Protein 2O8R (pdb70)

Organism: Porphyromonas gingivalis (strain ATCC BAA-308 / W83) (NCBI:txid242619)

Secondary structure (DSSP, 8-state):
----------HHHHHHHH--TT-TTS-HHHHHHHHHHHHHHHHHHIIIIIHHHHHHTT--HHHHHHHHHHHHHHHHHHHIIIIIHHHHHHTTEEEESS----HHHHHHHHHHIIIIIGGG------TTTS-----TT--EEEEEEB-SS--SPPEEEEEE--TTTS-SEEEE---TT-S-EEEEEHHHHHHTTHHHH-TTSB--EEEE--B-SSS-------B--B---HHHHHHHTTTT---TTT---B-SS--GGGG----SSTTTTSPPPPPPB--HHHHTSS---HHHH----EEETTB-SHHHHHH--GGG-TTEEEEEEEES---S--HHHHHHHHHHHTT-EEEEEE---S---HHHHH--TTS-EEEE-----B---EEEEEE---SSSPP-EEEEEBSS-SS---SSPEEEEE----HHHHHHHHHHHHHHTT----S--SS-EETTT--HHHHHHHHHHHHHHHTT-----B---B--HHHHHHHHHHHHTT--EEEE-SS-B-SPP--TTTTEEEEE----EE---EEEE-GGGS-EEEEES----HHHHTSB-EEEE--SHHHHHHHHHHHHHHHH--SS-EEE-TT--EEE---TTSPP--HHHHHHHHHHHHHHT-/----HHHHHHH---S-TTS-HHHHHHHHHHHHHHHHHHHHHTS---HHHHHHHHHHHHHHHHIIIIIIHHHHHHTTEEE-SS----HHHHHHHHHHIIIIIGGG------TTTS-----TT-EEEEEEEBSSTT--S-EEEEEE--TTTS-SEEEEP--TTSS-EEEEEHHHHHHHHHHHH-TTSB--EEEEE-B---B--B---HHHHTT----B-S---GGGG----SSTTTT-SS-PPPBP-HHHHTSS---HHHHS---EETTTB-SHHHHHH--TTT-SSEEEEEEEES-S----HHHHHHHHHHHTT-EEEEEES---SS--HHHHHHHH--TTS-EEEE-----B---EEEEEE---SS----EEEEEBSS-SS---SSPEE-EE----HHHHHHHHHHHHHHTT-------SS-EETT---HHHHHHHHHHHHHHHTTS-B--B------HHHHHHHHHHHHTTB-EEEE--S----------SSEEEE-----EE---EEEE-GGGS-EEEEESS----SSB-EEEE--SHHHHHHHHHHHHHTTSTTBS-------S-S--B-HHHHHHHHHHHHHT-

Structure (mmCIF, N/CA/C/O backbone):
data_2O8R
#
_entry.id   2O8R
#
_cell.length_a   99.330
_cell.length_b   99.330
_cell.length_c   335.061
_cell.angle_alpha   90.00
_cell.angle_beta   90.00
_cell.angle_gamma   120.00
#
_symmetry.space_group_name_H-M   'P 65'
#
loop_
_entity.id
_entity.type
_entity.pdbx_description
1 polymer 'Polyphosphate kinase'
2 non-polymer 'SULFATE ION'
3 water water
#
loop_
_atom_site.group_PDB
_atom_site.id
_atom_site.type_symbol
_atom_site.label_atom_id
_atom_site.label_alt_id
_atom_site.label_comp_id
_atom_site.label_asym_id
_atom_site.label_entity_id
_atom_site.label_seq_id
_atom_site.pdbx_PDB_ins_code
_atom_site.Cartn_x
_atom_site.Cartn_y
_atom_site.Cartn_z
_atom_site.occupancy
_atom_site.B_iso_or_equiv
_atom_site.auth_seq_id
_atom_site.auth_comp_id
_atom_site.auth_asym_id
_atom_site.auth_atom_id
_atom_site.pdbx_PDB_model_num
ATOM 1 N N . SER A 1 6 ? -7.997 45.296 215.226 1.00 94.93 4 SER A N 1
ATOM 2 C CA . SER A 1 6 ? -9.091 46.261 214.891 1.00 104.89 4 SER A CA 1
ATOM 3 C C . SER A 1 6 ? -9.909 45.848 213.659 1.00 105.33 4 SER A C 1
ATOM 4 O O . SER A 1 6 ? -10.111 44.651 213.402 1.00 105.98 4 SER A O 1
ATOM 7 N N . ALA A 1 7 ? -10.360 46.849 212.900 1.00 91.22 5 ALA A N 1
ATOM 8 C CA . ALA A 1 7 ? -11.302 46.661 211.790 1.00 92.66 5 ALA A CA 1
ATOM 9 C C . ALA A 1 7 ? -10.638 46.147 210.514 1.00 85.61 5 ALA A C 1
ATOM 10 O O . ALA A 1 7 ? -11.021 46.544 209.403 1.00 87.12 5 ALA A O 1
ATOM 12 N N . TYR A 1 8 ? -9.665 45.251 210.674 1.00 71.84 6 TYR A N 1
ATOM 13 C CA . TYR A 1 8 ? -8.811 44.821 209.561 1.00 66.90 6 TYR A CA 1
ATOM 14 C C . TYR A 1 8 ? -9.335 43.645 208.744 1.00 57.01 6 TYR A C 1
ATOM 15 O O . TYR A 1 8 ? -9.805 42.651 209.295 1.00 60.30 6 TYR A O 1
ATOM 24 N N . PRO A 1 9 ? -9.208 43.738 207.417 1.00 42.28 7 PRO A N 1
ATOM 25 C CA . PRO A 1 9 ? -9.609 42.665 206.511 1.00 51.99 7 PRO A CA 1
ATOM 26 C C . PRO A 1 9 ? -8.589 41.516 206.471 1.00 52.56 7 PRO A C 1
ATOM 27 O O . PRO A 1 9 ? -7.382 41.749 206.628 1.00 53.25 7 PRO A O 1
ATOM 31 N N . PHE A 1 10 ? -9.085 40.291 206.285 1.00 60.97 8 PHE A N 1
ATOM 32 C CA . PHE A 1 10 ? -8.244 39.094 206.130 1.00 59.74 8 PHE A CA 1
ATOM 33 C C . PHE A 1 10 ? -8.890 38.093 205.185 1.00 55.87 8 PHE A C 1
ATOM 34 O O . PHE A 1 10 ? -10.069 37.771 205.342 1.00 64.90 8 PHE A O 1
ATOM 42 N N . PHE A 1 11 ? -8.127 37.579 204.225 1.00 60.61 9 PHE A N 1
ATOM 43 C CA . PHE A 1 11 ? -8.606 36.470 203.405 1.00 48.05 9 PHE A CA 1
ATOM 44 C C . PHE A 1 11 ? -8.732 35.264 204.294 1.00 45.43 9 PHE A C 1
ATOM 45 O O . PHE A 1 11 ? -7.962 35.127 205.244 1.00 53.67 9 PHE A O 1
ATOM 53 N N . ARG A 1 12 ? -9.697 34.397 204.001 1.00 46.48 10 ARG A N 1
ATOM 54 C CA . ARG A 1 12 ? -9.733 33.072 204.613 1.00 47.33 10 ARG A CA 1
ATOM 55 C C . ARG A 1 12 ? -8.550 32.269 204.062 1.00 60.01 10 ARG A C 1
ATOM 56 O O . ARG A 1 12 ? -8.187 32.412 202.894 1.00 54.79 10 ARG A O 1
ATOM 64 N N . ARG A 1 13 ? -7.930 31.445 204.895 1.00 60.24 11 ARG A N 1
ATOM 65 C CA . ARG A 1 13 ? -6.692 30.790 204.482 1.00 67.02 11 ARG A CA 1
ATOM 66 C C . ARG A 1 13 ? -6.883 29.789 203.331 1.00 68.96 11 ARG A C 1
ATOM 67 O O . ARG A 1 13 ? -6.087 29.764 202.395 1.00 60.22 11 ARG A O 1
ATOM 75 N N . ASP A 1 14 ? -7.962 29.012 203.388 1.00 68.43 12 ASP A N 1
ATOM 76 C CA . ASP A 1 14 ? -8.283 28.013 202.366 1.00 53.85 12 ASP A CA 1
ATOM 77 C C . ASP A 1 14 ? -8.629 28.615 201.011 1.00 61.73 12 ASP A C 1
ATOM 78 O O . ASP A 1 14 ? -8.231 28.087 199.979 1.00 78.33 12 ASP A O 1
ATOM 91 N N . SER A 1 16 ? -7.474 31.486 200.083 1.00 63.30 14 SER A N 1
ATOM 92 C CA . SER A 1 16 ? -6.127 31.862 199.734 1.00 54.67 14 SER A CA 1
ATOM 93 C C . SER A 1 16 ? -5.357 30.656 199.218 1.00 45.02 14 SER A C 1
ATOM 94 O O . SER A 1 16 ? -4.622 30.765 198.244 1.00 47.18 14 SER A O 1
ATOM 97 N N . TRP A 1 17 ? -5.533 29.497 199.839 1.00 52.40 15 TRP A N 1
ATOM 98 C CA . TRP A 1 17 ? -4.834 28.315 199.340 1.00 65.14 15 TRP A CA 1
ATOM 99 C C . TRP A 1 17 ? -5.296 27.963 197.945 1.00 61.91 15 TRP A C 1
ATOM 100 O O . TRP A 1 17 ? -4.479 27.737 197.064 1.00 70.56 15 TRP A O 1
ATOM 111 N N . LEU A 1 18 ? -6.610 27.917 197.754 1.00 60.19 16 LEU A N 1
ATOM 112 C CA . LEU A 1 18 ? -7.192 27.566 196.464 1.00 54.43 16 LEU A CA 1
ATOM 113 C C . LEU A 1 18 ? -6.722 28.500 195.361 1.00 49.75 16 LEU A C 1
ATOM 114 O O . LEU A 1 18 ? -6.568 28.099 194.211 1.00 64.39 16 LEU A O 1
ATOM 119 N N . SER A 1 19 ? -6.450 29.741 195.739 1.00 59.78 17 SER A N 1
ATOM 120 C CA . SER A 1 19 ? -5.883 30.729 194.835 1.00 68.18 17 SER A CA 1
ATOM 121 C C . SER A 1 19 ? -4.506 30.293 194.343 1.00 68.21 17 SER A C 1
ATOM 122 O O . SER A 1 19 ? -4.162 30.467 193.171 1.00 60.38 17 SER A O 1
ATOM 125 N N . PHE A 1 20 ? -3.726 29.726 195.260 1.00 66.11 18 PHE A N 1
ATOM 126 C CA . PHE A 1 20 ? -2.398 29.214 194.956 1.00 51.58 18 PHE A CA 1
ATOM 127 C C . PHE A 1 20 ? -2.496 28.057 193.969 1.00 47.74 18 PHE A C 1
ATOM 128 O O . PHE A 1 20 ? -1.756 28.008 192.986 1.00 44.55 18 PHE A O 1
ATOM 136 N N . ASN A 1 21 ? -3.430 27.145 194.198 1.00 46.88 19 ASN A N 1
ATOM 137 C CA . ASN A 1 21 ? -3.547 26.017 193.294 1.00 54.07 19 ASN A CA 1
ATOM 138 C C . ASN A 1 21 ? -4.104 26.427 191.937 1.00 56.10 19 ASN A C 1
ATOM 139 O O . ASN A 1 21 ? -3.783 25.802 190.928 1.00 69.22 19 ASN A O 1
ATOM 144 N N . GLU A 1 22 ? -4.895 27.499 191.908 1.00 56.35 20 GLU A N 1
ATOM 145 C CA . GLU A 1 22 ? -5.286 28.132 190.643 1.00 53.79 20 GLU A CA 1
ATOM 146 C C . GLU A 1 22 ? -4.050 28.568 189.834 1.00 59.91 20 GLU A C 1
ATOM 147 O O . GLU A 1 22 ? -3.975 28.335 188.628 1.00 66.36 20 GLU A O 1
ATOM 153 N N . ARG A 1 23 ? -3.075 29.181 190.501 1.00 58.74 21 ARG A N 1
ATOM 154 C CA . ARG A 1 23 ? -1.849 29.606 189.836 1.00 50.72 21 ARG A CA 1
ATOM 155 C C . ARG A 1 23 ? -1.007 28.419 189.326 1.00 61.23 21 ARG A C 1
ATOM 156 O O . ARG A 1 23 ? -0.293 28.536 188.321 1.00 49.70 21 ARG A O 1
ATOM 164 N N . VAL A 1 24 ? -1.094 27.284 190.020 1.00 58.48 22 VAL A N 1
ATOM 165 C CA . VAL A 1 24 ? -0.437 26.054 189.568 1.00 50.80 22 VAL A CA 1
ATOM 166 C C . VAL A 1 24 ? -1.124 25.556 188.291 1.00 48.90 22 VAL A C 1
ATOM 167 O O . VAL A 1 24 ? -0.467 25.238 187.297 1.00 47.78 22 VAL A O 1
ATOM 171 N N . LEU A 1 25 ? -2.453 25.528 188.320 1.00 58.83 23 LEU A N 1
ATOM 172 C CA . LEU A 1 25 ? -3.254 25.215 187.140 1.00 56.40 23 LEU A CA 1
ATOM 173 C C . LEU A 1 25 ? -2.930 26.140 185.966 1.00 54.45 23 LEU A C 1
ATOM 174 O O . LEU A 1 25 ? -2.968 25.721 184.816 1.00 57.33 23 LEU A O 1
ATOM 187 N N . GLU A 1 27 ? 0.067 27.511 185.238 1.00 44.19 25 GLU A N 1
ATOM 188 C CA . GLU A 1 27 ? 1.314 27.092 184.605 1.00 52.80 25 GLU A CA 1
ATOM 189 C C . GLU A 1 27 ? 1.000 26.091 183.525 1.00 53.71 25 GLU A C 1
ATOM 190 O O . GLU A 1 27 ? 1.588 26.139 182.446 1.00 55.75 25 GLU A O 1
ATOM 196 N N . ALA A 1 28 ? 0.044 25.210 183.811 1.00 45.00 26 ALA A N 1
ATOM 197 C CA . ALA A 1 28 ? -0.394 24.226 182.836 1.00 49.04 26 ALA A CA 1
ATOM 198 C C . ALA A 1 28 ? -0.998 24.867 181.582 1.00 47.64 26 ALA A C 1
ATOM 199 O O . ALA A 1 28 ? -0.818 24.353 180.482 1.00 63.25 26 ALA A O 1
ATOM 201 N N . ALA A 1 29 ? -1.672 26.006 181.753 1.00 53.91 27 ALA A N 1
ATOM 202 C CA . ALA A 1 29 ? -2.319 26.741 180.654 1.00 45.68 27 ALA A CA 1
ATOM 203 C C . ALA A 1 29 ? -1.360 27.605 179.853 1.00 43.15 27 ALA A C 1
ATOM 204 O O . ALA A 1 29 ? -1.749 28.165 178.822 1.00 54.37 27 ALA A O 1
ATOM 206 N N . ASP A 1 30 ? -0.120 27.732 180.331 1.00 52.06 28 ASP A N 1
ATOM 207 C CA . ASP A 1 30 ? 0.866 28.610 179.702 1.00 41.20 28 ASP A CA 1
ATOM 208 C C . ASP A 1 30 ? 1.423 27.977 178.442 1.00 57.68 28 ASP A C 1
ATOM 209 O O . ASP A 1 30 ? 2.378 27.189 178.490 1.00 64.86 28 ASP A O 1
ATOM 214 N N . ARG A 1 31 ? 0.850 28.369 177.309 1.00 48.07 29 ARG A N 1
ATOM 215 C CA . ARG A 1 31 ? 1.227 27.780 176.032 1.00 45.99 29 ARG A CA 1
ATOM 216 C C . ARG A 1 31 ? 2.631 28.099 175.578 1.00 46.68 29 ARG A C 1
ATOM 217 O O . ARG A 1 31 ? 3.081 27.535 174.592 1.00 54.93 29 ARG A O 1
ATOM 225 N N . THR A 1 32 ? 3.339 28.967 176.303 1.00 40.88 30 THR A N 1
ATOM 226 C CA . THR A 1 32 ? 4.711 29.303 175.927 1.00 38.96 30 THR A CA 1
ATOM 227 C C . THR A 1 32 ? 5.697 28.304 176.493 1.00 48.09 30 THR A C 1
ATOM 228 O O . THR A 1 32 ? 6.890 28.393 176.220 1.00 59.52 30 THR A O 1
ATOM 232 N N . LEU A 1 33 ? 5.193 27.365 177.286 1.00 58.28 31 LEU A N 1
ATOM 233 C CA . LEU A 1 33 ? 6.026 26.386 177.972 1.00 49.47 31 LEU A CA 1
ATOM 234 C C . LEU A 1 33 ? 6.020 25.056 177.241 1.00 57.58 31 LEU A C 1
ATOM 235 O O . LEU A 1 33 ? 4.986 24.649 176.705 1.00 52.72 31 LEU A O 1
ATOM 240 N N . PRO A 1 34 ? 7.184 24.380 177.201 1.00 55.50 32 PRO A N 1
ATOM 241 C CA . PRO A 1 34 ? 7.332 23.035 176.652 1.00 52.32 32 PRO A CA 1
ATOM 242 C C . PRO A 1 34 ? 6.319 22.115 177.284 1.00 47.10 32 PRO A C 1
ATOM 243 O O . PRO A 1 34 ? 6.171 22.162 178.506 1.00 55.57 32 PRO A O 1
ATOM 247 N N . VAL A 1 35 ? 5.626 21.300 176.475 1.00 44.88 33 VAL A N 1
ATOM 248 C CA . VAL A 1 35 ? 4.445 20.544 176.971 1.00 51.53 33 VAL A CA 1
ATOM 249 C C . VAL A 1 35 ? 4.654 19.824 178.279 1.00 59.53 33 VAL A C 1
ATOM 250 O O . VAL A 1 35 ? 3.802 19.904 179.162 1.00 57.22 33 VAL A O 1
ATOM 254 N N . TYR A 1 36 ? 5.773 19.107 178.398 1.00 44.86 34 TYR A N 1
ATOM 255 C CA . TYR A 1 36 ? 5.968 18.292 179.574 1.00 44.79 34 TYR A CA 1
ATOM 256 C C . TYR A 1 36 ? 6.079 19.122 180.845 1.00 49.32 34 TYR A C 1
ATOM 257 O O . TYR A 1 36 ? 5.700 18.663 181.918 1.00 54.85 34 TYR A O 1
ATOM 266 N N . ASP A 1 37 ? 6.520 20.373 180.704 1.00 47.28 35 ASP A N 1
ATOM 267 C CA . ASP A 1 37 ? 6.491 21.319 181.820 1.00 54.66 35 ASP A CA 1
ATOM 268 C C . ASP A 1 37 ? 5.073 21.527 182.305 1.00 45.95 35 ASP A C 1
ATOM 269 O O . ASP A 1 37 ? 4.823 21.518 183.506 1.00 49.37 35 ASP A O 1
ATOM 274 N N . ARG A 1 38 ? 4.154 21.705 181.361 1.00 30.26 36 ARG A N 1
ATOM 275 C CA . ARG A 1 38 ? 2.759 21.935 181.683 1.00 45.52 36 ARG A CA 1
ATOM 276 C C . ARG A 1 38 ? 2.111 20.688 182.271 1.00 51.17 36 ARG A C 1
ATOM 277 O O . ARG A 1 38 ? 1.404 20.766 183.280 1.00 66.40 36 ARG A O 1
ATOM 285 N N . ILE A 1 39 ? 2.371 19.543 181.649 1.00 39.43 37 ILE A N 1
ATOM 286 C CA . ILE A 1 39 ? 1.876 18.252 182.130 1.00 42.37 37 ILE A CA 1
ATOM 287 C C . ILE A 1 39 ? 2.261 17.979 183.593 1.00 47.64 37 ILE A C 1
ATOM 288 O O . ILE A 1 39 ? 1.414 17.536 184.396 1.00 31.65 37 ILE A O 1
ATOM 293 N N . LYS A 1 40 ? 3.529 18.255 183.924 1.00 40.99 38 LYS A N 1
ATOM 294 C CA . LYS A 1 40 ? 4.022 18.217 185.306 1.00 42.51 38 LYS A CA 1
ATOM 295 C C . LYS A 1 40 ? 3.161 19.056 186.237 1.00 51.97 38 LYS A C 1
ATOM 296 O O . LYS A 1 40 ? 2.814 18.605 187.324 1.00 57.07 38 LYS A O 1
ATOM 302 N N . PHE A 1 41 ? 2.801 20.262 185.806 1.00 38.50 39 PHE A N 1
ATOM 303 C CA . PHE A 1 41 ? 2.013 21.144 186.655 1.00 53.09 39 PHE A CA 1
ATOM 304 C C . PHE A 1 41 ? 0.555 20.710 186.835 1.00 52.55 39 PHE A C 1
ATOM 305 O O . PHE A 1 41 ? -0.048 20.954 187.880 1.00 64.58 39 PHE A O 1
ATOM 313 N N . LEU A 1 42 ? 0.010 20.047 185.826 1.00 50.83 40 LEU A N 1
ATOM 314 C CA . LEU A 1 42 ? -1.303 19.441 185.933 1.00 54.30 40 LEU A CA 1
ATOM 315 C C . LEU A 1 42 ? -1.235 18.407 187.060 1.00 49.84 40 LEU A C 1
ATOM 316 O O . LEU A 1 42 ? -2.034 18.432 187.992 1.00 45.95 40 LEU A O 1
ATOM 321 N N . SER A 1 43 ? -0.247 17.523 186.981 1.00 51.25 41 SER A N 1
ATOM 322 C CA . SER A 1 43 ? -0.040 16.495 187.997 1.00 52.77 41 SER A CA 1
ATOM 323 C C . SER A 1 43 ? 0.099 17.089 189.410 1.00 50.36 41 SER A C 1
ATOM 324 O O . SER A 1 43 ? -0.566 16.642 190.349 1.00 51.69 41 SER A O 1
ATOM 327 N N . ILE A 1 44 ? 0.948 18.110 189.534 1.00 39.67 42 ILE A N 1
ATOM 328 C CA . ILE A 1 44 ? 1.172 18.819 190.793 1.00 44.22 42 ILE A CA 1
ATOM 329 C C . ILE A 1 44 ? -0.136 19.354 191.355 1.00 55.78 42 ILE A C 1
ATOM 330 O O . ILE A 1 44 ? -0.444 19.124 192.528 1.00 51.80 42 ILE A O 1
ATOM 335 N N . PHE A 1 45 ? -0.906 20.035 190.504 1.00 48.69 43 PHE A N 1
ATOM 336 C CA . PHE A 1 45 ? -2.211 20.573 190.890 1.00 52.84 43 PHE A CA 1
ATOM 337 C C . PHE A 1 45 ? -3.098 19.491 191.491 1.00 57.61 43 PHE A C 1
ATOM 338 O O . PHE A 1 45 ? -3.771 19.713 192.503 1.00 54.19 43 PHE A O 1
ATOM 346 N N . SER A 1 46 ? -3.090 18.326 190.852 1.00 49.49 44 SER A N 1
ATOM 347 C CA . SER A 1 46 ? -3.891 17.207 191.291 1.00 41.99 44 SER A CA 1
ATOM 348 C C . SER A 1 46 ? -3.414 16.698 192.643 1.00 49.14 44 SER A C 1
ATOM 349 O O . SER A 1 46 ? -4.241 16.462 193.530 1.00 45.49 44 SER A O 1
ATOM 352 N N . SER A 1 47 ? -2.095 16.535 192.802 1.00 27.37 45 SER A N 1
ATOM 353 C CA . SER A 1 47 ? -1.539 16.040 194.081 1.00 47.12 45 SER A CA 1
ATOM 354 C C . SER A 1 47 ? -1.729 17.009 195.247 1.00 62.76 45 SER A C 1
ATOM 355 O O . SER A 1 47 ? -1.948 16.577 196.380 1.00 66.66 45 SER A O 1
ATOM 358 N N . ASN A 1 48 ? -1.643 18.311 194.963 1.00 60.37 46 ASN A N 1
ATOM 359 C CA . ASN A 1 48 ? -1.925 19.345 195.960 1.00 56.62 46 ASN A CA 1
ATOM 360 C C . ASN A 1 48 ? -3.358 19.310 196.439 1.00 52.62 46 ASN A C 1
ATOM 361 O O . ASN A 1 48 ? -3.607 19.452 197.621 1.00 61.41 46 ASN A O 1
ATOM 366 N N . LEU A 1 49 ? -4.294 19.138 195.509 1.00 54.11 47 LEU A N 1
ATOM 367 C CA . LEU A 1 49 ? -5.709 19.108 195.840 1.00 46.57 47 LEU A CA 1
ATOM 368 C C . LEU A 1 49 ? -6.056 17.812 196.571 1.00 53.99 47 LEU A C 1
ATOM 369 O O . LEU A 1 49 ? -7.043 17.731 197.299 1.00 60.99 47 LEU A O 1
ATOM 374 N N . GLU A 1 50 ? -5.222 16.799 196.395 1.00 60.41 48 GLU A N 1
ATOM 375 C CA . GLU A 1 50 ? -5.415 15.556 197.115 1.00 61.13 48 GLU A CA 1
ATOM 376 C C . GLU A 1 50 ? -5.049 15.769 198.577 1.00 63.90 48 GLU A C 1
ATOM 377 O O . GLU A 1 50 ? -5.773 15.342 199.471 1.00 76.76 48 GLU A O 1
ATOM 383 N N . GLU A 1 51 ? -3.933 16.458 198.799 1.00 58.32 49 GLU A N 1
ATOM 384 C CA . GLU A 1 51 ? -3.430 16.772 200.134 1.00 54.20 49 GLU A CA 1
ATOM 385 C C . GLU A 1 51 ? -4.390 17.697 200.885 1.00 55.30 49 GLU A C 1
ATOM 386 O O . GLU A 1 51 ? -4.734 17.442 202.036 1.00 62.40 49 GLU A O 1
ATOM 392 N N . PHE A 1 52 ? -4.825 18.754 200.208 1.00 52.72 50 PHE A N 1
ATOM 393 C CA . PHE A 1 52 ? -5.836 19.673 200.701 1.00 52.85 50 PHE A CA 1
ATOM 394 C C . PHE A 1 52 ? -7.077 18.928 201.148 1.00 60.27 50 PHE A C 1
ATOM 395 O O . PHE A 1 52 ? -7.587 19.170 202.235 1.00 49.24 50 PHE A O 1
ATOM 403 N N . TYR A 1 53 ? -7.570 18.021 200.316 1.00 68.59 51 TYR A N 1
ATOM 404 C CA . TYR A 1 53 ? -8.742 17.254 200.706 1.00 62.67 51 TYR A CA 1
ATOM 405 C C . TYR A 1 53 ? -8.502 16.408 201.964 1.00 65.49 51 TYR A C 1
ATOM 406 O O . TYR A 1 53 ? -9.292 16.481 202.904 1.00 63.37 51 TYR A O 1
ATOM 415 N N . THR A 1 54 ? -7.400 15.658 202.020 1.00 73.12 52 THR A N 1
ATOM 416 C CA . THR A 1 54 ? -7.228 14.706 203.132 1.00 82.37 52 THR A CA 1
ATOM 417 C C . THR A 1 54 ? -6.907 15.316 204.494 1.00 80.42 52 THR A C 1
ATOM 418 O O . THR A 1 54 ? -7.113 14.664 205.515 1.00 91.12 52 THR A O 1
ATOM 422 N N . VAL A 1 55 ? -6.414 16.554 204.520 1.00 73.75 53 VAL A N 1
ATOM 423 C CA . VAL A 1 55 ? -6.124 17.210 205.804 1.00 81.50 53 VAL A CA 1
ATOM 424 C C . VAL A 1 55 ? -7.025 18.419 206.109 1.00 80.99 53 VAL A C 1
ATOM 425 O O . VAL A 1 55 ? -7.400 18.667 207.260 1.00 83.49 53 VAL A O 1
ATOM 429 N N . ARG A 1 56 ? -7.390 19.154 205.072 1.00 76.19 54 ARG A N 1
ATOM 430 C CA . ARG A 1 56 ? -8.030 20.434 205.263 1.00 68.57 54 ARG A CA 1
ATOM 431 C C . ARG A 1 56 ? -9.549 20.321 205.135 1.00 70.60 54 ARG A C 1
ATOM 432 O O . ARG A 1 56 ? -10.277 20.808 206.002 1.00 76.27 54 ARG A O 1
ATOM 440 N N . VAL A 1 57 ? -10.024 19.662 204.078 1.00 57.57 55 VAL A N 1
ATOM 441 C CA . VAL A 1 57 ? -11.458 19.441 203.893 1.00 65.15 55 VAL A CA 1
ATOM 442 C C . VAL A 1 57 ? -11.967 18.496 204.978 1.00 73.09 55 VAL A C 1
ATOM 443 O O . VAL A 1 57 ? -13.051 18.701 205.541 1.00 80.47 55 VAL A O 1
ATOM 447 N N . ALA A 1 58 ? -11.152 17.491 205.292 1.00 67.74 56 ALA A N 1
ATOM 448 C CA . ALA A 1 58 ? -11.435 16.556 206.376 1.00 67.95 56 ALA A CA 1
ATOM 449 C C . ALA A 1 58 ? -11.624 17.277 207.709 1.00 76.62 56 ALA A C 1
ATOM 450 O O . ALA A 1 58 ? -12.592 17.006 208.430 1.00 77.07 56 ALA A O 1
ATOM 452 N N . TYR A 1 59 ? -10.704 18.192 208.019 1.00 71.70 57 TYR A N 1
ATOM 453 C CA . TYR A 1 59 ? -10.806 19.023 209.214 1.00 74.42 57 TYR A CA 1
ATOM 454 C C . TYR A 1 59 ? -12.142 19.749 209.294 1.00 74.53 57 TYR A C 1
ATOM 455 O O . TYR A 1 59 ? -12.823 19.693 210.318 1.00 71.80 57 TYR A O 1
ATOM 464 N N . HIS A 1 60 ? -12.517 20.420 208.209 1.00 73.93 58 HIS A N 1
ATOM 465 C CA . HIS A 1 60 ? -13.783 21.143 208.160 1.00 69.76 58 HIS A CA 1
ATOM 466 C C . HIS A 1 60 ? -14.995 20.223 208.225 1.00 76.42 58 HIS A C 1
ATOM 467 O O . HIS A 1 60 ? -16.074 20.641 208.637 1.00 87.67 58 HIS A O 1
ATOM 474 N N . GLN A 1 61 ? -14.816 18.974 207.811 1.00 81.24 59 GLN A N 1
ATOM 475 C CA . GLN A 1 61 ? -15.883 17.987 207.909 1.00 82.99 59 GLN A CA 1
ATOM 476 C C . GLN A 1 61 ? -16.036 17.480 209.338 1.00 87.18 59 GLN A C 1
ATOM 477 O O . GLN A 1 61 ? -17.147 17.178 209.781 1.00 90.83 59 GLN A O 1
ATOM 483 N N . ALA A 1 62 ? -14.913 17.395 210.051 1.00 82.06 60 ALA A N 1
ATOM 484 C CA . ALA A 1 62 ? -14.908 16.977 211.451 1.00 75.46 60 ALA A CA 1
ATOM 485 C C . ALA A 1 62 ? -15.479 18.074 212.354 1.00 77.54 60 ALA A C 1
ATOM 486 O O . ALA A 1 62 ? -16.053 17.793 213.404 1.00 87.66 60 ALA A O 1
ATOM 488 N N . VAL A 1 63 ? -15.318 19.322 211.936 1.00 78.54 61 VAL A N 1
ATOM 489 C CA . VAL A 1 63 ? -15.912 20.446 212.649 1.00 83.24 61 VAL A CA 1
ATOM 490 C C . VAL A 1 63 ? -17.441 20.470 212.493 1.00 84.55 61 VAL A C 1
ATOM 491 O O . VAL A 1 63 ? -18.163 20.561 213.490 1.00 87.61 61 VAL A O 1
ATOM 495 N N . LEU A 1 64 ? -17.923 20.347 211.256 1.00 74.13 62 LEU A N 1
ATOM 496 C CA . LEU A 1 64 ? -19.359 20.409 210.966 1.00 88.37 62 LEU A CA 1
ATOM 497 C C . LEU A 1 64 ? -20.196 19.251 211.532 1.00 96.12 62 LEU A C 1
ATOM 498 O O . LEU A 1 64 ? -21.424 19.235 211.382 1.00 95.59 62 LEU A O 1
ATOM 503 N N . GLN A 1 65 ? -19.530 18.295 212.178 1.00 97.22 63 GLN A N 1
ATOM 504 C CA . GLN A 1 65 ? -20.207 17.273 212.970 1.00 95.66 63 GLN A CA 1
ATOM 505 C C . GLN A 1 65 ? -20.498 17.798 214.376 1.00 98.58 63 GLN A C 1
ATOM 506 O O . GLN A 1 65 ? -21.625 17.682 214.876 1.00 110.83 63 GLN A O 1
ATOM 512 N N . LYS A 1 66 ? -19.472 18.380 214.996 1.00 95.08 64 LYS A N 1
ATOM 513 C CA . LYS A 1 66 ? -19.580 19.036 216.300 1.00 89.47 64 LYS A CA 1
ATOM 514 C C . LYS A 1 66 ? -20.369 20.352 216.270 1.00 78.96 64 LYS A C 1
ATOM 515 O O . LYS A 1 66 ? -21.297 20.538 215.475 1.00 74.32 64 LYS A O 1
ATOM 521 N N . HIS A 1 82 ? -20.435 26.881 205.340 1.00 68.08 80 HIS A N 1
ATOM 522 C CA . HIS A 1 82 ? -20.173 27.749 204.188 1.00 87.00 80 HIS A CA 1
ATOM 523 C C . HIS A 1 82 ? -18.779 27.576 203.588 1.00 79.32 80 HIS A C 1
ATOM 524 O O . HIS A 1 82 ? -18.641 27.425 202.370 1.00 72.85 80 HIS A O 1
ATOM 531 N N . ILE A 1 83 ? -17.758 27.619 204.443 1.00 56.82 81 ILE A N 1
ATOM 532 C CA . ILE A 1 83 ? -16.396 27.270 204.053 1.00 65.50 81 ILE A CA 1
ATOM 533 C C . ILE A 1 83 ? -16.373 26.044 203.119 1.00 72.38 81 ILE A C 1
ATOM 534 O O . ILE A 1 83 ? -15.864 26.150 201.996 1.00 76.72 81 ILE A O 1
ATOM 539 N N . LEU A 1 84 ? -16.981 24.928 203.543 1.00 67.78 82 LEU A N 1
ATOM 540 C CA . LEU A 1 84 ? -17.047 23.699 202.716 1.00 61.76 82 LEU A CA 1
ATOM 541 C C . LEU A 1 84 ? -17.766 23.872 201.381 1.00 67.25 82 LEU A C 1
ATOM 542 O O . LEU A 1 84 ? -17.362 23.286 200.376 1.00 77.81 82 LEU A O 1
ATOM 547 N N . GLN A 1 85 ? -18.829 24.669 201.378 1.00 76.76 83 GLN A N 1
ATOM 548 C CA . GLN A 1 85 ? -19.586 24.940 200.166 1.00 71.27 83 GLN A CA 1
ATOM 549 C C . GLN A 1 85 ? -18.766 25.809 199.220 1.00 79.16 83 GLN A C 1
ATOM 550 O O . GLN A 1 85 ? -18.830 25.638 198.004 1.00 82.55 83 GLN A O 1
ATOM 556 N N . ALA A 1 86 ? -17.984 26.726 199.786 1.00 74.88 84 ALA A N 1
ATOM 557 C CA . ALA A 1 86 ? -17.132 27.609 198.999 1.00 64.16 84 ALA A CA 1
ATOM 558 C C . ALA A 1 86 ? -16.003 26.840 198.330 1.00 62.97 84 ALA A C 1
ATOM 559 O O . ALA A 1 86 ? -15.724 27.049 197.145 1.00 59.01 84 ALA A O 1
ATOM 561 N N . ILE A 1 87 ? -15.361 25.956 199.090 1.00 59.23 85 ILE A N 1
ATOM 562 C CA . ILE A 1 87 ? -14.322 25.084 198.547 1.00 74.49 85 ILE A CA 1
ATOM 563 C C . ILE A 1 87 ? -14.861 24.308 197.350 1.00 67.17 85 ILE A C 1
ATOM 564 O O . ILE A 1 87 ? -14.314 24.380 196.251 1.00 80.47 85 ILE A O 1
ATOM 569 N N . ARG A 1 88 ? -15.956 23.596 197.575 1.00 65.61 86 ARG A N 1
ATOM 570 C CA . ARG A 1 88 ? -16.563 22.744 196.568 1.00 69.27 86 ARG A CA 1
ATOM 571 C C . ARG A 1 88 ? -16.891 23.516 195.295 1.00 70.51 86 ARG A C 1
ATOM 572 O O . ARG A 1 88 ? -16.625 23.049 194.185 1.00 71.63 86 ARG A O 1
ATOM 580 N N . GLU A 1 89 ? -17.449 24.709 195.467 1.00 68.90 87 GLU A N 1
ATOM 581 C CA . GLU A 1 89 ? -17.820 25.538 194.337 1.00 69.17 87 GLU A CA 1
ATOM 582 C C . GLU A 1 89 ? -16.592 25.889 193.538 1.00 62.04 87 GLU A C 1
ATOM 583 O O . GLU A 1 89 ? -16.594 25.788 192.316 1.00 62.00 87 GLU A O 1
ATOM 589 N N . THR A 1 90 ? -15.532 26.266 194.246 1.00 72.06 88 THR A N 1
ATOM 590 C CA . THR A 1 90 ? -14.280 26.647 193.611 1.00 66.54 88 THR A CA 1
ATOM 591 C C . THR A 1 90 ? -13.643 25.463 192.911 1.00 66.01 88 THR A C 1
ATOM 592 O O . THR A 1 90 ? -13.214 25.590 191.762 1.00 69.68 88 THR A O 1
ATOM 596 N N . VAL A 1 91 ? -13.616 24.312 193.586 1.00 58.41 89 VAL A N 1
ATOM 597 C CA . VAL A 1 91 ? -12.979 23.121 193.023 1.00 61.59 89 VAL A CA 1
ATOM 598 C C . VAL A 1 91 ? -13.682 22.684 191.747 1.00 57.27 89 VAL A C 1
ATOM 599 O O . VAL A 1 91 ? -13.031 22.402 190.751 1.00 67.13 89 VAL A O 1
ATOM 603 N N . ILE A 1 92 ? -15.010 22.686 191.763 1.00 67.83 90 ILE A N 1
ATOM 604 C CA . ILE A 1 92 ? -15.790 22.312 190.582 1.00 61.43 90 ILE A CA 1
ATOM 605 C C . ILE A 1 92 ? -15.439 23.190 189.388 1.00 58.43 90 ILE A C 1
ATOM 606 O O . ILE A 1 92 ? -15.342 22.710 188.255 1.00 63.80 90 ILE A O 1
ATOM 611 N N . ARG A 1 93 ? -15.204 24.469 189.663 1.00 54.01 91 ARG A N 1
ATOM 612 C CA . ARG A 1 93 ? -14.816 25.422 188.635 1.00 62.19 91 ARG A CA 1
ATOM 613 C C . ARG A 1 93 ? -13.406 25.126 188.101 1.00 55.07 91 ARG A C 1
ATOM 614 O O . ARG A 1 93 ? -13.181 25.107 186.889 1.00 49.90 91 ARG A O 1
ATOM 622 N N . GLN A 1 94 ? -12.473 24.867 189.012 1.00 57.54 92 GLN A N 1
ATOM 623 C CA . GLN A 1 94 ? -11.081 24.604 188.646 1.00 59.87 92 GLN A CA 1
ATOM 624 C C . GLN A 1 94 ? -10.970 23.312 187.858 1.00 61.83 92 GLN A C 1
ATOM 625 O O . GLN A 1 94 ? -10.184 23.200 186.911 1.00 58.96 92 GLN A O 1
ATOM 631 N N . ASP A 1 95 ? -11.789 22.347 188.252 1.00 61.21 93 ASP A N 1
ATOM 632 C CA . ASP A 1 95 ? -11.888 21.084 187.559 1.00 59.08 93 ASP A CA 1
ATOM 633 C C . ASP A 1 95 ? -12.237 21.282 186.092 1.00 62.21 93 ASP A C 1
ATOM 634 O O . ASP A 1 95 ? -11.625 20.667 185.227 1.00 65.10 93 ASP A O 1
ATOM 639 N N . GLU A 1 96 ? -13.205 22.156 185.822 1.00 59.53 94 GLU A N 1
ATOM 640 C CA . GLU A 1 96 ? -13.639 22.427 184.460 1.00 45.21 94 GLU A CA 1
ATOM 641 C C . GLU A 1 96 ? -12.527 23.053 183.636 1.00 53.78 94 GLU A C 1
ATOM 642 O O . GLU A 1 96 ? -12.321 22.700 182.464 1.00 52.90 94 GLU A O 1
ATOM 648 N N . LEU A 1 97 ? -11.819 23.991 184.253 1.00 38.40 95 LEU A N 1
ATOM 649 C CA . LEU A 1 97 ? -10.620 24.550 183.653 1.00 52.16 95 LEU A CA 1
ATOM 650 C C . LEU A 1 97 ? -9.583 23.464 183.325 1.00 60.45 95 LEU A C 1
ATOM 651 O O . LEU A 1 97 ? -9.077 23.414 182.198 1.00 58.26 95 LEU A O 1
ATOM 656 N N . TYR A 1 98 ? -9.287 22.606 184.307 1.00 45.68 96 TYR A N 1
ATOM 657 C CA . TYR A 1 98 ? -8.334 21.505 184.157 1.00 55.95 96 TYR A CA 1
ATOM 658 C C . TYR A 1 98 ? -8.601 20.670 182.902 1.00 62.25 96 TYR A C 1
ATOM 659 O O . TYR A 1 98 ? -7.697 20.430 182.096 1.00 72.30 96 TYR A O 1
ATOM 668 N N . TYR A 1 99 ? -9.845 20.243 182.727 1.00 60.20 97 TYR A N 1
ATOM 669 C CA . TYR A 1 99 ? -10.185 19.409 181.584 1.00 58.74 97 TYR A CA 1
ATOM 670 C C . TYR A 1 99 ? -10.136 20.143 180.243 1.00 53.56 97 TYR A C 1
ATOM 671 O O . TYR A 1 99 ? -9.762 19.557 179.224 1.00 46.52 97 TYR A O 1
ATOM 680 N N . ARG A 1 100 ? -10.485 21.427 180.258 1.00 41.52 98 ARG A N 1
ATOM 681 C CA . ARG A 1 100 ? -10.291 22.283 179.099 1.00 52.16 98 ARG A CA 1
ATOM 682 C C . ARG A 1 100 ? -8.819 22.312 178.695 1.00 57.01 98 ARG A C 1
ATOM 683 O O . ARG A 1 100 ? -8.493 22.091 177.538 1.00 48.43 98 ARG A O 1
ATOM 691 N N . ILE A 1 101 ? -7.929 22.546 179.653 1.00 58.31 99 ILE A N 1
ATOM 692 C CA . ILE A 1 101 ? -6.496 22.527 179.368 1.00 51.86 99 ILE A CA 1
ATOM 693 C C . ILE A 1 101 ? -6.077 21.165 178.831 1.00 56.11 99 ILE A C 1
ATOM 694 O O . ILE A 1 101 ? -5.368 21.080 177.833 1.00 53.66 99 ILE A O 1
ATOM 699 N N . PHE A 1 102 ? -6.562 20.104 179.468 1.00 64.59 100 PHE A N 1
ATOM 700 C CA . PHE A 1 102 ? -6.151 18.747 179.117 1.00 65.63 100 PHE A CA 1
ATOM 701 C C . PHE A 1 102 ? -6.597 18.323 177.721 1.00 56.79 100 PHE A C 1
ATOM 702 O O . PHE A 1 102 ? -5.791 17.856 176.913 1.00 53.20 100 PHE A O 1
ATOM 710 N N . TYR A 1 103 ? -7.879 18.504 177.442 1.00 53.75 101 TYR A N 1
ATOM 711 C CA . TYR A 1 103 ? -8.449 18.061 176.180 1.00 59.44 101 TYR A CA 1
ATOM 712 C C . TYR A 1 103 ? -8.247 19.042 175.036 1.00 62.06 101 TYR A C 1
ATOM 713 O O . TYR A 1 103 ? -8.115 18.632 173.886 1.00 57.31 101 TYR A O 1
ATOM 722 N N . ASP A 1 104 ? -8.253 20.336 175.345 1.00 60.68 102 ASP A N 1
ATOM 723 C CA . ASP A 1 104 ? -8.191 21.355 174.303 1.00 62.03 102 ASP A CA 1
ATOM 724 C C . ASP A 1 104 ? -6.782 21.796 173.982 1.00 57.45 102 ASP A C 1
ATOM 725 O O . ASP A 1 104 ? -6.540 22.375 172.927 1.00 67.44 102 ASP A O 1
ATOM 730 N N . GLN A 1 105 ? -5.848 21.536 174.882 1.00 59.96 103 GLN A N 1
ATOM 731 C CA . GLN A 1 105 ? -4.504 22.039 174.672 1.00 61.34 103 GLN A CA 1
ATOM 732 C C . GLN A 1 105 ? -3.440 20.960 174.796 1.00 48.75 103 GLN A C 1
ATOM 733 O O . GLN A 1 105 ? -2.711 20.697 173.838 1.00 50.56 103 GLN A O 1
ATOM 739 N N . ILE A 1 106 ? -3.371 20.311 175.952 1.00 46.32 104 ILE A N 1
ATOM 740 C CA . ILE A 1 106 ? -2.348 19.292 176.178 1.00 46.77 104 ILE A CA 1
ATOM 741 C C . ILE A 1 106 ? -2.375 18.163 175.138 1.00 53.32 104 ILE A C 1
ATOM 742 O O . ILE A 1 106 ? -1.413 18.018 174.372 1.00 52.59 104 ILE A O 1
ATOM 747 N N . LEU A 1 107 ? -3.468 17.399 175.090 1.00 40.97 105 LEU A N 1
ATOM 748 C CA . LEU A 1 107 ? -3.591 16.295 174.113 1.00 51.77 105 LEU A CA 1
ATOM 749 C C . LEU A 1 107 ? -3.324 16.720 172.666 1.00 52.49 105 LEU A C 1
ATOM 750 O O . LEU A 1 107 ? -2.555 16.051 171.963 1.00 75.77 105 LEU A O 1
ATOM 755 N N . PRO A 1 108 ? -3.940 17.830 172.220 1.00 48.07 106 PRO A N 1
ATOM 756 C CA . PRO A 1 108 ? -3.599 18.411 170.918 1.00 50.17 106 PRO A CA 1
ATOM 757 C C . PRO A 1 108 ? -2.127 18.786 170.745 1.00 40.69 106 PRO A C 1
ATOM 758 O O . PRO A 1 108 ? -1.572 18.558 169.676 1.00 54.37 106 PRO A O 1
ATOM 762 N N . THR A 1 109 ? -1.503 19.370 171.768 1.00 50.78 107 THR A N 1
ATOM 763 C CA . THR A 1 109 ? -0.091 19.761 171.656 1.00 53.46 107 THR A CA 1
ATOM 764 C C . THR A 1 109 ? 0.821 18.536 171.593 1.00 56.85 107 THR A C 1
ATOM 765 O O . THR A 1 109 ? 1.785 18.512 170.837 1.00 54.29 107 THR A O 1
ATOM 769 N N . LEU A 1 110 ? 0.502 17.513 172.385 1.00 68.96 108 LEU A N 1
ATOM 770 C CA . LEU A 1 110 ? 1.219 16.237 172.321 1.00 60.00 108 LEU A CA 1
ATOM 771 C C . LEU A 1 110 ? 1.224 15.673 170.901 1.00 55.19 108 LEU A C 1
ATOM 772 O O . LEU A 1 110 ? 2.243 15.195 170.420 1.00 42.57 108 LEU A O 1
ATOM 777 N N . GLU A 1 111 ? 0.083 15.761 170.227 1.00 57.31 109 GLU A N 1
ATOM 778 C CA . GLU A 1 111 ? -0.023 15.304 168.848 1.00 52.98 109 GLU A CA 1
ATOM 779 C C . GLU A 1 111 ? 0.794 16.124 167.865 1.00 51.00 109 GLU A C 1
ATOM 780 O O . GLU A 1 111 ? 1.369 15.580 166.927 1.00 55.68 109 GLU A O 1
ATOM 786 N N . GLU A 1 112 ? 0.851 17.431 168.088 1.00 50.30 110 GLU A N 1
ATOM 787 C CA . GLU A 1 112 ? 1.679 18.311 167.274 1.00 53.98 110 GLU A CA 1
ATOM 788 C C . GLU A 1 112 ? 3.145 17.893 167.337 1.00 47.24 110 GLU A C 1
ATOM 789 O O . GLU A 1 112 ? 3.911 18.164 166.415 1.00 58.18 110 GLU A O 1
ATOM 795 N N . HIS A 1 113 ? 3.522 17.207 168.412 1.00 48.72 111 HIS A N 1
ATOM 796 C CA . HIS A 1 113 ? 4.892 16.736 168.583 1.00 41.28 111 HIS A CA 1
ATOM 797 C C . HIS A 1 113 ? 5.074 15.216 168.526 1.00 46.46 111 HIS A C 1
ATOM 798 O O . HIS A 1 113 ? 6.085 14.694 168.991 1.00 58.74 111 HIS A O 1
ATOM 805 N N . GLY A 1 114 ? 4.105 14.510 167.954 1.00 51.02 112 GLY A N 1
ATOM 806 C CA . GLY A 1 114 ? 4.240 13.064 167.732 1.00 55.65 112 GLY A CA 1
ATOM 807 C C . GLY A 1 114 ? 3.894 12.152 168.901 1.00 62.94 112 GLY A C 1
ATOM 808 O O . GLY A 1 114 ? 4.340 11.010 168.939 1.00 53.37 112 GLY A O 1
ATOM 809 N N . ILE A 1 115 ? 3.109 12.654 169.856 1.00 58.19 113 ILE A N 1
ATOM 810 C CA . ILE A 1 115 ? 2.630 11.846 170.980 1.00 47.80 113 ILE A CA 1
ATOM 811 C C . ILE A 1 115 ? 1.118 11.705 170.884 1.00 47.28 113 ILE A C 1
ATOM 812 O O . ILE A 1 115 ? 0.398 12.700 170.846 1.00 44.71 113 ILE A O 1
ATOM 817 N N . ARG A 1 116 ? 0.630 10.469 170.830 1.00 54.88 114 ARG A N 1
ATOM 818 C CA . ARG A 1 116 ? -0.807 10.253 170.843 1.00 32.52 114 ARG A CA 1
ATOM 819 C C . ARG A 1 116 ? -1.197 9.533 172.114 1.00 46.87 114 ARG A C 1
ATOM 820 O O . ARG A 1 116 ? -0.919 8.343 172.300 1.00 50.85 114 ARG A O 1
ATOM 828 N N . LEU A 1 117 ? -1.789 10.294 173.024 1.00 44.37 115 LEU A N 1
ATOM 829 C CA . LEU A 1 117 ? -2.320 9.722 174.231 1.00 42.41 115 LEU A CA 1
ATOM 830 C C . LEU A 1 117 ? -3.748 9.441 173.880 1.00 39.93 115 LEU A C 1
ATOM 831 O O . LEU A 1 117 ? -4.549 10.360 173.729 1.00 48.87 115 LEU A O 1
ATOM 836 N N . ARG A 1 118 ? -4.065 8.170 173.714 1.00 45.87 116 ARG A N 1
ATOM 837 C CA . ARG A 1 118 ? -5.374 7.818 173.211 1.00 40.33 116 ARG A CA 1
ATOM 838 C C . ARG A 1 118 ? -6.430 7.969 174.271 1.00 46.02 116 ARG A C 1
ATOM 839 O O . ARG A 1 118 ? -6.252 7.589 175.433 1.00 48.79 116 ARG A O 1
ATOM 847 N N . THR A 1 119 ? -7.539 8.549 173.855 1.00 57.84 117 THR A N 1
ATOM 848 C CA . THR A 1 119 ? -8.618 8.846 174.759 1.00 53.75 117 THR A CA 1
ATOM 849 C C . THR A 1 119 ? -9.821 7.960 174.403 1.00 66.28 117 THR A C 1
ATOM 850 O O . THR A 1 119 ? -10.768 7.832 175.182 1.00 70.35 117 THR A O 1
ATOM 854 N N . HIS A 1 120 ? -9.743 7.331 173.226 1.00 73.38 118 HIS A N 1
ATOM 855 C CA . HIS A 1 120 ? -10.685 6.296 172.786 1.00 73.72 118 HIS A CA 1
ATOM 856 C C . HIS A 1 120 ? -9.931 5.013 172.430 1.00 68.37 118 HIS A C 1
ATOM 857 O O . HIS A 1 120 ? -8.690 4.985 172.481 1.00 72.67 118 HIS A O 1
ATOM 864 N N . ALA A 1 121 ? -10.668 3.957 172.070 1.00 55.80 119 ALA A N 1
ATOM 865 C CA . ALA A 1 121 ? -10.055 2.630 171.808 1.00 54.55 119 ALA A CA 1
ATOM 866 C C . ALA A 1 121 ? -9.492 2.559 170.403 1.00 44.99 119 ALA A C 1
ATOM 867 O O . ALA A 1 121 ? -10.103 3.091 169.482 1.00 70.35 119 ALA A O 1
ATOM 869 N N . PRO A 1 122 ? -8.329 1.908 170.225 1.00 47.04 120 PRO A N 1
ATOM 870 C CA . PRO A 1 122 ? -7.680 1.968 168.912 1.00 56.31 120 PRO A CA 1
ATOM 871 C C . PRO A 1 122 ? -8.493 1.222 167.878 1.00 53.82 120 PRO A C 1
ATOM 872 O O . PRO A 1 122 ? -9.166 0.257 168.220 1.00 53.85 120 PRO A O 1
ATOM 876 N N . THR A 1 123 ? -8.456 1.697 166.637 1.00 64.45 121 THR A N 1
ATOM 877 C CA . THR A 1 123 ? -9.093 1.016 165.514 1.00 61.74 121 THR A CA 1
ATOM 878 C C . THR A 1 123 ? -8.045 0.181 164.807 1.00 65.59 121 THR A C 1
ATOM 879 O O . THR A 1 123 ? -8.368 -0.808 164.140 1.00 71.81 121 THR A O 1
ATOM 883 N N . HIS A 1 124 ? -6.786 0.587 164.959 1.00 55.26 122 HIS A N 1
ATOM 884 C CA . HIS A 1 124 ? -5.691 -0.057 164.262 1.00 64.25 122 HIS A CA 1
ATOM 885 C C . HIS A 1 124 ? -5.456 -1.497 164.720 1.00 67.17 122 HIS A C 1
ATOM 886 O O . HIS A 1 124 ? -5.169 -1.734 165.896 1.00 78.62 122 HIS A O 1
ATOM 893 N N . PRO A 1 125 ? -5.566 -2.452 163.776 1.00 64.38 123 PRO A N 1
ATOM 894 C CA . PRO A 1 125 ? -5.509 -3.905 163.966 1.00 55.91 123 PRO A CA 1
ATOM 895 C C . PRO A 1 125 ? -4.362 -4.361 164.828 1.00 53.52 123 PRO A C 1
ATOM 896 O O . PRO A 1 125 ? -4.555 -5.191 165.713 1.00 69.70 123 PRO A O 1
ATOM 900 N N . ASP A 1 126 ? -3.177 -3.824 164.569 1.00 48.68 124 ASP A N 1
ATOM 901 C CA . ASP A 1 126 ? -1.986 -4.270 165.265 1.00 39.22 124 ASP A CA 1
ATOM 902 C C . ASP A 1 126 ? -2.034 -3.860 166.724 1.00 57.80 124 ASP A C 1
ATOM 903 O O . ASP A 1 126 ? -1.758 -4.675 167.611 1.00 54.87 124 ASP A O 1
ATOM 908 N N . HIS A 1 127 ? -2.403 -2.600 166.961 1.00 53.68 125 HIS A N 1
ATOM 909 C CA . HIS A 1 127 ? -2.619 -2.101 168.308 1.00 42.02 125 HIS A CA 1
ATOM 910 C C . HIS A 1 127 ? -3.709 -2.885 169.039 1.00 53.52 125 HIS A C 1
ATOM 911 O O . HIS A 1 127 ? -3.514 -3.286 170.185 1.00 53.23 125 HIS A O 1
ATOM 918 N N . LYS A 1 128 ? -4.834 -3.127 168.367 1.00 42.72 126 LYS A N 1
ATOM 919 C CA . LYS A 1 128 ? -5.884 -4.001 168.906 1.00 47.89 126 LYS A CA 1
ATOM 920 C C . LYS A 1 128 ? -5.358 -5.387 169.298 1.00 48.39 126 LYS A C 1
ATOM 921 O O . LYS A 1 128 ? -5.572 -5.837 170.420 1.00 58.84 126 LYS A O 1
ATOM 927 N N . ALA A 1 129 ? -4.661 -6.045 168.376 1.00 49.98 127 ALA A N 1
ATOM 928 C CA . ALA A 1 129 ? -4.081 -7.360 168.631 1.00 47.29 127 ALA A CA 1
ATOM 929 C C . ALA A 1 129 ? -3.177 -7.323 169.851 1.00 50.88 127 ALA A C 1
ATOM 930 O O . ALA A 1 129 ? -3.274 -8.175 170.733 1.00 60.83 127 ALA A O 1
ATOM 932 N N . TYR A 1 130 ? -2.321 -6.310 169.909 1.00 48.44 128 TYR A N 1
ATOM 933 C CA . TYR A 1 130 ? -1.417 -6.147 171.031 1.00 51.24 128 TYR A CA 1
ATOM 934 C C . TYR A 1 130 ? -2.155 -6.065 172.367 1.00 53.69 128 TYR A C 1
ATOM 935 O O . TYR A 1 130 ? -1.887 -6.847 173.273 1.00 58.52 128 TYR A O 1
ATOM 944 N N . LEU A 1 131 ? -3.088 -5.120 172.470 1.00 60.34 129 LEU A N 1
ATOM 945 C CA . LEU A 1 131 ? -3.813 -4.856 173.716 1.00 49.65 129 LEU A CA 1
ATOM 946 C C . LEU A 1 131 ? -4.647 -6.027 174.182 1.00 51.15 129 LEU A C 1
ATOM 947 O O . LEU A 1 131 ? -4.718 -6.298 175.373 1.00 72.23 129 LEU A O 1
ATOM 952 N N . ARG A 1 132 ? -5.255 -6.734 173.238 1.00 59.30 130 ARG A N 1
ATOM 953 C CA . ARG A 1 132 ? -6.002 -7.945 173.551 1.00 48.91 130 ARG A CA 1
ATOM 954 C C . ARG A 1 132 ? -5.073 -8.973 174.169 1.00 46.48 130 ARG A C 1
ATOM 955 O O . ARG A 1 132 ? -5.449 -9.658 175.120 1.00 50.23 130 ARG A O 1
ATOM 963 N N . ARG A 1 133 ? -3.847 -9.061 173.660 1.00 50.63 131 ARG A N 1
ATOM 964 C CA . ARG A 1 133 ? -2.884 -10.003 174.242 1.00 59.63 131 ARG A CA 1
ATOM 965 C C . ARG A 1 133 ? -2.525 -9.509 175.629 1.00 59.36 131 ARG A C 1
ATOM 966 O O . ARG A 1 133 ? -2.616 -10.266 176.604 1.00 57.52 131 ARG A O 1
ATOM 974 N N . PHE A 1 134 ? -2.182 -8.217 175.694 1.00 56.27 132 PHE A N 1
ATOM 975 C CA . PHE A 1 134 ? -1.743 -7.538 176.917 1.00 52.24 132 PHE A CA 1
ATOM 976 C C . PHE A 1 134 ? -2.773 -7.683 178.008 1.00 52.89 132 PHE A C 1
ATOM 977 O O . PHE A 1 134 ? -2.444 -8.063 179.134 1.00 53.54 132 PHE A O 1
ATOM 985 N N . PHE A 1 135 ? -4.024 -7.386 177.671 1.00 44.82 133 PHE A N 1
ATOM 986 C CA . PHE A 1 135 ? -5.080 -7.552 178.634 1.00 50.44 133 PHE A CA 1
ATOM 987 C C . PHE A 1 135 ? -5.085 -8.986 179.129 1.00 53.93 133 PHE A C 1
ATOM 988 O O . PHE A 1 135 ? -5.068 -9.215 180.339 1.00 53.91 133 PHE A O 1
ATOM 996 N N . HIS A 1 136 ? -5.069 -9.946 178.206 1.00 46.70 134 HIS A N 1
ATOM 997 C CA . HIS A 1 136 ? -5.127 -11.355 178.610 1.00 51.79 134 HIS A CA 1
ATOM 998 C C . HIS A 1 136 ? -3.928 -11.799 179.434 1.00 51.92 134 HIS A C 1
ATOM 999 O O . HIS A 1 136 ? -4.102 -12.335 180.521 1.00 68.37 134 HIS A O 1
ATOM 1006 N N . GLU A 1 137 ? -2.717 -11.546 178.958 1.00 54.56 135 GLU A N 1
ATOM 1007 C CA . GLU A 1 137 ? -1.546 -12.079 179.648 1.00 59.84 135 GLU A CA 1
ATOM 1008 C C . GLU A 1 137 ? -1.084 -11.232 180.829 1.00 61.79 135 GLU A C 1
ATOM 1009 O O . GLU A 1 137 ? -0.517 -11.763 181.778 1.00 71.40 135 GLU A O 1
ATOM 1015 N N . GLU A 1 138 ? -1.311 -9.922 180.773 1.00 57.37 136 GLU A N 1
ATOM 1016 C CA . GLU A 1 138 ? -0.714 -9.012 181.759 1.00 56.69 136 GLU A CA 1
ATOM 1017 C C . GLU A 1 138 ? -1.690 -8.318 182.722 1.00 54.71 136 GLU A C 1
ATOM 1018 O O . GLU A 1 138 ? -1.406 -8.209 183.911 1.00 54.18 136 GLU A O 1
ATOM 1024 N N . ILE A 1 139 ? -2.816 -7.826 182.214 1.00 51.57 137 ILE A N 1
ATOM 1025 C CA . ILE A 1 139 ? -3.792 -7.151 183.075 1.00 54.18 137 ILE A CA 1
ATOM 1026 C C . ILE A 1 139 ? -4.687 -8.132 183.822 1.00 56.97 137 ILE A C 1
ATOM 1027 O O . ILE A 1 139 ? -4.759 -8.111 185.050 1.00 64.76 137 ILE A O 1
ATOM 1032 N N . PHE A 1 140 ? -5.368 -8.986 183.067 1.00 56.47 138 PHE A N 1
ATOM 1033 C CA . PHE A 1 140 ? -6.368 -9.892 183.626 1.00 56.46 138 PHE A CA 1
ATOM 1034 C C . PHE A 1 140 ? -5.910 -10.625 184.889 1.00 42.02 138 PHE A C 1
ATOM 1035 O O . PHE A 1 140 ? -6.635 -10.629 185.875 1.00 52.44 138 PHE A O 1
ATOM 1043 N N . PRO A 1 141 ? -4.712 -11.236 184.874 1.00 51.45 139 PRO A N 1
ATOM 1044 C CA . PRO A 1 141 ? -4.260 -11.914 186.109 1.00 49.64 139 PRO A CA 1
ATOM 1045 C C . PRO A 1 141 ? -4.178 -11.016 187.349 1.00 54.68 139 PRO A C 1
ATOM 1046 O O . PRO A 1 141 ? -4.061 -11.524 188.457 1.00 60.89 139 PRO A O 1
ATOM 1050 N N . LEU A 1 142 ? -4.244 -9.700 187.162 1.00 54.52 140 LEU A N 1
ATOM 1051 C CA . LEU A 1 142 ? -4.135 -8.761 188.273 1.00 44.44 140 LEU A CA 1
ATOM 1052 C C . LEU A 1 142 ? -5.498 -8.156 188.652 1.00 50.42 140 LEU A C 1
ATOM 1053 O O . LEU A 1 142 ? -5.595 -7.241 189.466 1.00 45.95 140 LEU A O 1
ATOM 1058 N N . LEU A 1 143 ? -6.558 -8.690 188.069 1.00 52.04 141 LEU A N 1
ATOM 1059 C CA . LEU A 1 143 ? -7.902 -8.218 188.349 1.00 42.72 141 LEU A CA 1
ATOM 1060 C C . LEU A 1 143 ? -8.563 -8.978 189.497 1.00 58.49 141 LEU A C 1
ATOM 1061 O O . LEU A 1 143 ? -8.191 -10.099 189.824 1.00 61.81 141 LEU A O 1
ATOM 1066 N N . TYR A 1 144 ? -9.546 -8.344 190.118 1.00 64.16 142 TYR A N 1
ATOM 1067 C CA . TYR A 1 144 ? -10.409 -9.014 191.070 1.00 51.44 142 TYR A CA 1
ATOM 1068 C C . TYR A 1 144 ? -11.837 -8.577 190.786 1.00 45.68 142 TYR A C 1
ATOM 1069 O O . TYR A 1 144 ? -12.291 -7.582 191.338 1.00 55.36 142 TYR A O 1
ATOM 1078 N N . PRO A 1 145 ? -12.542 -9.304 189.900 1.00 54.82 143 PRO A N 1
ATOM 1079 C CA . PRO A 1 145 ? -13.899 -8.900 189.525 1.00 47.89 143 PRO A CA 1
ATOM 1080 C C . PRO A 1 145 ? -14.825 -9.071 190.699 1.00 44.95 143 PRO A C 1
ATOM 1081 O O . PRO A 1 145 ? -14.983 -10.177 191.214 1.00 51.74 143 PRO A O 1
ATOM 1093 N N . LEU A 1 147 ? -18.571 -8.498 191.967 1.00 60.49 145 LEU A N 1
ATOM 1094 C CA . LEU A 1 147 ? -19.996 -8.198 191.949 1.00 64.26 145 LEU A CA 1
ATOM 1095 C C . LEU A 1 147 ? -20.356 -7.521 193.254 1.00 56.75 145 LEU A C 1
ATOM 1096 O O . LEU A 1 147 ? -19.893 -7.921 194.321 1.00 59.88 145 LEU A O 1
ATOM 1101 N N . LEU A 1 148 ? -21.162 -6.477 193.149 1.00 58.67 146 LEU A N 1
ATOM 1102 C CA . LEU A 1 148 ? -21.601 -5.716 194.291 1.00 64.95 146 LEU A CA 1
ATOM 1103 C C . LEU A 1 148 ? -23.009 -6.140 194.682 1.00 75.06 146 LEU A C 1
ATOM 1104 O O . LEU A 1 148 ? -23.973 -5.799 194.000 1.00 96.29 146 LEU A O 1
ATOM 1109 N N . LEU A 1 149 ? -23.124 -6.904 195.762 1.00 67.55 147 LEU A N 1
ATOM 1110 C CA . LEU A 1 149 ? -24.423 -7.204 196.351 1.00 62.60 147 LEU A CA 1
ATOM 1111 C C . LEU A 1 149 ? -24.433 -6.585 197.744 1.00 67.57 147 LEU A C 1
ATOM 1112 O O . LEU A 1 149 ? -24.104 -7.248 198.727 1.00 68.97 147 LEU A O 1
ATOM 1117 N N . PRO A 1 150 ? -24.834 -5.304 197.820 1.00 79.63 148 PRO A N 1
ATOM 1118 C CA . PRO A 1 150 ? -24.587 -4.326 198.887 1.00 89.02 148 PRO A CA 1
ATOM 1119 C C . PRO A 1 150 ? -24.830 -4.809 200.313 1.00 95.09 148 PRO A C 1
ATOM 1120 O O . PRO A 1 150 ? -23.934 -4.730 201.158 1.00 102.66 148 PRO A O 1
ATOM 1124 N N . SER A 1 151 ? -26.028 -5.307 200.577 1.00 92.78 149 SER A N 1
ATOM 1125 C CA . SER A 1 151 ? -26.372 -5.739 201.917 1.00 97.29 149 SER A CA 1
ATOM 1126 C C . SER A 1 151 ? -25.753 -7.095 202.221 1.00 97.45 149 SER A C 1
ATOM 1127 O O . SER A 1 151 ? -25.534 -7.441 203.382 1.00 102.20 149 SER A O 1
ATOM 1130 N N . LYS A 1 152 ? -25.458 -7.852 201.169 1.00 95.25 150 LYS A N 1
ATOM 1131 C CA . LYS A 1 152 ? -25.038 -9.240 201.316 1.00 94.22 150 LYS A CA 1
ATOM 1132 C C . LYS A 1 152 ? -23.531 -9.395 201.544 1.00 91.88 150 LYS A C 1
ATOM 1133 O O . LYS A 1 152 ? -23.111 -10.077 202.482 1.00 96.87 150 LYS A O 1
ATOM 1139 N N . VAL A 1 153 ? -22.727 -8.768 200.689 1.00 78.23 151 VAL A N 1
ATOM 1140 C CA . VAL A 1 153 ? -21.266 -8.808 200.822 1.00 68.40 151 VAL A CA 1
ATOM 1141 C C . VAL A 1 153 ? -20.729 -7.386 200.911 1.00 62.18 151 VAL A C 1
ATOM 1142 O O . VAL A 1 153 ? -21.112 -6.529 200.122 1.00 70.92 151 VAL A O 1
ATOM 1146 N N . ARG A 1 154 ? -19.873 -7.142 201.903 1.00 60.01 152 ARG A N 1
ATOM 1147 C CA . ARG A 1 154 ? -19.231 -5.845 202.117 1.00 62.85 152 ARG A CA 1
ATOM 1148 C C . ARG A 1 154 ? -17.935 -5.761 201.310 1.00 78.70 152 ARG A C 1
ATOM 1149 O O . ARG A 1 154 ? -17.180 -6.736 201.236 1.00 83.65 152 ARG A O 1
ATOM 1157 N N . THR A 1 155 ? -17.681 -4.608 200.696 1.00 77.71 153 THR A N 1
ATOM 1158 C CA . THR A 1 155 ? -16.420 -4.376 199.982 1.00 82.50 153 THR A CA 1
ATOM 1159 C C . THR A 1 155 ? -15.849 -3.013 200.322 1.00 79.85 153 THR A C 1
ATOM 1160 O O . THR A 1 155 ? -16.584 -2.098 200.677 1.00 90.20 153 THR A O 1
ATOM 1164 N N . PHE A 1 156 ? -14.532 -2.893 200.207 1.00 81.01 154 PHE A N 1
ATOM 1165 C CA . PHE A 1 156 ? -13.822 -1.650 200.473 1.00 67.80 154 PHE A CA 1
ATOM 1166 C C . PHE A 1 156 ? -13.358 -1.045 199.154 1.00 69.08 154 PHE A C 1
ATOM 1167 O O . PHE A 1 156 ? -13.085 -1.764 198.196 1.00 75.49 154 PHE A O 1
ATOM 1175 N N . ILE A 1 157 ? -13.279 0.277 199.103 1.00 66.14 155 ILE A N 1
ATOM 1176 C CA . ILE A 1 157 ? -12.690 0.977 197.966 1.00 64.95 155 ILE A CA 1
ATOM 1177 C C . ILE A 1 157 ? -11.563 1.860 198.498 1.00 57.72 155 ILE A C 1
ATOM 1178 O O . ILE A 1 157 ? -11.822 2.865 199.156 1.00 61.87 155 ILE A O 1
ATOM 1183 N N . ARG A 1 158 ? -10.320 1.466 198.227 1.00 54.29 156 ARG A N 1
ATOM 1184 C CA . ARG A 1 158 ? -9.139 2.175 198.740 1.00 49.79 156 ARG A CA 1
ATOM 1185 C C . ARG A 1 158 ? -8.950 3.554 198.125 1.00 60.58 156 ARG A C 1
ATOM 1186 O O . ARG A 1 158 ? -9.355 3.820 196.984 1.00 64.49 156 ARG A O 1
ATOM 1194 N N . SER A 1 159 ? -8.322 4.429 198.898 1.00 60.61 157 SER A N 1
ATOM 1195 C CA . SER A 1 159 ? -8.110 5.788 198.460 1.00 71.58 157 SER A CA 1
ATOM 1196 C C . SER A 1 159 ? -6.879 5.857 197.571 1.00 68.95 157 SER A C 1
ATOM 1197 O O . SER A 1 159 ? -6.010 4.973 197.615 1.00 67.53 157 SER A O 1
ATOM 1200 N N . GLY A 1 160 ? -6.838 6.892 196.735 1.00 71.48 158 GLY A N 1
ATOM 1201 C CA . GLY A 1 160 ? -5.704 7.144 195.849 1.00 70.08 158 GLY A CA 1
ATOM 1202 C C . GLY A 1 160 ? -5.624 6.202 194.670 1.00 69.12 158 GLY A C 1
ATOM 1203 O O . GLY A 1 160 ? -4.747 6.338 193.825 1.00 74.91 158 GLY A O 1
ATOM 1204 N N . ARG A 1 161 ? -6.537 5.236 194.623 1.00 74.89 159 ARG A N 1
ATOM 1205 C CA A ARG A 1 161 ? -6.602 4.286 193.521 0.50 64.98 159 ARG A CA 1
ATOM 1206 C CA B ARG A 1 161 ? -6.606 4.289 193.520 0.50 63.69 159 ARG A CA 1
ATOM 1207 C C . ARG A 1 161 ? -7.747 4.637 192.565 1.00 66.64 159 ARG A C 1
ATOM 1208 O O . ARG A 1 161 ? -8.599 5.478 192.870 1.00 73.90 159 ARG A O 1
ATOM 1223 N N . VAL A 1 162 ? -7.752 3.997 191.404 1.00 58.73 160 VAL A N 1
ATOM 1224 C CA . VAL A 1 162 ? -8.820 4.162 190.452 1.00 51.46 160 VAL A CA 1
ATOM 1225 C C . VAL A 1 162 ? -9.548 2.844 190.395 1.00 51.05 160 VAL A C 1
ATOM 1226 O O . VAL A 1 162 ? -8.920 1.793 190.312 1.00 57.30 160 VAL A O 1
ATOM 1230 N N . TYR A 1 163 ? -10.871 2.898 190.478 1.00 54.96 161 TYR A N 1
ATOM 1231 C CA . TYR A 1 163 ? -11.697 1.709 190.281 1.00 46.74 161 TYR A CA 1
ATOM 1232 C C . TYR A 1 163 ? -12.690 1.963 189.165 1.00 52.24 161 TYR A C 1
ATOM 1233 O O . TYR A 1 163 ? -13.023 3.117 188.838 1.00 48.68 161 TYR A O 1
ATOM 1242 N N . LEU A 1 164 ? -13.159 0.866 188.588 1.00 54.00 162 LEU A N 1
ATOM 1243 C CA . LEU A 1 164 ? -14.177 0.895 187.566 1.00 46.14 162 LEU A CA 1
ATOM 1244 C C . LEU A 1 164 ? -15.425 0.295 188.162 1.00 52.28 162 LEU A C 1
ATOM 1245 O O . LEU A 1 164 ? -15.419 -0.849 188.635 1.00 63.21 162 LEU A O 1
ATOM 1250 N N . ALA A 1 165 ? -16.493 1.080 188.176 1.00 63.56 163 ALA A N 1
ATOM 1251 C CA . ALA A 1 165 ? -17.804 0.533 188.483 1.00 67.24 163 ALA A CA 1
ATOM 1252 C C . ALA A 1 165 ? -18.480 0.193 187.164 1.00 59.63 163 ALA A C 1
ATOM 1253 O O . ALA A 1 165 ? -18.624 1.055 186.297 1.00 66.64 163 ALA A O 1
ATOM 1255 N N . VAL A 1 166 ? -18.862 -1.072 187.020 1.00 58.73 164 VAL A N 1
ATOM 1256 C CA . VAL A 1 166 ? -19.475 -1.606 185.799 1.00 59.11 164 VAL A CA 1
ATOM 1257 C C . VAL A 1 166 ? -20.949 -1.924 186.030 1.00 60.73 164 VAL A C 1
ATOM 1258 O O . VAL A 1 166 ? -21.300 -2.537 187.035 1.00 74.30 164 VAL A O 1
ATOM 1262 N N . ARG A 1 167 ? -21.804 -1.508 185.100 1.00 63.47 165 ARG A N 1
ATOM 1263 C CA . ARG A 1 167 ? -23.222 -1.872 185.112 1.00 63.85 165 ARG A CA 1
ATOM 1264 C C . ARG A 1 167 ? -23.465 -3.063 184.192 1.00 72.90 165 ARG A C 1
ATOM 1265 O O . ARG A 1 167 ? -23.049 -3.053 183.034 1.00 68.75 165 ARG A O 1
ATOM 1273 N N . LEU A 1 168 ? -24.154 -4.079 184.701 1.00 73.20 166 LEU A N 1
ATOM 1274 C CA . LEU A 1 168 ? -24.390 -5.302 183.937 1.00 75.67 166 LEU A CA 1
ATOM 1275 C C . LEU A 1 168 ? -25.869 -5.687 183.777 1.00 79.07 166 LEU A C 1
ATOM 1276 O O . LEU A 1 168 ? -26.649 -5.596 184.730 1.00 85.13 166 LEU A O 1
ATOM 1281 N N . LYS A 1 169 ? -26.238 -6.126 182.571 1.00 68.37 167 LYS A N 1
ATOM 1282 C CA . LYS A 1 169 ? -27.541 -6.744 182.323 1.00 60.08 167 LYS A CA 1
ATOM 1283 C C . LYS A 1 169 ? -27.314 -8.159 181.816 1.00 71.64 167 LYS A C 1
ATOM 1284 O O . LYS A 1 169 ? -26.493 -8.375 180.929 1.00 79.16 167 LYS A O 1
ATOM 1290 N N . GLU A 1 170 ? -28.054 -9.115 182.373 1.00 76.83 168 GLU A N 1
ATOM 1291 C CA . GLU A 1 170 ? -27.716 -10.537 182.273 1.00 83.78 168 GLU A CA 1
ATOM 1292 C C . GLU A 1 170 ? -28.239 -11.243 181.015 1.00 87.04 168 GLU A C 1
ATOM 1293 O O . GLU A 1 170 ? -28.001 -10.789 179.900 1.00 95.58 168 GLU A O 1
ATOM 1299 N N . LYS A 1 171 ? -28.926 -12.368 181.202 1.00 99.40 169 LYS A N 1
ATOM 1300 C CA . LYS A 1 171 ? -29.564 -13.096 180.104 1.00 115.63 169 LYS A CA 1
ATOM 1301 C C . LYS A 1 171 ? -30.992 -12.602 179.900 1.00 124.50 169 LYS A C 1
ATOM 1302 O O . LYS A 1 171 ? -31.418 -12.355 178.769 1.00 122.62 169 LYS A O 1
ATOM 1308 N N . GLU A 1 172 ? -31.717 -12.471 181.008 1.00 136.17 170 GLU A N 1
ATOM 1309 C CA . GLU A 1 172 ? -33.099 -11.998 181.011 1.00 145.80 170 GLU A CA 1
ATOM 1310 C C . GLU A 1 172 ? -33.203 -10.516 180.655 1.00 153.65 170 GLU A C 1
ATOM 1311 O O . GLU A 1 172 ? -32.445 -9.684 181.167 1.00 153.82 170 GLU A O 1
ATOM 1317 N N . THR A 1 173 ? -34.160 -10.202 179.779 1.00 157.42 171 THR A N 1
ATOM 1318 C CA . THR A 1 173 ? -34.366 -8.840 179.280 1.00 150.56 171 THR A CA 1
ATOM 1319 C C . THR A 1 173 ? -34.946 -7.906 180.339 1.00 147.67 171 THR A C 1
ATOM 1320 O O . THR A 1 173 ? -35.235 -6.738 180.057 1.00 145.94 171 THR A O 1
ATOM 1324 N N . ASP A 1 174 ? -35.100 -8.441 181.549 1.00 143.15 172 ASP A N 1
ATOM 1325 C CA . ASP A 1 174 ? -35.503 -7.686 182.726 1.00 138.32 172 ASP A CA 1
ATOM 1326 C C . ASP A 1 174 ? -34.597 -6.470 182.942 1.00 140.17 172 ASP A C 1
ATOM 1327 O O . ASP A 1 174 ? -33.379 -6.545 182.742 1.00 139.04 172 ASP A O 1
ATOM 1332 N N . GLU A 1 175 ? -35.209 -5.356 183.343 1.00 139.66 173 GLU A N 1
ATOM 1333 C CA . GLU A 1 175 ? -34.517 -4.070 183.481 1.00 137.20 173 GLU A CA 1
ATOM 1334 C C . GLU A 1 175 ? -33.506 -4.048 184.619 1.00 134.34 173 GLU A C 1
ATOM 1335 O O . GLU A 1 175 ? -32.535 -3.287 184.569 1.00 137.28 173 GLU A O 1
ATOM 1341 N N . ALA A 1 176 ? -33.750 -4.880 185.634 1.00 125.28 174 ALA A N 1
ATOM 1342 C CA . ALA A 1 176 ? -32.907 -4.969 186.823 1.00 110.27 174 ALA A CA 1
ATOM 1343 C C . ALA A 1 176 ? -31.432 -5.051 186.449 1.00 99.34 174 ALA A C 1
ATOM 1344 O O . ALA A 1 176 ? -30.999 -5.977 185.760 1.00 101.77 174 ALA A O 1
ATOM 1346 N N . TYR A 1 177 ? -30.674 -4.050 186.880 1.00 83.60 175 TYR A N 1
ATOM 1347 C CA . TYR A 1 177 ? -29.262 -3.977 186.561 1.00 69.22 175 TYR A CA 1
ATOM 1348 C C . TYR A 1 177 ? -28.412 -4.547 187.682 1.00 71.71 175 TYR A C 1
ATOM 1349 O O . TYR A 1 177 ? -28.657 -4.276 188.858 1.00 71.28 175 TYR A O 1
ATOM 1358 N N . SER A 1 178 ? -27.413 -5.338 187.305 1.00 66.13 176 SER A N 1
ATOM 1359 C CA . SER A 1 178 ? -26.365 -5.759 188.217 1.00 60.18 176 SER A CA 1
ATOM 1360 C C . SER A 1 178 ? -25.246 -4.715 188.231 1.00 70.90 176 SER A C 1
ATOM 1361 O O . SER A 1 178 ? -25.126 -3.900 187.313 1.00 83.11 176 SER A O 1
ATOM 1364 N N . TYR A 1 179 ? -24.426 -4.731 189.274 1.00 67.25 177 TYR A N 1
ATOM 1365 C CA . TYR A 1 179 ? -23.305 -3.807 189.346 1.00 59.07 177 TYR A CA 1
ATOM 1366 C C . TYR A 1 179 ? -22.055 -4.487 189.842 1.00 58.80 177 TYR A C 1
ATOM 1367 O O . TYR A 1 179 ? -22.117 -5.362 190.697 1.00 71.12 177 TYR A O 1
ATOM 1376 N N . ALA A 1 180 ? -20.916 -4.093 189.282 1.00 63.71 178 ALA A N 1
ATOM 1377 C CA . ALA A 1 180 ? -19.650 -4.694 189.665 1.00 57.52 178 ALA A CA 1
ATOM 1378 C C . ALA A 1 180 ? -18.543 -3.666 189.845 1.00 66.66 178 ALA A C 1
ATOM 1379 O O . ALA A 1 180 ? -18.568 -2.562 189.276 1.00 56.66 178 ALA A O 1
ATOM 1381 N N . LEU A 1 181 ? -17.572 -4.042 190.659 1.00 55.85 179 LEU A N 1
ATOM 1382 C CA . LEU A 1 181 ? -16.457 -3.180 190.940 1.00 61.07 179 LEU A CA 1
ATOM 1383 C C . LEU A 1 181 ? -15.232 -3.915 190.498 1.00 56.35 179 LEU A C 1
ATOM 1384 O O . LEU A 1 181 ? -15.047 -5.071 190.885 1.00 61.19 179 LEU A O 1
ATOM 1389 N N . LEU A 1 182 ? -14.393 -3.278 189.685 1.00 49.82 180 LEU A N 1
ATOM 1390 C CA . LEU A 1 182 ? -13.038 -3.819 189.537 1.00 63.54 180 LEU A CA 1
ATOM 1391 C C . LEU A 1 182 ? -11.859 -2.844 189.669 1.00 62.50 180 LEU A C 1
ATOM 1392 O O . LEU A 1 182 ? -12.011 -1.613 189.606 1.00 56.31 180 LEU A O 1
ATOM 1397 N N . ASN A 1 183 ? -10.690 -3.440 189.891 1.00 32.59 181 ASN A N 1
ATOM 1398 C CA . ASN A 1 183 ? -9.482 -2.713 190.218 1.00 39.19 181 ASN A CA 1
ATOM 1399 C C . ASN A 1 183 ? -8.714 -2.365 188.973 1.00 38.01 181 ASN A C 1
ATOM 1400 O O . ASN A 1 183 ? -8.719 -3.118 188.004 1.00 56.46 181 ASN A O 1
ATOM 1405 N N . VAL A 1 184 ? -8.054 -1.216 188.981 1.00 35.36 182 VAL A N 1
ATOM 1406 C CA . VAL A 1 184 ? -7.099 -0.939 187.929 1.00 39.48 182 VAL A CA 1
ATOM 1407 C C . VAL A 1 184 ? -5.711 -1.097 188.539 1.00 35.88 182 VAL A C 1
ATOM 1408 O O . VAL A 1 184 ? -5.251 -0.252 189.303 1.00 59.97 182 VAL A O 1
ATOM 1412 N N . PRO A 1 185 ? -5.056 -2.221 188.235 1.00 51.65 183 PRO A N 1
ATOM 1413 C CA . PRO A 1 185 ? -3.873 -2.673 188.973 1.00 50.71 183 PRO A CA 1
ATOM 1414 C C . PRO A 1 185 ? -2.632 -1.833 188.715 1.00 50.57 183 PRO A C 1
ATOM 1415 O O . PRO A 1 185 ? -1.635 -2.339 188.199 1.00 57.60 183 PRO A O 1
ATOM 1419 N N . THR A 1 186 ? -2.683 -0.557 189.078 1.00 57.10 184 THR A N 1
ATOM 1420 C CA . THR A 1 186 ? -1.538 0.320 188.855 1.00 58.75 184 THR A CA 1
ATOM 1421 C C . THR A 1 186 ? -0.461 0.084 189.898 1.00 47.67 184 THR A C 1
ATOM 1422 O O . THR A 1 186 ? 0.618 0.651 189.822 1.00 67.91 184 THR A O 1
ATOM 1426 N N . ASP A 1 187 ? -0.760 -0.785 190.851 1.00 47.89 185 ASP A N 1
ATOM 1427 C CA . ASP A 1 187 ? 0.232 -1.264 191.793 1.00 45.63 185 ASP A CA 1
ATOM 1428 C C . ASP A 1 187 ? 1.157 -2.292 191.145 1.00 38.56 185 ASP A C 1
ATOM 1429 O O . ASP A 1 187 ? 2.144 -2.710 191.741 1.00 57.86 185 ASP A O 1
ATOM 1434 N N . GLY A 1 188 ? 0.805 -2.733 189.942 1.00 46.82 186 GLY A N 1
ATOM 1435 C CA . GLY A 1 188 ? 1.574 -3.751 189.233 1.00 35.48 186 GLY A CA 1
ATOM 1436 C C . GLY A 1 188 ? 1.833 -3.423 187.769 1.00 45.69 186 GLY A C 1
ATOM 1437 O O . GLY A 1 188 ? 2.656 -4.063 187.124 1.00 53.42 186 GLY A O 1
ATOM 1438 N N . LEU A 1 189 ? 1.123 -2.429 187.243 1.00 45.54 187 LEU A N 1
ATOM 1439 C CA . LEU A 1 189 ? 1.277 -2.017 185.852 1.00 44.71 187 LEU A CA 1
ATOM 1440 C C . LEU A 1 189 ? 1.358 -0.493 185.766 1.00 49.72 187 LEU A C 1
ATOM 1441 O O . LEU A 1 189 ? 0.973 0.202 186.703 1.00 55.99 187 LEU A O 1
ATOM 1446 N N . PRO A 1 190 ? 1.870 0.041 184.652 1.00 43.27 188 PRO A N 1
ATOM 1447 C CA . PRO A 1 190 ? 1.874 1.487 184.553 1.00 47.32 188 PRO A CA 1
ATOM 1448 C C . PRO A 1 190 ? 0.489 2.036 184.205 1.00 54.10 188 PRO A C 1
ATOM 1449 O O . PRO A 1 190 ? -0.330 1.333 183.594 1.00 46.24 188 PRO A O 1
ATOM 1453 N N . ARG A 1 191 ? 0.240 3.285 184.598 1.00 56.71 189 ARG A N 1
ATOM 1454 C CA . ARG A 1 191 ? -1.012 3.966 184.284 1.00 49.29 189 ARG A CA 1
ATOM 1455 C C . ARG A 1 191 ? -1.109 4.116 182.781 1.00 61.23 189 ARG A C 1
ATOM 1456 O O . ARG A 1 191 ? -2.186 3.949 182.200 1.00 60.77 189 ARG A O 1
ATOM 1464 N N . PHE A 1 192 ? 0.036 4.415 182.163 1.00 62.03 190 PHE A N 1
ATOM 1465 C CA . PHE A 1 192 ? 0.123 4.603 180.721 1.00 49.54 190 PHE A CA 1
ATOM 1466 C C . PHE A 1 192 ? 0.878 3.464 180.058 1.00 53.71 190 PHE A C 1
ATOM 1467 O O . PHE A 1 192 ? 1.987 3.128 180.465 1.00 65.34 190 PHE A O 1
ATOM 1475 N N . VAL A 1 193 ? 0.238 2.861 179.057 1.00 50.08 191 VAL A N 1
ATOM 1476 C CA . VAL A 1 193 ? 0.749 1.674 178.387 1.00 46.79 191 VAL A CA 1
ATOM 1477 C C . VAL A 1 193 ? 1.113 2.069 176.960 1.00 59.47 191 VAL A C 1
ATOM 1478 O O . VAL A 1 193 ? 0.248 2.528 176.203 1.00 55.76 191 VAL A O 1
ATOM 1482 N N . GLU A 1 194 ? 2.398 1.934 176.617 1.00 57.34 192 GLU A N 1
ATOM 1483 C CA . GLU A 1 194 ? 2.891 2.232 175.272 1.00 48.80 192 GLU A CA 1
ATOM 1484 C C . GLU A 1 194 ? 2.495 1.115 174.314 1.00 50.63 192 GLU A C 1
ATOM 1485 O O . GLU A 1 194 ? 2.518 -0.059 174.683 1.00 51.22 192 GLU A O 1
ATOM 1491 N N . LEU A 1 195 ? 2.109 1.489 173.097 1.00 51.29 193 LEU A N 1
ATOM 1492 C CA . LEU A 1 195 ? 1.736 0.528 172.064 1.00 47.61 193 LEU A CA 1
ATOM 1493 C C . LEU A 1 195 ? 2.862 0.447 171.051 1.00 56.28 193 LEU A C 1
ATOM 1494 O O . LEU A 1 195 ? 3.471 1.468 170.735 1.00 60.55 193 LEU A O 1
ATOM 1499 N N . PRO A 1 196 ? 3.160 -0.765 170.543 1.00 61.53 194 PRO A N 1
ATOM 1500 C CA . PRO A 1 196 ? 4.318 -0.940 169.648 1.00 52.13 194 PRO A CA 1
ATOM 1501 C C . PRO A 1 196 ? 4.297 -0.066 168.386 1.00 54.39 194 PRO A C 1
ATOM 1502 O O . PRO A 1 196 ? 3.235 0.321 167.882 1.00 47.17 194 PRO A O 1
ATOM 1506 N N . ARG A 1 197 ? 5.484 0.234 167.881 1.00 61.55 195 ARG A N 1
ATOM 1507 C CA . ARG A 1 197 ? 5.652 1.344 166.966 1.00 50.25 195 ARG A CA 1
ATOM 1508 C C . ARG A 1 197 ? 6.705 1.007 165.928 1.00 56.92 195 ARG A C 1
ATOM 1509 O O . ARG A 1 197 ? 7.597 0.209 166.183 1.00 61.97 195 ARG A O 1
ATOM 1517 N N . LEU A 1 198 ? 6.605 1.639 164.767 1.00 63.07 196 LEU A N 1
ATOM 1518 C CA . LEU A 1 198 ? 7.579 1.494 163.697 1.00 48.59 196 LEU A CA 1
ATOM 1519 C C . LEU A 1 198 ? 8.147 2.863 163.445 1.00 57.44 196 LEU A C 1
ATOM 1520 O O . LEU A 1 198 ? 7.400 3.839 163.537 1.00 50.09 196 LEU A O 1
ATOM 1525 N N . GLN A 1 199 ? 9.431 2.954 163.078 1.00 51.84 197 GLN A N 1
ATOM 1526 C CA . GLN A 1 199 ? 10.044 4.273 162.833 1.00 47.38 197 GLN A CA 1
ATOM 1527 C C . GLN A 1 199 ? 9.278 5.059 161.781 1.00 49.10 197 GLN A C 1
ATOM 1528 O O . GLN A 1 199 ? 9.297 6.285 161.772 1.00 65.93 197 GLN A O 1
ATOM 1534 N N . THR A 1 200 ? 8.558 4.338 160.929 1.00 66.64 198 THR A N 1
ATOM 1535 C CA . THR A 1 200 ? 7.781 4.958 159.867 1.00 67.54 198 THR A CA 1
ATOM 1536 C C . THR A 1 200 ? 6.496 5.604 160.394 1.00 62.85 198 THR A C 1
ATOM 1537 O O . THR A 1 200 ? 5.806 6.299 159.656 1.00 57.77 198 THR A O 1
ATOM 1541 N N . ASP A 1 201 ? 6.184 5.363 161.669 1.00 65.07 199 ASP A N 1
ATOM 1542 C CA . ASP A 1 201 ? 4.934 5.820 162.279 1.00 56.04 199 ASP A CA 1
ATOM 1543 C C . ASP A 1 201 ? 4.948 7.312 162.566 1.00 57.81 199 ASP A C 1
ATOM 1544 O O . ASP A 1 201 ? 6.007 7.913 162.762 1.00 61.41 199 ASP A O 1
ATOM 1549 N N . THR A 1 202 ? 3.762 7.905 162.594 1.00 49.56 200 THR A N 1
ATOM 1550 C CA . THR A 1 202 ? 3.648 9.336 162.843 1.00 68.15 200 THR A CA 1
ATOM 1551 C C . THR A 1 202 ? 3.745 9.664 164.335 1.00 61.83 200 THR A C 1
ATOM 1552 O O . THR A 1 202 ? 4.225 10.721 164.708 1.00 69.00 200 THR A O 1
ATOM 1556 N N . PHE A 1 203 ? 3.308 8.739 165.182 1.00 67.46 201 PHE A N 1
ATOM 1557 C CA . PHE A 1 203 ? 3.256 8.974 166.618 1.00 52.49 201 PHE A CA 1
ATOM 1558 C C . PHE A 1 203 ? 3.866 7.857 167.448 1.00 55.08 201 PHE A C 1
ATOM 1559 O O . PHE A 1 203 ? 4.057 6.716 166.987 1.00 54.13 201 PHE A O 1
ATOM 1567 N N . TYR A 1 204 ? 4.161 8.220 168.690 1.00 44.23 202 TYR A N 1
ATOM 1568 C CA . TYR A 1 204 ? 4.245 7.286 169.793 1.00 48.27 202 TYR A CA 1
ATOM 1569 C C . TYR A 1 204 ? 2.834 7.174 170.371 1.00 53.08 202 TYR A C 1
ATOM 1570 O O . TYR A 1 204 ? 2.093 8.164 170.419 1.00 50.44 202 TYR A O 1
ATOM 1579 N N . TYR A 1 205 ? 2.456 5.971 170.794 1.00 37.53 203 TYR A N 1
ATOM 1580 C CA . TYR A 1 205 ? 1.098 5.734 171.239 1.00 37.21 203 TYR A CA 1
ATOM 1581 C C . TYR A 1 205 ? 1.055 5.396 172.709 1.00 52.24 203 TYR A C 1
ATOM 1582 O O . TYR A 1 205 ? 1.908 4.652 173.203 1.00 48.19 203 TYR A O 1
ATOM 1591 N N . TYR A 1 206 ? 0.073 5.959 173.414 1.00 39.64 204 TYR A N 1
ATOM 1592 C CA . TYR A 1 206 ? -0.145 5.589 174.801 1.00 40.69 204 TYR A CA 1
ATOM 1593 C C . TYR A 1 206 ? -1.612 5.386 175.108 1.00 48.80 204 TYR A C 1
ATOM 1594 O O . TYR A 1 206 ? -2.486 6.009 174.505 1.00 51.30 204 TYR A O 1
ATOM 1603 N N . SER A 1 207 ? -1.872 4.509 176.063 1.00 55.48 205 SER A N 1
ATOM 1604 C CA . SER A 1 207 ? -3.228 4.235 176.492 1.00 50.70 205 SER A CA 1
ATOM 1605 C C . SER A 1 207 ? -3.270 4.247 177.992 1.00 50.02 205 SER A C 1
ATOM 1606 O O . SER A 1 207 ? -2.311 3.809 178.634 1.00 52.48 205 SER A O 1
ATOM 1609 N N . PHE A 1 208 ? -4.375 4.749 178.541 1.00 44.43 206 PHE A N 1
ATOM 1610 C CA . PHE A 1 208 ? -4.688 4.578 179.966 1.00 46.65 206 PHE A CA 1
ATOM 1611 C C . PHE A 1 208 ? -4.938 3.100 180.223 1.00 44.02 206 PHE A C 1
ATOM 1612 O O . PHE A 1 208 ? -5.594 2.415 179.428 1.00 46.91 206 PHE A O 1
ATOM 1620 N N . LEU A 1 209 ? -4.420 2.610 181.334 1.00 40.94 207 LEU A N 1
ATOM 1621 C CA . LEU A 1 209 ? -4.687 1.247 181.746 1.00 40.39 207 LEU A CA 1
ATOM 1622 C C . LEU A 1 209 ? -6.190 0.978 181.819 1.00 48.16 207 LEU A C 1
ATOM 1623 O O . LEU A 1 209 ? -6.660 -0.039 181.298 1.00 57.12 207 LEU A O 1
ATOM 1628 N N . GLU A 1 210 ? -6.944 1.898 182.429 1.00 41.59 208 GLU A N 1
ATOM 1629 C CA . GLU A 1 210 ? -8.384 1.675 182.648 1.00 47.38 208 GLU A CA 1
ATOM 1630 C C . GLU A 1 210 ? -9.173 1.632 181.350 1.00 49.10 208 GLU A C 1
ATOM 1631 O O . GLU A 1 210 ? -10.221 0.997 181.287 1.00 64.44 208 GLU A O 1
ATOM 1637 N N . ASP A 1 211 ? -8.661 2.299 180.318 1.00 57.93 209 ASP A N 1
ATOM 1638 C CA . ASP A 1 211 ? -9.268 2.228 178.998 1.00 51.37 209 ASP A CA 1
ATOM 1639 C C . ASP A 1 211 ? -9.165 0.804 178.431 1.00 45.51 209 ASP A C 1
ATOM 1640 O O . ASP A 1 211 ? -10.151 0.239 177.969 1.00 46.15 209 ASP A O 1
ATOM 1645 N N . ILE A 1 212 ? -7.979 0.215 178.510 1.00 50.81 210 ILE A N 1
ATOM 1646 C CA . ILE A 1 212 ? -7.787 -1.155 178.072 1.00 46.28 210 ILE A CA 1
ATOM 1647 C C . ILE A 1 212 ? -8.756 -2.090 178.768 1.00 50.78 210 ILE A C 1
ATOM 1648 O O . ILE A 1 212 ? -9.411 -2.900 178.111 1.00 51.23 210 ILE A O 1
ATOM 1653 N N . ILE A 1 213 ? -8.856 -1.967 180.087 1.00 46.50 211 ILE A N 1
ATOM 1654 C CA . ILE A 1 213 ? -9.792 -2.787 180.850 1.00 48.98 211 ILE A CA 1
ATOM 1655 C C . ILE A 1 213 ? -11.232 -2.627 180.324 1.00 53.03 211 ILE A C 1
ATOM 1656 O O . ILE A 1 213 ? -11.906 -3.612 180.032 1.00 54.04 211 ILE A O 1
ATOM 1661 N N . LYS A 1 214 ? -11.668 -1.385 180.154 1.00 45.15 212 LYS A N 1
ATOM 1662 C CA . LYS A 1 214 ? -12.983 -1.083 179.597 1.00 43.57 212 LYS A CA 1
ATOM 1663 C C . LYS A 1 214 ? -13.268 -1.819 178.279 1.00 53.44 212 LYS A C 1
ATOM 1664 O O . LYS A 1 214 ? -14.377 -2.286 178.046 1.00 64.59 212 LYS A O 1
ATOM 1670 N N . GLU A 1 215 ? -12.249 -1.937 177.440 1.00 45.19 213 GLU A N 1
ATOM 1671 C CA . GLU A 1 215 ? -12.385 -2.514 176.117 1.00 42.58 213 GLU A CA 1
ATOM 1672 C C . GLU A 1 215 ? -12.461 -4.055 176.152 1.00 53.19 213 GLU A C 1
ATOM 1673 O O . GLU A 1 215 ? -12.707 -4.705 175.137 1.00 61.06 213 GLU A O 1
ATOM 1679 N N . HIS A 1 216 ? -12.261 -4.648 177.320 1.00 51.39 214 HIS A N 1
ATOM 1680 C CA . HIS A 1 216 ? -12.244 -6.104 177.409 1.00 55.05 214 HIS A CA 1
ATOM 1681 C C . HIS A 1 216 ? -13.138 -6.640 178.522 1.00 50.30 214 HIS A C 1
ATOM 1682 O O . HIS A 1 216 ? -13.000 -7.790 178.937 1.00 54.61 214 HIS A O 1
ATOM 1689 N N . LEU A 1 217 ? -14.060 -5.806 178.990 1.00 48.09 215 LEU A N 1
ATOM 1690 C CA . LEU A 1 217 ? -14.925 -6.160 180.102 1.00 53.10 215 LEU A CA 1
ATOM 1691 C C . LEU A 1 217 ? -15.769 -7.386 179.776 1.00 60.58 215 LEU A C 1
ATOM 1692 O O . LEU A 1 217 ? -16.112 -8.166 180.669 1.00 68.98 215 LEU A O 1
ATOM 1697 N N . ASP A 1 218 ? -16.066 -7.564 178.489 1.00 55.28 216 ASP A N 1
ATOM 1698 C CA . ASP A 1 218 ? -16.829 -8.716 178.004 1.00 62.85 216 ASP A CA 1
ATOM 1699 C C . ASP A 1 218 ? -16.182 -10.071 178.295 1.00 61.72 216 ASP A C 1
ATOM 1700 O O . ASP A 1 218 ? -16.892 -11.061 178.435 1.00 81.18 216 ASP A O 1
ATOM 1705 N N . VAL A 1 219 ? -14.855 -10.125 178.407 1.00 66.73 217 VAL A N 1
ATOM 1706 C CA . VAL A 1 219 ? -14.191 -11.384 178.766 1.00 60.93 217 VAL A CA 1
ATOM 1707 C C . VAL A 1 219 ? -14.253 -11.638 180.276 1.00 70.36 217 VAL A C 1
ATOM 1708 O O . VAL A 1 219 ? -14.204 -12.789 180.737 1.00 73.54 217 VAL A O 1
ATOM 1712 N N . VAL A 1 220 ? -14.388 -10.555 181.034 1.00 65.81 218 VAL A N 1
ATOM 1713 C CA . VAL A 1 220 ? -14.434 -10.620 182.491 1.00 64.17 218 VAL A CA 1
ATOM 1714 C C . VAL A 1 220 ? -15.841 -11.021 182.931 1.00 68.15 218 VAL A C 1
ATOM 1715 O O . VAL A 1 220 ? -16.028 -11.762 183.905 1.00 67.05 218 VAL A O 1
ATOM 1719 N N . PHE A 1 221 ? -16.830 -10.563 182.178 1.00 56.97 219 PHE A N 1
ATOM 1720 C CA . PHE A 1 221 ? -18.211 -10.898 182.476 1.00 62.03 219 PHE A CA 1
ATOM 1721 C C . PHE A 1 221 ? -18.884 -11.593 181.289 1.00 68.29 219 PHE A C 1
ATOM 1722 O O . PHE A 1 221 ? -19.748 -11.004 180.634 1.00 76.99 219 PHE A O 1
ATOM 1730 N N . PRO A 1 222 ? -18.495 -12.850 181.005 1.00 67.92 220 PRO A N 1
ATOM 1731 C CA . PRO A 1 222 ? -19.021 -13.529 179.822 1.00 71.63 220 PRO A CA 1
ATOM 1732 C C . PRO A 1 222 ? -20.546 -13.697 179.828 1.00 75.56 220 PRO A C 1
ATOM 1733 O O . PRO A 1 222 ? -21.183 -13.569 178.785 1.00 86.09 220 PRO A O 1
ATOM 1737 N N . GLY A 1 223 ? -21.125 -13.958 180.993 1.00 64.23 221 GLY A N 1
ATOM 1738 C CA . GLY A 1 223 ? -22.560 -14.151 181.091 1.00 58.61 221 GLY A CA 1
ATOM 1739 C C . GLY A 1 223 ? -23.381 -12.888 181.267 1.00 72.69 221 GLY A C 1
ATOM 1740 O O . GLY A 1 223 ? -24.484 -12.939 181.818 1.00 87.73 221 GLY A O 1
ATOM 1741 N N . TYR A 1 224 ? -22.857 -11.756 180.804 1.00 74.11 222 TYR A N 1
ATOM 1742 C CA . TYR A 1 224 ? -23.579 -10.485 180.886 1.00 70.15 222 TYR A CA 1
ATOM 1743 C C . TYR A 1 224 ? -23.362 -9.654 179.648 1.00 71.55 222 TYR A C 1
ATOM 1744 O O . TYR A 1 224 ? -22.386 -9.843 178.924 1.00 75.32 222 TYR A O 1
ATOM 1753 N N . GLU A 1 225 ? -24.272 -8.711 179.437 1.00 80.28 223 GLU A N 1
ATOM 1754 C CA . GLU A 1 225 ? -24.105 -7.657 178.455 1.00 83.37 223 GLU A CA 1
ATOM 1755 C C . GLU A 1 225 ? -23.579 -6.437 179.217 1.00 90.34 223 GLU A C 1
ATOM 1756 O O . GLU A 1 225 ? -24.300 -5.846 180.022 1.00 92.17 223 GLU A O 1
ATOM 1762 N N . VAL A 1 226 ? -22.314 -6.091 178.987 1.00 89.21 224 VAL A N 1
ATOM 1763 C CA . VAL A 1 226 ? -21.660 -5.004 179.712 1.00 77.68 224 VAL A CA 1
ATOM 1764 C C . VAL A 1 226 ? -22.223 -3.663 179.254 1.00 84.29 224 VAL A C 1
ATOM 1765 O O . VAL A 1 226 ? -21.978 -3.233 178.131 1.00 99.96 224 VAL A O 1
ATOM 1777 N N . ASP A 1 228 ? -22.111 -0.333 180.735 1.00 82.50 226 ASP A N 1
ATOM 1778 C CA . ASP A 1 228 ? -21.280 0.837 180.840 1.00 82.53 226 ASP A CA 1
ATOM 1779 C C . ASP A 1 228 ? -20.325 0.592 181.992 1.00 77.61 226 ASP A C 1
ATOM 1780 O O . ASP A 1 228 ? -20.567 -0.270 182.841 1.00 74.89 226 ASP A O 1
ATOM 1785 N N . SER A 1 229 ? -19.220 1.325 181.993 1.00 64.01 227 SER A N 1
ATOM 1786 C CA . SER A 1 229 ? -18.375 1.408 183.163 1.00 64.23 227 SER A CA 1
ATOM 1787 C C . SER A 1 229 ? -18.012 2.865 183.385 1.00 60.88 227 SER A C 1
ATOM 1788 O O . SER A 1 229 ? -18.072 3.678 182.456 1.00 56.80 227 SER A O 1
ATOM 1791 N N . TYR A 1 230 ? -17.677 3.191 184.631 1.00 53.82 228 TYR A N 1
ATOM 1792 C CA . TYR A 1 230 ? -17.352 4.556 185.025 1.00 48.54 228 TYR A CA 1
ATOM 1793 C C . TYR A 1 230 ? -16.214 4.528 186.034 1.00 54.46 228 TYR A C 1
ATOM 1794 O O . TYR A 1 230 ? -16.202 3.691 186.947 1.00 50.38 228 TYR A O 1
ATOM 1803 N N . SER A 1 231 ? -15.253 5.431 185.855 1.00 58.81 229 SER A N 1
ATOM 1804 C CA . SER A 1 231 ? -14.101 5.513 186.741 1.00 56.80 229 SER A CA 1
ATOM 1805 C C . SER A 1 231 ? -14.536 6.223 187.996 1.00 62.64 229 SER A C 1
ATOM 1806 O O . SER A 1 231 ? -15.235 7.238 187.937 1.00 54.31 229 SER A O 1
ATOM 1809 N N . ILE A 1 232 ? -14.132 5.673 189.132 1.00 55.18 230 ILE A N 1
ATOM 1810 C CA . ILE A 1 232 ? -14.369 6.309 190.410 1.00 57.42 230 ILE A CA 1
ATOM 1811 C C . ILE A 1 232 ? -13.077 6.415 191.208 1.00 56.98 230 ILE A C 1
ATOM 1812 O O . ILE A 1 232 ? -12.101 5.721 190.926 1.00 67.86 230 ILE A O 1
ATOM 1817 N N . LYS A 1 233 ? -13.097 7.293 192.205 1.00 61.93 231 LYS A N 1
ATOM 1818 C CA . LYS A 1 233 ? -11.970 7.552 193.088 1.00 62.38 231 LYS A CA 1
ATOM 1819 C C . LYS A 1 233 ? -12.532 8.085 194.401 1.00 64.96 231 LYS A C 1
ATOM 1820 O O . LYS A 1 233 ? -13.446 8.913 194.403 1.00 63.12 231 LYS A O 1
ATOM 1826 N N . VAL A 1 234 ? -12.004 7.607 195.517 1.00 61.29 232 VAL A N 1
ATOM 1827 C CA . VAL A 1 234 ? -12.383 8.155 196.809 1.00 63.03 232 VAL A CA 1
ATOM 1828 C C . VAL A 1 234 ? -11.134 8.647 197.514 1.00 67.18 232 VAL A C 1
ATOM 1829 O O . VAL A 1 234 ? -10.118 7.970 197.496 1.00 86.72 232 VAL A O 1
ATOM 1833 N N . SER A 1 235 ? -11.185 9.851 198.079 1.00 75.06 233 SER A N 1
ATOM 1834 C CA . SER A 1 235 ? -10.159 10.278 199.033 1.00 65.79 233 SER A CA 1
ATOM 1835 C C . SER A 1 235 ? -10.754 10.095 200.411 1.00 67.43 233 SER A C 1
ATOM 1836 O O . SER A 1 235 ? -11.924 10.421 200.620 1.00 82.99 233 SER A O 1
ATOM 1839 N N . ARG A 1 236 ? -9.972 9.570 201.348 1.00 71.26 234 ARG A N 1
ATOM 1840 C CA . ARG A 1 236 ? -10.419 9.517 202.746 1.00 77.89 234 ARG A CA 1
ATOM 1841 C C . ARG A 1 236 ? -9.328 9.921 203.738 1.00 85.46 234 ARG A C 1
ATOM 1842 O O . ARG A 1 236 ? -8.152 9.996 203.367 1.00 74.92 234 ARG A O 1
ATOM 1850 N N . ASP A 1 237 ? -9.736 10.200 204.983 1.00 97.77 235 ASP A N 1
ATOM 1851 C CA . ASP A 1 237 ? -8.826 10.633 206.065 1.00 104.62 235 ASP A CA 1
ATOM 1852 C C . ASP A 1 237 ? -7.741 9.597 206.400 1.00 101.49 235 ASP A C 1
ATOM 1853 O O . ASP A 1 237 ? -6.608 9.965 206.722 1.00 100.09 235 ASP A O 1
ATOM 1858 N N . ALA A 1 238 ? -8.112 8.315 206.324 1.00 97.02 236 ALA A N 1
ATOM 1859 C CA . ALA A 1 238 ? -7.187 7.173 206.363 1.00 89.53 236 ALA A CA 1
ATOM 1860 C C . ALA A 1 238 ? -7.897 5.925 205.818 1.00 82.78 236 ALA A C 1
ATOM 1861 O O . ALA A 1 238 ? -9.119 5.857 205.829 1.00 96.30 236 ALA A O 1
ATOM 1863 N N . ASP A 1 239 ? -7.138 4.943 205.340 1.00 79.51 237 ASP A N 1
ATOM 1864 C CA . ASP A 1 239 ? -7.721 3.701 204.820 1.00 88.60 237 ASP A CA 1
ATOM 1865 C C . ASP A 1 239 ? -8.018 2.700 205.926 1.00 94.13 237 ASP A C 1
ATOM 1866 O O . ASP A 1 239 ? -7.144 1.915 206.308 1.00 97.78 237 ASP A O 1
ATOM 1871 N N . LEU A 1 240 ? -9.256 2.717 206.418 1.00 95.36 238 LEU A N 1
ATOM 1872 C CA . LEU A 1 240 ? -9.682 1.831 207.504 1.00 91.64 238 LEU A CA 1
ATOM 1873 C C . LEU A 1 240 ? -11.180 1.537 207.411 1.00 82.30 238 LEU A C 1
ATOM 1874 O O . LEU A 1 240 ? -11.915 2.280 206.765 1.00 70.73 238 LEU A O 1
ATOM 1879 N N . LEU A 1 241 ? -11.627 0.459 208.050 1.00 80.44 239 LEU A N 1
ATOM 1880 C CA . LEU A 1 241 ? -13.066 0.204 208.220 1.00 90.60 239 LEU A CA 1
ATOM 1881 C C . LEU A 1 241 ? -13.480 0.470 209.668 1.00 99.16 239 LEU A C 1
ATOM 1882 O O . LEU A 1 241 ? -12.727 0.173 210.599 1.00 110.49 239 LEU A O 1
ATOM 1887 N N . LEU A 1 242 ? -14.672 1.033 209.855 1.00 101.96 240 LEU A N 1
ATOM 1888 C CA . LEU A 1 242 ? -15.221 1.238 211.198 1.00 104.75 240 LEU A CA 1
ATOM 1889 C C . LEU A 1 242 ? -15.747 -0.054 211.843 1.00 105.01 240 LEU A C 1
ATOM 1890 O O . LEU A 1 242 ? -16.204 -0.974 211.154 1.00 100.09 240 LEU A O 1
ATOM 1895 N N . ASP A 1 243 ? -15.662 -0.108 213.170 1.00 100.61 241 ASP A N 1
ATOM 1896 C CA . ASP A 1 243 ? -16.066 -1.274 213.948 1.00 96.06 241 ASP A CA 1
ATOM 1897 C C . ASP A 1 243 ? -17.449 -1.042 214.552 1.00 101.76 241 ASP A C 1
ATOM 1898 O O . ASP A 1 243 ? -17.680 -0.035 215.228 1.00 110.59 241 ASP A O 1
ATOM 1903 N N . ALA A 1 244 ? -18.366 -1.973 214.304 1.00 102.74 242 ALA A N 1
ATOM 1904 C CA . ALA A 1 244 ? -19.724 -1.884 214.842 1.00 101.06 242 ALA A CA 1
ATOM 1905 C C . ALA A 1 244 ? -20.009 -3.017 215.831 1.00 93.99 242 ALA A C 1
ATOM 1906 O O . ALA A 1 244 ? -19.541 -2.994 216.973 1.00 88.99 242 ALA A O 1
ATOM 1908 N N . PRO A 1 266 ? -14.508 9.380 204.271 1.00 84.94 264 PRO A N 1
ATOM 1909 C CA . PRO A 1 266 ? -14.461 9.737 202.852 1.00 90.85 264 PRO A CA 1
ATOM 1910 C C . PRO A 1 266 ? -14.638 11.236 202.651 1.00 92.41 264 PRO A C 1
ATOM 1911 O O . PRO A 1 266 ? -15.773 11.707 202.613 1.00 106.54 264 PRO A O 1
ATOM 1915 N N . THR A 1 267 ? -13.534 11.975 202.521 1.00 86.91 265 THR A N 1
ATOM 1916 C CA . THR A 1 267 ? -13.588 13.434 202.300 1.00 87.76 265 THR A CA 1
ATOM 1917 C C . THR A 1 267 ? -14.093 13.773 200.901 1.00 87.25 265 THR A C 1
ATOM 1918 O O . THR A 1 267 ? -14.711 14.820 200.675 1.00 68.02 265 THR A O 1
ATOM 1922 N N . ARG A 1 268 ? -13.803 12.880 199.965 1.00 86.81 266 ARG A N 1
ATOM 1923 C CA . ARG A 1 268 ? -14.153 13.073 198.574 1.00 84.04 266 ARG A CA 1
ATOM 1924 C C . ARG A 1 268 ? -14.609 11.740 197.988 1.00 79.35 266 ARG A C 1
ATOM 1925 O O . ARG A 1 268 ? -14.076 10.685 198.345 1.00 85.37 266 ARG A O 1
ATOM 1933 N N . PHE A 1 269 ? -15.620 11.789 197.126 1.00 65.02 267 PHE A N 1
ATOM 1934 C CA . PHE A 1 269 ? -15.922 10.671 196.237 1.00 71.53 267 PHE A CA 1
ATOM 1935 C C . PHE A 1 269 ? -16.159 11.210 194.835 1.00 70.67 267 PHE A C 1
ATOM 1936 O O . PHE A 1 269 ? -17.180 11.823 194.554 1.00 86.17 267 PHE A O 1
ATOM 1952 N N . TYR A 1 271 ? -16.241 10.945 190.578 1.00 63.37 269 TYR A N 1
ATOM 1953 C CA . TYR A 1 271 ? -16.643 9.990 189.549 1.00 73.17 269 TYR A CA 1
ATOM 1954 C C . TYR A 1 271 ? -16.904 10.664 188.219 1.00 79.17 269 TYR A C 1
ATOM 1955 O O . TYR A 1 271 ? -17.230 11.850 188.168 1.00 77.89 269 TYR A O 1
ATOM 1964 N N . ASP A 1 272 ? -16.764 9.882 187.153 1.00 75.77 270 ASP A N 1
ATOM 1965 C CA . ASP A 1 272 ? -17.019 10.320 185.792 1.00 81.15 270 ASP A CA 1
ATOM 1966 C C . ASP A 1 272 ? -18.483 10.727 185.642 1.00 85.85 270 ASP A C 1
ATOM 1967 O O . ASP A 1 272 ? -19.386 9.913 185.808 1.00 91.02 270 ASP A O 1
ATOM 1972 N N . GLY A 1 273 ? -18.691 12.002 185.323 1.00 85.68 271 GLY A N 1
ATOM 1973 C CA . GLY A 1 273 ? -20.011 12.639 185.323 1.00 88.44 271 GLY A CA 1
ATOM 1974 C C . GLY A 1 273 ? -21.126 12.020 184.495 1.00 86.05 271 GLY A C 1
ATOM 1975 O O . GLY A 1 273 ? -22.300 12.313 184.723 1.00 80.77 271 GLY A O 1
ATOM 1976 N N . ARG A 1 274 ? -20.767 11.161 183.542 1.00 83.08 272 ARG A N 1
ATOM 1977 C CA . ARG A 1 274 ? -21.751 10.417 182.759 1.00 79.23 272 ARG A CA 1
ATOM 1978 C C . ARG A 1 274 ? -22.498 9.400 183.624 1.00 82.71 272 ARG A C 1
ATOM 1979 O O . ARG A 1 274 ? -23.455 8.787 183.160 1.00 92.94 272 ARG A O 1
ATOM 1995 N N . PRO A 1 276 ? -24.980 7.735 186.050 1.00 102.24 274 PRO A N 1
ATOM 1996 C CA . PRO A 1 276 ? -26.313 7.905 186.637 1.00 104.23 274 PRO A CA 1
ATOM 1997 C C . PRO A 1 276 ? -26.275 7.780 188.159 1.00 106.23 274 PRO A C 1
ATOM 1998 O O . PRO A 1 276 ? -25.405 7.098 188.700 1.00 102.74 274 PRO A O 1
ATOM 2002 N N . ASP A 1 277 ? -27.209 8.436 188.843 1.00 111.07 275 ASP A N 1
ATOM 2003 C CA . ASP A 1 277 ? -27.201 8.454 190.312 1.00 112.38 275 ASP A CA 1
ATOM 2004 C C . ASP A 1 277 ? -27.624 7.125 190.926 1.00 106.65 275 ASP A C 1
ATOM 2005 O O . ASP A 1 277 ? -27.258 6.828 192.066 1.00 100.85 275 ASP A O 1
ATOM 2010 N N . GLU A 1 278 ? -28.382 6.328 190.171 1.00 94.46 276 GLU A N 1
ATOM 2011 C CA . GLU A 1 278 ? -28.792 5.003 190.633 1.00 107.68 276 GLU A CA 1
ATOM 2012 C C . GLU A 1 278 ? -27.574 4.158 190.987 1.00 112.75 276 GLU A C 1
ATOM 2013 O O . GLU A 1 278 ? -27.557 3.478 192.016 1.00 110.42 276 GLU A O 1
ATOM 2019 N N . VAL A 1 279 ? -26.552 4.224 190.136 1.00 112.66 277 VAL A N 1
ATOM 2020 C CA . VAL A 1 279 ? -25.317 3.483 190.368 1.00 105.96 277 VAL A CA 1
ATOM 2021 C C . VAL A 1 279 ? -24.455 4.151 191.450 1.00 106.21 277 VAL A C 1
ATOM 2022 O O . VAL A 1 279 ? -23.720 3.470 192.178 1.00 93.98 277 VAL A O 1
ATOM 2026 N N . LEU A 1 280 ? -24.578 5.472 191.578 1.00 103.69 278 LEU A N 1
ATOM 2027 C CA . LEU A 1 280 ? -23.939 6.183 192.682 1.00 102.00 278 LEU A CA 1
ATOM 2028 C C . LEU A 1 280 ? -24.498 5.651 193.988 1.00 109.76 278 LEU A C 1
ATOM 2029 O O . LEU A 1 280 ? -23.754 5.135 194.830 1.00 103.52 278 LEU A O 1
ATOM 2034 N N . ARG A 1 281 ? -25.817 5.757 194.139 1.00 118.45 279 ARG A N 1
ATOM 2035 C CA . ARG A 1 281 ? -26.484 5.275 195.343 1.00 118.50 279 ARG A CA 1
ATOM 2036 C C . ARG A 1 281 ? -26.411 3.760 195.458 1.00 114.86 279 ARG A C 1
ATOM 2037 O O . ARG A 1 281 ? -26.843 3.190 196.458 1.00 115.17 279 ARG A O 1
ATOM 2045 N N . TYR A 1 282 ? -25.850 3.112 194.441 1.00 111.00 280 TYR A N 1
ATOM 2046 C CA . TYR A 1 282 ? -25.582 1.687 194.530 1.00 108.29 280 TYR A CA 1
ATOM 2047 C C . TYR A 1 282 ? -24.243 1.398 195.204 1.00 108.81 280 TYR A C 1
ATOM 2048 O O . TYR A 1 282 ? -24.095 0.370 195.868 1.00 111.72 280 TYR A O 1
ATOM 2057 N N . ILE A 1 283 ? -23.270 2.292 195.044 1.00 107.27 281 ILE A N 1
ATOM 2058 C CA . ILE A 1 283 ? -22.050 2.176 195.840 1.00 111.25 281 ILE A CA 1
ATOM 2059 C C . ILE A 1 283 ? -22.222 2.944 197.151 1.00 117.78 281 ILE A C 1
ATOM 2060 O O . ILE A 1 283 ? -21.510 2.699 198.125 1.00 116.10 281 ILE A O 1
ATOM 2065 N N . CYS A 1 284 ? -23.183 3.863 197.172 1.00 130.89 282 CYS A N 1
ATOM 2066 C CA . CYS A 1 284 ? -23.579 4.527 198.409 1.00 142.95 282 CYS A CA 1
ATOM 2067 C C . CYS A 1 284 ? -24.447 3.593 199.261 1.00 146.12 282 CYS A C 1
ATOM 2068 O O . CYS A 1 284 ? -24.592 3.794 200.471 1.00 148.12 282 CYS A O 1
ATOM 2071 N N . SER A 1 285 ? -25.004 2.564 198.620 1.00 144.66 283 SER A N 1
ATOM 2072 C CA . SER A 1 285 ? -25.777 1.523 199.301 1.00 145.05 283 SER A CA 1
ATOM 2073 C C . SER A 1 285 ? -24.933 0.765 200.337 1.00 152.78 283 SER A C 1
ATOM 2074 O O . SER A 1 285 ? -25.476 0.112 201.233 1.00 156.36 283 SER A O 1
ATOM 2077 N N . SER A 1 286 ? -23.610 0.870 200.209 1.00 157.60 284 SER A N 1
ATOM 2078 C CA . SER A 1 286 ? -22.670 0.235 201.132 1.00 159.79 284 SER A CA 1
ATOM 2079 C C . SER A 1 286 ? -21.786 1.244 201.882 1.00 162.40 284 SER A C 1
ATOM 2080 O O . SER A 1 286 ? -21.039 0.859 202.787 1.00 161.29 284 SER A O 1
ATOM 2083 N N . CYS A 1 287 ? -21.881 2.524 201.516 1.00 163.40 285 CYS A N 1
ATOM 2084 C CA . CYS A 1 287 ? -20.964 3.554 202.032 1.00 165.36 285 CYS A CA 1
ATOM 2085 C C . CYS A 1 287 ? -21.583 4.684 202.866 1.00 162.16 285 CYS A C 1
ATOM 2086 O O . CYS A 1 287 ? -20.849 5.439 203.511 1.00 155.36 285 CYS A O 1
ATOM 2089 N N . ASP A 1 288 ? -22.913 4.796 202.841 1.00 161.99 286 ASP A N 1
ATOM 2090 C CA . ASP A 1 288 ? -23.663 5.838 203.573 1.00 160.97 286 ASP A CA 1
ATOM 2091 C C . ASP A 1 288 ? -23.222 7.262 203.207 1.00 154.01 286 ASP A C 1
ATOM 2092 O O . ASP A 1 288 ? -23.117 8.132 204.076 1.00 155.89 286 ASP A O 1
ATOM 2097 N N . ILE A 1 289 ? -22.978 7.498 201.921 1.00 138.73 287 ILE A N 1
ATOM 2098 C CA . ILE A 1 289 ? -22.356 8.747 201.484 1.00 126.84 287 ILE A CA 1
ATOM 2099 C C . ILE A 1 289 ? -23.316 9.732 200.793 1.00 128.78 287 ILE A C 1
ATOM 2100 O O . ILE A 1 289 ? -23.769 9.496 199.674 1.00 128.21 287 ILE A O 1
ATOM 2105 N N . ASP A 1 290 ? -23.616 10.837 201.476 1.00 132.86 288 ASP A N 1
ATOM 2106 C CA . ASP A 1 290 ? -24.509 11.888 200.960 1.00 135.88 288 ASP A CA 1
ATOM 2107 C C . ASP A 1 290 ? -23.942 12.556 199.703 1.00 140.80 288 ASP A C 1
ATOM 2108 O O . ASP A 1 290 ? -22.721 12.607 199.545 1.00 150.60 288 ASP A O 1
ATOM 2113 N N . PRO A 1 291 ? -24.817 13.073 198.805 1.00 140.75 289 PRO A N 1
ATOM 2114 C CA . PRO A 1 291 ? -24.364 13.749 197.570 1.00 136.61 289 PRO A CA 1
ATOM 2115 C C . PRO A 1 291 ? -23.511 15.010 197.789 1.00 133.23 289 PRO A C 1
ATOM 2116 O O . PRO A 1 291 ? -23.259 15.754 196.839 1.00 133.07 289 PRO A O 1
ATOM 2120 N N . GLU A 1 292 ? -23.073 15.232 199.027 1.00 133.06 290 GLU A N 1
ATOM 2121 C CA . GLU A 1 292 ? -22.219 16.362 199.393 1.00 127.11 290 GLU A CA 1
ATOM 2122 C C . GLU A 1 292 ? -20.751 16.090 199.070 1.00 123.98 290 GLU A C 1
ATOM 2123 O O . GLU A 1 292 ? -20.054 16.961 198.549 1.00 126.45 290 GLU A O 1
ATOM 2129 N N . GLU A 1 293 ? -20.287 14.883 199.398 1.00 117.93 291 GLU A N 1
ATOM 2130 C CA . GLU A 1 293 ? -18.905 14.465 199.130 1.00 109.58 291 GLU A CA 1
ATOM 2131 C C . GLU A 1 293 ? -18.722 13.970 197.690 1.00 110.34 291 GLU A C 1
ATOM 2132 O O . GLU A 1 293 ? -17.592 13.868 197.201 1.00 99.47 291 GLU A O 1
ATOM 2138 N N . ALA A 1 294 ? -19.837 13.659 197.026 1.00 105.70 292 ALA A N 1
ATOM 2139 C CA . ALA A 1 294 ? -19.816 13.190 195.643 1.00 103.89 292 ALA A CA 1
ATOM 2140 C C . ALA A 1 294 ? -19.648 14.344 194.661 1.00 98.20 292 ALA A C 1
ATOM 2141 O O . ALA A 1 294 ? -20.496 15.230 194.583 1.00 104.27 292 ALA A O 1
ATOM 2143 N N . ILE A 1 295 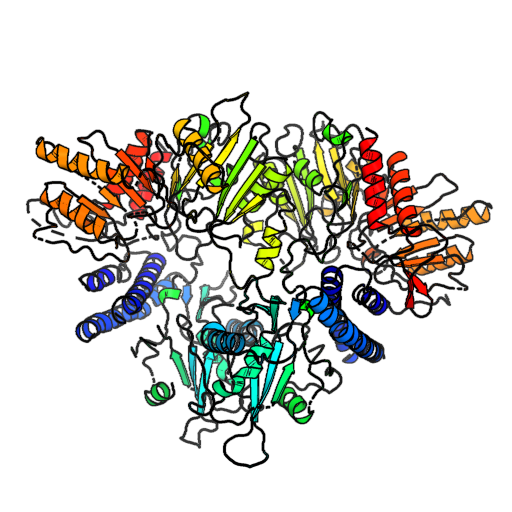? -18.539 14.332 193.928 1.00 87.62 293 ILE A N 1
ATOM 2144 C CA . ILE A 1 295 ? -18.263 15.347 192.921 1.00 81.53 293 ILE A CA 1
ATOM 2145 C C . ILE A 1 295 ? -18.153 14.690 191.559 1.00 80.60 293 ILE A C 1
ATOM 2146 O O . ILE A 1 295 ? -17.221 13.930 191.303 1.00 73.51 293 ILE A O 1
ATOM 2151 N N . ARG A 1 296 ? -19.108 14.973 190.682 1.00 85.08 294 ARG A N 1
ATOM 2152 C CA . ARG A 1 296 ? -19.011 14.484 189.318 1.00 94.89 294 ARG A CA 1
ATOM 2153 C C . ARG A 1 296 ? -17.967 15.273 188.541 1.00 91.26 294 ARG A C 1
ATOM 2154 O O . ARG A 1 296 ? -17.974 16.502 188.540 1.00 100.20 294 ARG A O 1
ATOM 2162 N N . SER A 1 297 ? -17.050 14.553 187.909 1.00 82.03 295 SER A N 1
ATOM 2163 C CA . SER A 1 297 ? -15.985 15.186 187.158 1.00 89.36 295 SER A CA 1
ATOM 2164 C C . SER A 1 297 ? -15.814 14.539 185.791 1.00 86.89 295 SER A C 1
ATOM 2165 O O . SER A 1 297 ? -16.714 13.859 185.294 1.00 89.57 295 SER A O 1
ATOM 2168 N N . GLY A 1 298 ? -14.644 14.755 185.198 1.00 87.52 296 GLY A N 1
ATOM 2169 C CA . GLY A 1 298 ? -14.360 14.315 183.843 1.00 83.61 296 GLY A CA 1
ATOM 2170 C C . GLY A 1 298 ? -14.153 12.826 183.704 1.00 81.92 296 GLY A C 1
ATOM 2171 O O . GLY A 1 298 ? -14.384 12.052 184.636 1.00 82.83 296 GLY A O 1
ATOM 2172 N N . ASN A 1 299 ? -13.700 12.429 182.526 1.00 84.27 297 ASN A N 1
ATOM 2173 C CA . ASN A 1 299 ? -13.695 11.025 182.142 1.00 78.92 297 ASN A CA 1
ATOM 2174 C C . ASN A 1 299 ? -12.499 10.207 182.641 1.00 80.78 297 ASN A C 1
ATOM 2175 O O . ASN A 1 299 ? -12.555 8.973 182.656 1.00 77.41 297 ASN A O 1
ATOM 2180 N N . TYR A 1 300 ? -11.422 10.897 183.029 1.00 78.65 298 TYR A N 1
ATOM 2181 C CA . TYR A 1 300 ? -10.251 10.260 183.648 1.00 74.53 298 TYR A CA 1
ATOM 2182 C C . TYR A 1 300 ? -9.957 10.884 185.004 1.00 72.45 298 TYR A C 1
ATOM 2183 O O . TYR A 1 300 ? -9.911 12.107 185.123 1.00 63.62 298 TYR A O 1
ATOM 2192 N N . VAL A 1 301 ? -9.771 10.040 186.019 1.00 52.11 299 VAL A N 1
ATOM 2193 C CA . VAL A 1 301 ? -9.500 10.515 187.372 1.00 50.39 299 VAL A CA 1
ATOM 2194 C C . VAL A 1 301 ? -8.099 10.140 187.861 1.00 54.71 299 VAL A C 1
ATOM 2195 O O . VAL A 1 301 ? -7.383 9.361 187.224 1.00 58.90 299 VAL A O 1
ATOM 2199 N N . ASN A 1 302 ? -7.725 10.701 189.003 1.00 52.51 300 ASN A N 1
ATOM 2200 C CA . ASN A 1 302 ? -6.409 10.486 189.594 1.00 54.88 300 ASN A CA 1
ATOM 2201 C C . ASN A 1 302 ? -5.296 10.927 188.660 1.00 51.72 300 ASN A C 1
ATOM 2202 O O . ASN A 1 302 ? -4.297 10.231 188.485 1.00 54.56 300 ASN A O 1
ATOM 2207 N N . LEU A 1 303 ? -5.474 12.104 188.073 1.00 48.99 301 LEU A N 1
ATOM 2208 C CA . LEU A 1 303 ? -4.589 12.551 187.020 1.00 40.34 301 LEU A CA 1
ATOM 2209 C C . LEU A 1 303 ? -3.234 13.061 187.500 1.00 50.25 301 LEU A C 1
ATOM 2210 O O . LEU A 1 303 ? -2.480 13.623 186.716 1.00 62.82 301 LEU A O 1
ATOM 2215 N N . GLN A 1 304 ? -2.914 12.853 188.774 1.00 41.91 302 GLN A N 1
ATOM 2216 C CA . GLN A 1 304 ? -1.586 13.178 189.265 1.00 44.75 302 GLN A CA 1
ATOM 2217 C C . GLN A 1 304 ? -0.605 12.186 188.674 1.00 56.41 302 GLN A C 1
ATOM 2218 O O . GLN A 1 304 ? 0.607 12.422 188.685 1.00 51.75 302 GLN A O 1
ATOM 2224 N N . ASP A 1 305 ? -1.150 11.085 188.146 1.00 54.72 303 ASP A N 1
ATOM 2225 C CA . ASP A 1 305 ? -0.379 10.083 187.408 1.00 55.41 303 ASP A CA 1
ATOM 2226 C C . ASP A 1 305 ? 0.145 10.618 186.087 1.00 56.02 303 ASP A C 1
ATOM 2227 O O . ASP A 1 305 ? 0.913 9.929 185.420 1.00 51.67 303 ASP A O 1
ATOM 2232 N N . LEU A 1 306 ? -0.270 11.826 185.696 1.00 44.34 304 LEU A N 1
ATOM 2233 C CA . LEU A 1 306 ? 0.283 12.447 184.489 1.00 47.81 304 LEU A CA 1
ATOM 2234 C C . LEU A 1 306 ? 1.795 12.622 184.603 1.00 38.98 304 LEU A C 1
ATOM 2235 O O . LEU A 1 306 ? 2.503 12.633 183.602 1.00 62.83 304 LEU A O 1
ATOM 2240 N N . ALA A 1 307 ? 2.285 12.716 185.835 1.00 43.70 305 ALA A N 1
ATOM 2241 C CA . ALA A 1 307 ? 3.715 12.792 186.109 1.00 43.98 305 ALA A CA 1
ATOM 2242 C C . ALA A 1 307 ? 4.447 11.553 185.606 1.00 41.57 305 ALA A C 1
ATOM 2243 O O . ALA A 1 307 ? 5.668 11.569 185.467 1.00 47.04 305 ALA A O 1
ATOM 2253 N N . LEU A 1 309 ? 3.539 10.045 182.670 1.00 51.56 307 LEU A N 1
ATOM 2254 C CA . LEU A 1 309 ? 3.420 9.955 181.225 1.00 45.56 307 LEU A CA 1
ATOM 2255 C C . LEU A 1 309 ? 4.806 10.102 180.651 1.00 43.88 307 LEU A C 1
ATOM 2256 O O . LEU A 1 309 ? 5.476 11.092 180.905 1.00 54.14 307 LEU A O 1
ATOM 2261 N N . PRO A 1 310 ? 5.258 9.091 179.912 1.00 46.82 308 PRO A N 1
ATOM 2262 C CA . PRO A 1 310 ? 6.598 9.133 179.354 1.00 46.50 308 PRO A CA 1
ATOM 2263 C C . PRO A 1 310 ? 6.732 10.196 178.282 1.00 49.46 308 PRO A C 1
ATOM 2264 O O . PRO A 1 310 ? 5.785 10.419 177.534 1.00 53.54 308 PRO A O 1
ATOM 2268 N N . ASN A 1 311 ? 7.888 10.858 178.241 1.00 45.47 309 ASN A N 1
ATOM 2269 C CA . ASN A 1 311 ? 8.283 11.682 177.108 1.00 39.17 309 ASN A CA 1
ATOM 2270 C C . ASN A 1 311 ? 9.301 10.917 176.277 1.00 49.78 309 ASN A C 1
ATOM 2271 O O . ASN A 1 311 ? 10.493 10.946 176.591 1.00 50.07 309 ASN A O 1
ATOM 2276 N N . PRO A 1 312 ? 8.844 10.257 175.194 1.00 49.71 310 PRO A N 1
ATOM 2277 C CA . PRO A 1 312 ? 9.717 9.501 174.311 1.00 43.10 310 PRO A CA 1
ATOM 2278 C C . PRO A 1 312 ? 10.659 10.367 173.475 1.00 55.56 310 PRO A C 1
ATOM 2279 O O . PRO A 1 312 ? 11.396 9.831 172.656 1.00 59.36 310 PRO A O 1
ATOM 2283 N N . PHE A 1 313 ? 10.644 11.682 173.663 1.00 50.70 311 PHE A N 1
ATOM 2284 C CA . PHE A 1 313 ? 11.626 12.523 172.993 1.00 53.23 311 PHE A CA 1
ATOM 2285 C C . PHE A 1 313 ? 12.672 13.054 173.948 1.00 64.16 311 PHE A C 1
ATOM 2286 O O . PHE A 1 313 ? 12.987 14.234 173.952 1.00 55.59 311 PHE A O 1
ATOM 2294 N N . ALA A 1 314 ? 13.218 12.128 174.729 1.00 81.02 312 ALA A N 1
ATOM 2295 C CA . ALA A 1 314 ? 14.277 12.374 175.700 1.00 77.17 312 ALA A CA 1
ATOM 2296 C C . ALA A 1 314 ? 14.296 13.811 176.196 1.00 79.80 312 ALA A C 1
ATOM 2297 O O . ALA A 1 314 ? 13.317 14.202 176.835 1.00 77.19 312 ALA A O 1
ATOM 2299 N N . PRO A 1 315 ? 15.347 14.618 175.872 1.00 77.36 313 PRO A N 1
ATOM 2300 C CA . PRO A 1 315 ? 15.459 15.916 176.556 1.00 73.14 313 PRO A CA 1
ATOM 2301 C C . PRO A 1 315 ? 14.651 17.034 175.898 1.00 54.65 313 PRO A C 1
ATOM 2302 O O . PRO A 1 315 ? 14.586 18.141 176.417 1.00 75.70 313 PRO A O 1
ATOM 2306 N N . ARG A 1 316 ? 14.034 16.728 174.770 1.00 45.46 314 ARG A N 1
ATOM 2307 C CA . ARG A 1 316 ? 13.216 17.673 174.036 1.00 57.33 314 ARG A CA 1
ATOM 2308 C C . ARG A 1 316 ? 11.841 17.701 174.690 1.00 49.19 314 ARG A C 1
ATOM 2309 O O . ARG A 1 316 ? 11.556 16.881 175.561 1.00 48.31 314 ARG A O 1
ATOM 2317 N N . LEU A 1 317 ? 11.004 18.653 174.286 1.00 47.95 315 LEU A N 1
ATOM 2318 C CA . LEU A 1 317 ? 9.667 18.878 174.895 1.00 36.17 315 LEU A CA 1
ATOM 2319 C C . LEU A 1 317 ? 9.641 19.234 176.413 1.00 35.79 315 LEU A C 1
ATOM 2320 O O . LEU A 1 317 ? 8.595 19.126 177.060 1.00 51.41 315 LEU A O 1
ATOM 2325 N N . GLU A 1 318 ? 10.774 19.683 176.961 1.00 45.69 316 GLU A N 1
ATOM 2326 C CA . GLU A 1 318 ? 10.916 19.978 178.401 1.00 50.06 316 GLU A CA 1
ATOM 2327 C C . GLU A 1 318 ? 12.101 20.914 178.683 1.00 50.04 316 GLU A C 1
ATOM 2328 O O . GLU A 1 318 ? 13.191 20.698 178.166 1.00 61.88 316 GLU A O 1
ATOM 2334 N N . THR A 1 319 ? 11.900 21.943 179.502 1.00 47.11 317 THR A N 1
ATOM 2335 C CA . THR A 1 319 ? 12.975 22.907 179.756 1.00 54.81 317 THR A CA 1
ATOM 2336 C C . THR A 1 319 ? 14.157 22.215 180.378 1.00 44.34 317 THR A C 1
ATOM 2337 O O . THR A 1 319 ? 14.022 21.513 181.376 1.00 43.34 317 THR A O 1
ATOM 2341 N N . LEU A 1 320 ? 15.316 22.401 179.759 1.00 50.46 318 LEU A N 1
ATOM 2342 C CA . LEU A 1 320 ? 16.551 21.847 180.280 1.00 45.88 318 LEU A CA 1
ATOM 2343 C C . LEU A 1 320 ? 17.070 22.728 181.401 1.00 47.35 318 LEU A C 1
ATOM 2344 O O . LEU A 1 320 ? 17.374 23.901 181.186 1.00 68.14 318 LEU A O 1
ATOM 2349 N N . THR A 1 321 ? 17.167 22.167 182.601 1.00 48.02 319 THR A N 1
ATOM 2350 C CA . THR A 1 321 ? 17.720 22.912 183.720 1.00 46.25 319 THR A CA 1
ATOM 2351 C C . THR A 1 321 ? 19.251 22.958 183.630 1.00 49.74 319 THR A C 1
ATOM 2352 O O . THR A 1 321 ? 19.890 21.942 183.377 1.00 55.99 319 THR A O 1
ATOM 2356 N N . PRO A 1 322 ? 19.842 24.147 183.833 1.00 51.93 320 PRO A N 1
ATOM 2357 C CA . PRO A 1 322 ? 21.269 24.339 183.615 1.00 54.48 320 PRO A CA 1
ATOM 2358 C C . PRO A 1 322 ? 22.153 23.634 184.634 1.00 59.29 320 PRO A C 1
ATOM 2359 O O . PRO A 1 322 ? 21.681 23.168 185.673 1.00 64.07 320 PRO A O 1
ATOM 2363 N N . GLU A 1 323 ? 23.438 23.570 184.313 1.00 63.80 321 GLU A N 1
ATOM 2364 C CA . GLU A 1 323 ? 24.407 22.885 185.125 1.00 44.13 321 GLU A CA 1
ATOM 2365 C C . GLU A 1 323 ? 24.671 23.713 186.352 1.00 45.99 321 GLU A C 1
ATOM 2366 O O . GLU A 1 323 ? 24.976 24.898 186.244 1.00 57.26 321 GLU A O 1
ATOM 2372 N N . PRO A 1 324 ? 24.529 23.098 187.530 1.00 47.21 322 PRO A N 1
ATOM 2373 C CA . PRO A 1 324 ? 24.715 23.804 188.792 1.00 48.55 322 PRO A CA 1
ATOM 2374 C C . PRO A 1 324 ? 26.127 24.328 188.993 1.00 54.03 322 PRO A C 1
ATOM 2375 O O . PRO A 1 324 ? 27.096 23.581 188.881 1.00 67.36 322 PRO A O 1
ATOM 2379 N N . LEU A 1 325 ? 26.195 25.621 189.288 1.00 42.28 323 LEU A N 1
ATOM 2380 C CA . LEU A 1 325 ? 27.415 26.360 189.539 1.00 38.69 323 LEU A CA 1
ATOM 2381 C C . LEU A 1 325 ? 28.178 25.921 190.770 1.00 45.77 323 LEU A C 1
ATOM 2382 O O . LEU A 1 325 ? 27.614 25.358 191.699 1.00 49.38 323 LEU A O 1
ATOM 2387 N N . LEU A 1 326 ? 29.473 26.220 190.774 1.00 47.89 324 LEU A N 1
ATOM 2388 C CA . LEU A 1 326 ? 30.272 26.084 191.975 1.00 49.93 324 LEU A CA 1
ATOM 2389 C C . LEU A 1 326 ? 30.713 27.467 192.402 1.00 58.92 324 LEU A C 1
ATOM 2390 O O . LEU A 1 326 ? 30.580 28.434 191.649 1.00 56.50 324 LEU A O 1
ATOM 2395 N N . SER A 1 327 ? 31.224 27.554 193.621 1.00 60.82 325 SER A N 1
ATOM 2396 C CA . SER A 1 327 ? 31.927 28.737 194.069 1.00 57.63 325 SER A CA 1
ATOM 2397 C C . SER A 1 327 ? 33.415 28.513 193.781 1.00 66.44 325 SER A C 1
ATOM 2398 O O . SER A 1 327 ? 34.029 27.621 194.378 1.00 72.01 325 SER A O 1
ATOM 2401 N N . LYS A 1 328 ? 33.977 29.305 192.860 1.00 59.56 326 LYS A N 1
ATOM 2402 C CA . LYS A 1 328 ? 35.408 29.233 192.512 1.00 59.05 326 LYS A CA 1
ATOM 2403 C C . LYS A 1 328 ? 36.267 29.487 193.744 1.00 56.56 326 LYS A C 1
ATOM 2404 O O . LYS A 1 328 ? 37.226 28.760 194.001 1.00 61.28 326 LYS A O 1
ATOM 2410 N N . HIS A 1 329 ? 35.887 30.512 194.503 1.00 58.48 327 HIS A N 1
ATOM 2411 C CA . HIS A 1 329 ? 36.575 30.918 195.719 1.00 54.05 327 HIS A CA 1
ATOM 2412 C C . HIS A 1 329 ? 36.717 29.762 196.692 1.00 64.49 327 HIS A C 1
ATOM 2413 O O . HIS A 1 329 ? 37.835 29.392 197.072 1.00 69.49 327 HIS A O 1
ATOM 2420 N N . LEU A 1 330 ? 35.581 29.186 197.080 1.00 67.94 328 LEU A N 1
ATOM 2421 C CA . LEU A 1 330 ? 35.570 27.969 197.893 1.00 62.22 328 LEU A CA 1
ATOM 2422 C C . LEU A 1 330 ? 36.441 26.870 197.302 1.00 66.75 328 LEU A C 1
ATOM 2423 O O . LEU A 1 330 ? 37.227 26.247 198.018 1.00 64.73 328 LEU A O 1
ATOM 2428 N N . GLU A 1 331 ? 36.301 26.645 195.996 1.00 62.74 329 GLU A N 1
ATOM 2429 C CA . GLU A 1 331 ? 37.014 25.567 195.319 1.00 59.55 329 GLU A CA 1
ATOM 2430 C C . GLU A 1 331 ? 38.524 25.756 195.342 1.00 64.37 329 GLU A C 1
ATOM 2431 O O . GLU A 1 331 ? 39.271 24.787 195.280 1.00 60.58 329 GLU A O 1
ATOM 2437 N N . GLN A 1 332 ? 38.978 27.000 195.442 1.00 66.73 330 GLN A N 1
ATOM 2438 C CA . GLN A 1 332 ? 40.409 27.248 195.367 1.00 69.30 330 GLN A CA 1
ATOM 2439 C C . GLN A 1 332 ? 41.070 27.453 196.730 1.00 66.93 330 GLN A C 1
ATOM 2440 O O . GLN A 1 332 ? 42.262 27.752 196.805 1.00 86.75 330 GLN A O 1
ATOM 2446 N N . ALA A 1 333 ? 40.295 27.285 197.799 1.00 59.97 331 ALA A N 1
ATOM 2447 C CA . ALA A 1 333 ? 40.843 27.230 199.160 1.00 54.27 331 ALA A CA 1
ATOM 2448 C C . ALA A 1 333 ? 41.529 25.866 199.408 1.00 59.64 331 ALA A C 1
ATOM 2449 O O . ALA A 1 333 ? 41.256 24.897 198.701 1.00 67.73 331 ALA A O 1
ATOM 2451 N N . PRO A 1 334 ? 42.447 25.790 200.394 1.00 67.47 332 PRO A N 1
ATOM 2452 C CA . PRO A 1 334 ? 43.163 24.530 200.642 1.00 55.91 332 PRO A CA 1
ATOM 2453 C C . PRO A 1 334 ? 42.257 23.389 201.083 1.00 60.73 332 PRO A C 1
ATOM 2454 O O . PRO A 1 334 ? 42.548 22.227 200.806 1.00 65.82 332 PRO A O 1
ATOM 2458 N N . SER A 1 335 ? 41.176 23.728 201.776 1.00 64.45 333 SER A N 1
ATOM 2459 C CA . SER A 1 335 ? 40.119 22.783 202.102 1.00 55.77 333 SER A CA 1
ATOM 2460 C C . SER A 1 335 ? 38.872 23.600 202.352 1.00 65.83 333 SER A C 1
ATOM 2461 O O . SER A 1 335 ? 38.964 24.793 202.665 1.00 66.50 333 SER A O 1
ATOM 2464 N N . LEU A 1 336 ? 37.715 22.954 202.223 1.00 61.07 334 LEU A N 1
ATOM 2465 C CA . LEU A 1 336 ? 36.431 23.626 202.363 1.00 44.25 334 LEU A CA 1
ATOM 2466 C C . LEU A 1 336 ? 36.275 24.286 203.719 1.00 52.02 334 LEU A C 1
ATOM 2467 O O . LEU A 1 336 ? 35.843 25.437 203.797 1.00 62.17 334 LEU A O 1
ATOM 2480 N N . GLU A 1 338 ? 38.611 25.359 205.589 1.00 70.72 336 GLU A N 1
ATOM 2481 C CA . GLU A 1 338 ? 39.494 26.502 205.590 1.00 71.86 336 GLU A CA 1
ATOM 2482 C C . GLU A 1 338 ? 38.786 27.678 204.951 1.00 63.77 336 GLU A C 1
ATOM 2483 O O . GLU A 1 338 ? 38.804 28.771 205.497 1.00 86.45 336 GLU A O 1
ATOM 2489 N N . GLY A 1 339 ? 38.130 27.437 203.818 1.00 70.87 337 GLY A N 1
ATOM 2490 C CA . GLY A 1 339 ? 37.356 28.468 203.122 1.00 55.69 337 GLY A CA 1
ATOM 2491 C C . GLY A 1 339 ? 36.337 29.176 203.997 1.00 66.95 337 GLY A C 1
ATOM 2492 O O . GLY A 1 339 ? 36.294 30.407 204.014 1.00 68.25 337 GLY A O 1
ATOM 2493 N N . ILE A 1 340 ? 35.528 28.406 204.735 1.00 62.92 338 ILE A N 1
ATOM 2494 C CA . ILE A 1 340 ? 34.484 28.988 205.590 1.00 55.47 338 ILE A CA 1
ATOM 2495 C C . ILE A 1 340 ? 35.076 29.697 206.808 1.00 56.63 338 ILE A C 1
ATOM 2496 O O . ILE A 1 340 ? 34.478 30.638 207.338 1.00 61.13 338 ILE A O 1
ATOM 2501 N N . ARG A 1 341 ? 36.238 29.219 207.260 1.00 59.73 339 ARG A N 1
ATOM 2502 C CA . ARG A 1 341 ? 36.965 29.827 208.375 1.00 60.65 339 ARG A CA 1
ATOM 2503 C C . ARG A 1 341 ? 37.387 31.240 208.005 1.00 63.91 339 ARG A C 1
ATOM 2504 O O . ARG A 1 341 ? 37.362 32.134 208.847 1.00 61.31 339 ARG A O 1
ATOM 2512 N N . ARG A 1 342 ? 37.741 31.412 206.730 1.00 60.64 340 ARG A N 1
ATOM 2513 C CA A ARG A 1 342 ? 38.202 32.689 206.213 0.50 69.92 340 ARG A CA 1
ATOM 2514 C CA B ARG A 1 342 ? 38.197 32.684 206.165 0.50 70.57 340 ARG A CA 1
ATOM 2515 C C . ARG A 1 342 ? 37.058 33.635 205.831 1.00 67.99 340 ARG A C 1
ATOM 2516 O O . ARG A 1 342 ? 37.178 34.842 205.995 1.00 76.25 340 ARG A O 1
ATOM 2531 N N . LYS A 1 343 ? 35.955 33.082 205.338 1.00 70.83 341 LYS A N 1
ATOM 2532 C CA . LYS A 1 343 ? 34.858 33.898 204.824 1.00 65.31 341 LYS A CA 1
ATOM 2533 C C . LYS A 1 343 ? 33.496 33.197 204.901 1.00 66.17 341 LYS A C 1
ATOM 2534 O O . LYS A 1 343 ? 33.417 31.975 204.933 1.00 79.48 341 LYS A O 1
ATOM 2540 N N . ASP A 1 344 ? 32.430 33.987 204.932 1.00 59.53 342 ASP A N 1
ATOM 2541 C CA . ASP A 1 344 ? 31.075 33.479 204.836 1.00 50.19 342 ASP A CA 1
ATOM 2542 C C . ASP A 1 344 ? 30.730 33.159 203.407 1.00 53.29 342 ASP A C 1
ATOM 2543 O O . ASP A 1 344 ? 31.203 33.809 202.482 1.00 64.05 342 ASP A O 1
ATOM 2548 N N . TYR A 1 345 ? 29.880 32.158 203.234 1.00 51.31 343 TYR A N 1
ATOM 2549 C CA . TYR A 1 345 ? 29.392 31.804 201.920 1.00 47.07 343 TYR A CA 1
ATOM 2550 C C . TYR A 1 345 ? 27.850 31.703 201.898 1.00 47.43 343 TYR A C 1
ATOM 2551 O O . TYR A 1 345 ? 27.204 31.358 202.889 1.00 50.52 343 TYR A O 1
ATOM 2560 N N . LEU A 1 346 ? 27.275 32.039 200.759 1.00 51.18 344 LEU A N 1
ATOM 2561 C CA . LEU A 1 346 ? 25.852 31.924 200.548 1.00 46.67 344 LEU A CA 1
ATOM 2562 C C . LEU A 1 346 ? 25.681 30.967 199.391 1.00 47.26 344 LEU A C 1
ATOM 2563 O O . LEU A 1 346 ? 26.243 31.176 198.320 1.00 56.58 344 LEU A O 1
ATOM 2568 N N . ILE A 1 347 ? 24.925 29.903 199.597 1.00 49.58 345 ILE A N 1
ATOM 2569 C CA . ILE A 1 347 ? 24.675 28.967 198.512 1.00 41.94 345 ILE A CA 1
ATOM 2570 C C . ILE A 1 347 ? 23.199 28.957 198.170 1.00 39.35 345 ILE A C 1
ATOM 2571 O O . ILE A 1 347 ? 22.347 28.704 199.022 1.00 53.66 345 ILE A O 1
ATOM 2576 N N . HIS A 1 348 ? 22.911 29.251 196.915 1.00 39.12 346 HIS A N 1
ATOM 2577 C CA . HIS A 1 348 ? 21.552 29.323 196.430 1.00 48.82 346 HIS A CA 1
ATOM 2578 C C . HIS A 1 348 ? 21.289 28.122 195.555 1.00 42.97 346 HIS A C 1
ATOM 2579 O O . HIS A 1 348 ? 21.772 28.036 194.421 1.00 51.85 346 HIS A O 1
ATOM 2586 N N . VAL A 1 349 ? 20.511 27.188 196.068 1.00 39.07 347 VAL A N 1
ATOM 2587 C CA . VAL A 1 349 ? 20.313 25.975 195.310 1.00 47.48 347 VAL A CA 1
ATOM 2588 C C . VAL A 1 349 ? 19.024 25.910 194.574 1.00 52.61 347 VAL A C 1
ATOM 2589 O O . VAL A 1 349 ? 17.999 26.376 195.075 1.00 50.10 347 VAL A O 1
ATOM 2593 N N . PRO A 1 350 ? 19.173 25.635 193.293 1.00 55.91 348 PRO A N 1
ATOM 2594 C CA . PRO A 1 350 ? 19.347 24.622 192.289 1.00 38.51 348 PRO A CA 1
ATOM 2595 C C . PRO A 1 350 ? 20.573 25.187 191.554 1.00 48.81 348 PRO A C 1
ATOM 2596 O O . PRO A 1 350 ? 21.418 24.429 191.093 1.00 73.15 348 PRO A O 1
ATOM 2600 N N . TYR A 1 351 ? 20.667 26.527 191.528 1.00 51.30 349 TYR A N 1
ATOM 2601 C CA . TYR A 1 351 ? 21.714 27.321 190.866 1.00 52.93 349 TYR A CA 1
ATOM 2602 C C . TYR A 1 351 ? 23.138 26.882 191.221 1.00 54.76 349 TYR A C 1
ATOM 2603 O O . TYR A 1 351 ? 23.985 26.762 190.345 1.00 56.78 349 TYR A O 1
ATOM 2612 N N . TYR A 1 352 ? 23.388 26.645 192.504 1.00 42.38 350 TYR A N 1
ATOM 2613 C CA . TYR A 1 352 ? 24.620 26.019 192.955 1.00 45.02 350 TYR A CA 1
ATOM 2614 C C . TYR A 1 352 ? 24.314 24.568 193.282 1.00 63.84 350 TYR A C 1
ATOM 2615 O O . TYR A 1 352 ? 23.137 24.216 193.419 1.00 70.15 350 TYR A O 1
ATOM 2624 N N . THR A 1 353 ? 25.356 23.734 193.407 1.00 53.29 351 THR A N 1
ATOM 2625 C CA . THR A 1 353 ? 25.184 22.334 193.813 1.00 53.42 351 THR A CA 1
ATOM 2626 C C . THR A 1 353 ? 24.673 22.215 195.221 1.00 47.71 351 THR A C 1
ATOM 2627 O O . THR A 1 353 ? 24.720 23.160 196.003 1.00 53.85 351 THR A O 1
ATOM 2631 N N . TYR A 1 354 ? 24.207 21.016 195.534 1.00 56.60 352 TYR A N 1
ATOM 2632 C CA . TYR A 1 354 ? 23.859 20.641 196.881 1.00 50.69 352 TYR A CA 1
ATOM 2633 C C . TYR A 1 354 ? 25.086 20.083 197.601 1.00 52.08 352 TYR A C 1
ATOM 2634 O O . TYR A 1 354 ? 25.078 19.901 198.822 1.00 60.91 352 TYR A O 1
ATOM 2643 N N . ASP A 1 355 ? 26.152 19.852 196.839 1.00 49.94 353 ASP A N 1
ATOM 2644 C CA . ASP A 1 355 ? 27.289 19.052 197.291 1.00 55.75 353 ASP A CA 1
ATOM 2645 C C . ASP A 1 355 ? 28.118 19.601 198.449 1.00 54.94 353 ASP A C 1
ATOM 2646 O O . ASP A 1 355 ? 28.832 18.854 199.108 1.00 70.74 353 ASP A O 1
ATOM 2651 N N . TYR A 1 356 ? 28.017 20.891 198.716 1.00 45.14 354 TYR A N 1
ATOM 2652 C CA . TYR A 1 356 ? 28.878 21.482 199.719 1.00 50.48 354 TYR A CA 1
ATOM 2653 C C . TYR A 1 356 ? 28.599 21.010 201.132 1.00 51.12 354 TYR A C 1
ATOM 2654 O O . TYR A 1 356 ? 29.522 20.860 201.917 1.00 73.16 354 TYR A O 1
ATOM 2663 N N . VAL A 1 357 ? 27.339 20.757 201.452 1.00 62.63 355 VAL A N 1
ATOM 2664 C CA . VAL A 1 357 ? 26.987 20.285 202.788 1.00 58.97 355 VAL A CA 1
ATOM 2665 C C . VAL A 1 357 ? 27.663 18.941 203.099 1.00 61.32 355 VAL A C 1
ATOM 2666 O O . VAL A 1 357 ? 28.349 18.805 204.123 1.00 54.20 355 VAL A O 1
ATOM 2670 N N . VAL A 1 358 ? 27.502 17.969 202.204 1.00 49.93 356 VAL A N 1
ATOM 2671 C CA . VAL A 1 358 ? 28.047 16.628 202.438 1.00 53.21 356 VAL A CA 1
ATOM 2672 C C . VAL A 1 358 ? 29.586 16.563 202.309 1.00 57.08 356 VAL A C 1
ATOM 2673 O O . VAL A 1 358 ? 30.246 15.920 203.117 1.00 66.65 356 VAL A O 1
ATOM 2677 N N . ARG A 1 359 ? 30.138 17.244 201.305 1.00 64.32 357 ARG A N 1
ATOM 2678 C CA . ARG A 1 359 ? 31.580 17.467 201.162 1.00 58.39 357 ARG A CA 1
ATOM 2679 C C . ARG A 1 359 ? 32.213 18.004 202.452 1.00 69.26 357 ARG A C 1
ATOM 2680 O O . ARG A 1 359 ? 33.248 17.507 202.916 1.00 69.84 357 ARG A O 1
ATOM 2688 N N . LEU A 1 360 ? 31.580 19.035 203.011 1.00 62.11 358 LEU A N 1
ATOM 2689 C CA . LEU A 1 360 ? 32.007 19.624 204.260 1.00 55.56 358 LEU A CA 1
ATOM 2690 C C . LEU A 1 360 ? 31.929 18.588 205.364 1.00 46.80 358 LEU A C 1
ATOM 2691 O O . LEU A 1 360 ? 32.891 18.375 206.100 1.00 47.05 358 LEU A O 1
ATOM 2696 N N . LEU A 1 361 ? 30.783 17.929 205.457 1.00 61.52 359 LEU A N 1
ATOM 2697 C CA . LEU A 1 361 ? 30.614 16.851 206.421 1.00 61.76 359 LEU A CA 1
ATOM 2698 C C . LEU A 1 361 ? 31.702 15.796 206.286 1.00 57.15 359 LEU A C 1
ATOM 2699 O O . LEU A 1 361 ? 32.215 15.310 207.290 1.00 65.03 359 LEU A O 1
ATOM 2712 N N . GLU A 1 363 ? 34.790 16.243 204.949 1.00 60.24 361 GLU A N 1
ATOM 2713 C CA . GLU A 1 363 ? 36.036 16.837 205.433 1.00 52.97 361 GLU A CA 1
ATOM 2714 C C . GLU A 1 363 ? 36.092 16.662 206.927 1.00 53.97 361 GLU A C 1
ATOM 2715 O O . GLU A 1 363 ? 37.033 16.061 207.441 1.00 74.33 361 GLU A O 1
ATOM 2721 N N . ALA A 1 364 ? 35.049 17.148 207.602 1.00 57.53 362 ALA A N 1
ATOM 2722 C CA . ALA A 1 364 ? 34.926 17.080 209.060 1.00 63.67 362 ALA A CA 1
ATOM 2723 C C . ALA A 1 364 ? 35.062 15.667 209.609 1.00 65.61 362 ALA A C 1
ATOM 2724 O O . ALA A 1 364 ? 35.530 15.481 210.733 1.00 77.55 362 ALA A O 1
ATOM 2726 N N . ALA A 1 365 ? 34.655 14.681 208.815 1.00 62.23 363 ALA A N 1
ATOM 2727 C CA . ALA A 1 365 ? 34.670 13.294 209.256 1.00 70.95 363 ALA A CA 1
ATOM 2728 C C . ALA A 1 365 ? 36.089 12.842 209.579 1.00 68.65 363 ALA A C 1
ATOM 2729 O O . ALA A 1 365 ? 36.345 12.313 210.658 1.00 66.92 363 ALA A O 1
ATOM 2731 N N . ILE A 1 366 ? 37.012 13.092 208.658 1.00 72.99 364 ILE A N 1
ATOM 2732 C CA . ILE A 1 366 ? 38.387 12.625 208.818 1.00 68.48 364 ILE A CA 1
ATOM 2733 C C . ILE A 1 366 ? 39.356 13.684 209.365 1.00 72.52 364 ILE A C 1
ATOM 2734 O O . ILE A 1 366 ? 40.571 13.477 209.353 1.00 86.84 364 ILE A O 1
ATOM 2739 N N . SER A 1 367 ? 38.826 14.804 209.853 1.00 66.98 365 SER A N 1
ATOM 2740 C CA . SER A 1 367 ? 39.674 15.829 210.452 1.00 73.23 365 SER A CA 1
ATOM 2741 C C . SER A 1 367 ? 39.886 15.635 211.948 1.00 82.53 365 SER A C 1
ATOM 2742 O O . SER A 1 367 ? 38.924 15.592 212.710 1.00 88.91 365 SER A O 1
ATOM 2745 N N . PRO A 1 368 ? 41.159 15.549 212.371 1.00 86.06 366 PRO A N 1
ATOM 2746 C CA . PRO A 1 368 ? 41.585 15.531 213.774 1.00 82.69 366 PRO A CA 1
ATOM 2747 C C . PRO A 1 368 ? 41.045 16.686 214.626 1.00 82.95 366 PRO A C 1
ATOM 2748 O O . PRO A 1 368 ? 40.860 16.518 215.834 1.00 81.45 366 PRO A O 1
ATOM 2752 N N . ASP A 1 369 ? 40.791 17.839 214.007 1.00 75.81 367 ASP A N 1
ATOM 2753 C CA . ASP A 1 369 ? 40.388 19.036 214.754 1.00 68.35 367 ASP A CA 1
ATOM 2754 C C . ASP A 1 369 ? 38.939 19.034 215.242 1.00 72.02 367 ASP A C 1
ATOM 2755 O O . ASP A 1 369 ? 38.594 19.789 216.146 1.00 70.66 367 ASP A O 1
ATOM 2760 N N . VAL A 1 370 ? 38.097 18.191 214.648 1.00 70.00 368 VAL A N 1
ATOM 2761 C CA . VAL A 1 370 ? 36.662 18.217 214.928 1.00 62.89 368 VAL A CA 1
ATOM 2762 C C . VAL A 1 370 ? 36.311 17.353 216.137 1.00 60.42 368 VAL A C 1
ATOM 2763 O O . VAL A 1 370 ? 36.643 16.169 216.186 1.00 55.96 368 VAL A O 1
ATOM 2767 N N . SER A 1 371 ? 35.622 17.953 217.100 1.00 57.44 369 SER A N 1
ATOM 2768 C CA . SER A 1 371 ? 35.134 17.225 218.255 1.00 57.97 369 SER A CA 1
ATOM 2769 C C . SER A 1 371 ? 33.737 16.693 217.973 1.00 69.29 369 SER A C 1
ATOM 2770 O O . SER A 1 371 ? 33.470 15.505 218.175 1.00 75.73 369 SER A O 1
ATOM 2773 N N . GLU A 1 372 ? 32.842 17.561 217.505 1.00 64.52 370 GLU A N 1
ATOM 2774 C CA . GLU A 1 372 ? 31.485 17.110 217.239 1.00 67.17 370 GLU A CA 1
ATOM 2775 C C . GLU A 1 372 ? 30.737 17.720 216.057 1.00 61.03 370 GLU A C 1
ATOM 2776 O O . GLU A 1 372 ? 31.050 18.810 215.595 1.00 69.69 370 GLU A O 1
ATOM 2782 N N . ILE A 1 373 ? 29.764 16.959 215.560 1.00 58.79 371 ILE A N 1
ATOM 2783 C CA . ILE A 1 373 ? 28.868 17.379 214.493 1.00 51.58 371 ILE A CA 1
ATOM 2784 C C . ILE A 1 373 ? 27.437 17.208 214.976 1.00 53.56 371 ILE A C 1
ATOM 2785 O O . ILE A 1 373 ? 27.080 16.180 215.553 1.00 54.21 371 ILE A O 1
ATOM 2790 N N . ARG A 1 374 ? 26.624 18.235 214.770 1.00 54.80 372 ARG A N 1
ATOM 2791 C CA . ARG A 1 374 ? 25.238 18.227 215.223 1.00 51.22 372 ARG A CA 1
ATOM 2792 C C . ARG A 1 374 ? 24.376 18.823 214.134 1.00 54.49 372 ARG A C 1
ATOM 2793 O O . ARG A 1 374 ? 24.701 19.888 213.599 1.00 50.61 372 ARG A O 1
ATOM 2801 N N . LEU A 1 375 ? 23.296 18.133 213.781 1.00 48.56 373 LEU A N 1
ATOM 2802 C CA . LEU A 1 375 ? 22.370 18.672 212.782 1.00 52.14 373 LEU A CA 1
ATOM 2803 C C . LEU A 1 375 ? 20.885 18.310 212.969 1.00 54.49 373 LEU A C 1
ATOM 2804 O O . LEU A 1 375 ? 20.508 17.376 213.698 1.00 43.56 373 LEU A O 1
ATOM 2809 N N . THR A 1 376 ? 20.040 19.074 212.298 1.00 34.93 374 THR A N 1
ATOM 2810 C CA . THR A 1 376 ? 18.631 18.786 212.311 1.00 51.20 374 THR A CA 1
ATOM 2811 C C . THR A 1 376 ? 18.290 18.020 211.033 1.00 50.15 374 THR A C 1
ATOM 2812 O O . THR A 1 376 ? 19.015 18.115 210.053 1.00 56.55 374 THR A O 1
ATOM 2816 N N . GLN A 1 377 ? 17.209 17.242 211.067 1.00 65.04 375 GLN A N 1
ATOM 2817 C CA . GLN A 1 377 ? 16.735 16.445 209.928 1.00 58.72 375 GLN A CA 1
ATOM 2818 C C . GLN A 1 377 ? 15.218 16.273 210.040 1.00 65.66 375 GLN A C 1
ATOM 2819 O O . GLN A 1 377 ? 14.716 15.977 211.131 1.00 62.63 375 GLN A O 1
ATOM 2825 N N . TYR A 1 378 ? 14.487 16.466 208.937 1.00 73.66 376 TYR A N 1
ATOM 2826 C CA . TYR A 1 378 ? 13.026 16.284 208.960 1.00 69.79 376 TYR A CA 1
ATOM 2827 C C . TYR A 1 378 ? 12.640 14.884 209.437 1.00 66.66 376 TYR A C 1
ATOM 2828 O O . TYR A 1 378 ? 11.943 14.740 210.439 1.00 60.52 376 TYR A O 1
ATOM 2837 N N . ARG A 1 379 ? 13.114 13.871 208.712 1.00 72.56 377 ARG A N 1
ATOM 2838 C CA . ARG A 1 379 ? 12.978 12.470 209.096 1.00 62.95 377 ARG A CA 1
ATOM 2839 C C . ARG A 1 379 ? 14.320 11.769 209.000 1.00 65.53 377 ARG A C 1
ATOM 2840 O O . ARG A 1 379 ? 15.224 12.237 208.311 1.00 70.01 377 ARG A O 1
ATOM 2848 N N . VAL A 1 380 ? 14.441 10.643 209.699 1.00 71.24 378 VAL A N 1
ATOM 2849 C CA . VAL A 1 380 ? 15.420 9.616 209.338 1.00 70.34 378 VAL A CA 1
ATOM 2850 C C . VAL A 1 380 ? 14.659 8.372 208.871 1.00 64.69 378 VAL A C 1
ATOM 2851 O O . VAL A 1 380 ? 14.071 7.647 209.669 1.00 69.42 378 VAL A O 1
ATOM 2855 N N . ALA A 1 381 ? 14.630 8.172 207.558 1.00 68.79 379 ALA A N 1
ATOM 2856 C CA . ALA A 1 381 ? 13.915 7.046 206.966 1.00 65.05 379 ALA A CA 1
ATOM 2857 C C . ALA A 1 381 ? 14.663 6.471 205.766 1.00 61.72 379 ALA A C 1
ATOM 2858 O O . ALA A 1 381 ? 14.720 5.260 205.585 1.00 66.56 379 ALA A O 1
ATOM 2860 N N . GLU A 1 382 ? 15.228 7.352 204.950 1.00 66.26 380 GLU A N 1
ATOM 2861 C CA . GLU A 1 382 ? 15.978 6.961 203.771 1.00 51.54 380 GLU A CA 1
ATOM 2862 C C . GLU A 1 382 ? 17.449 7.054 204.084 1.00 54.21 380 GLU A C 1
ATOM 2863 O O . GLU A 1 382 ? 17.871 7.845 204.924 1.00 62.92 380 GLU A O 1
ATOM 2869 N N . ASN A 1 383 ? 18.219 6.224 203.400 1.00 53.73 381 ASN A N 1
ATOM 2870 C CA . ASN A 1 383 ? 19.656 6.340 203.344 1.00 52.64 381 ASN A CA 1
ATOM 2871 C C . ASN A 1 383 ? 20.036 7.593 202.587 1.00 46.37 381 ASN A C 1
ATOM 2872 O O . ASN A 1 383 ? 19.354 7.951 201.644 1.00 45.25 381 ASN A O 1
ATOM 2877 N N . SER A 1 384 ? 21.127 8.245 202.992 1.00 63.31 382 SER A N 1
ATOM 2878 C CA . SER A 1 384 ? 21.676 9.385 202.244 1.00 48.31 382 SER A CA 1
ATOM 2879 C C . SER A 1 384 ? 23.175 9.593 202.483 1.00 55.17 382 SER A C 1
ATOM 2880 O O . SER A 1 384 ? 23.711 9.204 203.520 1.00 63.34 382 SER A O 1
ATOM 2883 N N . SER A 1 385 ? 23.825 10.217 201.503 1.00 55.38 383 SER A N 1
ATOM 2884 C CA . SER A 1 385 ? 25.191 10.741 201.592 1.00 46.92 383 SER A CA 1
ATOM 2885 C C . SER A 1 385 ? 25.506 11.400 202.918 1.00 53.96 383 SER A C 1
ATOM 2886 O O . SER A 1 385 ? 26.531 11.129 203.545 1.00 67.97 383 SER A O 1
ATOM 2889 N N . ILE A 1 386 ? 24.609 12.279 203.335 1.00 57.82 384 ILE A N 1
ATOM 2890 C CA . ILE A 1 386 ? 24.717 12.918 204.620 1.00 47.86 384 ILE A CA 1
ATOM 2891 C C . ILE A 1 386 ? 24.774 11.900 205.759 1.00 56.89 384 ILE A C 1
ATOM 2892 O O . ILE A 1 386 ? 25.734 11.933 206.549 1.00 45.82 384 ILE A O 1
ATOM 2897 N N . ILE A 1 387 ? 23.810 10.967 205.807 1.00 46.34 385 ILE A N 1
ATOM 2898 C CA . ILE A 1 387 ? 23.854 9.884 206.807 1.00 48.49 385 ILE A CA 1
ATOM 2899 C C . ILE A 1 387 ? 25.207 9.155 206.745 1.00 53.56 385 ILE A C 1
ATOM 2900 O O . ILE A 1 387 ? 25.844 8.894 207.768 1.00 42.60 385 ILE A O 1
ATOM 2905 N N . SER A 1 388 ? 25.659 8.870 205.532 1.00 41.80 386 SER A N 1
ATOM 2906 C CA . SER A 1 388 ? 26.907 8.167 205.340 1.00 47.84 386 SER A CA 1
ATOM 2907 C C . SER A 1 388 ? 28.097 8.950 205.874 1.00 59.29 386 SER A C 1
ATOM 2908 O O . SER A 1 388 ? 28.927 8.398 206.607 1.00 58.79 386 SER A O 1
ATOM 2911 N N . ALA A 1 389 ? 28.169 10.233 205.528 1.00 56.53 387 ALA A N 1
ATOM 2912 C CA . ALA A 1 389 ? 29.242 11.085 206.034 1.00 54.19 387 ALA A CA 1
ATOM 2913 C C . ALA A 1 389 ? 29.192 11.126 207.554 1.00 44.52 387 ALA A C 1
ATOM 2914 O O . ALA A 1 389 ? 30.224 11.066 208.208 1.00 47.75 387 ALA A O 1
ATOM 2916 N N . LEU A 1 390 ? 27.984 11.203 208.106 1.00 48.02 388 LEU A N 1
ATOM 2917 C CA . LEU A 1 390 ? 27.805 11.237 209.554 1.00 50.17 388 LEU A CA 1
ATOM 2918 C C . LEU A 1 390 ? 28.217 9.924 210.211 1.00 54.13 388 LEU A C 1
ATOM 2919 O O . LEU A 1 390 ? 28.845 9.932 211.261 1.00 72.56 388 LEU A O 1
ATOM 2924 N N . GLU A 1 391 ? 27.857 8.801 209.594 1.00 65.35 389 GLU A N 1
ATOM 2925 C CA . GLU A 1 391 ? 28.253 7.488 210.097 1.00 67.02 389 GLU A CA 1
ATOM 2926 C C . GLU A 1 391 ? 29.776 7.369 210.180 1.00 73.78 389 GLU A C 1
ATOM 2927 O O . GLU A 1 391 ? 30.313 6.983 211.221 1.00 79.74 389 GLU A O 1
ATOM 2933 N N . ALA A 1 392 ? 30.458 7.731 209.093 1.00 62.85 390 ALA A N 1
ATOM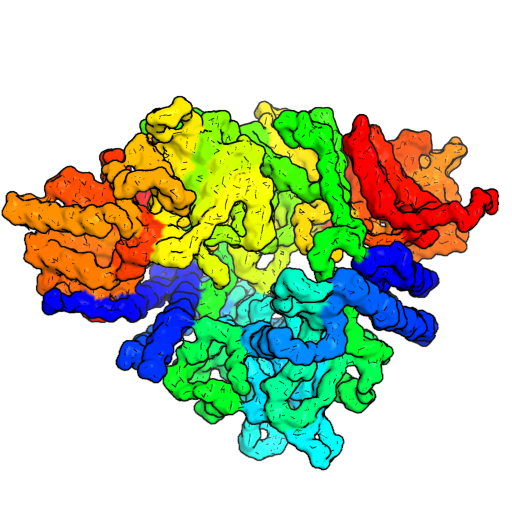 2934 C CA . ALA A 1 392 ? 31.919 7.805 209.067 1.00 60.62 390 ALA A CA 1
ATOM 2935 C C . ALA A 1 392 ? 32.480 8.589 210.256 1.00 67.42 390 ALA A C 1
ATOM 2936 O O . ALA A 1 392 ? 33.442 8.160 210.900 1.00 71.45 390 ALA A O 1
ATOM 2938 N N . ALA A 1 393 ? 31.866 9.734 210.543 1.00 65.76 391 ALA A N 1
ATOM 2939 C CA . ALA A 1 393 ? 32.337 10.613 211.596 1.00 61.29 391 ALA A CA 1
ATOM 2940 C C . ALA A 1 393 ? 32.165 9.969 212.959 1.00 64.99 391 ALA A C 1
ATOM 2941 O O . ALA A 1 393 ? 33.066 10.034 213.795 1.00 72.91 391 ALA A O 1
ATOM 2943 N N . ALA A 1 394 ? 31.013 9.337 213.172 1.00 68.89 392 ALA A N 1
ATOM 2944 C CA . ALA A 1 394 ? 30.711 8.689 214.450 1.00 73.44 392 ALA A CA 1
ATOM 2945 C C . ALA A 1 394 ? 31.612 7.482 214.675 1.00 74.73 392 ALA A C 1
ATOM 2946 O O . ALA A 1 394 ? 31.987 7.177 215.808 1.00 78.59 392 ALA A O 1
ATOM 2948 N N . GLN A 1 395 ? 31.973 6.819 213.580 1.00 69.45 393 GLN A N 1
ATOM 2949 C CA . GLN A 1 395 ? 32.908 5.708 213.620 1.00 63.10 393 GLN A CA 1
ATOM 2950 C C . GLN A 1 395 ? 34.332 6.201 213.818 1.00 68.09 393 GLN A C 1
ATOM 2951 O O . GLN A 1 395 ? 35.177 5.470 214.328 1.00 73.07 393 GLN A O 1
ATOM 2957 N N . SER A 1 396 ? 34.588 7.450 213.433 1.00 72.10 394 SER A N 1
ATOM 2958 C CA . SER A 1 396 ? 35.868 8.100 213.700 1.00 58.86 394 SER A CA 1
ATOM 2959 C C . SER A 1 396 ? 35.915 8.703 215.088 1.00 65.17 394 SER A C 1
ATOM 2960 O O . SER A 1 396 ? 36.782 9.532 215.368 1.00 78.40 394 SER A O 1
ATOM 2963 N N . GLY A 1 397 ? 34.969 8.317 215.943 1.00 56.42 395 GLY A N 1
ATOM 2964 C CA . GLY A 1 397 ? 35.002 8.691 217.358 1.00 56.69 395 GLY A CA 1
ATOM 2965 C C . GLY A 1 397 ? 34.363 10.018 217.726 1.00 61.89 395 GLY A C 1
ATOM 2966 O O . GLY A 1 397 ? 34.200 10.318 218.905 1.00 76.57 395 GLY A O 1
ATOM 2967 N N . LYS A 1 398 ? 33.995 10.811 216.725 1.00 58.12 396 LYS A N 1
ATOM 2968 C CA . LYS A 1 398 ? 33.486 12.162 216.954 1.00 55.13 396 LYS A CA 1
ATOM 2969 C C . LYS A 1 398 ? 32.042 12.114 217.419 1.00 61.38 396 LYS A C 1
ATOM 2970 O O . LYS A 1 398 ? 31.264 11.288 216.942 1.00 74.13 396 LYS A O 1
ATOM 2976 N N . LYS A 1 399 ? 31.692 13.006 218.343 1.00 55.89 397 LYS A N 1
ATOM 2977 C CA . LYS A 1 399 ? 30.324 13.114 218.843 1.00 57.32 397 LYS A CA 1
ATOM 2978 C C . LYS A 1 399 ? 29.324 13.521 217.753 1.00 58.36 397 LYS A C 1
ATOM 2979 O O . LYS A 1 399 ? 29.426 14.605 217.196 1.00 62.01 397 LYS A O 1
ATOM 2985 N N . VAL A 1 400 ? 28.362 12.651 217.443 1.00 60.35 398 VAL A N 1
ATOM 2986 C CA . VAL A 1 400 ? 27.396 12.939 216.370 1.00 50.05 398 VAL A CA 1
ATOM 2987 C C . VAL A 1 400 ? 25.939 12.895 216.848 1.00 52.52 398 VAL A C 1
ATOM 2988 O O . VAL A 1 400 ? 25.436 11.837 217.228 1.00 67.98 398 VAL A O 1
ATOM 2992 N N . SER A 1 401 ? 25.262 14.042 216.826 1.00 43.53 399 SER A N 1
ATOM 2993 C CA . SER A 1 401 ? 23.849 14.100 217.223 1.00 54.62 399 SER A CA 1
ATOM 2994 C C . SER A 1 401 ? 22.949 14.504 216.063 1.00 49.92 399 SER A C 1
ATOM 2995 O O . SER A 1 401 ? 23.293 15.403 215.297 1.00 54.80 399 SER A O 1
ATOM 2998 N N . VAL A 1 402 ? 21.800 13.841 215.934 1.00 53.19 400 VAL A N 1
ATOM 2999 C CA . VAL A 1 402 ? 20.796 14.227 214.934 1.00 47.26 400 VAL A CA 1
ATOM 3000 C C . VAL A 1 402 ? 19.447 14.487 215.598 1.00 47.51 400 VAL A C 1
ATOM 3001 O O . VAL A 1 402 ? 18.855 13.579 216.189 1.00 61.34 400 VAL A O 1
ATOM 3005 N N . PHE A 1 403 ? 18.973 15.730 215.495 1.00 58.87 401 PHE A N 1
ATOM 3006 C CA . PHE A 1 403 ? 17.695 16.141 216.074 1.00 44.80 401 PHE A CA 1
ATOM 3007 C C . PHE A 1 403 ? 16.645 16.092 215.020 1.00 54.91 401 PHE A C 1
ATOM 3008 O O . PHE A 1 403 ? 16.714 16.844 214.048 1.00 64.32 401 PHE A O 1
ATOM 3016 N N . VAL A 1 404 ? 15.674 15.204 215.221 1.00 63.99 402 VAL A N 1
ATOM 3017 C CA . VAL A 1 404 ? 14.665 14.892 214.209 1.00 84.21 402 VAL A CA 1
ATOM 3018 C C . VAL A 1 404 ? 13.282 15.361 214.648 1.00 91.65 402 VAL A C 1
ATOM 3019 O O . VAL A 1 404 ? 12.776 14.941 215.704 1.00 92.79 402 VAL A O 1
ATOM 3023 N N . GLU A 1 405 ? 12.661 16.200 213.820 1.00 91.76 403 GLU A N 1
ATOM 3024 C CA . GLU A 1 405 ? 11.378 16.824 214.164 1.00 100.83 403 GLU A CA 1
ATOM 3025 C C . GLU A 1 405 ? 10.135 15.930 214.094 1.00 106.59 403 GLU A C 1
ATOM 3026 O O . GLU A 1 405 ? 9.027 16.404 214.352 1.00 102.36 403 GLU A O 1
ATOM 3032 N N . LEU A 1 406 ? 10.305 14.652 213.761 1.00 111.78 404 LEU A N 1
ATOM 3033 C CA . LEU A 1 406 ? 9.145 13.795 213.547 1.00 110.91 404 LEU A CA 1
ATOM 3034 C C . LEU A 1 406 ? 8.512 13.231 214.829 1.00 124.57 404 LEU A C 1
ATOM 3035 O O . LEU A 1 406 ? 8.915 13.584 215.944 1.00 124.20 404 LEU A O 1
ATOM 3040 N N . LYS A 1 407 ? 7.543 12.332 214.645 1.00 133.46 405 LYS A N 1
ATOM 3041 C CA . LYS A 1 407 ? 6.442 12.147 215.595 1.00 139.61 405 LYS A CA 1
ATOM 3042 C C . LYS A 1 407 ? 6.471 10.891 216.473 1.00 140.15 405 LYS A C 1
ATOM 3043 O O . LYS A 1 407 ? 7.450 10.135 216.493 1.00 142.43 405 LYS A O 1
ATOM 3049 N N . ALA A 1 408 ? 5.366 10.711 217.204 1.00 131.56 406 ALA A N 1
ATOM 3050 C CA . ALA A 1 408 ? 5.077 9.525 217.995 1.00 116.02 406 ALA A CA 1
ATOM 3051 C C . ALA A 1 408 ? 5.009 8.314 217.076 1.00 122.96 406 ALA A C 1
ATOM 3052 O O . ALA A 1 408 ? 5.952 7.522 217.020 1.00 131.37 406 ALA A O 1
ATOM 3054 N N . ARG A 1 409 ? 3.905 8.189 216.340 1.00 127.73 407 ARG A N 1
ATOM 3055 C CA . ARG A 1 409 ? 3.761 7.134 215.332 1.00 123.84 407 ARG A CA 1
ATOM 3056 C C . ARG A 1 409 ? 3.877 7.668 213.896 1.00 125.89 407 ARG A C 1
ATOM 3057 O O . ARG A 1 409 ? 2.887 8.013 213.237 1.00 107.58 407 ARG A O 1
ATOM 3065 N N . PHE A 1 410 ? 5.136 7.715 213.463 1.00 133.69 408 PHE A N 1
ATOM 3066 C CA . PHE A 1 410 ? 5.630 8.255 212.191 1.00 135.95 408 PHE A CA 1
ATOM 3067 C C . PHE A 1 410 ? 4.778 7.919 210.972 1.00 134.14 408 PHE A C 1
ATOM 3068 O O . PHE A 1 410 ? 5.173 8.191 209.837 1.00 131.93 408 PHE A O 1
ATOM 3076 N N . ASN A 1 415 ? 13.854 2.448 208.326 1.00 63.16 413 ASN A N 1
ATOM 3077 C CA . ASN A 1 415 ? 13.666 3.340 209.475 1.00 90.79 413 ASN A CA 1
ATOM 3078 C C . ASN A 1 415 ? 14.271 2.744 210.746 1.00 90.36 413 ASN A C 1
ATOM 3079 O O . ASN A 1 415 ? 15.331 3.177 211.203 1.00 91.04 413 ASN A O 1
ATOM 3084 N N . LEU A 1 416 ? 13.587 1.750 211.301 1.00 83.54 414 LEU A N 1
ATOM 3085 C CA . LEU A 1 416 ? 14.015 1.086 212.515 1.00 78.34 414 LEU A CA 1
ATOM 3086 C C . LEU A 1 416 ? 15.416 0.489 212.345 1.00 85.31 414 LEU A C 1
ATOM 3087 O O . LEU A 1 416 ? 16.301 0.693 213.192 1.00 78.42 414 LEU A O 1
ATOM 3092 N N . ARG A 1 417 ? 15.618 -0.218 211.235 1.00 74.95 415 ARG A N 1
ATOM 3093 C CA . ARG A 1 417 ? 16.915 -0.808 210.926 1.00 79.18 415 ARG A CA 1
ATOM 3094 C C . ARG A 1 417 ? 17.972 0.272 210.662 1.00 79.65 415 ARG A C 1
ATOM 3095 O O . ARG A 1 417 ? 19.127 0.140 211.088 1.00 73.15 415 ARG A O 1
ATOM 3103 N N . LEU A 1 418 ? 17.566 1.341 209.975 1.00 73.49 416 LEU A N 1
ATOM 3104 C CA . LEU A 1 418 ? 18.480 2.430 209.627 1.00 69.46 416 LEU A CA 1
ATOM 3105 C C . LEU A 1 418 ? 18.936 3.221 210.863 1.00 69.64 416 LEU A C 1
ATOM 3106 O O . LEU A 1 418 ? 20.109 3.589 210.972 1.00 55.78 416 LEU A O 1
ATOM 3111 N N . SER A 1 419 ? 18.013 3.463 211.791 1.00 63.50 417 SER A N 1
ATOM 3112 C CA . SER A 1 419 ? 18.336 4.167 213.030 1.00 64.34 417 SER A CA 1
ATOM 3113 C C . SER A 1 419 ? 19.256 3.338 213.918 1.00 66.44 417 SER A C 1
ATOM 3114 O O . SER A 1 419 ? 20.150 3.877 214.577 1.00 62.77 417 SER A O 1
ATOM 3117 N N . GLU A 1 420 ? 19.032 2.028 213.932 1.00 50.79 418 GLU A N 1
ATOM 3118 C CA . GLU A 1 420 ? 19.835 1.158 214.751 1.00 74.38 418 GLU A CA 1
ATOM 3119 C C . GLU A 1 420 ? 21.231 1.069 214.139 1.00 72.92 418 GLU A C 1
ATOM 3120 O O . GLU A 1 420 ? 22.225 1.018 214.864 1.00 76.17 418 GLU A O 1
ATOM 3126 N N . ARG A 1 421 ? 21.307 1.110 212.811 1.00 49.90 419 ARG A N 1
ATOM 3127 C CA . ARG A 1 421 ? 22.591 1.071 212.150 1.00 52.36 419 ARG A CA 1
ATOM 3128 C C . ARG A 1 421 ? 23.382 2.316 212.507 1.00 67.23 419 ARG A C 1
ATOM 3129 O O . ARG A 1 421 ? 24.596 2.245 212.743 1.00 73.22 419 ARG A O 1
ATOM 3145 N N . ARG A 1 423 ? 22.920 4.338 215.245 1.00 67.15 421 ARG A N 1
ATOM 3146 C CA . ARG A 1 423 ? 23.255 4.288 216.673 1.00 67.62 421 ARG A CA 1
ATOM 3147 C C . ARG A 1 423 ? 24.466 3.389 216.904 1.00 66.22 421 ARG A C 1
ATOM 3148 O O . ARG A 1 423 ? 25.369 3.727 217.670 1.00 70.45 421 ARG A O 1
ATOM 3156 N N . ARG A 1 424 ? 24.474 2.261 216.202 1.00 56.69 422 ARG A N 1
ATOM 3157 C CA . ARG A 1 424 ? 25.574 1.312 216.211 1.00 60.57 422 ARG A CA 1
ATOM 3158 C C . ARG A 1 424 ? 26.826 1.985 215.700 1.00 49.69 422 ARG A C 1
ATOM 3159 O O . ARG A 1 424 ? 27.906 1.760 216.221 1.00 54.53 422 ARG A O 1
ATOM 3167 N N . SER A 1 425 ? 26.680 2.840 214.696 1.00 66.11 423 SER A N 1
ATOM 3168 C CA . SER A 1 425 ? 27.829 3.568 214.171 1.00 63.58 423 SER A CA 1
ATOM 3169 C C . SER A 1 425 ? 28.334 4.570 215.193 1.00 55.82 423 SER A C 1
ATOM 3170 O O . SER A 1 425 ? 29.455 5.067 215.071 1.00 77.35 423 SER A O 1
ATOM 3173 N N . GLY A 1 426 ? 27.503 4.864 216.195 1.00 53.19 424 GLY A N 1
ATOM 3174 C CA . GLY A 1 426 ? 27.879 5.778 217.266 1.00 41.62 424 GLY A CA 1
ATOM 3175 C C . GLY A 1 426 ? 27.099 7.071 217.269 1.00 59.03 424 GLY A C 1
ATOM 3176 O O . GLY A 1 426 ? 27.213 7.857 218.216 1.00 62.65 424 GLY A O 1
ATOM 3177 N N . ILE A 1 427 ? 26.318 7.296 216.208 1.00 58.21 425 ILE A N 1
ATOM 3178 C CA . ILE A 1 427 ? 25.429 8.465 216.107 1.00 58.33 425 ILE A CA 1
ATOM 3179 C C . ILE A 1 427 ? 24.340 8.445 217.190 1.00 54.27 425 ILE A C 1
ATOM 3180 O O . ILE A 1 427 ? 23.887 7.374 217.598 1.00 59.65 425 ILE A O 1
ATOM 3185 N N . ARG A 1 428 ? 23.945 9.623 217.664 1.00 36.99 426 ARG A N 1
ATOM 3186 C CA . ARG A 1 428 ? 22.822 9.745 218.589 1.00 46.39 426 ARG A CA 1
ATOM 3187 C C . ARG A 1 428 ? 21.647 10.420 217.889 1.00 61.51 426 ARG A C 1
ATOM 3188 O O . ARG A 1 428 ? 21.820 11.411 217.159 1.00 61.19 426 ARG A O 1
ATOM 3196 N N . ILE A 1 429 ? 20.449 9.890 218.113 1.00 47.33 427 ILE A N 1
ATOM 3197 C CA . ILE A 1 429 ? 19.256 10.432 217.471 1.00 57.28 427 ILE A CA 1
ATOM 3198 C C . ILE A 1 429 ? 18.274 10.850 218.544 1.00 61.95 427 ILE A C 1
ATOM 3199 O O . ILE A 1 429 ? 17.782 10.006 219.294 1.00 74.09 427 ILE A O 1
ATOM 3204 N N . VAL A 1 430 ? 18.003 12.150 218.639 1.00 50.91 428 VAL A N 1
ATOM 3205 C CA . VAL A 1 430 ? 17.003 12.611 219.587 1.00 50.74 428 VAL A CA 1
ATOM 3206 C C . VAL A 1 430 ? 15.788 13.242 218.909 1.00 67.68 428 VAL A C 1
ATOM 3207 O O . VAL A 1 430 ? 15.913 14.040 217.971 1.00 66.73 428 VAL A O 1
ATOM 3211 N N . TYR A 1 431 ? 14.612 12.828 219.377 1.00 73.36 429 TYR A N 1
ATOM 3212 C CA A TYR A 1 431 ? 13.322 13.239 218.819 0.50 73.68 429 TYR A CA 1
ATOM 3213 C CA B TYR A 1 431 ? 13.368 13.282 218.774 0.50 70.51 429 TYR A CA 1
ATOM 3214 C C . TYR A 1 431 ? 12.758 14.427 219.581 1.00 75.84 429 TYR A C 1
ATOM 3215 O O . TYR A 1 431 ? 13.111 14.648 220.749 1.00 65.54 429 TYR A O 1
ATOM 3232 N N . SER A 1 432 ? 11.862 15.167 218.930 1.00 76.84 430 SER A N 1
ATOM 3233 C CA . SER A 1 432 ? 11.098 16.204 219.592 1.00 82.32 430 SER A CA 1
ATOM 3234 C C . SER A 1 432 ? 9.908 15.498 220.230 1.00 108.76 430 SER A C 1
ATOM 3235 O O . SER A 1 432 ? 8.965 15.106 219.536 1.00 118.71 430 SER A O 1
ATOM 3246 N N . PRO A 1 434 ? 6.505 15.692 222.060 1.00 124.75 432 PRO A N 1
ATOM 3247 C CA . PRO A 1 434 ? 5.351 16.588 221.863 1.00 118.39 432 PRO A CA 1
ATOM 3248 C C . PRO A 1 434 ? 5.397 17.994 222.481 1.00 112.54 432 PRO A C 1
ATOM 3249 O O . PRO A 1 434 ? 5.739 18.153 223.657 1.00 111.63 432 PRO A O 1
ATOM 3253 N N . GLY A 1 435 ? 5.038 18.997 221.681 1.00 100.47 433 GLY A N 1
ATOM 3254 C CA . GLY A 1 435 ? 4.997 20.386 222.141 1.00 98.68 433 GLY A CA 1
ATOM 3255 C C . GLY A 1 435 ? 5.721 21.340 221.210 1.00 98.39 433 GLY A C 1
ATOM 3256 O O . GLY A 1 435 ? 5.109 22.210 220.586 1.00 89.04 433 GLY A O 1
ATOM 3257 N N . LEU A 1 436 ? 7.039 21.188 221.142 1.00 99.86 434 LEU A N 1
ATOM 3258 C CA . LEU A 1 436 ? 7.837 21.881 220.146 1.00 96.73 434 LEU A CA 1
ATOM 3259 C C . LEU A 1 436 ? 8.449 20.855 219.194 1.00 97.62 434 LEU A C 1
ATOM 3260 O O . LEU A 1 436 ? 9.210 19.985 219.616 1.00 100.30 434 LEU A O 1
ATOM 3265 N N . LYS A 1 437 ? 8.072 20.922 217.921 1.00 78.83 435 LYS A N 1
ATOM 3266 C CA . LYS A 1 437 ? 8.759 20.133 216.917 1.00 70.51 435 LYS A CA 1
ATOM 3267 C C . LYS A 1 437 ? 9.787 21.040 216.254 1.00 72.26 435 LYS A C 1
ATOM 3268 O O . LYS A 1 437 ? 9.496 22.197 215.953 1.00 85.25 435 LYS A O 1
ATOM 3274 N N . VAL A 1 438 ? 11.007 20.537 216.083 1.00 76.26 436 VAL A N 1
ATOM 3275 C CA . VAL A 1 438 ? 12.112 21.376 215.617 1.00 71.46 436 VAL A CA 1
ATOM 3276 C C . VAL A 1 438 ? 12.103 21.495 214.098 1.00 72.42 436 VAL A C 1
ATOM 3277 O O . VAL A 1 438 ? 12.490 20.575 213.372 1.00 66.97 436 VAL A O 1
ATOM 3281 N N . HIS A 1 439 ? 11.657 22.645 213.622 1.00 70.93 437 HIS A N 1
ATOM 3282 C CA . HIS A 1 439 ? 11.589 22.880 212.196 1.00 70.60 437 HIS A CA 1
ATOM 3283 C C . HIS A 1 439 ? 12.886 23.516 211.697 1.00 68.03 437 HIS A C 1
ATOM 3284 O O . HIS A 1 439 ? 13.140 23.542 210.499 1.00 76.76 437 HIS A O 1
ATOM 3291 N N . ALA A 1 440 ? 13.701 24.010 212.629 1.00 64.12 438 ALA A N 1
ATOM 3292 C CA . ALA A 1 440 ? 15.000 24.628 212.328 1.00 67.03 438 ALA A CA 1
ATOM 3293 C C . ALA A 1 440 ? 15.867 23.797 211.377 1.00 66.35 438 ALA A C 1
ATOM 3294 O O . ALA A 1 440 ? 15.903 22.573 211.460 1.00 72.70 438 ALA A O 1
ATOM 3296 N N . LYS A 1 441 ? 16.561 24.470 210.469 1.00 72.24 439 LYS A N 1
ATOM 3297 C CA . LYS A 1 441 ? 17.369 23.785 209.461 1.00 61.19 439 LYS A CA 1
ATOM 3298 C C . LYS A 1 441 ? 18.848 24.165 209.625 1.00 61.94 439 LYS A C 1
ATOM 3299 O O . LYS A 1 441 ? 19.388 24.943 208.837 1.00 65.72 439 LYS A O 1
ATOM 3305 N N . THR A 1 442 ? 19.494 23.615 210.651 1.00 48.45 440 THR A N 1
ATOM 3306 C CA . THR A 1 442 ? 20.868 23.967 210.980 1.00 62.19 440 THR A CA 1
ATOM 3307 C C . THR A 1 442 ? 21.783 22.752 211.116 1.00 62.37 440 THR A C 1
ATOM 3308 O O . THR A 1 442 ? 21.350 21.685 211.543 1.00 70.27 440 THR A O 1
ATOM 3312 N N . ALA A 1 443 ? 23.050 22.930 210.751 1.00 61.46 441 ALA A N 1
ATOM 3313 C CA . ALA A 1 443 ? 24.100 21.958 211.058 1.00 48.02 441 ALA A CA 1
ATOM 3314 C C . ALA A 1 443 ? 25.220 22.668 211.817 1.00 58.65 441 ALA A C 1
ATOM 3315 O O . ALA A 1 443 ? 25.336 23.897 211.771 1.00 54.61 441 ALA A O 1
ATOM 3317 N N . LEU A 1 444 ? 26.045 21.901 212.520 1.00 55.25 442 LEU A N 1
ATOM 3318 C CA . LEU A 1 444 ? 27.067 22.494 213.371 1.00 57.83 442 LEU A CA 1
ATOM 3319 C C . LEU A 1 444 ? 28.282 21.620 213.460 1.00 50.82 442 LEU A C 1
ATOM 3320 O O . LEU A 1 444 ? 28.184 20.474 213.878 1.00 57.42 442 LEU A O 1
ATOM 3325 N N . ILE A 1 445 ? 29.429 22.169 213.077 1.00 59.70 443 ILE A N 1
ATOM 3326 C CA . ILE A 1 445 ? 30.697 21.465 213.226 1.00 64.08 443 ILE A CA 1
ATOM 3327 C C . ILE A 1 445 ? 31.527 22.184 214.280 1.00 64.83 443 ILE A C 1
ATOM 3328 O O . ILE A 1 445 ? 31.805 23.371 214.134 1.00 73.97 443 ILE A O 1
ATOM 3333 N N . LEU A 1 446 ? 31.909 21.470 215.342 1.00 50.88 444 LEU A N 1
ATOM 3334 C CA . LEU A 1 446 ? 32.672 22.080 216.438 1.00 61.48 444 LEU A CA 1
ATOM 3335 C C . LEU A 1 446 ? 34.126 21.592 216.497 1.00 69.61 444 LEU A C 1
ATOM 3336 O O . LEU A 1 446 ? 34.416 20.392 216.386 1.00 67.21 444 LEU A O 1
ATOM 3341 N N . TYR A 1 447 ? 35.035 22.544 216.666 1.00 59.16 445 TYR A N 1
ATOM 3342 C CA . TYR A 1 447 ? 36.442 22.239 216.798 1.00 62.08 445 TYR A CA 1
ATOM 3343 C C . TYR A 1 447 ? 36.792 21.954 218.246 1.00 68.06 445 TYR A C 1
ATOM 3344 O O . TYR A 1 447 ? 36.095 22.419 219.152 1.00 73.50 445 TYR A O 1
ATOM 3353 N N . HIS A 1 448 ? 37.858 21.181 218.459 1.00 66.55 446 HIS A N 1
ATOM 3354 C CA . HIS A 1 448 ? 38.445 21.035 219.788 1.00 74.06 446 HIS A CA 1
ATOM 3355 C C . HIS A 1 448 ? 38.973 22.400 220.222 1.00 82.91 446 HIS A C 1
ATOM 3356 O O . HIS A 1 448 ? 39.688 23.068 219.470 1.00 89.63 446 HIS A O 1
ATOM 3363 N N . THR A 1 449 ? 38.584 22.819 221.421 1.00 86.94 447 THR A N 1
ATOM 3364 C CA . THR A 1 449 ? 39.001 24.095 221.995 1.00 86.11 447 THR A CA 1
ATOM 3365 C C . THR A 1 449 ? 39.303 23.856 223.470 1.00 95.38 447 THR A C 1
ATOM 3366 O O . THR A 1 449 ? 38.691 22.979 224.074 1.00 88.67 447 THR A O 1
ATOM 3370 N N . PRO A 1 450 ? 40.254 24.621 224.047 1.00 104.45 448 PRO A N 1
ATOM 3371 C CA . PRO A 1 450 ? 40.686 24.593 225.452 1.00 107.46 448 PRO A CA 1
ATOM 3372 C C . PRO A 1 450 ? 39.731 24.008 226.521 1.00 113.20 448 PRO A C 1
ATOM 3373 O O . PRO A 1 450 ? 39.779 22.798 226.774 1.00 117.11 448 PRO A O 1
ATOM 3377 N N . ALA A 1 451 ? 38.900 24.838 227.152 1.00 115.53 449 ALA A N 1
ATOM 3378 C CA . ALA A 1 451 ? 38.068 24.381 228.276 1.00 114.47 449 ALA A CA 1
ATOM 3379 C C . ALA A 1 451 ? 36.863 25.281 228.502 1.00 112.61 449 ALA A C 1
ATOM 3380 O O . ALA A 1 451 ? 35.731 24.899 228.211 1.00 117.77 449 ALA A O 1
ATOM 3382 N N . GLY A 1 452 ? 37.114 26.470 229.040 1.00 103.95 450 GLY A N 1
ATOM 3383 C CA . GLY A 1 452 ? 36.075 27.475 229.200 1.00 103.46 450 GLY A CA 1
ATOM 3384 C C . GLY A 1 452 ? 36.075 28.427 228.019 1.00 110.38 450 GLY A C 1
ATOM 3385 O O . GLY A 1 452 ? 35.461 29.496 228.071 1.00 108.48 450 GLY A O 1
ATOM 3386 N N . GLU A 1 453 ? 36.766 28.026 226.952 1.00 111.67 451 GLU A N 1
ATOM 3387 C CA . GLU A 1 453 ? 36.920 28.828 225.740 1.00 114.01 451 GLU A CA 1
ATOM 3388 C C . GLU A 1 453 ? 35.620 28.908 224.939 1.00 115.27 451 GLU A C 1
ATOM 3389 O O . GLU A 1 453 ? 34.713 28.083 225.115 1.00 112.09 451 GLU A O 1
ATOM 3395 N N . ARG A 1 454 ? 35.532 29.911 224.066 1.00 110.25 452 ARG A N 1
ATOM 3396 C CA . ARG A 1 454 ? 34.452 29.977 223.092 1.00 99.18 452 ARG A CA 1
ATOM 3397 C C . ARG A 1 454 ? 34.545 28.767 222.179 1.00 95.48 452 ARG A C 1
ATOM 3398 O O . ARG A 1 454 ? 35.644 28.396 221.748 1.00 95.19 452 ARG A O 1
ATOM 3406 N N . PRO A 1 455 ? 33.396 28.127 221.904 1.00 94.79 453 PRO A N 1
ATOM 3407 C CA . PRO A 1 455 ? 33.355 27.081 220.892 1.00 86.77 453 PRO A CA 1
ATOM 3408 C C . PRO A 1 455 ? 33.755 27.672 219.554 1.00 79.77 453 PRO A C 1
ATOM 3409 O O . PRO A 1 455 ? 33.386 28.801 219.241 1.00 88.60 453 PRO A O 1
ATOM 3413 N N . GLN A 1 456 ? 34.537 26.927 218.790 1.00 74.13 454 GLN A N 1
ATOM 3414 C CA . GLN A 1 456 ? 34.979 27.395 217.490 1.00 72.80 454 GLN A CA 1
ATOM 3415 C C . GLN A 1 456 ? 34.480 26.389 216.467 1.00 62.11 454 GLN A C 1
ATOM 3416 O O . GLN A 1 456 ? 34.361 25.197 216.763 1.00 66.26 454 GLN A O 1
ATOM 3422 N N . GLY A 1 457 ? 34.161 26.863 215.272 1.00 67.96 455 GLY A N 1
ATOM 3423 C CA . GLY A 1 457 ? 33.666 25.958 214.244 1.00 66.98 455 GLY A CA 1
ATOM 3424 C C . GLY A 1 457 ? 32.869 26.574 213.121 1.00 68.46 455 GLY A C 1
ATOM 3425 O O . GLY A 1 457 ? 33.087 27.722 212.739 1.00 84.07 455 GLY A O 1
ATOM 3426 N N . ILE A 1 458 ? 31.952 25.782 212.580 1.00 74.84 456 ILE A N 1
ATOM 3427 C CA . ILE A 1 458 ? 31.175 26.160 211.405 1.00 67.31 456 ILE A CA 1
ATOM 3428 C C . ILE A 1 458 ? 29.690 25.925 211.656 1.00 58.10 456 ILE A C 1
ATOM 3429 O O . ILE A 1 458 ? 29.279 24.847 212.084 1.00 61.45 456 ILE A O 1
ATOM 3434 N N . ALA A 1 459 ? 28.890 26.944 211.393 1.00 48.96 457 ALA A N 1
ATOM 3435 C CA . ALA A 1 459 ? 27.453 26.793 211.437 1.00 54.31 457 ALA A CA 1
ATOM 3436 C C . ALA A 1 459 ? 26.915 26.843 210.022 1.00 58.30 457 ALA A C 1
ATOM 3437 O O . ALA A 1 459 ? 27.309 27.704 209.233 1.00 71.51 457 ALA A O 1
ATOM 3439 N N . LEU A 1 460 ? 26.030 25.903 209.703 1.00 53.94 458 LEU A N 1
ATOM 3440 C CA . LEU A 1 460 ? 25.294 25.909 208.444 1.00 51.87 458 LEU A CA 1
ATOM 3441 C C . LEU A 1 460 ? 23.834 26.164 208.763 1.00 49.43 458 LEU A C 1
ATOM 3442 O O . LEU A 1 460 ? 23.261 25.440 209.573 1.00 61.46 458 LEU A O 1
ATOM 3447 N N . LEU A 1 461 ? 23.251 27.204 208.161 1.00 53.64 459 LEU A N 1
ATOM 3448 C CA . LEU A 1 461 ? 21.831 27.581 208.367 1.00 45.35 459 LEU A CA 1
ATOM 3449 C C . LEU A 1 461 ? 21.113 27.760 207.056 1.00 43.15 459 LEU A C 1
ATOM 3450 O O . LEU A 1 461 ? 21.691 28.258 206.095 1.00 57.73 459 LEU A O 1
ATOM 3455 N N . SER A 1 462 ? 19.839 27.388 207.022 1.00 40.61 460 SER A N 1
ATOM 3456 C CA . SER A 1 462 ? 19.179 27.178 205.742 1.00 45.35 460 SER A CA 1
ATOM 3457 C C . SER A 1 462 ? 17.680 27.396 205.741 1.00 50.05 460 SER A C 1
ATOM 3458 O O . SER A 1 462 ? 17.013 27.210 206.761 1.00 59.59 460 SER A O 1
ATOM 3461 N N . THR A 1 463 ? 17.156 27.750 204.573 1.00 48.13 461 THR A N 1
ATOM 3462 C CA . THR A 1 463 ? 15.719 27.948 204.390 1.00 52.18 461 THR A CA 1
ATOM 3463 C C . THR A 1 463 ? 14.977 26.645 204.122 1.00 52.01 461 THR A C 1
ATOM 3464 O O . THR A 1 463 ? 13.758 26.594 204.250 1.00 57.15 461 THR A O 1
ATOM 3468 N N . GLY A 1 464 ? 15.710 25.601 203.739 1.00 46.96 462 GLY A N 1
ATOM 3469 C CA . GLY A 1 464 ? 15.142 24.263 203.630 1.00 55.98 462 GLY A CA 1
ATOM 3470 C C . GLY A 1 464 ? 16.105 23.163 204.038 1.00 67.61 462 GLY A C 1
ATOM 3471 O O . GLY A 1 464 ? 17.161 23.432 204.598 1.00 66.25 462 GLY A O 1
ATOM 3472 N N . ASN A 1 465 ? 15.739 21.919 203.735 1.00 79.93 463 ASN A N 1
ATOM 3473 C CA . ASN A 1 465 ? 16.527 20.743 204.107 1.00 69.49 463 ASN A CA 1
ATOM 3474 C C . ASN A 1 465 ? 17.781 20.579 203.250 1.00 76.46 463 ASN A C 1
ATOM 3475 O O . ASN A 1 465 ? 17.812 21.029 202.105 1.00 85.26 463 ASN A O 1
ATOM 3480 N N . PHE A 1 466 ? 18.819 19.953 203.812 1.00 82.72 464 PHE A N 1
ATOM 3481 C CA . PHE A 1 466 ? 20.103 19.787 203.110 1.00 81.69 464 PHE A CA 1
ATOM 3482 C C . PHE A 1 466 ? 20.009 18.625 202.130 1.00 93.01 464 PHE A C 1
ATOM 3483 O O . PHE A 1 466 ? 20.648 18.616 201.068 1.00 89.80 464 PHE A O 1
ATOM 3491 N N . ASN A 1 467 ? 19.213 17.639 202.523 1.00 99.34 465 ASN A N 1
ATOM 3492 C CA . ASN A 1 467 ? 19.005 16.435 201.752 1.00 103.24 465 ASN A CA 1
ATOM 3493 C C . ASN A 1 467 ? 17.997 16.662 200.624 1.00 115.02 465 ASN A C 1
ATOM 3494 O O . ASN A 1 467 ? 16.798 16.800 200.883 1.00 122.80 465 ASN A O 1
ATOM 3499 N N . GLU A 1 468 ? 18.480 16.712 199.382 1.00 114.52 466 GLU A N 1
ATOM 3500 C CA . GLU A 1 468 ? 17.600 16.797 198.206 1.00 107.48 466 GLU A CA 1
ATOM 3501 C C . GLU A 1 468 ? 16.953 15.439 197.894 1.00 120.27 466 GLU A C 1
ATOM 3502 O O . GLU A 1 468 ? 17.634 14.515 197.432 1.00 131.42 466 GLU A O 1
ATOM 3508 N N . THR A 1 469 ? 15.647 15.318 198.146 1.00 116.72 467 THR A N 1
ATOM 3509 C CA . THR A 1 469 ? 14.945 14.030 198.012 1.00 107.84 467 THR A CA 1
ATOM 3510 C C . THR A 1 469 ? 13.550 14.151 197.432 1.00 101.35 467 THR A C 1
ATOM 3511 O O . THR A 1 469 ? 12.630 13.451 197.855 1.00 96.74 467 THR A O 1
ATOM 3515 N N . THR A 1 470 ? 13.403 15.028 196.450 1.00 94.06 468 THR A N 1
ATOM 3516 C CA . THR A 1 470 ? 12.111 15.302 195.855 1.00 77.57 468 THR A CA 1
ATOM 3517 C C . THR A 1 470 ? 12.253 15.422 194.330 1.00 75.39 468 THR A C 1
ATOM 3518 O O . THR A 1 470 ? 13.328 15.743 193.829 1.00 73.62 468 THR A O 1
ATOM 3522 N N . ALA A 1 471 ? 11.187 15.135 193.588 1.00 74.95 469 ALA A N 1
ATOM 3523 C CA . ALA A 1 471 ? 11.245 15.207 192.126 1.00 75.06 469 ALA A CA 1
ATOM 3524 C C . ALA A 1 471 ? 11.135 16.647 191.647 1.00 75.24 469 ALA A C 1
ATOM 3525 O O . ALA A 1 471 ? 11.775 17.038 190.668 1.00 71.56 469 ALA A O 1
ATOM 3527 N N . ARG A 1 472 ? 10.311 17.424 192.345 1.00 68.38 470 ARG A N 1
ATOM 3528 C CA . ARG A 1 472 ? 10.274 18.871 192.184 1.00 58.32 470 ARG A CA 1
ATOM 3529 C C . ARG A 1 472 ? 11.561 19.459 192.740 1.00 59.81 470 ARG A C 1
ATOM 3530 O O . ARG A 1 472 ? 12.034 19.065 193.814 1.00 56.38 470 ARG A O 1
ATOM 3538 N N . ILE A 1 473 ? 12.125 20.406 192.005 1.00 49.71 471 ILE A N 1
ATOM 3539 C CA . ILE A 1 473 ? 13.322 21.070 192.443 1.00 46.96 471 ILE A CA 1
ATOM 3540 C C . ILE A 1 473 ? 12.965 22.255 193.334 1.00 51.20 471 ILE A C 1
ATOM 3541 O O . ILE A 1 473 ? 12.108 23.063 192.987 1.00 67.01 471 ILE A O 1
ATOM 3546 N N . TYR A 1 474 ? 13.615 22.326 194.496 1.00 52.51 472 TYR A N 1
ATOM 3547 C CA . TYR A 1 474 ? 13.404 23.407 195.468 1.00 46.37 472 TYR A CA 1
ATOM 3548 C C . TYR A 1 474 ? 14.455 24.492 195.341 1.00 39.31 472 TYR A C 1
ATOM 3549 O O . TYR A 1 474 ? 15.639 24.207 195.327 1.00 51.65 472 TYR A O 1
ATOM 3558 N N . SER A 1 475 ? 14.019 25.738 195.248 1.00 54.20 473 SER A N 1
ATOM 3559 C CA . SER A 1 475 ? 14.924 26.856 195.422 1.00 43.12 473 SER A CA 1
ATOM 3560 C C . SER A 1 475 ? 15.037 27.125 196.931 1.00 39.04 473 SER A C 1
ATOM 3561 O O . SER A 1 475 ? 14.023 27.260 197.626 1.00 43.17 473 SER A O 1
ATOM 3564 N N . ASP A 1 476 ? 16.267 27.171 197.437 1.00 43.25 474 ASP A N 1
ATOM 3565 C CA . ASP A 1 476 ? 16.515 27.427 198.859 1.00 40.38 474 ASP A CA 1
ATOM 3566 C C . ASP A 1 476 ? 17.825 28.182 199.058 1.00 53.67 474 ASP A C 1
ATOM 3567 O O . ASP A 1 476 ? 18.666 28.251 198.147 1.00 54.50 474 ASP A O 1
ATOM 3572 N N . THR A 1 477 ? 18.019 28.710 200.264 1.00 44.63 475 THR A N 1
ATOM 3573 C CA . THR A 1 477 ? 19.215 29.489 200.562 1.00 42.67 475 THR A CA 1
ATOM 3574 C C . THR A 1 477 ? 19.943 29.020 201.834 1.00 51.92 475 THR A C 1
ATOM 3575 O O . THR A 1 477 ? 19.332 28.804 202.890 1.00 53.39 475 THR A O 1
ATOM 3579 N N . THR A 1 478 ? 21.254 28.844 201.712 1.00 51.21 476 THR A N 1
ATOM 3580 C CA . THR A 1 478 ? 22.068 28.321 202.796 1.00 48.92 476 THR A CA 1
ATOM 3581 C C . THR A 1 478 ? 23.235 29.259 203.102 1.00 59.67 476 THR A C 1
ATOM 3582 O O . THR A 1 478 ? 23.987 29.648 202.197 1.00 51.59 476 THR A O 1
ATOM 3586 N N . LEU A 1 479 ? 23.361 29.618 204.380 1.00 38.11 477 LEU A N 1
ATOM 3587 C CA . LEU A 1 479 ? 24.479 30.390 204.882 1.00 43.25 477 LEU A CA 1
ATOM 3588 C C . LEU A 1 479 ? 25.495 29.476 205.533 1.00 50.56 477 LEU A C 1
ATOM 3589 O O . LEU A 1 479 ? 25.140 28.622 206.332 1.00 60.88 477 LEU A O 1
ATOM 3602 N N . THR A 1 481 ? 28.893 29.847 207.828 1.00 48.57 479 THR A N 1
ATOM 3603 C CA . THR A 1 481 ? 29.608 30.877 208.587 1.00 46.82 479 THR A CA 1
ATOM 3604 C C . THR A 1 481 ? 30.472 30.277 209.675 1.00 58.46 479 THR A C 1
ATOM 3605 O O . THR A 1 481 ? 30.158 29.208 210.224 1.00 58.44 479 THR A O 1
ATOM 3609 N N . ALA A 1 482 ? 31.571 30.966 209.975 1.00 63.34 480 ALA A N 1
ATOM 3610 C CA . ALA A 1 482 ? 32.461 30.552 211.051 1.00 54.40 480 ALA A CA 1
ATOM 3611 C C . ALA A 1 482 ? 32.380 31.583 212.153 1.00 51.24 480 ALA A C 1
ATOM 3612 O O . ALA A 1 482 ? 33.066 31.482 213.166 1.00 64.55 480 ALA A O 1
ATOM 3614 N N . ASN A 1 483 ? 31.518 32.572 211.931 1.00 50.09 481 ASN A N 1
ATOM 3615 C CA . ASN A 1 483 ? 31.293 33.662 212.862 1.00 38.84 481 ASN A CA 1
ATOM 3616 C C . ASN A 1 483 ? 31.108 33.169 214.281 1.00 50.25 481 ASN A C 1
ATOM 3617 O O . ASN A 1 483 ? 30.277 32.306 214.532 1.00 65.02 481 ASN A O 1
ATOM 3622 N N . THR A 1 484 ? 31.874 33.733 215.211 1.00 59.50 482 THR A N 1
ATOM 3623 C CA . THR A 1 484 ? 31.920 33.194 216.567 1.00 50.71 482 THR A CA 1
ATOM 3624 C C . THR A 1 484 ? 30.616 33.431 217.355 1.00 53.85 482 THR A C 1
ATOM 3625 O O . THR A 1 484 ? 30.280 32.652 218.233 1.00 59.95 482 THR A O 1
ATOM 3629 N N . ASP A 1 485 ? 29.868 34.480 217.024 1.00 55.04 483 ASP A N 1
ATOM 3630 C CA . ASP A 1 485 ? 28.579 34.716 217.672 1.00 54.27 483 ASP A CA 1
ATOM 3631 C C . ASP A 1 485 ? 27.495 33.751 217.206 1.00 72.70 483 ASP A C 1
ATOM 3632 O O . ASP A 1 485 ? 26.726 33.231 218.024 1.00 63.80 483 ASP A O 1
ATOM 3637 N N . ILE A 1 486 ? 27.438 33.523 215.894 1.00 73.65 484 ILE A N 1
ATOM 3638 C CA . ILE A 1 486 ? 26.502 32.566 215.325 1.00 57.67 484 ILE A CA 1
ATOM 3639 C C . ILE A 1 486 ? 26.870 31.169 215.787 1.00 57.12 484 ILE A C 1
ATOM 3640 O O . ILE A 1 486 ? 26.005 30.409 216.231 1.00 59.98 484 ILE A O 1
ATOM 3645 N N . VAL A 1 487 ? 28.154 30.831 215.692 1.00 51.21 485 VAL A N 1
ATOM 3646 C CA . VAL A 1 487 ? 28.582 29.454 215.950 1.00 53.68 485 VAL A CA 1
ATOM 3647 C C . VAL A 1 487 ? 28.280 29.116 217.397 1.00 59.42 485 VAL A C 1
ATOM 3648 O O . VAL A 1 487 ? 28.000 27.961 217.731 1.00 53.28 485 VAL A O 1
ATOM 3652 N N . HIS A 1 488 ? 28.277 30.148 218.234 1.00 46.55 486 HIS A N 1
ATOM 3653 C CA . HIS A 1 488 ? 28.030 29.965 219.647 1.00 54.74 486 HIS A CA 1
ATOM 3654 C C . HIS A 1 488 ? 26.534 29.817 219.885 1.00 58.13 486 HIS A C 1
ATOM 3655 O O . HIS A 1 488 ? 26.091 29.045 220.742 1.00 53.47 486 HIS A O 1
ATOM 3662 N N . ASP A 1 489 ? 25.763 30.577 219.119 1.00 71.53 487 ASP A N 1
ATOM 3663 C CA . ASP A 1 489 ? 24.315 30.589 219.244 1.00 60.32 487 ASP A CA 1
ATOM 3664 C C . ASP A 1 489 ? 23.738 29.251 218.836 1.00 61.71 487 ASP A C 1
ATOM 3665 O O . ASP A 1 489 ? 22.867 28.711 219.525 1.00 59.12 487 ASP A O 1
ATOM 3670 N N . VAL A 1 490 ? 24.247 28.725 217.722 1.00 53.83 488 VAL A N 1
ATOM 3671 C CA . VAL A 1 490 ? 23.872 27.410 217.235 1.00 54.42 488 VAL A CA 1
ATOM 3672 C C . VAL A 1 490 ? 24.324 26.358 218.252 1.00 74.17 488 VAL A C 1
ATOM 3673 O O . VAL A 1 490 ? 23.560 25.438 218.597 1.00 75.80 488 VAL A O 1
ATOM 3677 N N . TYR A 1 491 ? 25.554 26.520 218.743 1.00 59.36 489 TYR A N 1
ATOM 3678 C CA . TYR A 1 491 ? 26.079 25.683 219.811 1.00 54.31 489 TYR A CA 1
ATOM 3679 C C . TYR A 1 491 ? 25.098 25.597 220.974 1.00 61.79 489 TYR A C 1
ATOM 3680 O O . TYR A 1 491 ? 24.719 24.508 221.418 1.00 68.08 489 TYR A O 1
ATOM 3689 N N . ARG A 1 492 ? 24.700 26.768 221.452 1.00 57.50 490 ARG A N 1
ATOM 3690 C CA . ARG A 1 492 ? 23.783 26.897 222.564 1.00 59.64 490 ARG A CA 1
ATOM 3691 C C . ARG A 1 492 ? 22.418 26.327 222.233 1.00 47.02 490 ARG A C 1
ATOM 3692 O O . ARG A 1 492 ? 21.803 25.674 223.077 1.00 61.18 490 ARG A O 1
ATOM 3700 N N . LEU A 1 493 ? 21.950 26.567 221.008 1.00 58.18 491 LEU A N 1
ATOM 3701 C CA . LEU A 1 493 ? 20.661 26.029 220.562 1.00 50.11 491 LEU A CA 1
ATOM 3702 C C . LEU A 1 493 ? 20.612 24.508 220.706 1.00 60.09 491 LEU A C 1
ATOM 3703 O O . LEU A 1 493 ? 19.653 23.965 221.265 1.00 63.92 491 LEU A O 1
ATOM 3708 N N . PHE A 1 494 ? 21.649 23.822 220.229 1.00 40.00 492 PHE A N 1
ATOM 3709 C CA . PHE A 1 494 ? 21.619 22.371 220.259 1.00 51.50 492 PHE A CA 1
ATOM 3710 C C . PHE A 1 494 ? 21.684 21.812 221.672 1.00 57.83 492 PHE A C 1
ATOM 3711 O O . PHE A 1 494 ? 21.128 20.754 221.948 1.00 66.85 492 PHE A O 1
ATOM 3719 N N . ARG A 1 495 ? 22.352 22.521 222.568 1.00 59.58 493 ARG A N 1
ATOM 3720 C CA . ARG A 1 495 ? 22.409 22.083 223.952 1.00 58.19 493 ARG A CA 1
ATOM 3721 C C . ARG A 1 495 ? 21.040 22.203 224.582 1.00 57.96 493 ARG A C 1
ATOM 3722 O O . ARG A 1 495 ? 20.604 21.306 225.303 1.00 60.28 493 ARG A O 1
ATOM 3730 N N . ILE A 1 496 ? 20.370 23.316 224.301 1.00 55.18 494 ILE A N 1
ATOM 3731 C CA . ILE A 1 496 ? 18.991 23.498 224.722 1.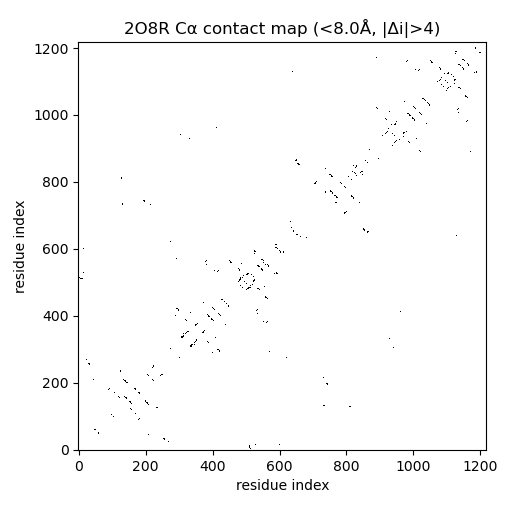00 56.16 494 ILE A CA 1
ATOM 3732 C C . ILE A 1 496 ? 18.086 22.384 224.161 1.00 53.73 494 ILE A C 1
ATOM 3733 O O . ILE A 1 496 ? 17.318 21.785 224.902 1.00 55.86 494 ILE A O 1
ATOM 3738 N N . LEU A 1 497 ? 18.200 22.081 222.871 1.00 57.83 495 LEU A N 1
ATOM 3739 C CA . LEU A 1 497 ? 17.432 20.969 222.290 1.00 65.63 495 LEU A CA 1
ATOM 3740 C C . LEU A 1 497 ? 17.820 19.604 222.894 1.00 63.17 495 LEU A C 1
ATOM 3741 O O . LEU A 1 497 ? 16.991 18.689 222.969 1.00 64.09 495 LEU A O 1
ATOM 3746 N N . ASP A 1 498 ? 19.069 19.482 223.340 1.00 49.18 496 ASP A N 1
ATOM 3747 C CA . ASP A 1 498 ? 19.544 18.264 223.985 1.00 49.55 496 ASP A CA 1
ATOM 3748 C C . ASP A 1 498 ? 19.333 18.296 225.499 1.00 57.08 496 ASP A C 1
ATOM 3749 O O . ASP A 1 498 ? 19.934 17.508 226.224 1.00 76.63 496 ASP A O 1
ATOM 3754 N N . GLY A 1 499 ? 18.503 19.220 225.981 1.00 55.87 497 GLY A N 1
ATOM 3755 C CA . GLY A 1 499 ? 18.118 19.270 227.400 1.00 54.36 497 GLY A CA 1
ATOM 3756 C C . GLY A 1 499 ? 19.145 19.714 228.440 1.00 53.93 497 GLY A C 1
ATOM 3757 O O . GLY A 1 499 ? 18.898 19.610 229.641 1.00 63.20 497 GLY A O 1
ATOM 3758 N N . ASP A 1 500 ? 20.286 20.224 227.991 1.00 55.43 498 ASP A N 1
ATOM 3759 C CA . ASP A 1 500 ? 21.331 20.700 228.896 1.00 57.06 498 ASP A CA 1
ATOM 3760 C C . ASP A 1 500 ? 21.055 22.108 229.400 1.00 65.61 498 ASP A C 1
ATOM 3761 O O . ASP A 1 500 ? 20.393 22.886 228.719 1.00 55.88 498 ASP A O 1
ATOM 3766 N N . PRO A 1 501 ? 21.536 22.435 230.612 1.00 78.46 499 PRO A N 1
ATOM 3767 C CA . PRO A 1 501 ? 21.366 23.806 231.105 1.00 76.81 499 PRO A CA 1
ATOM 3768 C C . PRO A 1 501 ? 22.172 24.801 230.272 1.00 75.49 499 PRO A C 1
ATOM 3769 O O . PRO A 1 501 ? 23.348 24.568 230.004 1.00 69.27 499 PRO A O 1
ATOM 3773 N N . GLU A 1 502 ? 21.509 25.874 229.839 1.00 81.23 500 GLU A N 1
ATOM 3774 C CA . GLU A 1 502 ? 22.100 26.961 229.050 1.00 64.16 500 GLU A CA 1
ATOM 3775 C C . GLU A 1 502 ? 21.185 28.148 229.198 1.00 77.33 500 GLU A C 1
ATOM 3776 O O . GLU A 1 502 ? 19.965 27.980 229.180 1.00 95.22 500 GLU A O 1
ATOM 3782 N N . PRO A 1 503 ? 21.756 29.352 229.340 1.00 75.65 501 PRO A N 1
ATOM 3783 C CA . PRO A 1 503 ? 20.949 30.575 229.397 1.00 70.56 501 PRO A CA 1
ATOM 3784 C C . PRO A 1 503 ? 20.188 30.762 228.094 1.00 76.89 501 PRO A C 1
ATOM 3785 O O . PRO A 1 503 ? 20.749 30.523 227.027 1.00 83.16 501 PRO A O 1
ATOM 3789 N N . ALA A 1 504 ? 18.924 31.168 228.170 1.00 73.30 502 ALA A N 1
ATOM 3790 C CA . ALA A 1 504 ? 18.104 31.323 226.961 1.00 72.59 502 ALA A CA 1
ATOM 3791 C C . ALA A 1 504 ? 18.378 32.645 226.223 1.00 66.56 502 ALA A C 1
ATOM 3792 O O . ALA A 1 504 ? 17.499 33.501 226.116 1.00 68.58 502 ALA A O 1
ATOM 3794 N N . ARG A 1 505 ? 19.598 32.793 225.708 1.00 61.15 503 ARG A N 1
ATOM 3795 C CA . ARG A 1 505 ? 20.102 34.075 225.223 1.00 75.93 503 ARG A CA 1
ATOM 3796 C C . ARG A 1 505 ? 20.989 33.888 224.006 1.00 71.03 503 ARG A C 1
ATOM 3797 O O . ARG A 1 505 ? 21.974 33.151 224.063 1.00 68.40 503 ARG A O 1
ATOM 3805 N N . PHE A 1 506 ? 20.670 34.585 222.921 1.00 59.18 504 PHE A N 1
ATOM 3806 C CA . PHE A 1 506 ? 21.458 34.468 221.698 1.00 63.76 504 PHE A CA 1
ATOM 3807 C C . PHE A 1 506 ? 22.001 35.827 221.236 1.00 63.33 504 PHE A C 1
ATOM 3808 O O . PHE A 1 506 ? 21.343 36.850 221.415 1.00 75.98 504 PHE A O 1
ATOM 3816 N N . SER A 1 507 ? 23.203 35.831 220.656 1.00 68.04 505 SER A N 1
ATOM 3817 C CA . SER A 1 507 ? 23.869 37.071 220.217 1.00 69.09 505 SER A CA 1
ATOM 3818 C C . SER A 1 507 ? 23.281 37.662 218.945 1.00 66.12 505 SER A C 1
ATOM 3819 O O . SER A 1 507 ? 23.049 38.864 218.862 1.00 77.72 505 SER A O 1
ATOM 3822 N N . ARG A 1 508 ? 23.087 36.821 217.938 1.00 66.65 506 ARG A N 1
ATOM 3823 C CA . ARG A 1 508 ? 22.653 37.296 216.630 1.00 63.79 506 ARG A CA 1
ATOM 3824 C C . ARG A 1 508 ? 21.508 36.450 216.118 1.00 66.16 506 ARG A C 1
ATOM 3825 O O . ARG A 1 508 ? 20.685 36.922 215.342 1.00 71.27 506 ARG A O 1
ATOM 3833 N N . LEU A 1 509 ? 21.465 35.200 216.567 1.00 59.99 507 LEU A N 1
ATOM 3834 C CA . LEU A 1 509 ? 20.479 34.233 216.098 1.00 62.11 507 LEU A CA 1
ATOM 3835 C C . LEU A 1 509 ? 19.075 34.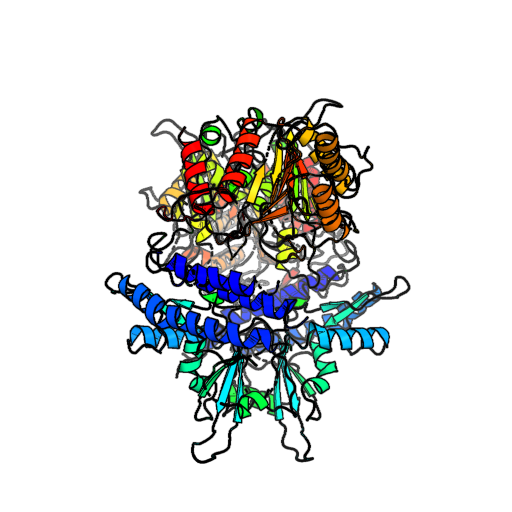539 216.607 1.00 57.71 507 LEU A C 1
ATOM 3836 O O . LEU A 1 509 ? 18.909 35.060 217.702 1.00 76.45 507 LEU A O 1
ATOM 3841 N N . LEU A 1 510 ? 18.068 34.212 215.811 1.00 51.80 508 LEU A N 1
ATOM 3842 C CA . LEU A 1 510 ? 16.686 34.334 216.259 1.00 61.57 508 LEU A CA 1
ATOM 3843 C C . LEU A 1 510 ? 16.016 32.982 216.345 1.00 61.97 508 LEU A C 1
ATOM 3844 O O . LEU A 1 510 ? 15.854 32.310 215.328 1.00 68.57 508 LEU A O 1
ATOM 3849 N N . VAL A 1 511 ? 15.617 32.594 217.551 1.00 53.02 509 VAL A N 1
ATOM 3850 C CA . VAL A 1 511 ? 14.917 31.327 217.767 1.00 56.22 509 VAL A CA 1
ATOM 3851 C C . VAL A 1 511 ? 13.470 31.540 218.224 1.00 49.62 509 VAL A C 1
ATOM 3852 O O . VAL A 1 511 ? 13.183 32.409 219.040 1.00 58.98 509 VAL A O 1
ATOM 3856 N N . ALA A 1 512 ? 12.561 30.753 217.668 1.00 57.55 510 ALA A N 1
ATOM 3857 C CA . ALA A 1 512 ? 11.146 30.869 217.976 1.00 60.57 510 ALA A CA 1
ATOM 3858 C C . ALA A 1 512 ? 10.888 30.412 219.405 1.00 62.84 510 ALA A C 1
ATOM 3859 O O . ALA A 1 512 ? 11.559 29.509 219.901 1.00 48.35 510 ALA A O 1
ATOM 3861 N N . ARG A 1 513 ? 9.917 31.043 220.063 1.00 70.10 511 ARG A N 1
ATOM 3862 C CA . ARG A 1 513 ? 9.610 30.778 221.476 1.00 77.15 511 ARG A CA 1
ATOM 3863 C C . ARG A 1 513 ? 10.738 31.283 222.383 1.00 69.17 511 ARG A C 1
ATOM 3864 O O . ARG A 1 513 ? 10.809 30.943 223.560 1.00 71.61 511 ARG A O 1
ATOM 3872 N N . TYR A 1 514 ? 11.618 32.099 221.815 1.00 65.90 512 TYR A N 1
ATOM 3873 C CA . TYR A 1 514 ? 12.671 32.754 222.570 1.00 60.41 512 TYR A CA 1
ATOM 3874 C C . TYR A 1 514 ? 12.730 34.237 222.223 1.00 63.68 512 TYR A C 1
ATOM 3875 O O . TYR A 1 514 ? 11.985 35.027 222.792 1.00 81.86 512 TYR A O 1
ATOM 3884 N N . ASN A 1 515 ? 13.584 34.618 221.280 1.00 51.44 513 ASN A N 1
ATOM 3885 C CA . ASN A 1 515 ? 13.735 36.032 220.942 1.00 56.56 513 ASN A CA 1
ATOM 3886 C C . ASN A 1 515 ? 13.083 36.470 219.638 1.00 56.11 513 ASN A C 1
ATOM 3887 O O . ASN A 1 515 ? 13.079 37.659 219.325 1.00 69.16 513 ASN A O 1
ATOM 3900 N N . GLY A 1 517 ? 9.880 36.537 218.208 1.00 59.57 515 GLY A N 1
ATOM 3901 C CA . GLY A 1 517 ? 8.678 37.363 218.162 1.00 54.24 515 GLY A CA 1
ATOM 3902 C C . GLY A 1 517 ? 9.030 38.821 218.382 1.00 63.17 515 GLY A C 1
ATOM 3903 O O . GLY A 1 517 ? 8.666 39.675 217.582 1.00 64.26 515 GLY A O 1
ATOM 3904 N N . GLU A 1 518 ? 9.763 39.090 219.460 1.00 66.83 516 GLU A N 1
ATOM 3905 C CA . GLU A 1 518 ? 10.191 40.437 219.800 1.00 65.60 516 GLU A CA 1
ATOM 3906 C C . GLU A 1 518 ? 10.962 41.039 218.654 1.00 77.98 516 GLU A C 1
ATOM 3907 O O . GLU A 1 518 ? 10.673 42.163 218.236 1.00 86.24 516 GLU A O 1
ATOM 3913 N N . ALA A 1 519 ? 11.921 40.272 218.136 1.00 61.14 517 ALA A N 1
ATOM 3914 C CA . ALA A 1 519 ? 12.816 40.760 217.095 1.00 48.41 517 ALA A CA 1
ATOM 3915 C C . ALA A 1 519 ? 12.054 41.199 215.858 1.00 48.81 517 ALA A C 1
ATOM 3916 O O . ALA A 1 519 ? 12.296 42.293 215.349 1.00 57.54 517 ALA A O 1
ATOM 3918 N N . ILE A 1 520 ? 11.125 40.357 215.395 1.00 47.08 518 ILE A N 1
ATOM 3919 C CA . ILE A 1 520 ? 10.258 40.699 214.260 1.00 51.87 518 ILE A CA 1
ATOM 3920 C C . ILE A 1 520 ? 9.457 41.990 214.514 1.00 65.24 518 ILE A C 1
ATOM 3921 O O . ILE A 1 520 ? 9.430 42.882 213.653 1.00 59.30 518 ILE A O 1
ATOM 3926 N N . THR A 1 521 ? 8.847 42.097 215.700 1.00 60.93 519 THR A N 1
ATOM 3927 C CA . THR A 1 521 ? 8.145 43.318 216.124 1.00 65.05 519 THR A CA 1
ATOM 3928 C C . THR A 1 521 ? 9.064 44.558 216.168 1.00 75.22 519 THR A C 1
ATOM 3929 O O . THR A 1 521 ? 8.734 45.612 215.622 1.00 60.83 519 THR A O 1
ATOM 3933 N N . ASN A 1 522 ? 10.220 44.423 216.806 1.00 69.68 520 ASN A N 1
ATOM 3934 C CA . ASN A 1 522 ? 11.177 45.518 216.872 1.00 68.25 520 ASN A CA 1
ATOM 3935 C C . ASN A 1 522 ? 11.604 46.015 215.500 1.00 64.63 520 ASN A C 1
ATOM 3936 O O . ASN A 1 522 ? 11.547 47.215 215.234 1.00 75.14 520 ASN A O 1
ATOM 3941 N N . LEU A 1 523 ? 12.023 45.082 214.645 1.00 64.68 521 LEU A N 1
ATOM 3942 C CA . LEU A 1 523 ? 12.424 45.375 213.268 1.00 61.16 521 LEU A CA 1
ATOM 3943 C C . LEU A 1 523 ? 11.346 46.127 212.464 1.00 69.77 521 LEU A C 1
ATOM 3944 O O . LEU A 1 523 ? 11.658 47.105 211.776 1.00 73.59 521 LEU A O 1
ATOM 3949 N N . ILE A 1 524 ? 10.091 45.676 212.549 1.00 53.61 522 ILE A N 1
ATOM 3950 C CA . ILE A 1 524 ? 9.000 46.340 211.837 1.00 62.34 522 ILE A CA 1
ATOM 3951 C C . ILE A 1 524 ? 8.737 47.719 212.419 1.00 64.84 522 ILE A C 1
ATOM 3952 O O . ILE A 1 524 ? 8.557 48.693 211.679 1.00 64.87 522 ILE A O 1
ATOM 3957 N N . GLU A 1 525 ? 8.718 47.784 213.750 1.00 59.01 523 GLU A N 1
ATOM 3958 C CA . GLU A 1 525 ? 8.505 49.027 214.464 1.00 49.86 523 GLU A CA 1
ATOM 3959 C C . GLU A 1 525 ? 9.548 50.073 214.087 1.00 67.18 523 GLU A C 1
ATOM 3960 O O . GLU A 1 525 ? 9.212 51.234 213.847 1.00 68.92 523 GLU A O 1
ATOM 3966 N N . ARG A 1 526 ? 10.809 49.653 214.021 1.00 62.12 524 ARG A N 1
ATOM 3967 C CA . ARG A 1 526 ? 11.899 50.555 213.673 1.00 56.32 524 ARG A CA 1
ATOM 3968 C C . ARG A 1 526 ? 11.673 51.264 212.342 1.00 61.64 524 ARG A C 1
ATOM 3969 O O . ARG A 1 526 ? 12.041 52.435 212.191 1.00 62.58 524 ARG A O 1
ATOM 3977 N N . GLU A 1 527 ? 11.055 50.561 211.393 1.00 71.67 525 GLU A N 1
ATOM 3978 C CA . GLU A 1 527 ? 10.718 51.152 210.097 1.00 66.14 525 GLU A CA 1
ATOM 3979 C C . GLU A 1 527 ? 9.610 52.167 210.270 1.00 70.54 525 GLU A C 1
ATOM 3980 O O . GLU A 1 527 ? 9.633 53.211 209.619 1.00 75.48 525 GLU A O 1
ATOM 3986 N N . ILE A 1 528 ? 8.646 51.866 211.145 1.00 60.60 526 ILE A N 1
ATOM 3987 C CA . ILE A 1 528 ? 7.554 52.813 211.403 1.00 74.30 526 ILE A CA 1
ATOM 3988 C C . ILE A 1 528 ? 8.103 54.125 211.950 1.00 67.53 526 ILE A C 1
ATOM 3989 O O . ILE A 1 528 ? 7.771 55.196 211.443 1.00 70.69 526 ILE A O 1
ATOM 3994 N N . GLU A 1 529 ? 8.961 54.016 212.963 1.00 68.34 527 GLU A N 1
ATOM 3995 C CA . GLU A 1 529 ? 9.625 55.162 213.582 1.00 76.59 527 GLU A CA 1
ATOM 3996 C C . GLU A 1 529 ? 10.343 56.012 212.554 1.00 75.84 527 GLU A C 1
ATOM 3997 O O . GLU A 1 529 ? 10.126 57.217 212.476 1.00 89.64 527 GLU A O 1
ATOM 4003 N N . ASN A 1 530 ? 11.182 55.366 211.756 1.00 63.22 528 ASN A N 1
ATOM 4004 C CA . ASN A 1 530 ? 11.994 56.047 210.763 1.00 57.56 528 ASN A CA 1
ATOM 4005 C C . ASN A 1 530 ? 11.181 56.929 209.827 1.00 63.64 528 ASN A C 1
ATOM 4006 O O . ASN A 1 530 ? 11.644 57.992 209.412 1.00 63.44 528 ASN A O 1
ATOM 4011 N N . VAL A 1 531 ? 9.970 56.483 209.496 1.00 62.67 529 VAL A N 1
ATOM 4012 C CA . VAL A 1 531 ? 9.062 57.259 208.651 1.00 71.33 529 VAL A CA 1
ATOM 4013 C C . VAL A 1 531 ? 8.559 58.504 209.393 1.00 75.01 529 VAL A C 1
ATOM 4014 O O . VAL A 1 531 ? 8.369 59.569 208.799 1.00 70.15 529 VAL A O 1
ATOM 4018 N N . LYS A 1 532 ? 8.363 58.363 210.697 1.00 68.95 530 LYS A N 1
ATOM 4019 C CA . LYS A 1 532 ? 7.981 59.489 211.528 1.00 81.60 530 LYS A CA 1
ATOM 4020 C C . LYS A 1 532 ? 9.145 60.480 211.705 1.00 79.33 530 LYS A C 1
ATOM 4021 O O . LYS A 1 532 ? 8.923 61.669 211.936 1.00 95.04 530 LYS A O 1
ATOM 4027 N N . ARG A 1 533 ? 10.377 59.998 211.572 1.00 69.72 531 ARG A N 1
ATOM 4028 C CA . ARG A 1 533 ? 11.537 60.888 211.560 1.00 69.64 531 ARG A CA 1
ATOM 4029 C C . ARG A 1 533 ? 11.787 61.396 210.148 1.00 67.86 531 ARG A C 1
ATOM 4030 O O . ARG A 1 533 ? 12.784 62.071 209.894 1.00 78.82 531 ARG A O 1
ATOM 4038 N N . GLY A 1 534 ? 10.901 61.048 209.223 1.00 61.61 532 GLY A N 1
ATOM 4039 C CA . GLY A 1 534 ? 11.009 61.529 207.850 1.00 61.89 532 GLY A CA 1
ATOM 4040 C C . GLY A 1 534 ? 12.020 60.805 206.982 1.00 64.31 532 GLY A C 1
ATOM 4041 O O . GLY A 1 534 ? 12.443 61.338 205.948 1.00 61.67 532 GLY A O 1
ATOM 4042 N N . LYS A 1 535 ? 12.407 59.597 207.398 1.00 66.23 533 LYS A N 1
ATOM 4043 C CA . LYS A 1 535 ? 13.280 58.727 206.598 1.00 64.90 533 LYS A CA 1
ATOM 4044 C C . LYS A 1 535 ? 12.430 57.731 205.810 1.00 69.66 533 LYS A C 1
ATOM 4045 O O . LYS A 1 535 ? 11.253 57.528 206.122 1.00 73.51 533 LYS A O 1
ATOM 4051 N N . ARG A 1 536 ? 13.032 57.111 204.797 1.00 65.96 534 ARG A N 1
ATOM 4052 C CA . ARG A 1 536 ? 12.369 56.075 204.005 1.00 67.47 534 ARG A CA 1
ATOM 4053 C C . ARG A 1 536 ? 12.082 54.840 204.861 1.00 70.85 534 ARG A C 1
ATOM 4054 O O . ARG A 1 536 ? 12.908 54.457 205.699 1.00 74.19 534 ARG A O 1
ATOM 4062 N N . GLY A 1 537 ? 10.904 54.245 204.668 1.00 66.26 535 GLY A N 1
ATOM 4063 C CA . GLY A 1 537 ? 10.510 53.026 205.378 1.00 62.86 535 GLY A CA 1
ATOM 4064 C C . GLY A 1 537 ? 10.192 51.903 204.412 1.00 63.80 535 GLY A C 1
ATOM 4065 O O . GLY A 1 537 ? 9.153 51.915 203.744 1.00 72.88 535 GLY A O 1
ATOM 4066 N N . TYR A 1 538 ? 11.083 50.923 204.332 1.00 53.29 536 TYR A N 1
ATOM 4067 C CA . TYR A 1 538 ? 10.920 49.847 203.354 1.00 53.76 536 TYR A CA 1
ATOM 4068 C C . TYR A 1 538 ? 11.156 48.451 203.931 1.00 52.67 536 TYR A C 1
ATOM 4069 O O . TYR A 1 538 ? 11.996 48.264 204.827 1.00 58.47 536 TYR A O 1
ATOM 4086 N N . LEU A 1 540 ? 11.313 44.205 202.479 1.00 59.40 538 LEU A N 1
ATOM 4087 C CA . LEU A 1 540 ? 11.234 43.221 201.414 1.00 52.73 538 LEU A CA 1
ATOM 4088 C C . LEU A 1 540 ? 11.178 41.862 202.071 1.00 56.38 538 LEU A C 1
ATOM 4089 O O . LEU A 1 540 ? 12.136 41.439 202.711 1.00 60.27 538 LEU A O 1
ATOM 4094 N N . LEU A 1 541 ? 10.037 41.194 201.925 1.00 55.00 539 LEU A N 1
ATOM 4095 C CA . LEU A 1 541 ? 9.753 39.975 202.674 1.00 38.62 539 LEU A CA 1
ATOM 4096 C C . LEU A 1 541 ? 9.319 38.824 201.757 1.00 41.13 539 LEU A C 1
ATOM 4097 O O . LEU A 1 541 ? 8.334 38.941 201.029 1.00 46.84 539 LEU A O 1
ATOM 4102 N N . LYS A 1 542 ? 10.053 37.712 201.793 1.00 47.78 540 LYS A N 1
ATOM 4103 C CA . LYS A 1 542 ? 9.726 36.555 200.961 1.00 43.25 540 LYS A CA 1
ATOM 4104 C C . LYS A 1 542 ? 9.513 35.310 201.798 1.00 48.37 540 LYS A C 1
ATOM 4105 O O . LYS A 1 542 ? 10.377 34.939 202.583 1.00 41.54 540 LYS A O 1
ATOM 4119 N N . ASN A 1 544 ? 6.901 31.319 202.074 1.00 36.08 542 ASN A N 1
ATOM 4120 C CA . ASN A 1 544 ? 5.981 30.379 201.476 1.00 52.64 542 ASN A CA 1
ATOM 4121 C C . ASN A 1 544 ? 4.577 30.729 201.914 1.00 48.43 542 ASN A C 1
ATOM 4122 O O . ASN A 1 544 ? 3.629 30.586 201.148 1.00 53.67 542 ASN A O 1
ATOM 4127 N N . GLY A 1 545 ? 4.449 31.221 203.141 1.00 48.27 543 GLY A N 1
ATOM 4128 C CA . GLY A 1 545 ? 3.135 31.530 203.686 1.00 47.57 543 GLY A CA 1
ATOM 4129 C C . GLY A 1 545 ? 3.089 32.675 204.670 1.00 46.46 543 GLY A C 1
ATOM 4130 O O . GLY A 1 545 ? 3.986 32.832 205.496 1.00 31.18 543 GLY A O 1
ATOM 4131 N N . LEU A 1 546 ? 2.025 33.472 204.563 1.00 51.11 544 LEU A N 1
ATOM 4132 C CA . LEU A 1 546 ? 1.696 34.521 205.517 1.00 40.09 544 LEU A CA 1
ATOM 4133 C C . LEU A 1 546 ? 0.230 34.395 205.945 1.00 62.25 544 LEU A C 1
ATOM 4134 O O . LEU A 1 546 ? -0.697 34.528 205.139 1.00 65.31 544 LEU A O 1
ATOM 4139 N N . GLN A 1 547 ? 0.024 34.143 207.227 1.00 54.54 545 GLN A N 1
ATOM 4140 C CA . GLN A 1 547 ? -1.295 33.795 207.701 1.00 58.19 545 GLN A CA 1
ATOM 4141 C C . GLN A 1 547 ? -1.524 34.302 209.129 1.00 65.32 545 GLN A C 1
ATOM 4142 O O . GLN A 1 547 ? -2.669 34.452 209.557 1.00 73.35 545 GLN A O 1
ATOM 4148 N N . ASP A 1 548 ? -0.445 34.574 209.863 1.00 59.39 546 ASP A N 1
ATOM 4149 C CA . ASP A 1 548 ? -0.576 34.988 211.256 1.00 67.57 546 ASP A CA 1
ATOM 4150 C C . ASP A 1 548 ? -1.233 36.346 211.428 1.00 72.07 546 ASP A C 1
ATOM 4151 O O . ASP A 1 548 ? -0.651 37.365 211.062 1.00 74.01 546 ASP A O 1
ATOM 4156 N N . LYS A 1 549 ? -2.425 36.350 212.029 1.00 81.02 547 LYS A N 1
ATOM 4157 C CA . LYS A 1 549 ? -3.211 37.577 212.235 1.00 79.30 547 LYS A CA 1
ATOM 4158 C C . LYS A 1 549 ? -2.431 38.715 212.878 1.00 69.26 547 LYS A C 1
ATOM 4159 O O . LYS A 1 549 ? -2.607 39.871 212.500 1.00 73.16 547 LYS A O 1
ATOM 4165 N N . ASN A 1 550 ? -1.572 38.398 213.841 1.00 55.50 548 ASN A N 1
ATOM 4166 C CA . ASN A 1 550 ? -0.851 39.448 214.542 1.00 69.19 548 ASN A CA 1
ATOM 4167 C C . ASN A 1 550 ? 0.168 40.149 213.679 1.00 72.09 548 ASN A C 1
ATOM 4168 O O . ASN A 1 550 ? 0.128 41.369 213.550 1.00 75.31 548 ASN A O 1
ATOM 4173 N N . VAL A 1 551 ? 1.053 39.381 213.057 1.00 72.47 549 VAL A N 1
ATOM 4174 C CA . VAL A 1 551 ? 2.079 39.975 212.210 1.00 64.74 549 VAL A CA 1
ATOM 4175 C C . VAL A 1 551 ? 1.434 40.693 211.028 1.00 59.99 549 VAL A C 1
ATOM 4176 O O . VAL A 1 551 ? 1.907 41.745 210.610 1.00 59.51 549 VAL A O 1
ATOM 4180 N N . ILE A 1 552 ? 0.349 40.134 210.504 1.00 45.40 550 ILE A N 1
ATOM 4181 C CA . ILE A 1 552 ? -0.346 40.770 209.403 1.00 53.20 550 ILE A CA 1
ATOM 4182 C C . ILE A 1 552 ? -0.864 42.137 209.853 1.00 65.38 550 ILE A C 1
ATOM 4183 O O . ILE A 1 552 ? -0.728 43.131 209.134 1.00 63.71 550 ILE A O 1
ATOM 4188 N N . THR A 1 553 ? -1.388 42.200 211.072 1.00 63.11 551 THR A N 1
ATOM 4189 C CA . THR A 1 553 ? -1.915 43.456 211.603 1.00 63.65 551 THR A CA 1
ATOM 4190 C C . THR A 1 553 ? -0.813 44.511 211.745 1.00 55.53 551 THR A C 1
ATOM 4191 O O . THR A 1 553 ? -1.015 45.679 211.418 1.00 67.71 551 THR A O 1
ATOM 4195 N N . GLN A 1 554 ? 0.356 44.084 212.208 1.00 60.18 552 GLN A N 1
ATOM 4196 C CA . GLN A 1 554 ? 1.530 44.952 212.270 1.00 67.83 552 GLN A CA 1
ATOM 4197 C C . GLN A 1 554 ? 1.900 45.484 210.882 1.00 72.59 552 GLN A C 1
ATOM 4198 O O . GLN A 1 554 ? 2.260 46.653 210.727 1.00 72.57 552 GLN A O 1
ATOM 4204 N N . LEU A 1 555 ? 1.791 44.622 209.875 1.00 72.21 553 LEU A N 1
ATOM 4205 C CA . LEU A 1 555 ? 2.129 45.003 208.518 1.00 74.18 553 LEU A CA 1
ATOM 4206 C C . LEU A 1 555 ? 1.167 46.065 208.024 1.00 73.34 553 LEU A C 1
ATOM 4207 O O . LEU A 1 555 ? 1.593 47.068 207.445 1.00 72.23 553 LEU A O 1
ATOM 4212 N N . TYR A 1 556 ? -0.122 45.839 208.275 1.00 63.99 554 TYR A N 1
ATOM 4213 C CA . TYR A 1 556 ? -1.172 46.804 207.960 1.00 62.55 554 TYR A CA 1
ATOM 4214 C C . TYR A 1 556 ? -0.904 48.150 208.631 1.00 74.60 554 TYR A C 1
ATOM 4215 O O . TYR A 1 556 ? -1.047 49.209 208.004 1.00 67.35 554 TYR A O 1
ATOM 4224 N N . ARG A 1 557 ? -0.517 48.104 209.905 1.00 54.47 555 ARG A N 1
ATOM 4225 C CA . ARG A 1 557 ? -0.155 49.318 210.619 1.00 61.88 555 ARG A CA 1
ATOM 4226 C C . ARG A 1 557 ? 1.094 49.981 210.040 1.00 70.67 555 ARG A C 1
ATOM 4227 O O . ARG A 1 557 ? 1.182 51.209 210.012 1.00 91.38 555 ARG A O 1
ATOM 4235 N N . ALA A 1 558 ? 2.049 49.181 209.575 1.00 71.32 556 ALA A N 1
ATOM 4236 C CA . ALA A 1 558 ? 3.244 49.733 208.943 1.00 62.72 556 ALA A CA 1
ATOM 4237 C C . ALA A 1 558 ? 2.856 50.437 207.653 1.00 62.75 556 ALA A C 1
ATOM 4238 O O . ALA A 1 558 ? 3.311 51.543 207.388 1.00 73.06 556 ALA A O 1
ATOM 4240 N N . SER A 1 559 ? 1.983 49.808 206.873 1.00 60.33 557 SER A N 1
ATOM 4241 C CA . SER A 1 559 ? 1.473 50.408 205.641 1.00 67.91 557 SER A CA 1
ATOM 4242 C C . SER A 1 559 ? 0.793 51.744 205.933 1.00 72.59 557 SER A C 1
ATOM 4243 O O . SER A 1 559 ? 1.184 52.784 205.384 1.00 60.17 557 SER A O 1
ATOM 4246 N N . GLU A 1 560 ? -0.208 51.698 206.815 1.00 65.91 558 GLU A N 1
ATOM 4247 C CA . GLU A 1 560 ? -0.905 52.884 207.317 1.00 53.41 558 GLU A CA 1
ATOM 4248 C C . GLU A 1 560 ? 0.061 53.989 207.730 1.00 60.69 558 GLU A C 1
ATOM 4249 O O . GLU A 1 560 ? -0.182 55.160 207.450 1.00 69.25 558 GLU A O 1
ATOM 4255 N N . ALA A 1 561 ? 1.165 53.603 208.374 1.00 55.88 559 ALA A N 1
ATOM 4256 C CA . ALA A 1 561 ? 2.184 54.539 208.850 1.00 50.89 559 ALA A CA 1
ATOM 4257 C C . ALA A 1 561 ? 3.096 55.080 207.755 1.00 59.93 559 ALA A C 1
ATOM 4258 O O . ALA A 1 561 ? 4.055 55.776 208.056 1.00 51.06 559 ALA A O 1
ATOM 4260 N N . GLY A 1 562 ? 2.829 54.738 206.498 1.00 54.51 560 GLY A N 1
ATOM 4261 C CA . GLY A 1 562 ? 3.703 55.151 205.413 1.00 47.44 560 GLY A CA 1
ATOM 4262 C C . GLY A 1 562 ? 4.887 54.239 205.107 1.00 67.44 560 GLY A C 1
ATOM 4263 O O . GLY A 1 562 ? 5.707 54.571 204.242 1.00 73.03 560 GLY A O 1
ATOM 4264 N N . VAL A 1 563 ? 4.996 53.097 205.793 1.00 56.29 561 VAL A N 1
ATOM 4265 C CA . VAL A 1 563 ? 6.021 52.097 205.438 1.00 57.86 561 VAL A CA 1
ATOM 4266 C C . VAL A 1 563 ? 5.602 51.312 204.181 1.00 61.51 561 VAL A C 1
ATOM 4267 O O . VAL A 1 563 ? 4.502 50.759 204.123 1.00 62.39 561 VAL A O 1
ATOM 4271 N N . GLU A 1 564 ? 6.480 51.287 203.178 1.00 73.71 562 GLU A N 1
ATOM 4272 C CA . GLU A 1 564 ? 6.262 50.532 201.936 1.00 61.94 562 GLU A CA 1
ATOM 4273 C C . GLU A 1 564 ? 6.705 49.071 202.060 1.00 68.61 562 GLU A C 1
ATOM 4274 O O . GLU A 1 564 ? 7.796 48.774 202.570 1.00 52.98 562 GLU A O 1
ATOM 4280 N N . ILE A 1 565 ? 5.864 48.161 201.575 1.00 63.86 563 ILE A N 1
ATOM 4281 C CA . ILE A 1 565 ? 6.121 46.731 201.728 1.00 61.48 563 ILE A CA 1
ATOM 4282 C C . ILE A 1 565 ? 5.989 45.912 200.426 1.00 65.75 563 ILE A C 1
ATOM 4283 O O . ILE A 1 565 ? 4.940 45.925 199.766 1.00 54.58 563 ILE A O 1
ATOM 4288 N N . ASP A 1 566 ? 7.061 45.201 200.073 1.00 56.75 564 ASP A N 1
ATOM 4289 C CA . ASP A 1 566 ? 6.999 44.166 199.046 1.00 52.86 564 ASP A CA 1
ATOM 4290 C C . ASP A 1 566 ? 6.978 42.768 199.663 1.00 52.24 564 ASP A C 1
ATOM 4291 O O . ASP A 1 566 ? 7.935 42.353 200.322 1.00 55.52 564 ASP A O 1
ATOM 4296 N N . LEU A 1 567 ? 5.879 42.056 199.443 1.00 51.93 565 LEU A N 1
ATOM 4297 C CA . LEU A 1 567 ? 5.733 40.675 199.866 1.00 47.47 565 LEU A CA 1
ATOM 4298 C C . LEU A 1 567 ? 5.866 39.774 198.665 1.00 46.22 565 LEU A C 1
ATOM 4299 O O . LEU A 1 567 ? 5.187 39.975 197.664 1.00 48.62 565 LEU A O 1
ATOM 4304 N N . ILE A 1 568 ? 6.743 38.781 198.763 1.00 52.88 566 ILE A N 1
ATOM 4305 C CA . ILE A 1 568 ? 6.825 37.717 197.768 1.00 43.54 566 ILE A CA 1
ATOM 4306 C C . ILE A 1 568 ? 6.412 36.406 198.456 1.00 48.28 566 ILE A C 1
ATOM 4307 O O . ILE A 1 568 ? 7.209 35.758 199.149 1.00 51.91 566 ILE A O 1
ATOM 4312 N N . VAL A 1 569 ? 5.138 36.055 198.299 1.00 48.94 567 VAL A N 1
ATOM 4313 C CA . VAL A 1 569 ? 4.541 34.884 198.957 1.00 48.39 567 VAL A CA 1
ATOM 4314 C C . VAL A 1 569 ? 3.898 33.938 197.954 1.00 53.61 567 VAL A C 1
ATOM 4315 O O . VAL A 1 569 ? 2.948 34.323 197.278 1.00 58.33 567 VAL A O 1
ATOM 4319 N N . ARG A 1 570 ? 4.396 32.706 197.850 1.00 57.54 568 ARG A N 1
ATOM 4320 C CA . ARG A 1 570 ? 3.870 31.817 196.814 1.00 68.46 568 ARG A CA 1
ATOM 4321 C C . ARG A 1 570 ? 2.599 31.094 197.226 1.00 61.32 568 ARG A C 1
ATOM 4322 O O . ARG A 1 570 ? 1.696 30.910 196.412 1.00 66.00 568 ARG A O 1
ATOM 4330 N N . GLY A 1 571 ? 2.512 30.707 198.490 1.00 52.31 569 GLY A N 1
ATOM 4331 C CA . GLY A 1 571 ? 1.362 29.927 198.949 1.00 50.38 569 GLY A CA 1
ATOM 4332 C C . GLY A 1 571 ? 0.268 30.764 199.568 1.00 43.96 569 GLY A C 1
ATOM 4333 O O . GLY A 1 571 ? -0.247 31.701 198.956 1.00 39.55 569 GLY A O 1
ATOM 4334 N N . ILE A 1 572 ? -0.077 30.419 200.799 1.00 48.03 570 ILE A N 1
ATOM 4335 C CA . ILE A 1 572 ? -1.152 31.080 201.502 1.00 49.81 570 ILE A CA 1
ATOM 4336 C C . ILE A 1 572 ? -0.767 32.494 201.893 1.00 51.96 570 ILE A C 1
ATOM 4337 O O . ILE A 1 572 ? 0.259 32.709 202.515 1.00 57.09 570 ILE A O 1
ATOM 4342 N N . CYS A 1 573 ? -1.597 33.453 201.499 1.00 55.13 571 CYS A N 1
ATOM 4343 C CA . CYS A 1 573 ? -1.489 34.807 201.988 1.00 58.57 571 CYS A CA 1
ATOM 4344 C C . CYS A 1 573 ? -2.847 35.347 202.432 1.00 57.05 571 CYS A C 1
ATOM 4345 O O . CYS A 1 573 ? -3.789 35.374 201.651 1.00 61.39 571 CYS A O 1
ATOM 4348 N N . CYS A 1 574 ? -2.939 35.780 203.686 1.00 58.34 572 CYS A N 1
ATOM 4349 C CA . CYS A 1 574 ? -4.213 36.237 204.258 1.00 64.46 572 CYS A CA 1
ATOM 4350 C C . CYS A 1 574 ? -4.275 37.733 204.387 1.00 63.01 572 CYS A C 1
ATOM 4351 O O . CYS A 1 574 ? -5.306 38.281 204.758 1.00 80.71 572 CYS A O 1
ATOM 4354 N N . LEU A 1 575 ? -3.159 38.389 204.116 1.00 62.12 573 LEU A N 1
ATOM 4355 C CA . LEU A 1 575 ? -3.136 39.830 204.012 1.00 60.39 573 LEU A CA 1
ATOM 4356 C C . LEU A 1 575 ? -3.804 40.175 202.696 1.00 57.27 573 LEU A C 1
ATOM 4357 O O . LEU A 1 575 ? -3.469 39.606 201.670 1.00 56.12 573 LEU A O 1
ATOM 4362 N N . VAL A 1 576 ? -4.761 41.094 202.735 1.00 67.02 574 VAL A N 1
ATOM 4363 C CA . VAL A 1 576 ? -5.490 41.475 201.536 1.00 62.66 574 VAL A CA 1
ATOM 4364 C C . VAL A 1 576 ? -4.995 42.789 200.949 1.00 67.86 574 VAL A C 1
ATOM 4365 O O . VAL A 1 576 ? -5.034 43.833 201.604 1.00 66.29 574 VAL A O 1
ATOM 4369 N N . PRO A 1 577 ? -4.491 42.726 199.709 1.00 69.34 575 PRO A N 1
ATOM 4370 C CA . PRO A 1 577 ? -3.855 43.871 199.077 1.00 66.11 575 PRO A CA 1
ATOM 4371 C C . PRO A 1 577 ? -4.877 44.822 198.475 1.00 75.82 575 PRO A C 1
ATOM 4372 O O . PRO A 1 577 ? -6.069 44.496 198.423 1.00 75.20 575 PRO A O 1
ATOM 4376 N N . ASP A 1 578 ? -4.394 45.980 198.026 1.00 77.68 576 ASP A N 1
ATOM 4377 C CA . ASP A 1 578 ? -5.208 46.988 197.349 1.00 73.06 576 ASP A CA 1
ATOM 4378 C C . ASP A 1 578 ? -6.353 47.461 198.229 1.00 74.84 576 ASP A C 1
ATOM 4379 O O . ASP A 1 578 ? -7.493 47.569 197.788 1.00 82.04 576 ASP A O 1
ATOM 4392 N N . PRO A 1 580 ? -7.248 50.265 201.721 1.00 72.32 578 PRO A N 1
ATOM 4393 C CA . PRO A 1 580 ? -6.700 51.389 202.460 1.00 79.87 578 PRO A CA 1
ATOM 4394 C C . PRO A 1 580 ? -5.626 50.989 203.479 1.00 76.80 578 PRO A C 1
ATOM 4395 O O . PRO A 1 580 ? -4.586 51.645 203.563 1.00 88.96 578 PRO A O 1
ATOM 4399 N N . GLN A 1 581 ? -5.846 49.898 204.206 1.00 64.53 579 GLN A N 1
ATOM 4400 C CA . GLN A 1 581 ? -4.915 49.484 205.266 1.00 67.69 579 GLN A CA 1
ATOM 4401 C C . GLN A 1 581 ? -3.638 48.841 204.734 1.00 63.97 579 GLN A C 1
ATOM 4402 O O . GLN A 1 581 ? -2.682 48.630 205.482 1.00 68.79 579 GLN A O 1
ATOM 4408 N N . SER A 1 582 ? -3.640 48.541 203.437 1.00 64.41 580 SER A N 1
ATOM 4409 C CA . SER A 1 582 ? -2.546 47.862 202.767 1.00 34.89 580 SER A CA 1
ATOM 4410 C C . SER A 1 582 ? -2.121 48.676 201.553 1.00 62.25 580 SER A C 1
ATOM 4411 O O . SER A 1 582 ? -1.471 48.165 200.631 1.00 64.29 580 SER A O 1
ATOM 4414 N N . ARG A 1 583 ? -2.494 49.953 201.576 1.00 60.72 581 ARG A N 1
ATOM 4415 C CA . ARG A 1 583 ? -2.235 50.887 200.489 1.00 67.20 581 ARG A CA 1
ATOM 4416 C C . ARG A 1 583 ? -0.769 50.922 200.066 1.00 59.83 581 ARG A C 1
ATOM 4417 O O . ARG A 1 583 ? -0.475 51.072 198.887 1.00 71.84 581 ARG A O 1
ATOM 4425 N N . ASN A 1 584 ? 0.141 50.758 201.016 1.00 54.47 582 ASN A N 1
ATOM 4426 C CA . ASN A 1 584 ? 1.569 50.750 200.704 1.00 55.41 582 ASN A CA 1
ATOM 4427 C C . ASN A 1 584 ? 2.192 49.369 200.548 1.00 68.10 582 ASN A C 1
ATOM 4428 O O . ASN A 1 584 ? 3.418 49.241 200.568 1.00 68.34 582 ASN A O 1
ATOM 4433 N N . ILE A 1 585 ? 1.353 48.344 200.395 1.00 67.35 583 ILE A N 1
ATOM 4434 C CA . ILE A 1 585 ? 1.834 46.977 200.236 1.00 56.75 583 ILE A CA 1
ATOM 4435 C C . ILE A 1 585 ? 1.622 46.451 198.817 1.00 58.63 583 ILE A C 1
ATOM 4436 O O . ILE A 1 585 ? 0.544 46.613 198.246 1.00 65.70 583 ILE A O 1
ATOM 4441 N N . ARG A 1 586 ? 2.665 45.843 198.251 1.00 62.01 584 ARG A N 1
ATOM 4442 C CA . ARG A 1 586 ? 2.555 45.085 196.992 1.00 57.58 584 ARG A CA 1
ATOM 4443 C C . ARG A 1 586 ? 2.788 43.603 197.259 1.00 60.56 584 ARG A C 1
ATOM 4444 O O . ARG A 1 586 ? 3.756 43.224 197.912 1.00 66.62 584 ARG A O 1
ATOM 4452 N N . VAL A 1 587 ? 1.894 42.769 196.747 1.00 68.63 585 VAL A N 1
ATOM 4453 C CA . VAL A 1 587 ? 1.968 41.335 196.971 1.00 58.14 585 VAL A CA 1
ATOM 4454 C C . VAL A 1 587 ? 2.260 40.588 195.675 1.00 65.66 585 VAL A C 1
ATOM 4455 O O . VAL A 1 587 ? 1.466 40.597 194.721 1.00 66.31 585 VAL A O 1
ATOM 4459 N N . THR A 1 588 ? 3.411 39.934 195.656 1.00 55.16 586 THR A N 1
ATOM 4460 C CA . THR A 1 588 ? 3.820 39.164 194.503 1.00 58.83 586 THR A CA 1
ATOM 4461 C C . THR A 1 588 ? 3.854 37.681 194.831 1.00 57.31 586 THR A C 1
ATOM 4462 O O . THR A 1 588 ? 4.486 37.259 195.798 1.00 54.00 586 THR A O 1
ATOM 4466 N N . ARG A 1 589 ? 3.137 36.902 194.036 1.00 49.79 587 ARG A N 1
ATOM 4467 C CA . ARG A 1 589 ? 3.288 35.467 194.053 1.00 48.98 587 ARG A CA 1
ATOM 4468 C C . ARG A 1 589 ? 4.113 35.039 192.845 1.00 54.23 587 ARG A C 1
ATOM 4469 O O . ARG A 1 589 ? 3.725 35.266 191.696 1.00 49.18 587 ARG A O 1
ATOM 4477 N N . LEU A 1 590 ? 5.265 34.437 193.121 1.00 57.78 588 LEU A N 1
ATOM 4478 C CA . LEU A 1 590 ? 6.101 33.877 192.078 1.00 56.10 588 LEU A CA 1
ATOM 4479 C C . LEU A 1 590 ? 6.007 32.360 192.098 1.00 49.30 588 LEU A C 1
ATOM 4480 O O . LEU A 1 590 ? 6.397 31.724 193.078 1.00 52.46 588 LEU A O 1
ATOM 4485 N N . VAL A 1 591 ? 5.469 31.803 191.018 1.00 49.52 589 VAL A N 1
ATOM 4486 C CA . VAL A 1 591 ? 5.418 30.359 190.775 1.00 38.38 589 VAL A CA 1
ATOM 4487 C C . VAL A 1 591 ? 6.040 30.097 189.403 1.00 49.06 589 VAL A C 1
ATOM 4488 O O . VAL A 1 591 ? 5.666 30.726 188.409 1.00 57.62 589 VAL A O 1
ATOM 4492 N N . ASP A 1 592 ? 7.001 29.182 189.374 1.00 37.17 590 ASP A N 1
ATOM 4493 C CA . ASP A 1 592 ? 7.736 28.810 188.179 1.00 43.60 590 ASP A CA 1
ATOM 4494 C C . ASP A 1 592 ? 8.151 27.341 188.396 1.00 58.28 590 ASP A C 1
ATOM 4495 O O . ASP A 1 592 ? 7.638 26.677 189.307 1.00 40.26 590 ASP A O 1
ATOM 4508 N N . TYR A 1 594 ? 10.915 25.877 189.617 1.00 40.29 592 TYR A N 1
ATOM 4509 C CA . TYR A 1 594 ? 11.476 25.606 190.931 1.00 42.97 592 TYR A CA 1
ATOM 4510 C C . TYR A 1 594 ? 10.493 26.060 191.975 1.00 44.69 592 TYR A C 1
ATOM 4511 O O . TYR A 1 594 ? 9.810 27.062 191.793 1.00 51.58 592 TYR A O 1
ATOM 4520 N N . LEU A 1 595 ? 10.416 25.328 193.076 1.00 41.65 593 LEU A N 1
ATOM 4521 C CA . LEU A 1 595 ? 9.537 25.735 194.151 1.00 43.10 593 LEU A CA 1
ATOM 4522 C C . LEU A 1 595 ? 10.246 26.828 194.948 1.00 57.22 593 LEU A C 1
ATOM 4523 O O . LEU A 1 595 ? 11.332 26.618 195.507 1.00 51.39 593 LEU A O 1
ATOM 4528 N N . GLU A 1 596 ? 9.633 28.008 194.949 1.00 62.57 594 GLU A N 1
ATOM 4529 C CA . GLU A 1 596 ? 10.187 29.191 195.596 1.00 49.08 594 GLU A CA 1
ATOM 4530 C C . GLU A 1 596 ? 10.066 29.069 197.104 1.00 53.21 594 GLU A C 1
ATOM 4531 O O . GLU A 1 596 ? 9.076 29.472 197.707 1.00 53.67 594 GLU A O 1
ATOM 4537 N N . HIS A 1 597 ? 11.099 28.514 197.716 1.00 43.64 595 HIS A N 1
ATOM 4538 C CA . HIS A 1 597 ? 10.933 28.012 199.050 1.00 39.12 595 HIS A CA 1
ATOM 4539 C C . HIS A 1 597 ? 11.694 28.838 200.051 1.00 34.80 595 HIS A C 1
ATOM 4540 O O . HIS A 1 597 ? 11.503 28.680 201.250 1.00 40.75 595 HIS A O 1
ATOM 4547 N N . SER A 1 598 ? 12.568 29.714 199.565 1.00 53.37 596 SER A N 1
ATOM 4548 C CA . SER A 1 598 ? 13.336 30.597 200.445 1.00 52.93 596 SER A CA 1
ATOM 4549 C C . SER A 1 598 ? 12.417 31.401 201.354 1.00 59.61 596 SER A C 1
ATOM 4550 O O . SER A 1 598 ? 11.302 31.792 200.964 1.00 51.01 596 SER A O 1
ATOM 4553 N N . ARG A 1 599 ? 12.887 31.630 202.574 1.00 56.48 597 ARG A N 1
ATOM 4554 C CA . ARG A 1 599 ? 12.249 32.582 203.477 1.00 42.97 597 ARG A CA 1
ATOM 4555 C C . ARG A 1 599 ? 13.289 33.618 203.867 1.00 45.27 597 ARG A C 1
ATOM 4556 O O . ARG A 1 599 ? 14.277 33.301 204.541 1.00 62.71 597 ARG A O 1
ATOM 4564 N N . ILE A 1 600 ? 13.083 34.853 203.417 1.00 47.33 598 ILE A N 1
ATOM 4565 C CA . ILE A 1 600 ? 14.090 35.907 203.553 1.00 52.20 598 ILE A CA 1
ATOM 4566 C C . ILE A 1 600 ? 13.451 37.231 203.963 1.00 53.72 598 ILE A C 1
ATOM 4567 O O . ILE A 1 600 ? 12.394 37.593 203.447 1.00 52.92 598 ILE A O 1
ATOM 4572 N N . TRP A 1 601 ? 14.077 37.945 204.895 1.00 58.16 599 TRP A N 1
ATOM 4573 C CA . TRP A 1 601 ? 13.545 39.238 205.341 1.00 61.85 599 TRP A CA 1
ATOM 4574 C C . TRP A 1 601 ? 14.582 40.345 205.178 1.00 52.00 599 TRP A C 1
ATOM 4575 O O . TRP A 1 601 ? 15.723 40.202 205.613 1.00 60.13 599 TRP A O 1
ATOM 4586 N N . CYS A 1 602 ? 14.169 41.445 204.554 1.00 46.49 600 CYS A N 1
ATOM 4587 C CA . CYS A 1 602 ? 15.004 42.629 204.394 1.00 56.78 600 CYS A CA 1
ATOM 4588 C C . CYS A 1 602 ? 14.332 43.846 204.975 1.00 46.48 600 CYS A C 1
ATOM 4589 O O . CYS A 1 602 ? 13.255 44.246 204.532 1.00 61.51 600 CYS A O 1
ATOM 4592 N N . PHE A 1 603 ? 14.975 44.440 205.964 1.00 47.37 601 PHE A N 1
ATOM 4593 C CA . PHE A 1 603 ? 14.500 45.701 206.521 1.00 60.48 601 PHE A CA 1
ATOM 4594 C C . PHE A 1 603 ? 15.454 46.830 206.140 1.00 47.23 601 PHE A C 1
ATOM 4595 O O . PHE A 1 603 ? 16.655 46.758 206.425 1.00 62.22 601 PHE A O 1
ATOM 4603 N N . HIS A 1 604 ? 14.919 47.863 205.490 1.00 53.71 602 HIS A N 1
ATOM 4604 C CA . HIS A 1 604 ? 15.731 48.976 204.980 1.00 54.31 602 HIS A CA 1
ATOM 4605 C C . HIS A 1 604 ? 16.550 49.708 206.042 1.00 64.33 602 HIS A C 1
ATOM 4606 O O . HIS A 1 604 ? 17.734 49.999 205.816 1.00 66.65 602 HIS A O 1
ATOM 4613 N N . ASN A 1 605 ? 15.916 49.992 207.185 1.00 52.11 603 ASN A N 1
ATOM 4614 C CA . ASN A 1 605 ? 16.545 50.721 208.294 1.00 56.03 603 ASN A CA 1
ATOM 4615 C C . ASN A 1 605 ? 17.365 51.944 207.856 1.00 67.12 603 ASN A C 1
ATOM 4616 O O . ASN A 1 605 ? 18.580 52.023 208.092 1.00 65.69 603 ASN A O 1
ATOM 4621 N N . GLY A 1 606 ? 16.700 52.875 207.176 1.00 68.15 604 GLY A N 1
ATOM 4622 C CA . GLY A 1 606 ? 17.352 54.073 206.651 1.00 64.03 604 GLY A CA 1
ATOM 4623 C C . GLY A 1 606 ? 18.283 53.824 205.477 1.00 73.90 604 GLY A C 1
ATOM 4624 O O . GLY A 1 606 ? 18.326 54.605 204.526 1.00 88.49 604 GLY A O 1
ATOM 4625 N N . GLY A 1 607 ? 19.032 52.734 205.544 1.00 67.73 605 GLY A N 1
ATOM 4626 C CA . GLY A 1 607 ? 20.029 52.422 204.533 1.00 67.20 605 GLY A CA 1
ATOM 4627 C C . GLY A 1 607 ? 21.117 51.558 205.136 1.00 68.87 605 GLY A C 1
ATOM 4628 O O . GLY A 1 607 ? 22.039 51.133 204.440 1.00 68.45 605 GLY A O 1
ATOM 4629 N N . LYS A 1 608 ? 21.008 51.317 206.442 1.00 62.35 606 LYS A N 1
ATOM 4630 C CA . LYS A 1 608 ? 21.810 50.311 207.120 1.00 71.48 606 LYS A CA 1
ATOM 4631 C C . LYS A 1 608 ? 20.994 49.016 207.098 1.00 66.72 606 LYS A C 1
ATOM 4632 O O . LYS A 1 608 ? 20.515 48.560 208.143 1.00 62.62 606 LYS A O 1
ATOM 4638 N N . GLU A 1 609 ? 20.867 48.428 205.905 1.00 56.90 607 GLU A N 1
ATOM 4639 C CA A GLU A 1 609 ? 19.941 47.321 205.658 0.50 61.74 607 GLU A CA 1
ATOM 4640 C CA B GLU A 1 609 ? 19.927 47.330 205.682 0.50 59.37 607 GLU A CA 1
ATOM 4641 C C . GLU A 1 609 ? 20.292 46.069 206.459 1.00 62.52 607 GLU A C 1
ATOM 4642 O O . GLU A 1 609 ? 21.465 45.770 206.672 1.00 79.88 607 GLU A O 1
ATOM 4653 N N . GLU A 1 610 ? 19.269 45.349 206.908 1.00 60.32 608 GLU A N 1
ATOM 4654 C CA . GLU A 1 610 ? 19.469 44.084 207.622 1.00 60.04 608 GLU A CA 1
ATOM 4655 C C . GLU A 1 610 ? 18.722 42.976 206.908 1.00 60.46 608 GLU A C 1
ATOM 4656 O O . GLU A 1 610 ? 17.538 43.112 206.591 1.00 64.31 608 GLU A O 1
ATOM 4662 N N . VAL A 1 611 ? 19.423 41.888 206.625 1.00 51.62 609 VAL A N 1
ATOM 4663 C CA . VAL A 1 611 ? 18.810 40.781 205.913 1.00 53.84 609 VAL A CA 1
ATOM 4664 C C . VAL A 1 611 ? 18.806 39.514 206.751 1.00 59.64 609 VAL A C 1
ATOM 4665 O O . VAL A 1 611 ? 19.838 39.117 207.301 1.00 57.65 609 VAL A O 1
ATOM 4669 N N . PHE A 1 612 ? 17.636 38.886 206.857 1.00 61.12 610 PHE A N 1
ATOM 4670 C CA . PHE A 1 612 ? 17.537 37.616 207.561 1.00 57.74 610 PHE A CA 1
ATOM 4671 C C . PHE A 1 612 ? 17.164 36.469 206.643 1.00 59.62 610 PHE A C 1
ATOM 4672 O O . PHE A 1 612 ? 16.399 36.635 205.694 1.00 64.90 610 PHE A O 1
ATOM 4680 N N . ILE A 1 613 ? 17.729 35.307 206.950 1.00 58.20 611 ILE A N 1
ATOM 4681 C CA . ILE A 1 613 ? 17.418 34.045 206.297 1.00 51.78 611 ILE A CA 1
ATOM 4682 C C . ILE A 1 613 ? 16.667 33.200 207.323 1.00 57.33 611 ILE A C 1
ATOM 4683 O O . ILE A 1 613 ? 17.151 33.040 208.456 1.00 47.85 611 ILE A O 1
ATOM 4688 N N . SER A 1 614 ? 15.485 32.685 206.961 1.00 43.00 612 SER A N 1
ATOM 4689 C CA . SER A 1 614 ? 14.709 31.910 207.941 1.00 47.72 612 SER A CA 1
ATOM 4690 C C . SER A 1 614 ? 14.264 30.506 207.569 1.00 47.68 612 SER A C 1
ATOM 4691 O O . SER A 1 614 ? 14.165 30.144 206.398 1.00 60.42 612 SER A O 1
ATOM 4694 N N . SER A 1 615 ? 13.988 29.724 208.608 1.00 56.30 613 SER A N 1
ATOM 4695 C CA . SER A 1 615 ? 13.358 28.418 208.473 1.00 57.91 613 SER A CA 1
ATOM 4696 C C . SER A 1 615 ? 11.843 28.541 208.551 1.00 52.22 613 SER A C 1
ATOM 4697 O O . SER A 1 615 ? 11.123 27.647 208.126 1.00 57.62 613 SER A O 1
ATOM 4700 N N . ALA A 1 616 ? 11.361 29.659 209.081 1.00 59.00 614 ALA A N 1
ATOM 4701 C CA . ALA A 1 616 ? 9.929 29.843 209.302 1.00 64.31 614 ALA A CA 1
ATOM 4702 C C . ALA A 1 616 ? 9.242 30.718 208.262 1.00 54.48 614 ALA A C 1
ATOM 4703 O O . ALA A 1 616 ? 9.804 31.715 207.808 1.00 80.12 614 ALA A O 1
ATOM 4705 N N . ASP A 1 617 ? 8.028 30.323 207.886 1.00 50.24 615 ASP A N 1
ATOM 4706 C CA . ASP A 1 617 ? 7.038 31.234 207.315 1.00 57.11 615 ASP A CA 1
ATOM 4707 C C . ASP A 1 617 ? 6.324 31.859 208.497 1.00 61.75 615 ASP A C 1
ATOM 4708 O O . ASP A 1 617 ? 6.495 31.413 209.620 1.00 56.93 615 ASP A O 1
ATOM 4713 N N . TRP A 1 618 ? 5.508 32.874 208.260 1.00 67.10 616 TRP A N 1
ATOM 4714 C CA . TRP A 1 618 ? 4.769 33.483 209.355 1.00 53.74 616 TRP A CA 1
ATOM 4715 C C . TRP A 1 618 ? 3.341 32.953 209.394 1.00 60.54 616 TRP A C 1
ATOM 4716 O O . TRP A 1 618 ? 2.381 33.638 209.013 1.00 62.38 616 TRP A O 1
ATOM 4735 N N . LYS A 1 620 ? 0.450 30.867 212.029 1.00 82.49 618 LYS A N 1
ATOM 4736 C CA . LYS A 1 620 ? 0.162 30.819 213.465 1.00 78.32 618 LYS A CA 1
ATOM 4737 C C . LYS A 1 620 ? 1.063 29.775 214.126 1.00 77.86 618 LYS A C 1
ATOM 4738 O O . LYS A 1 620 ? 1.826 30.102 215.031 1.00 84.20 618 LYS A O 1
ATOM 4744 N N . ARG A 1 621 ? 0.994 28.532 213.640 1.00 78.67 619 ARG A N 1
ATOM 4745 C CA . ARG A 1 621 ? 1.810 27.421 214.164 1.00 80.65 619 ARG A CA 1
ATOM 4746 C C . ARG A 1 621 ? 3.338 27.618 214.089 1.00 79.52 619 ARG A C 1
ATOM 4747 O O . ARG A 1 621 ? 4.070 27.075 214.913 1.00 81.93 619 ARG A O 1
ATOM 4755 N N . ASN A 1 622 ? 3.812 28.404 213.125 1.00 80.43 620 ASN A N 1
ATOM 4756 C CA . ASN A 1 622 ? 5.248 28.634 212.958 1.00 75.08 620 ASN A CA 1
ATOM 4757 C C . ASN A 1 622 ? 5.896 29.494 214.047 1.00 76.72 620 ASN A C 1
ATOM 4758 O O . ASN A 1 622 ? 6.941 29.130 214.578 1.00 75.13 620 ASN A O 1
ATOM 4763 N N . LEU A 1 623 ? 5.274 30.623 214.381 1.00 82.30 621 LEU A N 1
ATOM 4764 C CA . LEU A 1 623 ? 5.855 31.567 215.340 1.00 92.91 621 LEU A CA 1
ATOM 4765 C C . LEU A 1 623 ? 5.623 31.192 216.806 1.00 99.88 621 LEU A C 1
ATOM 4766 O O . LEU A 1 623 ? 6.166 31.846 217.697 1.00 106.73 621 LEU A O 1
ATOM 4771 N N . TYR A 1 624 ? 4.823 30.154 217.057 1.00 104.82 622 TYR A N 1
ATOM 4772 C CA . TYR A 1 624 ? 4.448 29.792 218.429 1.00 100.55 622 TYR A CA 1
ATOM 4773 C C . TYR A 1 624 ? 4.632 28.322 218.821 1.00 99.92 622 TYR A C 1
ATOM 4774 O O . TYR A 1 624 ? 5.089 28.028 219.923 1.00 99.87 622 TYR A O 1
ATOM 4783 N N . ASN A 1 625 ? 4.281 27.402 217.927 1.00 101.87 623 ASN A N 1
ATOM 4784 C CA . ASN A 1 625 ? 4.359 25.964 218.224 1.00 96.78 623 ASN A CA 1
ATOM 4785 C C . ASN A 1 625 ? 5.726 25.318 217.990 1.00 94.53 623 ASN A C 1
ATOM 4786 O O . ASN A 1 625 ? 6.188 24.510 218.798 1.00 110.46 623 ASN A O 1
ATOM 4791 N N . ARG A 1 626 ? 6.359 25.666 216.877 1.00 73.74 624 ARG A N 1
ATOM 4792 C CA . ARG A 1 626 ? 7.625 25.067 216.478 1.00 70.23 624 ARG A CA 1
ATOM 4793 C C . ARG A 1 626 ? 8.856 25.768 217.058 1.00 69.95 624 ARG A C 1
ATOM 4794 O O . ARG A 1 626 ? 8.801 26.936 217.446 1.00 72.99 624 ARG A O 1
ATOM 4802 N N . ILE A 1 627 ? 9.979 25.061 217.101 1.00 57.11 625 ILE A N 1
ATOM 4803 C CA . ILE A 1 627 ? 11.241 25.769 217.212 1.00 60.82 625 ILE A CA 1
ATOM 4804 C C . ILE A 1 627 ? 11.835 26.020 215.816 1.00 66.98 625 ILE A C 1
ATOM 4805 O O . ILE A 1 627 ? 12.099 25.090 215.044 1.00 69.59 625 ILE A O 1
ATOM 4810 N N . GLU A 1 628 ? 11.991 27.303 215.501 1.00 57.52 626 GLU A N 1
ATOM 4811 C CA . GLU A 1 628 ? 12.454 27.758 214.194 1.00 55.79 626 GLU A CA 1
ATOM 4812 C C . GLU A 1 628 ? 13.719 28.579 214.358 1.00 51.77 626 GLU A C 1
ATOM 4813 O O . GLU A 1 628 ? 14.090 28.948 215.472 1.00 52.46 626 GLU A O 1
ATOM 4819 N N . THR A 1 629 ? 14.369 28.889 213.245 1.00 45.31 627 THR A N 1
ATOM 4820 C CA . THR A 1 629 ? 15.493 29.820 213.272 1.00 46.54 627 THR A CA 1
ATOM 4821 C C . THR A 1 629 ? 15.383 30.935 212.248 1.00 52.35 627 THR A C 1
ATOM 4822 O O . THR A 1 629 ? 14.782 30.774 211.182 1.00 49.98 627 THR A O 1
ATOM 4826 N N . ALA A 1 630 ? 15.971 32.074 212.592 1.00 54.94 628 ALA A N 1
ATOM 4827 C CA . ALA A 1 630 ? 16.262 33.104 211.614 1.00 60.32 628 ALA A CA 1
ATOM 4828 C C . ALA A 1 630 ? 17.651 33.644 211.907 1.00 65.35 628 ALA A C 1
ATOM 4829 O O . ALA A 1 630 ? 18.060 33.762 213.068 1.00 68.75 628 ALA A O 1
ATOM 4831 N N . CYS A 1 631 ? 18.376 33.963 210.844 1.00 66.12 629 CYS A N 1
ATOM 4832 C CA . CYS A 1 631 ? 19.756 34.380 210.969 1.00 46.93 629 CYS A CA 1
ATOM 4833 C C . CYS A 1 631 ? 20.056 35.637 210.158 1.00 61.82 629 CYS A C 1
ATOM 4834 O O . CYS A 1 631 ? 19.669 35.727 208.990 1.00 57.45 629 CYS A O 1
ATOM 4837 N N . PRO A 1 632 ? 20.722 36.625 210.792 1.00 57.02 630 PRO A N 1
ATOM 4838 C CA . PRO A 1 632 ? 21.265 37.801 210.131 1.00 53.35 630 PRO A CA 1
ATOM 4839 C C . PRO A 1 632 ? 22.374 37.430 209.174 1.00 62.30 630 PRO A C 1
ATOM 4840 O O . PRO A 1 632 ? 23.216 36.585 209.491 1.00 62.82 630 PRO A O 1
ATOM 4844 N N . VAL A 1 633 ? 22.357 38.057 208.007 1.00 44.64 631 VAL A N 1
ATOM 4845 C CA . VAL A 1 633 ? 23.432 37.940 207.062 1.00 49.24 631 VAL A CA 1
ATOM 4846 C C . VAL A 1 633 ? 24.361 39.110 207.380 1.00 62.19 631 VAL A C 1
ATOM 4847 O O . VAL A 1 633 ? 24.045 40.254 207.068 1.00 68.95 631 VAL A O 1
ATOM 4851 N N . LEU A 1 634 ? 25.485 38.832 208.034 1.00 58.62 632 LEU A N 1
ATOM 4852 C CA . LEU A 1 634 ? 26.389 39.901 208.500 1.00 61.14 632 LEU A CA 1
ATOM 4853 C C . LEU A 1 634 ? 27.317 40.490 207.439 1.00 63.02 632 LEU A C 1
ATOM 4854 O O . LEU A 1 634 ? 27.564 41.697 207.419 1.00 72.31 632 LEU A O 1
ATOM 4859 N N . ASP A 1 635 ? 27.826 39.636 206.563 1.00 63.56 633 ASP A N 1
ATOM 4860 C CA . ASP A 1 635 ? 28.700 40.072 205.491 1.00 58.33 633 ASP A CA 1
ATOM 4861 C C . ASP A 1 635 ? 27.966 40.945 204.473 1.00 59.97 633 ASP A C 1
ATOM 4862 O O . ASP A 1 635 ? 26.971 40.525 203.877 1.00 59.28 633 ASP A O 1
ATOM 4867 N N . PRO A 1 636 ? 28.479 42.165 204.256 1.00 70.30 634 PRO A N 1
ATOM 4868 C CA . PRO A 1 636 ? 27.852 43.167 203.404 1.00 57.46 634 PRO A CA 1
ATOM 4869 C C . PRO A 1 636 ? 27.672 42.725 201.959 1.00 58.27 634 PRO A C 1
ATOM 4870 O O . PRO A 1 636 ? 26.593 42.935 201.400 1.00 58.84 634 PRO A O 1
ATOM 4874 N N . THR A 1 637 ? 28.690 42.106 201.360 1.00 46.87 635 THR A N 1
ATOM 4875 C CA . THR A 1 637 ? 28.552 41.657 199.967 1.00 59.91 635 THR A CA 1
ATOM 4876 C C . THR A 1 637 ? 27.503 40.548 199.836 1.00 61.86 635 THR A C 1
ATOM 4877 O O . THR A 1 637 ? 26.767 40.496 198.847 1.00 57.10 635 THR A O 1
ATOM 4881 N N . LEU A 1 638 ? 27.429 39.678 200.842 1.00 57.64 636 LEU A N 1
ATOM 4882 C CA . LEU A 1 638 ? 26.389 38.654 200.886 1.00 61.07 636 LEU A CA 1
ATOM 4883 C C . LEU A 1 638 ? 24.992 39.271 200.961 1.00 63.96 636 LEU A C 1
ATOM 4884 O O . LEU A 1 638 ? 24.136 38.954 200.126 1.00 60.50 636 LEU A O 1
ATOM 4889 N N . ARG A 1 639 ? 24.777 40.162 201.935 1.00 44.60 637 ARG A N 1
ATOM 4890 C CA . ARG A 1 639 ? 23.525 40.940 202.028 1.00 57.01 637 ARG A CA 1
ATOM 4891 C C . ARG A 1 639 ? 23.134 41.640 200.725 1.00 60.45 637 ARG A C 1
ATOM 4892 O O . ARG A 1 639 ? 21.946 41.744 200.395 1.00 59.65 637 ARG A O 1
ATOM 4900 N N . ARG A 1 640 ? 24.141 42.135 200.007 1.00 52.32 638 ARG A N 1
ATOM 4901 C CA . ARG A 1 640 ? 23.927 42.855 198.761 1.00 54.25 638 ARG A CA 1
ATOM 4902 C C . ARG A 1 640 ? 23.425 41.894 197.695 1.00 48.04 638 ARG A C 1
ATOM 4903 O O . ARG A 1 640 ? 22.544 42.239 196.902 1.00 62.15 638 ARG A O 1
ATOM 4911 N N . GLU A 1 641 ? 23.968 40.680 197.701 1.00 51.24 639 GLU A N 1
ATOM 4912 C CA . GLU A 1 641 ? 23.603 39.675 196.712 1.00 54.86 639 GLU A CA 1
ATOM 4913 C C . GLU A 1 641 ? 22.138 39.270 196.862 1.00 54.02 639 GLU A C 1
ATOM 4914 O O . GLU A 1 641 ? 21.418 39.193 195.870 1.00 59.77 639 GLU A O 1
ATOM 4920 N N . ILE A 1 642 ? 21.703 39.037 198.101 1.00 43.30 640 ILE A N 1
ATOM 4921 C CA . ILE A 1 642 ? 20.337 38.591 198.380 1.00 44.04 640 ILE A CA 1
ATOM 4922 C C . ILE A 1 642 ? 19.338 39.616 197.870 1.00 57.60 640 ILE A C 1
ATOM 4923 O O . ILE A 1 642 ? 18.346 39.276 197.212 1.00 60.70 640 ILE A O 1
ATOM 4928 N N . ILE A 1 643 ? 19.633 40.878 198.146 1.00 51.49 641 ILE A N 1
ATOM 4929 C CA . ILE A 1 643 ? 18.804 41.969 197.673 1.00 44.51 641 ILE A CA 1
ATOM 4930 C C . ILE A 1 643 ? 18.819 42.029 196.155 1.00 44.93 641 ILE A C 1
ATOM 4931 O O . ILE A 1 643 ? 17.768 42.202 195.535 1.00 59.23 641 ILE A O 1
ATOM 4936 N N . ASP A 1 644 ? 19.993 41.855 195.552 1.00 44.61 642 ASP A N 1
ATOM 4937 C CA . ASP A 1 644 ? 20.077 41.826 194.095 1.00 45.61 642 ASP A CA 1
ATOM 4938 C C . ASP A 1 644 ? 19.078 40.799 193.568 1.00 57.05 642 ASP A C 1
ATOM 4939 O O . ASP A 1 644 ? 18.240 41.112 192.717 1.00 64.21 642 ASP A O 1
ATOM 4944 N N . ILE A 1 645 ? 19.164 39.589 194.126 1.00 54.15 643 ILE A N 1
ATOM 4945 C CA . ILE A 1 645 ? 18.337 38.450 193.753 1.00 43.59 643 ILE A CA 1
ATOM 4946 C C . ILE A 1 645 ? 16.851 38.749 193.941 1.00 58.82 643 ILE A C 1
ATOM 4947 O O . ILE A 1 645 ? 16.049 38.594 193.005 1.00 52.47 643 ILE A O 1
ATOM 4952 N N . LEU A 1 646 ? 16.487 39.215 195.133 1.00 46.76 644 LEU A N 1
ATOM 4953 C CA . LEU A 1 646 ? 15.100 39.588 195.394 1.00 46.35 644 LEU A CA 1
ATOM 4954 C C . LEU A 1 646 ? 14.609 40.675 194.447 1.00 49.48 644 LEU A C 1
ATOM 4955 O O . LEU A 1 646 ? 13.441 40.687 194.080 1.00 53.78 644 LEU A O 1
ATOM 4960 N N . GLU A 1 647 ? 15.505 41.576 194.046 1.00 57.16 645 GLU A N 1
ATOM 4961 C CA . GLU A 1 647 ? 15.160 42.620 193.089 1.00 44.93 645 GLU A CA 1
ATOM 4962 C C . GLU A 1 647 ? 14.901 42.000 191.748 1.00 43.50 645 GLU A C 1
ATOM 4963 O O . GLU A 1 647 ? 13.915 42.336 191.087 1.00 38.09 645 GLU A O 1
ATOM 4969 N N . ILE A 1 648 ? 15.763 41.067 191.352 1.00 51.42 646 ILE A N 1
ATOM 4970 C CA . ILE A 1 648 ? 15.468 40.264 190.163 1.00 55.42 646 ILE A CA 1
ATOM 4971 C C . ILE A 1 648 ? 14.067 39.645 190.254 1.00 56.66 646 ILE A C 1
ATOM 4972 O O . ILE A 1 648 ? 13.295 39.718 189.302 1.00 47.42 646 ILE A O 1
ATOM 4977 N N . GLN A 1 649 ? 13.718 39.069 191.403 1.00 46.05 647 GLN A N 1
ATOM 4978 C CA . GLN A 1 649 ? 12.386 38.497 191.520 1.00 50.77 647 GLN A CA 1
ATOM 4979 C C . GLN A 1 649 ? 11.297 39.561 191.336 1.00 48.93 647 GLN A C 1
ATOM 4980 O O . GLN A 1 649 ? 10.331 39.333 190.607 1.00 61.35 647 GLN A O 1
ATOM 4986 N N . LEU A 1 650 ? 11.472 40.732 191.946 1.00 57.31 648 LEU A N 1
ATOM 4987 C CA . LEU A 1 650 ? 10.456 41.801 191.860 1.00 55.04 648 LEU A CA 1
ATOM 4988 C C . LEU A 1 650 ? 10.394 42.454 190.491 1.00 46.59 648 LEU A C 1
ATOM 4989 O O . LEU A 1 650 ? 9.472 43.220 190.216 1.00 58.33 648 LEU A O 1
ATOM 4994 N N . ARG A 1 651 ? 11.378 42.141 189.649 1.00 41.38 649 ARG A N 1
ATOM 4995 C CA . ARG A 1 651 ? 11.474 42.671 188.296 1.00 46.75 649 ARG A CA 1
ATOM 4996 C C . ARG A 1 651 ? 10.859 41.699 187.284 1.00 51.20 649 ARG A C 1
ATOM 4997 O O . ARG A 1 651 ? 10.562 42.102 186.148 1.00 40.85 649 ARG A O 1
ATOM 5005 N N . ASP A 1 652 ? 10.667 40.435 187.705 1.00 51.39 650 ASP A N 1
ATOM 5006 C CA . ASP A 1 652 ? 10.073 39.376 186.866 1.00 33.23 650 ASP A CA 1
ATOM 5007 C C . ASP A 1 652 ? 8.776 39.799 186.210 1.00 35.64 650 ASP A C 1
ATOM 5008 O O . ASP A 1 652 ? 7.792 40.081 186.898 1.00 51.33 650 ASP A O 1
ATOM 5013 N N . ASN A 1 653 ? 8.772 39.818 184.883 1.00 40.18 651 ASN A N 1
ATOM 5014 C CA . ASN A 1 653 ? 7.539 40.054 184.118 1.00 44.38 651 ASN A CA 1
ATOM 5015 C C . ASN A 1 653 ? 7.033 38.856 183.314 1.00 50.45 651 ASN A C 1
ATOM 5016 O O . ASN A 1 653 ? 6.193 39.041 182.433 1.00 49.45 651 ASN A O 1
ATOM 5021 N N . ILE A 1 654 ? 7.539 37.648 183.585 1.00 40.97 652 ILE A N 1
ATOM 5022 C CA . ILE A 1 654 ? 7.109 36.476 182.805 1.00 52.34 652 ILE A CA 1
ATOM 5023 C C . ILE A 1 654 ? 6.291 35.460 183.604 1.00 30.51 652 ILE A C 1
ATOM 5024 O O . ILE A 1 654 ? 5.274 34.986 183.128 1.00 63.02 652 ILE A O 1
ATOM 5029 N N . LYS A 1 655 ? 6.719 35.157 184.820 1.00 46.57 653 LYS A N 1
ATOM 5030 C CA . LYS A 1 655 ? 6.020 34.184 185.658 1.00 53.58 653 LYS A CA 1
ATOM 5031 C C . LYS A 1 655 ? 5.290 34.841 186.815 1.00 56.64 653 LYS A C 1
ATOM 5032 O O . LYS A 1 655 ? 4.253 34.343 187.252 1.00 52.63 653 LYS A O 1
ATOM 5038 N N . ALA A 1 656 ? 5.841 35.953 187.303 1.00 52.45 654 ALA A N 1
ATOM 5039 C CA . ALA A 1 656 ? 5.332 36.626 188.502 1.00 48.25 654 ALA A CA 1
ATOM 5040 C C . ALA A 1 656 ? 3.909 37.069 188.344 1.00 43.14 654 ALA A C 1
ATOM 5041 O O . ALA A 1 656 ? 3.503 37.552 187.279 1.00 32.04 654 ALA A O 1
ATOM 5043 N N . CYS A 1 657 ? 3.127 36.910 189.407 1.00 40.25 655 CYS A N 1
ATOM 5044 C CA . CYS A 1 657 ? 1.753 37.397 189.423 1.00 51.86 655 CYS A CA 1
ATOM 5045 C C . CYS A 1 657 ? 1.493 38.269 190.647 1.00 60.16 655 CYS A C 1
ATOM 5046 O O . CYS A 1 657 ? 1.967 37.972 191.744 1.00 57.01 655 CYS A O 1
ATOM 5049 N N . ARG A 1 658 ? 0.739 39.346 190.453 1.00 52.95 656 ARG A N 1
ATOM 5050 C CA . ARG A 1 658 ? 0.341 40.194 191.549 1.00 53.84 656 ARG A CA 1
ATOM 5051 C C . ARG A 1 658 ? -1.027 39.702 191.949 1.00 45.20 656 ARG A C 1
ATOM 5052 O O . ARG A 1 658 ? -1.776 39.185 191.121 1.00 49.16 656 ARG A O 1
ATOM 5060 N N . ILE A 1 659 ? -1.302 39.801 193.240 1.00 43.06 657 ILE A N 1
ATOM 5061 C CA . ILE A 1 659 ? -2.565 39.385 193.814 1.00 52.12 657 ILE A CA 1
ATOM 5062 C C . ILE A 1 659 ? -3.453 40.610 193.987 1.00 59.35 657 ILE A C 1
ATOM 5063 O O . ILE A 1 659 ? -2.986 41.694 194.372 1.00 69.46 657 ILE A O 1
ATOM 5068 N N . ASP A 1 660 ? -4.735 40.454 193.700 1.00 59.23 658 ASP A N 1
ATOM 5069 C CA . ASP A 1 660 ? -5.663 41.521 194.027 1.00 63.29 658 ASP A CA 1
ATOM 5070 C C . ASP A 1 660 ? -6.546 41.149 195.216 1.00 59.50 658 ASP A C 1
ATOM 5071 O O . ASP A 1 660 ? -6.405 40.066 195.798 1.00 61.08 658 ASP A O 1
ATOM 5076 N N . SER A 1 661 ? -7.457 42.052 195.561 1.00 60.60 659 SER A N 1
ATOM 5077 C CA . SER A 1 661 ? -8.342 41.866 196.703 1.00 57.92 659 SER A CA 1
ATOM 5078 C C . SER A 1 661 ? -9.391 40.797 196.462 1.00 67.99 659 SER A C 1
ATOM 5079 O O . SER A 1 661 ? -10.027 40.344 197.402 1.00 87.22 659 SER A O 1
ATOM 5082 N N . SER A 1 662 ? -9.561 40.368 195.215 1.00 62.65 660 SER A N 1
ATOM 5083 C CA . SER A 1 662 ? -10.463 39.254 194.930 1.00 51.21 660 SER A CA 1
ATOM 5084 C C . SER A 1 662 ? -9.721 37.920 194.785 1.00 56.55 660 SER A C 1
ATOM 5085 O O . SER A 1 662 ? -10.245 36.968 194.194 1.00 68.52 660 SER A O 1
ATOM 5088 N N . LEU A 1 663 ? -8.512 37.863 195.343 1.00 53.26 661 LEU A N 1
ATOM 5089 C CA . LEU A 1 663 ? -7.634 36.673 195.303 1.00 63.09 661 LEU A CA 1
ATOM 5090 C C . LEU A 1 663 ? -7.178 36.234 193.893 1.00 62.93 661 LEU A C 1
ATOM 5091 O O . LEU A 1 663 ? -6.812 35.070 193.679 1.00 46.28 661 LEU A O 1
ATOM 5096 N N . ASN A 1 664 ? -7.182 37.158 192.936 1.00 55.35 662 ASN A N 1
ATOM 5097 C CA . ASN A 1 664 ? -6.839 36.785 191.574 1.00 50.21 662 ASN A CA 1
ATOM 5098 C C . ASN A 1 664 ? -5.366 36.852 191.290 1.00 58.01 662 ASN A C 1
ATOM 5099 O O . ASN A 1 664 ? -4.660 37.743 191.781 1.00 62.81 662 ASN A O 1
ATOM 5104 N N . ASN A 1 665 ? -4.918 35.894 190.486 1.00 57.16 663 ASN A N 1
ATOM 5105 C CA . ASN A 1 665 ? -3.543 35.828 190.043 1.00 46.31 663 ASN A CA 1
ATOM 5106 C C . ASN A 1 665 ? -3.421 36.622 188.746 1.00 57.98 663 ASN A C 1
ATOM 5107 O O . ASN A 1 665 ? -3.918 36.211 187.690 1.00 52.62 663 ASN A O 1
ATOM 5112 N N . ILE A 1 666 ? -2.796 37.788 188.843 1.00 42.03 664 ILE A N 1
ATOM 5113 C CA . ILE A 1 666 ? -2.634 38.656 187.692 1.00 48.16 664 ILE A CA 1
ATOM 5114 C C . ILE A 1 666 ? -1.161 38.702 187.268 1.00 48.45 664 ILE A C 1
ATOM 5115 O O . ILE A 1 666 ? -0.307 39.148 188.036 1.00 58.81 664 ILE A O 1
ATOM 5120 N N . TYR A 1 667 ? -0.878 38.224 186.055 1.00 37.37 665 TYR A N 1
ATOM 5121 C CA . TYR A 1 667 ? 0.476 38.238 185.487 1.00 48.58 665 TYR A CA 1
ATOM 5122 C C . TYR A 1 667 ? 0.997 39.654 185.345 1.00 39.58 665 TYR A C 1
ATOM 5123 O O . TYR A 1 667 ? 0.330 40.525 184.782 1.00 58.34 665 TYR A O 1
ATOM 5132 N N . LYS A 1 668 ? 2.213 39.865 185.820 1.00 40.12 666 LYS A N 1
ATOM 5133 C CA . LYS A 1 668 ? 2.859 41.160 185.722 1.00 35.31 666 LYS A CA 1
ATOM 5134 C C . LYS A 1 668 ? 3.555 41.394 184.377 1.00 35.76 666 LYS A C 1
ATOM 5135 O O . LYS A 1 668 ? 4.658 41.937 184.339 1.00 53.64 666 LYS A O 1
ATOM 5141 N N . HIS A 1 669 ? 2.897 40.995 183.283 1.00 39.07 667 HIS A N 1
ATOM 5142 C CA . HIS A 1 669 ? 3.457 41.106 181.930 1.00 43.16 667 HIS A CA 1
ATOM 5143 C C . HIS A 1 669 ? 3.582 42.550 181.501 1.00 52.41 667 HIS A C 1
ATOM 5144 O O . HIS A 1 669 ? 2.716 43.357 181.820 1.00 49.55 667 HIS A O 1
ATOM 5151 N N . ASN A 1 670 ? 4.636 42.863 180.749 1.00 60.77 668 ASN A N 1
ATOM 5152 C CA . ASN A 1 670 ? 4.857 44.229 180.282 1.00 57.15 668 ASN A CA 1
ATOM 5153 C C . ASN A 1 670 ? 5.799 44.331 179.079 1.00 53.41 668 ASN A C 1
ATOM 5154 O O . ASN A 1 670 ? 7.009 44.486 179.243 1.00 71.23 668 ASN A O 1
ATOM 5159 N N . SER A 1 671 ? 5.229 44.287 177.877 1.00 51.81 669 SER A N 1
ATOM 5160 C CA . SER A 1 671 ? 5.988 44.318 176.621 1.00 59.44 669 SER A CA 1
ATOM 5161 C C . SER A 1 671 ? 6.990 45.467 176.525 1.00 68.59 669 SER A C 1
ATOM 5162 O O . SER A 1 671 ? 8.054 45.312 175.922 1.00 76.30 669 SER A O 1
ATOM 5165 N N . ASP A 1 672 ? 6.651 46.614 177.106 1.00 56.81 670 ASP A N 1
ATOM 5166 C CA . ASP A 1 672 ? 7.530 47.775 177.029 1.00 72.93 670 ASP A CA 1
ATOM 5167 C C . ASP A 1 672 ? 8.930 47.495 177.586 1.00 69.25 670 ASP A C 1
ATOM 5168 O O . ASP A 1 672 ? 9.921 47.881 176.977 1.00 62.25 670 ASP A O 1
ATOM 5173 N N . GLU A 1 673 ? 9.010 46.804 178.721 1.00 70.89 671 GLU A N 1
ATOM 5174 C CA . GLU A 1 673 ? 10.309 46.466 179.307 1.00 71.09 671 GLU A CA 1
ATOM 5175 C C . GLU A 1 673 ? 10.855 45.171 178.711 1.00 57.06 671 GLU A C 1
ATOM 5176 O O . GLU A 1 673 ? 10.115 44.402 178.103 1.00 54.51 671 GLU A O 1
ATOM 5182 N N . LYS A 1 674 ? 12.158 44.951 178.858 1.00 56.18 672 LYS A N 1
ATOM 5183 C CA . LYS A 1 674 ? 12.757 43.730 178.356 1.00 66.28 672 LYS A CA 1
ATOM 5184 C C . LYS A 1 674 ? 12.296 42.605 179.261 1.00 64.63 672 LYS A C 1
ATOM 5185 O O . LYS A 1 674 ? 12.176 42.793 180.474 1.00 56.35 672 LYS A O 1
ATOM 5191 N N . PRO A 1 675 ? 11.967 41.455 178.660 1.00 71.57 673 PRO A N 1
ATOM 5192 C CA . PRO A 1 675 ? 11.536 40.245 179.350 1.00 60.70 673 PRO A CA 1
ATOM 5193 C C . PRO A 1 675 ? 12.542 39.744 180.376 1.00 59.35 673 PRO A C 1
ATOM 5194 O O . PRO A 1 675 ? 13.749 39.663 180.110 1.00 58.35 673 PRO A O 1
ATOM 5198 N N . VAL A 1 676 ? 12.033 39.443 181.558 1.00 40.54 674 VAL A N 1
ATOM 5199 C CA . VAL A 1 676 ? 12.856 38.906 182.620 1.00 45.40 674 VAL A CA 1
ATOM 5200 C C . VAL A 1 676 ? 12.047 37.872 183.379 1.00 58.44 674 VAL A C 1
ATOM 5201 O O . VAL A 1 676 ? 10.966 38.165 183.908 1.00 63.60 674 VAL A O 1
ATOM 5205 N N . ARG A 1 677 ? 12.553 36.643 183.371 1.00 57.25 675 ARG A N 1
ATOM 5206 C CA . ARG A 1 677 ? 12.019 35.620 184.239 1.00 61.07 675 ARG A CA 1
ATOM 5207 C C . ARG A 1 677 ? 13.076 35.257 185.284 1.00 61.66 675 ARG A C 1
ATOM 5208 O O . ARG A 1 677 ? 14.235 34.916 184.973 1.00 46.59 675 ARG A O 1
ATOM 5216 N N . ALA A 1 678 ? 12.657 35.398 186.537 1.00 45.70 676 ALA A N 1
ATOM 5217 C CA . ALA A 1 678 ? 13.569 35.439 187.660 1.00 51.00 676 ALA A CA 1
ATOM 5218 C C . ALA A 1 678 ? 14.461 34.205 187.768 1.00 58.13 676 ALA A C 1
ATOM 5219 O O . ALA A 1 678 ? 15.633 34.325 188.121 1.00 51.84 676 ALA A O 1
ATOM 5221 N N . GLN A 1 679 ? 13.919 33.033 187.441 1.00 45.13 677 GLN A N 1
ATOM 5222 C CA . GLN A 1 679 ? 14.671 31.796 187.591 1.00 34.08 677 GLN A CA 1
ATOM 5223 C C . GLN A 1 679 ? 15.736 31.642 186.512 1.00 43.04 677 GLN A C 1
ATOM 5224 O O . GLN A 1 679 ? 16.804 31.072 186.764 1.00 43.35 677 GLN A O 1
ATOM 5230 N N . ALA A 1 680 ? 15.475 32.182 185.325 1.00 38.83 678 ALA A N 1
ATOM 5231 C CA . ALA A 1 680 ? 16.540 32.288 184.326 1.00 49.27 678 ALA A CA 1
ATOM 5232 C C . ALA A 1 680 ? 17.566 33.343 184.752 1.00 47.95 678 ALA A C 1
ATOM 5233 O O . ALA A 1 680 ? 18.760 33.066 184.850 1.00 55.65 678 ALA A O 1
ATOM 5235 N N . ALA A 1 681 ? 17.080 34.538 185.060 1.00 49.12 679 ALA A N 1
ATOM 5236 C CA . ALA A 1 681 ? 17.955 35.672 185.329 1.00 53.11 679 ALA A CA 1
ATOM 5237 C C . ALA A 1 681 ? 18.888 35.480 186.524 1.00 57.69 679 ALA A C 1
ATOM 5238 O O . ALA A 1 681 ? 20.050 35.901 186.484 1.00 66.77 679 ALA A O 1
ATOM 5240 N N . ILE A 1 682 ? 18.372 34.857 187.583 1.00 56.25 680 ILE A N 1
ATOM 5241 C CA . ILE A 1 682 ? 19.150 34.617 188.792 1.00 50.30 680 ILE A CA 1
ATOM 5242 C C . ILE A 1 682 ? 20.319 33.692 188.474 1.00 60.35 680 ILE A C 1
ATOM 5243 O O . ILE A 1 682 ? 21.440 33.898 188.959 1.00 62.52 680 ILE A O 1
ATOM 5248 N N . TYR A 1 683 ? 20.066 32.692 187.636 1.00 48.93 681 TYR A N 1
ATOM 5249 C CA . TYR A 1 683 ? 21.137 31.814 187.226 1.00 52.50 681 TYR A CA 1
ATOM 5250 C C . TYR A 1 683 ? 22.219 32.564 186.456 1.00 60.24 681 TYR A C 1
ATOM 5251 O O . TYR A 1 683 ? 23.409 32.349 186.699 1.00 48.37 681 TYR A O 1
ATOM 5260 N N . ARG A 1 684 ? 21.807 33.445 185.543 1.00 57.22 682 ARG A N 1
ATOM 5261 C CA . ARG A 1 684 ? 22.772 34.246 184.783 1.00 48.02 682 ARG A CA 1
ATOM 5262 C C . ARG A 1 684 ? 23.570 35.166 185.690 1.00 49.50 682 ARG A C 1
ATOM 5263 O O . ARG A 1 684 ? 24.783 35.302 185.532 1.00 58.83 682 ARG A O 1
ATOM 5271 N N . TYR A 1 685 ? 22.880 35.778 186.647 1.00 48.11 683 TYR A N 1
ATOM 5272 C CA . TYR A 1 685 ? 23.506 36.686 187.603 1.00 47.48 683 TYR A CA 1
ATOM 5273 C C . TYR A 1 685 ? 24.613 35.978 188.393 1.00 55.29 683 TYR A C 1
ATOM 5274 O O . TYR A 1 685 ? 25.727 36.488 188.498 1.00 66.66 683 TYR A O 1
ATOM 5283 N N . LEU A 1 686 ? 24.296 34.795 188.919 1.00 55.29 684 LEU A N 1
ATOM 5284 C CA . LEU A 1 686 ? 25.202 34.043 189.776 1.00 45.18 684 LEU A CA 1
ATOM 5285 C C . LEU A 1 686 ? 26.346 33.440 188.983 1.00 61.03 684 LEU A C 1
ATOM 5286 O O . LEU A 1 686 ? 27.478 33.393 189.458 1.00 67.05 684 LEU A O 1
ATOM 5291 N N . LYS A 1 687 ? 26.047 32.988 187.770 1.00 67.18 685 LYS A N 1
ATOM 5292 C CA . LYS A 1 687 ? 27.069 32.455 186.890 1.00 55.88 685 LYS A CA 1
ATOM 5293 C C . LYS A 1 687 ? 27.994 33.605 186.504 1.00 67.00 685 LYS A C 1
ATOM 5294 O O . LYS A 1 687 ? 29.217 33.463 186.524 1.00 76.71 685 LYS A O 1
ATOM 5300 N N . GLY A 1 688 ? 27.391 34.749 186.189 1.00 68.61 686 GLY A N 1
ATOM 5301 C CA . GLY A 1 688 ? 28.129 35.971 185.904 1.00 65.21 686 GLY A CA 1
ATOM 5302 C C . GLY A 1 688 ? 29.197 36.214 186.947 1.00 60.56 686 GLY A C 1
ATOM 5303 O O . GLY A 1 688 ? 30.382 36.198 186.643 1.00 60.66 686 GLY A O 1
ATOM 5304 N N . LYS A 1 689 ? 28.778 36.378 188.193 1.00 68.29 687 LYS A N 1
ATOM 5305 C CA . LYS A 1 689 ? 29.720 36.691 189.253 1.00 71.68 687 LYS A CA 1
ATOM 5306 C C . LYS A 1 689 ? 30.827 35.630 189.427 1.00 71.39 687 LYS A C 1
ATOM 5307 O O . LYS A 1 689 ? 31.909 35.945 189.915 1.00 72.84 687 LYS A O 1
ATOM 5313 N N . GLU A 1 690 ? 30.577 34.391 189.007 1.00 66.20 688 GLU A N 1
ATOM 5314 C CA . GLU A 1 690 ? 31.566 33.339 189.223 1.00 65.96 688 GLU A CA 1
ATOM 5315 C C . GLU A 1 690 ? 32.654 33.367 188.161 1.00 74.49 688 GLU A C 1
ATOM 5316 O O . GLU A 1 690 ? 33.765 32.904 188.401 1.00 79.40 688 GLU A O 1
ATOM 5322 N N . GLU A 1 691 ? 32.349 33.940 186.999 1.00 83.48 689 GLU A N 1
ATOM 5323 C CA . GLU A 1 691 ? 33.379 34.176 185.986 1.00 81.42 689 GLU A CA 1
ATOM 5324 C C . GLU A 1 691 ? 34.250 35.378 186.361 1.00 85.74 689 GLU A C 1
ATOM 5325 O O . GLU A 1 691 ? 35.262 35.637 185.718 1.00 99.28 689 GLU A O 1
ATOM 5331 N N . THR A 1 692 ? 33.855 36.110 187.399 1.00 85.41 690 THR A N 1
ATOM 5332 C CA . THR A 1 692 ? 34.620 37.272 187.856 1.00 91.44 690 THR A CA 1
ATOM 5333 C C . THR A 1 692 ? 35.563 36.933 189.019 1.00 86.65 690 THR A C 1
ATOM 5334 O O . THR A 1 692 ? 35.777 37.758 189.914 1.00 88.33 690 THR A O 1
ATOM 5338 N N . THR A 1 693 ? 36.122 35.723 188.998 1.00 90.91 691 THR A N 1
ATOM 5339 C CA . THR A 1 693 ? 37.091 35.283 190.016 1.00 97.91 691 THR A CA 1
ATOM 5340 C C . THR A 1 693 ? 38.534 35.543 189.570 1.00 91.86 691 THR A C 1
ATOM 5341 O O . THR A 1 693 ? 39.239 36.365 190.160 1.00 83.30 691 THR A O 1
ATOM 5345 N N . ARG B 1 13 ? 15.980 -41.420 189.132 1.00 97.80 11 ARG B N 1
ATOM 5346 C CA . ARG B 1 13 ? 16.430 -40.028 189.431 1.00 97.47 11 ARG B CA 1
ATOM 5347 C C . ARG B 1 13 ? 15.454 -39.310 190.366 1.00 104.27 11 ARG B C 1
ATOM 5348 O O . ARG B 1 13 ? 15.833 -38.873 191.462 1.00 103.18 11 ARG B O 1
ATOM 5356 N N . ASP B 1 14 ? 14.204 -39.198 189.915 1.00 108.34 12 ASP B N 1
ATOM 5357 C CA . ASP B 1 14 ? 13.126 -38.523 190.654 1.00 107.96 12 ASP B CA 1
ATOM 5358 C C . ASP B 1 14 ? 12.793 -39.222 191.964 1.00 110.06 12 ASP B C 1
ATOM 5359 O O . ASP B 1 14 ? 12.437 -38.566 192.941 1.00 117.93 12 ASP B O 1
ATOM 5372 N N . SER B 1 16 ? 15.022 -40.837 193.666 1.00 104.96 14 SER B N 1
ATOM 5373 C CA . SER B 1 16 ? 16.178 -40.607 194.511 1.00 106.28 14 SER B CA 1
ATOM 5374 C C . SER B 1 16 ? 16.134 -39.219 195.155 1.00 104.38 14 SER B C 1
ATOM 5375 O O . SER B 1 16 ? 16.467 -39.072 196.334 1.00 104.12 14 SER B O 1
ATOM 5378 N N . TRP B 1 17 ? 15.710 -38.208 194.398 1.00 105.27 15 TRP B N 1
ATOM 5379 C CA . TRP B 1 17 ? 15.646 -36.848 194.954 1.00 106.29 15 TRP B CA 1
ATOM 5380 C C . TRP B 1 17 ? 14.350 -36.581 195.755 1.00 100.17 15 TRP B C 1
ATOM 5381 O O . TRP B 1 17 ? 14.280 -35.644 196.556 1.00 102.57 15 TRP B O 1
ATOM 5392 N N . LEU B 1 18 ? 13.342 -37.431 195.565 1.00 87.23 16 LEU B N 1
ATOM 5393 C CA . LEU B 1 18 ? 12.214 -37.460 196.487 1.00 80.86 16 LEU B CA 1
ATOM 5394 C C . LEU B 1 18 ? 12.671 -38.099 197.792 1.00 86.99 16 LEU B C 1
ATOM 5395 O O . LEU B 1 18 ? 12.137 -37.807 198.865 1.00 97.72 16 LEU B O 1
ATOM 5400 N N . SER B 1 19 ? 13.676 -38.966 197.696 1.00 97.96 17 SER B N 1
ATOM 5401 C CA . SER B 1 19 ? 14.332 -39.491 198.890 1.00 97.55 17 SER B CA 1
ATOM 5402 C C . SER B 1 19 ? 15.462 -38.585 199.382 1.00 94.37 17 SER B C 1
ATOM 5403 O O . SER B 1 19 ? 16.003 -38.801 200.471 1.00 101.66 17 SER B O 1
ATOM 5406 N N . PHE B 1 20 ? 15.811 -37.571 198.587 1.00 85.87 18 PHE B N 1
ATOM 5407 C CA . PHE B 1 20 ? 16.624 -36.464 199.097 1.00 80.05 18 PHE B CA 1
ATOM 5408 C C . PHE B 1 20 ? 15.746 -35.580 199.989 1.00 82.75 18 PHE B C 1
ATOM 5409 O O . PHE B 1 20 ? 16.135 -35.244 201.107 1.00 77.14 18 PHE B O 1
ATOM 5417 N N . ASN B 1 21 ? 14.553 -35.232 199.503 1.00 81.08 19 ASN B N 1
ATOM 5418 C CA . ASN B 1 21 ? 13.591 -34.464 200.303 1.00 87.12 19 ASN B CA 1
ATOM 5419 C C . ASN B 1 21 ? 13.093 -35.232 201.544 1.00 87.04 19 ASN B C 1
ATOM 5420 O O . ASN B 1 21 ? 12.623 -34.629 202.513 1.00 90.75 19 ASN B O 1
ATOM 5425 N N . GLU B 1 22 ? 13.211 -36.559 201.506 1.00 78.98 20 GLU B N 1
ATOM 5426 C CA . GLU B 1 22 ? 13.082 -37.388 202.700 1.00 76.53 20 GLU B CA 1
ATOM 5427 C C . GLU B 1 22 ? 14.110 -37.002 203.758 1.00 73.49 20 GLU B C 1
ATOM 5428 O O . GLU B 1 22 ? 13.775 -36.894 204.939 1.00 78.94 20 GLU B O 1
ATOM 5434 N N . ARG B 1 23 ? 15.357 -36.798 203.329 1.00 70.53 21 ARG B N 1
ATOM 5435 C CA . ARG B 1 23 ? 16.472 -36.531 204.250 1.00 76.59 21 ARG B CA 1
ATOM 5436 C C . ARG B 1 23 ? 16.364 -35.154 204.920 1.00 79.91 21 ARG B C 1
ATOM 5437 O O . ARG B 1 23 ? 16.824 -34.966 206.048 1.00 79.03 21 ARG B O 1
ATOM 5445 N N . VAL B 1 24 ? 15.751 -34.200 204.223 1.00 75.64 22 VAL B N 1
ATOM 5446 C CA . VAL B 1 24 ? 15.461 -32.898 204.807 1.00 74.86 22 VAL B CA 1
ATOM 5447 C C . VAL B 1 24 ? 14.393 -33.050 205.890 1.00 77.30 22 VAL B C 1
ATOM 5448 O O . VAL B 1 24 ? 14.614 -32.670 207.042 1.00 75.35 22 VAL B O 1
ATOM 5452 N N . LEU B 1 25 ? 13.247 -33.627 205.526 1.00 78.29 23 LEU B N 1
ATOM 5453 C CA . LEU B 1 25 ? 12.191 -33.925 206.497 1.00 79.09 23 LEU B CA 1
ATOM 5454 C C . LEU B 1 25 ? 12.699 -34.731 207.688 1.00 86.94 23 LEU B C 1
ATOM 5455 O O . LEU B 1 25 ? 12.130 -34.665 208.782 1.00 97.98 23 LEU B O 1
ATOM 5468 N N . GLU B 1 27 ? 15.728 -34.319 209.119 1.00 80.08 25 GLU B N 1
ATOM 5469 C CA . GLU B 1 27 ? 16.292 -33.272 209.992 1.00 76.04 25 GLU B CA 1
ATOM 5470 C C . GLU B 1 27 ? 15.215 -32.555 210.796 1.00 72.60 25 GLU B C 1
ATOM 5471 O O . GLU B 1 27 ? 15.398 -32.274 211.977 1.00 70.80 25 GLU B O 1
ATOM 5477 N N . ALA B 1 28 ? 14.094 -32.259 210.145 1.00 73.73 26 ALA B N 1
ATOM 5478 C CA . ALA B 1 28 ? 12.989 -31.563 210.788 1.00 66.88 26 ALA B CA 1
ATOM 5479 C C . ALA B 1 28 ? 12.431 -32.407 211.924 1.00 73.44 26 ALA B C 1
ATOM 5480 O O . ALA B 1 28 ? 12.092 -31.886 212.991 1.00 77.12 26 ALA B O 1
ATOM 5482 N N . ALA B 1 29 ? 12.369 -33.719 211.687 1.00 87.61 27 ALA B N 1
ATOM 5483 C CA . ALA B 1 29 ? 11.984 -34.705 212.700 1.00 76.99 27 ALA B CA 1
ATOM 5484 C C . ALA B 1 29 ? 12.997 -34.817 213.851 1.00 73.47 27 ALA B C 1
ATOM 5485 O O . ALA B 1 29 ? 12.618 -35.134 214.978 1.00 76.41 27 ALA B O 1
ATOM 5487 N N . ASP B 1 30 ? 14.274 -34.552 213.561 1.00 66.43 28 ASP B N 1
ATOM 5488 C CA . ASP B 1 30 ? 15.343 -34.660 214.561 1.00 67.84 28 ASP B CA 1
ATOM 5489 C C . ASP B 1 30 ? 15.073 -33.804 215.806 1.00 74.28 28 ASP B C 1
ATOM 5490 O O . ASP B 1 30 ? 15.241 -32.576 215.796 1.00 78.61 28 ASP B O 1
ATOM 5495 N N . ARG B 1 31 ? 14.681 -34.488 216.880 1.00 82.27 29 ARG B N 1
ATOM 5496 C CA . ARG B 1 31 ? 14.253 -33.857 218.133 1.00 75.79 29 ARG B CA 1
ATOM 5497 C C . ARG B 1 31 ? 15.389 -33.363 219.040 1.00 72.59 29 ARG B C 1
ATOM 5498 O O . ARG B 1 31 ? 15.133 -32.814 220.108 1.00 86.32 29 ARG B O 1
ATOM 5506 N N . THR B 1 32 ? 16.638 -33.546 218.625 1.00 73.50 30 THR B N 1
ATOM 5507 C CA . THR B 1 32 ? 17.754 -32.945 219.358 1.00 78.05 30 THR B CA 1
ATOM 5508 C C . THR B 1 32 ? 18.175 -31.613 218.741 1.00 83.35 30 THR B C 1
ATOM 5509 O O . THR B 1 32 ? 19.040 -30.914 219.279 1.00 93.03 30 THR B O 1
ATOM 5513 N N . LEU B 1 33 ? 17.564 -31.266 217.611 1.00 82.21 31 LEU B N 1
ATOM 5514 C CA . LEU B 1 33 ? 17.818 -29.981 216.957 1.00 79.23 31 LEU B CA 1
ATOM 5515 C C . LEU B 1 33 ? 16.965 -28.848 217.534 1.00 76.28 31 LEU B C 1
ATOM 5516 O O . LEU B 1 33 ? 15.802 -29.066 217.887 1.00 79.23 31 LEU B O 1
ATOM 5521 N N . PRO B 1 34 ? 17.546 -27.635 217.639 1.00 80.30 32 PRO B N 1
ATOM 5522 C CA . PRO B 1 34 ? 16.837 -26.435 218.114 1.00 73.58 32 PRO B CA 1
ATOM 5523 C C . PRO B 1 34 ? 15.607 -26.145 217.260 1.00 67.60 32 PRO B C 1
ATOM 5524 O O . PRO B 1 34 ? 15.662 -26.278 216.040 1.00 79.44 32 PRO B O 1
ATOM 5528 N N . VAL B 1 35 ? 14.511 -25.760 217.903 1.00 57.11 33 VAL B N 1
ATOM 5529 C CA . VAL B 1 35 ? 13.210 -25.670 217.236 1.00 51.04 33 VAL B CA 1
ATOM 5530 C C . VAL B 1 35 ? 13.246 -24.925 215.905 1.00 58.24 33 VAL B C 1
ATOM 5531 O O . VAL B 1 35 ? 12.763 -25.431 214.894 1.00 59.05 33 VAL B O 1
ATOM 5535 N N . TYR B 1 36 ? 13.843 -23.737 215.898 1.00 61.42 34 TYR B N 1
ATOM 5536 C CA . TYR B 1 36 ? 13.850 -22.921 214.686 1.00 64.75 34 TYR B CA 1
ATOM 5537 C C . TYR B 1 36 ? 14.694 -23.510 213.566 1.00 69.66 34 TYR B C 1
ATOM 5538 O O . TYR B 1 36 ? 14.386 -23.291 212.386 1.00 76.00 34 TYR B O 1
ATOM 5547 N N . ASP B 1 37 ? 15.735 -24.263 213.930 1.00 60.40 35 ASP B N 1
ATOM 5548 C CA . ASP B 1 37 ? 16.459 -25.057 212.939 1.00 58.76 35 ASP B CA 1
ATOM 5549 C C . ASP B 1 37 ? 15.491 -26.055 212.279 1.00 70.24 35 ASP B C 1
ATOM 5550 O O . ASP B 1 37 ? 15.421 -26.125 211.043 1.00 72.32 35 ASP B O 1
ATOM 5555 N N . ARG B 1 38 ? 14.725 -26.788 213.101 1.00 48.62 36 ARG B N 1
ATOM 5556 C CA . ARG B 1 38 ? 13.735 -27.758 212.600 1.00 59.03 36 ARG B CA 1
ATOM 5557 C C . ARG B 1 38 ? 12.681 -27.062 211.743 1.00 59.06 36 ARG B C 1
ATOM 5558 O O . ARG B 1 38 ? 12.340 -27.526 210.643 1.00 60.75 36 ARG B O 1
ATOM 5566 N N . ILE B 1 39 ? 12.199 -25.924 212.238 1.00 51.45 37 ILE B N 1
ATOM 5567 C CA . ILE B 1 39 ? 11.270 -25.090 211.477 1.00 57.80 37 ILE B CA 1
ATOM 5568 C C . ILE B 1 39 ? 11.836 -24.663 210.113 1.00 51.06 37 ILE B C 1
ATOM 5569 O O . ILE B 1 39 ? 11.119 -24.680 209.117 1.00 56.01 37 ILE B O 1
ATOM 5574 N N . LYS B 1 40 ? 13.120 -24.322 210.043 1.00 57.86 38 LYS B N 1
ATOM 5575 C CA . LYS B 1 40 ? 13.689 -23.977 208.734 1.00 68.62 38 LYS B CA 1
ATOM 5576 C C . LYS B 1 40 ? 13.771 -25.156 207.772 1.00 66.52 38 LYS B C 1
ATOM 5577 O O . LYS B 1 40 ? 13.642 -24.964 206.565 1.00 67.00 38 LYS B O 1
ATOM 5583 N N . PHE B 1 41 ? 13.975 -26.365 208.297 1.00 59.98 39 PHE B N 1
ATOM 5584 C CA . PHE B 1 41 ? 14.058 -27.553 207.437 1.00 62.50 39 PHE B CA 1
ATOM 5585 C C . PHE B 1 41 ? 12.697 -27.954 206.892 1.00 71.68 39 PHE B C 1
ATOM 5586 O O . PHE B 1 41 ? 12.570 -28.242 205.695 1.00 70.16 39 PHE B O 1
ATOM 5594 N N . LEU B 1 42 ? 11.685 -27.962 207.764 1.00 62.37 40 LEU B N 1
ATOM 5595 C CA . LEU B 1 42 ? 10.305 -28.100 207.320 1.00 48.57 40 LEU B CA 1
ATOM 5596 C C . LEU B 1 42 ? 10.040 -27.107 206.203 1.00 57.53 40 LEU B C 1
ATOM 5597 O O . LEU B 1 42 ? 9.385 -27.428 205.204 1.00 62.51 40 LEU B O 1
ATOM 5602 N N . SER B 1 43 ? 10.568 -25.897 206.374 1.00 58.64 41 SER B N 1
ATOM 5603 C CA . SER B 1 43 ? 10.363 -24.844 205.401 1.00 56.70 41 SER B CA 1
ATOM 5604 C C . SER B 1 43 ? 11.069 -25.195 204.103 1.00 56.01 41 SER B C 1
ATOM 5605 O O . SER B 1 43 ? 10.531 -24.958 203.021 1.00 61.47 41 SER B O 1
ATOM 5608 N N . ILE B 1 44 ? 12.262 -25.780 204.215 1.00 59.80 42 ILE B N 1
ATOM 5609 C CA . ILE B 1 44 ? 13.024 -26.187 203.031 1.00 65.23 42 ILE B CA 1
ATOM 5610 C C . ILE B 1 44 ? 12.280 -27.312 202.304 1.00 71.47 42 ILE B C 1
ATOM 5611 O O . ILE B 1 44 ? 12.087 -27.244 201.085 1.00 65.56 42 ILE B O 1
ATOM 5616 N N . PHE B 1 45 ? 11.813 -28.307 203.061 1.00 68.51 43 PHE B N 1
ATOM 5617 C CA . PHE B 1 45 ? 10.999 -29.373 202.486 1.00 66.76 43 PHE B CA 1
ATOM 5618 C C . PHE B 1 45 ? 9.813 -28.849 201.674 1.00 71.44 43 PHE B C 1
ATOM 5619 O O . PHE B 1 45 ? 9.576 -29.320 200.559 1.00 77.99 43 PHE B O 1
ATOM 5627 N N . SER B 1 46 ? 9.076 -27.888 202.230 1.00 66.06 44 SER B N 1
ATOM 5628 C CA . SER B 1 46 ? 7.896 -27.337 201.550 1.00 63.31 44 SER B CA 1
ATOM 5629 C C . SER B 1 46 ? 8.239 -26.598 200.254 1.00 71.42 44 SER B C 1
ATOM 5630 O O . SER B 1 46 ? 7.479 -26.658 199.291 1.00 87.50 44 SER B O 1
ATOM 5633 N N . SER B 1 47 ? 9.379 -25.911 200.218 1.00 75.45 45 SER B N 1
ATOM 5634 C CA . SER B 1 47 ? 9.781 -25.188 199.004 1.00 73.51 45 SER B CA 1
ATOM 5635 C C . SER B 1 47 ? 10.322 -26.142 197.951 1.00 75.81 45 SER B C 1
ATOM 5636 O O . SER B 1 47 ? 10.190 -25.894 196.750 1.00 74.25 45 SER B O 1
ATOM 5639 N N . ASN B 1 48 ? 10.916 -27.239 198.415 1.00 80.64 46 ASN B N 1
ATOM 5640 C CA . ASN B 1 48 ? 11.481 -28.252 197.529 1.00 82.21 46 ASN B CA 1
ATOM 5641 C C . ASN B 1 48 ? 10.435 -29.145 196.856 1.00 85.49 46 ASN B C 1
ATOM 5642 O O . ASN B 1 48 ? 10.549 -29.459 195.669 1.00 97.37 46 ASN B O 1
ATOM 5647 N N . LEU B 1 49 ? 9.416 -29.546 197.611 1.00 80.01 47 LEU B N 1
ATOM 5648 C CA . LEU B 1 49 ? 8.306 -30.314 197.052 1.00 78.84 47 LEU B CA 1
ATOM 5649 C C . LEU B 1 49 ? 7.535 -29.473 196.033 1.00 86.15 47 LEU B C 1
ATOM 5650 O O . LEU B 1 49 ? 6.988 -29.995 195.067 1.00 93.48 47 LEU B O 1
ATOM 5655 N N . GLU B 1 50 ? 7.508 -28.164 196.264 1.00 93.35 48 GLU B N 1
ATOM 5656 C CA . GLU B 1 50 ? 6.893 -27.220 195.350 1.00 83.93 48 GLU B CA 1
ATOM 5657 C C . GLU B 1 50 ? 7.631 -27.247 194.028 1.00 86.88 48 GLU B C 1
ATOM 5658 O O . GLU B 1 50 ? 7.028 -27.524 192.998 1.00 95.17 48 GLU B O 1
ATOM 5664 N N . GLU B 1 51 ? 8.937 -26.973 194.069 1.00 92.39 49 GLU B N 1
ATOM 5665 C CA . GLU B 1 51 ? 9.760 -26.857 192.854 1.00 92.17 49 GLU B CA 1
ATOM 5666 C C . GLU B 1 51 ? 9.668 -28.087 191.963 1.00 94.07 49 GLU B C 1
ATOM 5667 O O . GLU B 1 51 ? 9.476 -27.978 190.750 1.00 91.76 49 GLU B O 1
ATOM 5673 N N . PHE B 1 52 ? 9.817 -29.246 192.595 1.00 94.86 50 PHE B N 1
ATOM 5674 C CA . PHE B 1 52 ? 9.503 -30.537 192.018 1.00 95.89 50 PHE B CA 1
ATOM 5675 C C . PHE B 1 52 ? 8.249 -30.447 191.144 1.00 102.94 50 PHE B C 1
ATOM 5676 O O . PHE B 1 52 ? 8.308 -30.676 189.941 1.00 100.29 50 PHE B O 1
ATOM 5684 N N . TYR B 1 53 ? 7.132 -30.047 191.748 1.00 104.71 51 TYR B N 1
ATOM 5685 C CA . TYR B 1 53 ? 5.832 -29.996 191.069 1.00 93.87 51 TYR B CA 1
ATOM 5686 C C . TYR B 1 53 ? 5.650 -28.942 189.965 1.00 94.95 51 TYR B C 1
ATOM 5687 O O . TYR B 1 53 ? 4.593 -28.881 189.326 1.00 100.88 51 TYR B O 1
ATOM 5696 N N . THR B 1 54 ? 6.651 -28.100 189.744 1.00 97.42 52 THR B N 1
ATOM 5697 C CA . THR B 1 54 ? 6.610 -27.208 188.583 1.00 108.11 52 THR B CA 1
ATOM 5698 C C . THR B 1 54 ? 7.544 -27.697 187.480 1.00 108.71 52 THR B C 1
ATOM 5699 O O . THR B 1 54 ? 7.205 -27.611 186.298 1.00 110.99 52 THR B O 1
ATOM 5703 N N . VAL B 1 55 ? 8.704 -28.222 187.872 1.00 110.89 53 VAL B N 1
ATOM 5704 C CA . VAL B 1 55 ? 9.716 -28.666 186.905 1.00 108.09 53 VAL B CA 1
ATOM 5705 C C . VAL B 1 55 ? 9.658 -30.167 186.579 1.00 107.11 53 VAL B C 1
ATOM 5706 O O . VAL B 1 55 ? 10.204 -30.600 185.563 1.00 112.73 53 VAL B O 1
ATOM 5710 N N . ARG B 1 56 ? 8.990 -30.955 187.423 1.00 107.38 54 ARG B N 1
ATOM 5711 C CA . ARG B 1 56 ? 8.968 -32.414 187.235 1.00 109.23 54 ARG B CA 1
ATOM 5712 C C . ARG B 1 56 ? 7.601 -33.015 186.867 1.00 106.26 54 ARG B C 1
ATOM 5713 O O . ARG B 1 56 ? 7.496 -33.734 185.867 1.00 105.10 54 ARG B O 1
ATOM 5721 N N . VAL B 1 57 ? 6.569 -32.736 187.667 1.00 104.49 55 VAL B N 1
ATOM 5722 C CA . VAL B 1 57 ? 5.225 -33.275 187.399 1.00 100.89 55 VAL B CA 1
ATOM 5723 C C . VAL B 1 57 ? 4.566 -32.598 186.179 1.00 107.97 55 VAL B C 1
ATOM 5724 O O . VAL B 1 57 ? 3.920 -33.269 185.358 1.00 104.91 55 VAL B O 1
ATOM 5728 N N . ALA B 1 58 ? 4.761 -31.280 186.060 1.00 109.89 56 ALA B N 1
ATOM 5729 C CA . ALA B 1 58 ? 4.236 -30.498 184.941 1.00 106.11 56 ALA B CA 1
ATOM 5730 C C . ALA B 1 58 ? 4.949 -30.926 183.665 1.00 108.66 56 ALA B C 1
ATOM 5731 O O . ALA B 1 58 ? 4.346 -30.974 182.589 1.00 106.55 56 ALA B O 1
ATOM 5733 N N . TYR B 1 59 ? 6.236 -31.244 183.805 1.00 109.84 57 TYR B N 1
ATOM 5734 C CA . TYR B 1 59 ? 6.976 -31.952 182.768 1.00 109.50 57 TYR B CA 1
ATOM 5735 C C . TYR B 1 59 ? 6.702 -33.456 182.905 1.00 104.94 57 TYR B C 1
ATOM 5736 O O . TYR B 1 59 ? 6.487 -34.160 181.916 1.00 107.28 57 TYR B O 1
ATOM 5745 N N . LEU B 1 84 ? 3.893 -39.698 187.793 1.00 97.37 82 LEU B N 1
ATOM 5746 C CA . LEU B 1 84 ? 2.610 -39.093 188.150 1.00 99.10 82 LEU B CA 1
ATOM 5747 C C . LEU B 1 84 ? 1.908 -39.954 189.202 1.00 99.21 82 LEU B C 1
ATOM 5748 O O . LEU B 1 84 ? 1.604 -39.481 190.305 1.00 96.24 82 LEU B O 1
ATOM 5753 N N . GLN B 1 85 ? 1.666 -41.218 188.856 1.00 100.37 83 GLN B N 1
ATOM 5754 C CA . GLN B 1 85 ? 1.168 -42.208 189.812 1.00 110.74 83 GLN B CA 1
ATOM 5755 C C . GLN B 1 85 ? 2.289 -42.630 190.771 1.00 111.92 83 GLN B C 1
ATOM 5756 O O . GLN B 1 85 ? 2.069 -42.743 191.981 1.00 114.00 83 GLN B O 1
ATOM 5762 N N . ALA B 1 86 ? 3.487 -42.846 190.221 1.00 110.32 84 ALA B N 1
ATOM 5763 C CA . ALA B 1 86 ? 4.670 -43.249 190.997 1.00 108.90 84 ALA B CA 1
ATOM 5764 C C . ALA B 1 86 ? 5.155 -42.159 191.972 1.00 110.00 84 ALA B C 1
ATOM 5765 O O . ALA B 1 86 ? 5.844 -42.450 192.960 1.00 101.66 84 ALA B O 1
ATOM 5767 N N . ILE B 1 87 ? 4.788 -40.912 191.677 1.00 112.11 85 ILE B N 1
ATOM 5768 C CA . ILE B 1 87 ? 5.042 -39.767 192.553 1.00 107.23 85 ILE B CA 1
ATOM 5769 C C . ILE B 1 87 ? 4.114 -39.796 193.784 1.00 107.55 85 ILE B C 1
ATOM 5770 O O . ILE B 1 87 ? 4.588 -39.766 194.925 1.00 111.90 85 ILE B O 1
ATOM 5775 N N . ARG B 1 88 ? 2.805 -39.886 193.536 1.00 105.07 86 ARG B N 1
ATOM 5776 C CA . ARG B 1 88 ? 1.766 -39.722 194.568 1.00 101.79 86 ARG B CA 1
ATOM 5777 C C . ARG B 1 88 ? 1.917 -40.535 195.864 1.00 104.77 86 ARG B C 1
ATOM 5778 O O . ARG B 1 88 ? 1.772 -39.976 196.954 1.00 107.87 86 ARG B O 1
ATOM 5786 N N . GLU B 1 89 ? 2.207 -41.834 195.746 1.00 105.03 87 GLU B N 1
ATOM 5787 C CA . GLU B 1 89 ? 2.216 -42.745 196.909 1.00 100.58 87 GLU B CA 1
ATOM 5788 C C . GLU B 1 89 ? 3.227 -42.381 197.991 1.00 99.82 87 GLU B C 1
ATOM 5789 O O . GLU B 1 89 ? 2.913 -42.444 199.182 1.00 97.77 87 GLU B O 1
ATOM 5795 N N . THR B 1 90 ? 4.431 -41.994 197.571 1.00 101.79 88 THR B N 1
ATOM 5796 C CA . THR B 1 90 ? 5.532 -41.712 198.504 1.00 102.30 88 THR B CA 1
ATOM 5797 C C . THR B 1 90 ? 5.512 -40.271 199.031 1.00 101.11 88 THR B C 1
ATOM 5798 O O . THR B 1 90 ? 6.007 -39.991 200.129 1.00 99.79 88 THR B O 1
ATOM 5802 N N . VAL B 1 91 ? 4.950 -39.368 198.230 1.00 93.87 89 VAL B N 1
ATOM 5803 C CA . VAL B 1 91 ? 4.788 -37.964 198.598 1.00 85.11 89 VAL B CA 1
ATOM 5804 C C . VAL B 1 91 ? 3.713 -37.810 199.677 1.00 91.88 89 VAL B C 1
ATOM 5805 O O . VAL B 1 91 ? 3.915 -37.104 200.671 1.00 86.23 89 VAL B O 1
ATOM 5809 N N . ILE B 1 92 ? 2.588 -38.503 199.489 1.00 97.50 90 ILE B N 1
ATOM 5810 C CA . ILE B 1 92 ? 1.429 -38.381 200.380 1.00 92.95 90 ILE B CA 1
ATOM 5811 C C . ILE B 1 92 ? 1.685 -38.921 201.800 1.00 88.24 90 ILE B C 1
ATOM 5812 O O . ILE B 1 92 ? 1.001 -38.534 202.752 1.00 85.52 90 ILE B O 1
ATOM 5817 N N . ARG B 1 93 ? 2.676 -39.795 201.944 1.00 87.20 91 ARG B N 1
ATOM 5818 C CA . ARG B 1 93 ? 3.050 -40.280 203.268 1.00 92.87 91 ARG B CA 1
ATOM 5819 C C . ARG B 1 93 ? 4.101 -39.381 203.910 1.00 96.79 91 ARG B C 1
ATOM 5820 O O . ARG B 1 93 ? 4.193 -39.304 205.142 1.00 102.43 91 ARG B O 1
ATOM 5828 N N . GLN B 1 94 ? 4.884 -38.699 203.072 1.00 94.46 92 GLN B N 1
ATOM 5829 C CA . GLN B 1 94 ? 5.761 -37.623 203.537 1.00 90.42 92 GLN B CA 1
ATOM 5830 C C . GLN B 1 94 ? 4.906 -36.471 204.050 1.00 90.30 92 GLN B C 1
ATOM 5831 O O . GLN B 1 94 ? 5.177 -35.915 205.110 1.00 87.69 92 GLN B O 1
ATOM 5837 N N . ASP B 1 95 ? 3.863 -36.134 203.293 1.00 89.23 93 ASP B N 1
ATOM 5838 C CA . ASP B 1 95 ? 2.896 -35.123 203.701 1.00 82.65 93 ASP B CA 1
ATOM 5839 C C . ASP B 1 95 ? 2.314 -35.480 205.070 1.00 84.12 93 ASP B C 1
ATOM 5840 O O . ASP B 1 95 ? 2.106 -34.606 205.911 1.00 98.09 93 ASP B O 1
ATOM 5845 N N . GLU B 1 96 ? 2.083 -36.771 205.297 1.00 85.57 94 GLU B N 1
ATOM 5846 C CA . GLU B 1 96 ? 1.641 -37.260 206.600 1.00 88.69 94 GLU B CA 1
ATOM 5847 C C . GLU B 1 96 ? 2.763 -37.219 207.626 1.00 84.13 94 GLU B C 1
ATOM 5848 O O . GLU B 1 96 ? 2.505 -37.058 208.819 1.00 88.13 94 GLU B O 1
ATOM 5854 N N . LEU B 1 97 ? 4.006 -37.371 207.174 1.00 83.86 95 LEU B N 1
ATOM 5855 C CA . LEU B 1 97 ? 5.133 -37.264 208.101 1.00 90.86 95 LEU B CA 1
ATOM 5856 C C . LEU B 1 97 ? 5.279 -35.814 208.552 1.00 89.16 95 LEU B C 1
ATOM 5857 O O . LEU B 1 97 ? 5.366 -35.538 209.750 1.00 85.36 95 LEU B O 1
ATOM 5862 N N . TYR B 1 98 ? 5.279 -34.910 207.574 1.00 81.13 96 TYR B N 1
ATOM 5863 C CA . TYR B 1 98 ? 5.396 -33.476 207.788 1.00 71.03 96 TYR B CA 1
ATOM 5864 C C . TYR B 1 98 ? 4.423 -33.021 208.854 1.00 76.35 96 TYR B C 1
ATOM 5865 O O . TYR B 1 98 ? 4.826 -32.474 209.880 1.00 85.91 96 TYR B O 1
ATOM 5874 N N . TYR B 1 99 ? 3.138 -33.257 208.608 1.00 72.18 97 TYR B N 1
ATOM 5875 C CA . TYR B 1 99 ? 2.098 -32.716 209.469 1.00 75.40 97 TYR B CA 1
ATOM 5876 C C . TYR B 1 99 ? 2.155 -33.299 210.867 1.00 69.54 97 TYR B C 1
ATOM 5877 O O . TYR B 1 99 ? 1.724 -32.676 211.829 1.00 75.63 97 TYR B O 1
ATOM 5886 N N . ARG B 1 100 ? 2.733 -34.484 210.974 1.00 74.15 98 ARG B N 1
ATOM 5887 C CA . ARG B 1 100 ? 2.942 -35.105 212.268 1.00 86.78 98 ARG B CA 1
ATOM 5888 C C . ARG B 1 100 ? 4.049 -34.381 213.048 1.00 82.51 98 ARG B C 1
ATOM 5889 O O . ARG B 1 100 ? 3.876 -34.097 214.235 1.00 74.82 98 ARG B O 1
ATOM 5897 N N . ILE B 1 101 ? 5.165 -34.077 212.375 1.00 76.30 99 ILE B N 1
ATOM 5898 C CA . ILE B 1 101 ? 6.238 -33.270 212.961 1.00 68.69 99 ILE B CA 1
ATOM 5899 C C . ILE B 1 101 ? 5.636 -31.972 213.443 1.00 76.57 99 ILE B C 1
ATOM 5900 O O . ILE B 1 101 ? 5.763 -31.612 214.613 1.00 69.79 99 ILE B O 1
ATOM 5905 N N . PHE B 1 102 ? 4.963 -31.288 212.520 1.00 72.38 100 PHE B N 1
ATOM 5906 C CA . PHE B 1 102 ? 4.474 -29.939 212.748 1.00 76.34 100 PHE B CA 1
ATOM 5907 C C . PHE B 1 102 ? 3.561 -29.850 213.958 1.00 76.43 100 PHE B C 1
ATOM 5908 O O . PHE B 1 102 ? 3.845 -29.119 214.914 1.00 77.93 100 PHE B O 1
ATOM 5916 N N . TYR B 1 103 ? 2.481 -30.620 213.915 1.00 76.90 101 TYR B N 1
ATOM 5917 C CA . TYR B 1 103 ? 1.455 -30.559 214.945 1.00 78.13 101 TYR B CA 1
ATOM 5918 C C . TYR B 1 103 ? 1.882 -31.202 216.273 1.00 79.91 101 TYR B C 1
ATOM 5919 O O . TYR B 1 103 ? 1.722 -30.602 217.340 1.00 75.53 101 TYR B O 1
ATOM 5928 N N . ASP B 1 104 ? 2.444 -32.406 216.212 1.00 79.65 102 ASP B N 1
ATOM 5929 C CA . ASP B 1 104 ? 2.754 -33.133 217.440 1.00 75.87 102 ASP B CA 1
ATOM 5930 C C . ASP B 1 104 ? 4.077 -32.740 218.048 1.00 59.24 102 ASP B C 1
ATOM 5931 O O . ASP B 1 104 ? 4.257 -32.879 219.251 1.00 65.97 102 ASP B O 1
ATOM 5936 N N . GLN B 1 105 ? 5.007 -32.256 217.233 1.00 65.37 103 GLN B N 1
ATOM 5937 C CA . GLN B 1 105 ? 6.327 -31.917 217.769 1.00 78.05 103 GLN B CA 1
ATOM 5938 C C . GLN B 1 105 ? 6.684 -30.436 217.713 1.00 78.23 103 GLN B C 1
ATOM 5939 O O . GLN B 1 105 ? 7.061 -29.862 218.731 1.00 83.65 103 GLN B O 1
ATOM 5945 N N . ILE B 1 106 ? 6.568 -29.814 216.542 1.00 81.88 104 ILE B N 1
ATOM 5946 C CA . ILE B 1 106 ? 6.964 -28.407 216.400 1.00 79.88 104 ILE B CA 1
ATOM 5947 C C . ILE B 1 106 ? 6.140 -27.483 217.296 1.00 83.93 104 ILE B C 1
ATOM 5948 O O . ILE B 1 106 ? 6.700 -26.726 218.101 1.00 82.71 104 ILE B O 1
ATOM 5953 N N . LEU B 1 107 ? 4.816 -27.566 217.166 1.00 78.82 105 LEU B N 1
ATOM 5954 C CA . LEU B 1 107 ? 3.918 -26.692 217.924 1.00 75.41 105 LEU B CA 1
ATOM 5955 C C . LEU B 1 107 ? 4.068 -26.727 219.464 1.00 79.80 105 LEU B C 1
ATOM 5956 O O . LEU B 1 107 ? 4.220 -25.667 220.076 1.00 93.77 105 LEU B O 1
ATOM 5961 N N . PRO B 1 108 ? 4.042 -27.928 220.094 1.00 77.30 106 PRO B N 1
ATOM 5962 C CA . PRO B 1 108 ? 4.213 -27.914 221.552 1.00 65.05 106 PRO B CA 1
ATOM 5963 C C . PRO B 1 108 ? 5.616 -27.504 221.991 1.00 69.59 106 PRO B C 1
ATOM 5964 O O . PRO B 1 108 ? 5.762 -26.858 223.035 1.00 72.80 106 PRO B O 1
ATOM 5968 N N . THR B 1 109 ? 6.631 -27.871 221.206 1.00 62.77 107 THR B N 1
ATOM 5969 C CA . THR B 1 109 ? 8.011 -27.505 221.522 1.00 65.44 107 THR B CA 1
ATOM 5970 C C . THR B 1 109 ? 8.166 -25.988 221.636 1.00 79.46 107 THR B C 1
ATOM 5971 O O . THR B 1 109 ? 8.795 -25.488 222.578 1.00 81.47 107 THR B O 1
ATOM 5975 N N . LEU B 1 110 ? 7.587 -25.269 220.673 1.00 72.18 108 LEU B N 1
ATOM 5976 C CA . LEU B 1 110 ? 7.572 -23.817 220.703 1.00 66.10 108 LEU B CA 1
ATOM 5977 C C . LEU B 1 110 ? 6.922 -23.351 221.994 1.00 65.44 108 LEU B C 1
ATOM 5978 O O . LEU B 1 110 ? 7.504 -22.554 222.729 1.00 71.21 108 LEU B O 1
ATOM 5983 N N . GLU B 1 111 ? 5.727 -23.875 222.269 1.00 62.00 109 GLU B N 1
ATOM 5984 C CA . GLU B 1 111 ? 4.980 -23.553 223.485 1.00 68.80 109 GLU B CA 1
ATOM 5985 C C . GLU B 1 111 ? 5.850 -23.737 224.729 1.00 75.15 109 GLU B C 1
ATOM 5986 O O . GLU B 1 111 ? 5.896 -22.867 225.607 1.00 69.71 109 GLU B O 1
ATOM 5992 N N . GLU B 1 112 ? 6.565 -24.860 224.765 1.00 78.13 110 GLU B N 1
ATOM 5993 C CA . GLU B 1 112 ? 7.469 -25.189 225.859 1.00 78.10 110 GLU B CA 1
ATOM 5994 C C . GLU B 1 112 ? 8.583 -24.149 226.035 1.00 69.61 110 GLU B C 1
ATOM 5995 O O . GLU B 1 112 ? 9.062 -23.942 227.144 1.00 77.00 110 GLU B O 1
ATOM 6001 N N . HIS B 1 113 ? 8.976 -23.490 224.945 1.00 64.02 111 HIS B N 1
ATOM 6002 C CA . HIS B 1 113 ? 9.965 -22.413 225.003 1.00 54.15 111 HIS B CA 1
ATOM 6003 C C . HIS B 1 113 ? 9.309 -21.032 224.984 1.00 69.28 111 HIS B C 1
ATOM 6004 O O . HIS B 1 113 ? 9.974 -20.020 224.721 1.00 59.38 111 HIS B O 1
ATOM 6011 N N . GLY B 1 114 ? 8.001 -20.996 225.243 1.00 75.75 112 GLY B N 1
ATOM 6012 C CA . GLY B 1 114 ? 7.270 -19.737 225.358 1.00 55.77 112 GLY B CA 1
ATOM 6013 C C . GLY B 1 114 ? 6.970 -19.073 224.032 1.00 77.41 112 GLY B C 1
ATOM 6014 O O . GLY B 1 114 ? 7.076 -17.838 223.892 1.00 62.45 112 GLY B O 1
ATOM 6015 N N . ILE B 1 115 ? 6.617 -19.900 223.049 1.00 69.53 113 ILE B N 1
ATOM 6016 C CA . ILE B 1 115 ? 6.146 -19.405 221.763 1.00 49.25 113 ILE B CA 1
ATOM 6017 C C . ILE B 1 115 ? 4.817 -20.055 221.430 1.00 55.27 113 ILE B C 1
ATOM 6018 O O . ILE B 1 115 ? 4.724 -21.275 221.313 1.00 61.42 113 ILE B O 1
ATOM 6023 N N . ARG B 1 116 ? 3.782 -19.230 221.308 1.00 57.78 114 ARG B N 1
ATOM 6024 C CA . ARG B 1 116 ? 2.441 -19.736 221.076 1.00 58.88 114 ARG B CA 1
ATOM 6025 C C . ARG B 1 116 ? 1.943 -19.328 219.692 1.00 61.05 114 ARG B C 1
ATOM 6026 O O . ARG B 1 116 ? 1.455 -18.216 219.485 1.00 59.17 114 ARG B O 1
ATOM 6034 N N . LEU B 1 117 ? 2.117 -20.233 218.735 1.00 58.67 115 LEU B N 1
ATOM 6035 C CA . LEU B 1 117 ? 1.583 -20.044 217.396 1.00 51.24 115 LEU B CA 1
ATOM 6036 C C . LEU B 1 117 ? 0.225 -20.705 217.434 1.00 58.54 115 LEU B C 1
ATOM 6037 O O . LEU B 1 117 ? 0.117 -21.937 217.404 1.00 58.43 115 LEU B O 1
ATOM 6042 N N . ARG B 1 118 ? -0.811 -19.888 217.554 1.00 52.34 116 ARG B N 1
ATOM 6043 C CA . ARG B 1 118 ? -2.150 -20.421 217.671 1.00 48.77 116 ARG B CA 1
ATOM 6044 C C . ARG B 1 118 ? -2.630 -21.038 216.362 1.00 65.83 116 ARG B C 1
ATOM 6045 O O . ARG B 1 118 ? -2.194 -20.653 215.272 1.00 68.58 116 ARG B O 1
ATOM 6053 N N . THR B 1 119 ? -3.528 -22.005 216.481 1.00 69.63 117 THR B N 1
ATOM 6054 C CA . THR B 1 119 ? -4.212 -22.556 215.329 1.00 70.74 117 THR B CA 1
ATOM 6055 C C . THR B 1 119 ? -5.688 -22.221 215.458 1.00 73.00 117 THR B C 1
ATOM 6056 O O . THR B 1 119 ? -6.516 -22.722 214.705 1.00 86.29 117 THR B O 1
ATOM 6060 N N . HIS B 1 120 ? -6.016 -21.376 216.430 1.00 66.74 118 HIS B N 1
ATOM 6061 C CA . HIS B 1 120 ? -7.407 -21.011 216.701 1.00 69.97 118 HIS B CA 1
ATOM 6062 C C . HIS B 1 120 ? -7.468 -19.586 217.214 1.00 70.09 118 HIS B C 1
ATOM 6063 O O . HIS B 1 120 ? -6.491 -19.064 217.755 1.00 83.69 118 HIS B O 1
ATOM 6070 N N . ALA B 1 121 ? -8.631 -18.967 217.062 1.00 64.62 119 ALA B N 1
ATOM 6071 C CA . ALA B 1 121 ? -8.841 -17.593 217.500 1.00 57.21 119 ALA B CA 1
ATOM 6072 C C . ALA B 1 121 ? -8.673 -17.478 219.008 1.00 60.14 119 ALA B C 1
ATOM 6073 O O . ALA B 1 121 ? -8.988 -18.412 219.742 1.00 64.00 119 ALA B O 1
ATOM 6075 N N . PRO B 1 122 ? -8.185 -16.325 219.484 1.00 68.38 120 PRO B N 1
ATOM 6076 C CA . PRO B 1 122 ? -7.896 -16.223 220.909 1.00 64.37 120 PRO B CA 1
ATOM 6077 C C . PRO B 1 122 ? -9.139 -15.908 221.727 1.00 69.68 120 PRO B C 1
ATOM 6078 O O . PRO B 1 122 ? -10.069 -15.240 221.249 1.00 70.44 120 PRO B O 1
ATOM 6082 N N . THR B 1 123 ? -9.150 -16.394 222.959 1.00 69.08 121 THR B N 1
ATOM 6083 C CA . THR B 1 123 ? -10.241 -16.102 223.859 1.00 61.14 121 THR B CA 1
ATOM 6084 C C . THR B 1 123 ? -9.863 -14.887 224.687 1.00 59.89 121 THR B C 1
ATOM 6085 O O . THR B 1 123 ? -10.737 -14.143 225.137 1.00 70.86 121 THR B O 1
ATOM 6089 N N . HIS B 1 124 ? -8.558 -14.686 224.871 1.00 50.53 122 HIS B N 1
ATOM 6090 C CA . HIS B 1 124 ? -8.032 -13.529 225.600 1.00 58.20 122 HIS B CA 1
ATOM 6091 C C . HIS B 1 124 ? -8.508 -12.216 224.973 1.00 56.53 122 HIS B C 1
ATOM 6092 O O . HIS B 1 124 ? -8.183 -11.909 223.825 1.00 66.44 122 HIS B O 1
ATOM 6099 N N . PRO B 1 125 ? -9.306 -11.452 225.732 1.00 61.66 123 PRO B N 1
ATOM 6100 C CA . PRO B 1 125 ? -9.957 -10.219 225.318 1.00 57.73 123 PRO B CA 1
ATOM 6101 C C . PRO B 1 125 ? -9.018 -9.235 224.667 1.00 54.92 123 PRO B C 1
ATOM 6102 O O . PRO B 1 125 ? -9.349 -8.691 223.618 1.00 73.48 123 PRO B O 1
ATOM 6106 N N . ASP B 1 126 ? -7.857 -9.010 225.279 1.00 56.01 124 ASP B N 1
ATOM 6107 C CA . ASP B 1 126 ? -6.908 -8.036 224.755 1.00 53.93 124 ASP B CA 1
ATOM 6108 C C . ASP B 1 126 ? -6.509 -8.418 223.342 1.00 60.26 124 ASP B C 1
ATOM 6109 O O . ASP B 1 126 ? -6.513 -7.578 222.430 1.00 66.35 124 ASP B O 1
ATOM 6114 N N . HIS B 1 127 ? -6.198 -9.700 223.171 1.00 50.36 125 HIS B N 1
ATOM 6115 C CA . HIS B 1 127 ? -5.855 -10.247 221.876 1.00 56.43 125 HIS B CA 1
ATOM 6116 C C . HIS B 1 127 ? -7.027 -10.192 220.920 1.00 64.27 125 HIS B C 1
ATOM 6117 O O . HIS B 1 127 ? -6.870 -9.773 219.765 1.00 65.02 125 HIS B O 1
ATOM 6124 N N . LYS B 1 128 ? -8.196 -10.602 221.417 1.00 51.48 126 LYS B N 1
ATOM 6125 C CA . LYS B 1 128 ? -9.433 -10.570 220.642 1.00 46.22 126 LYS B CA 1
ATOM 6126 C C . LYS B 1 128 ? -9.688 -9.155 220.107 1.00 51.02 126 LYS B C 1
ATOM 6127 O O . LYS B 1 128 ? -10.005 -8.976 218.934 1.00 66.28 126 LYS B O 1
ATOM 6133 N N . ALA B 1 129 ? -9.506 -8.151 220.962 1.00 51.22 127 ALA B N 1
ATOM 6134 C CA . ALA B 1 129 ? -9.678 -6.756 220.565 1.00 44.31 127 ALA B CA 1
ATOM 6135 C C . ALA B 1 129 ? -8.676 -6.366 219.496 1.00 50.26 127 ALA B C 1
ATOM 6136 O O . ALA B 1 129 ? -9.032 -5.765 218.478 1.00 69.36 127 ALA B O 1
ATOM 6138 N N . TYR B 1 130 ? -7.421 -6.709 219.746 1.00 44.23 128 TYR B N 1
ATOM 6139 C CA . TYR B 1 130 ? -6.345 -6.365 218.853 1.00 45.08 128 TYR B CA 1
ATOM 6140 C C . TYR B 1 130 ? -6.601 -6.880 217.444 1.00 59.12 128 TYR B C 1
ATOM 6141 O O . TYR B 1 130 ? -6.587 -6.096 216.487 1.00 55.19 128 TYR B O 1
ATOM 6150 N N . LEU B 1 131 ? -6.845 -8.188 217.322 1.00 56.23 129 LEU B N 1
ATOM 6151 C CA . LEU B 1 131 ? -7.025 -8.801 216.006 1.00 54.21 129 LEU B CA 1
ATOM 6152 C C . LEU B 1 131 ? -8.233 -8.218 215.292 1.00 48.14 129 LEU B C 1
ATOM 6153 O O . LEU B 1 131 ? -8.230 -8.066 214.080 1.00 67.76 129 LEU B O 1
ATOM 6158 N N . ARG B 1 132 ? -9.256 -7.870 216.050 1.00 53.25 130 ARG B N 1
ATOM 6159 C CA . ARG B 1 132 ? -10.433 -7.295 215.452 1.00 48.47 130 ARG B CA 1
ATOM 6160 C C . ARG B 1 132 ? -10.135 -5.930 214.882 1.00 42.88 130 ARG B C 1
ATOM 6161 O O . ARG B 1 132 ? -10.641 -5.569 213.816 1.00 62.29 130 ARG B O 1
ATOM 6169 N N . ARG B 1 133 ? -9.306 -5.169 215.578 1.00 49.18 131 ARG B N 1
ATOM 6170 C CA . ARG B 1 133 ? -8.945 -3.851 215.081 1.00 53.90 131 ARG B CA 1
ATOM 6171 C C . ARG B 1 133 ? -8.027 -4.054 213.887 1.00 50.49 131 ARG B C 1
ATOM 6172 O O . ARG B 1 133 ? -8.138 -3.357 212.873 1.00 53.87 131 ARG B O 1
ATOM 6180 N N . PHE B 1 134 ? -7.140 -5.038 214.018 1.00 43.64 132 PHE B N 1
ATOM 6181 C CA . PHE B 1 134 ? -6.150 -5.328 213.000 1.00 52.18 132 PHE B CA 1
ATOM 6182 C C . PHE B 1 134 ? -6.839 -5.757 211.715 1.00 52.24 132 PHE B C 1
ATOM 6183 O O . PHE B 1 134 ? -6.473 -5.298 210.633 1.00 57.71 132 PHE B O 1
ATOM 6191 N N . PHE B 1 135 ? -7.833 -6.633 211.849 1.00 47.52 133 PHE B N 1
ATOM 6192 C CA . PHE B 1 135 ? -8.645 -7.046 210.719 1.00 51.48 133 PHE B CA 1
ATOM 6193 C C . PHE B 1 135 ? -9.244 -5.854 209.988 1.00 50.17 133 PHE B C 1
ATOM 6194 O O . PHE B 1 135 ? -9.082 -5.755 208.777 1.00 62.46 133 PHE B O 1
ATOM 6202 N N . HIS B 1 136 ? -9.943 -4.976 210.716 1.00 54.74 134 HIS B N 1
ATOM 6203 C CA . HIS B 1 136 ? -10.635 -3.810 210.117 1.00 56.48 134 HIS B CA 1
ATOM 6204 C C . HIS B 1 136 ? -9.697 -2.817 209.489 1.00 48.66 134 HIS B C 1
ATOM 6205 O O . HIS B 1 136 ? -9.915 -2.398 208.367 1.00 60.20 134 HIS B O 1
ATOM 6212 N N . GLU B 1 137 ? -8.664 -2.427 210.231 1.00 58.44 135 GLU B N 1
ATOM 6213 C CA . GLU B 1 137 ? -7.773 -1.350 209.806 1.00 50.72 135 GLU B CA 1
ATOM 6214 C C . GLU B 1 137 ? -6.692 -1.760 208.806 1.00 47.68 135 GLU B C 1
ATOM 6215 O O . GLU B 1 137 ? -6.296 -0.954 207.975 1.00 54.64 135 GLU B O 1
ATOM 6221 N N . GLU B 1 138 ? -6.210 -2.998 208.892 1.00 48.73 136 GLU B N 1
ATOM 6222 C CA . GLU B 1 138 ? -5.059 -3.426 208.091 1.00 49.39 136 GLU B CA 1
ATOM 6223 C C . GLU B 1 138 ? -5.387 -4.483 207.054 1.00 51.64 136 GLU B C 1
ATOM 6224 O O . GLU B 1 138 ? -4.911 -4.401 205.930 1.00 5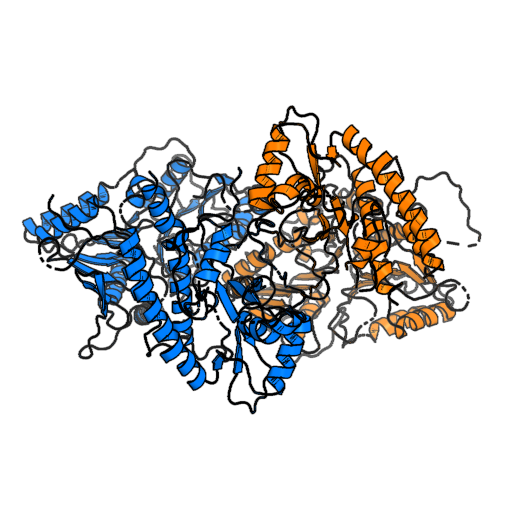9.71 136 GLU B O 1
ATOM 6230 N N . ILE B 1 139 ? -6.162 -5.493 207.447 1.00 52.59 137 ILE B N 1
ATOM 6231 C CA . ILE B 1 139 ? -6.500 -6.592 206.549 1.00 47.38 137 ILE B CA 1
ATOM 6232 C C . ILE B 1 139 ? -7.631 -6.242 205.588 1.00 52.76 137 ILE B C 1
ATOM 6233 O O . ILE B 1 139 ? -7.494 -6.419 204.386 1.00 54.86 137 ILE B O 1
ATOM 6238 N N . PHE B 1 140 ? -8.748 -5.763 206.126 1.00 58.66 138 PHE B N 1
ATOM 6239 C CA . PHE B 1 140 ? -9.936 -5.516 205.318 1.00 56.64 138 PHE B CA 1
ATOM 6240 C C . PHE B 1 140 ? -9.658 -4.667 204.072 1.00 59.90 138 PHE B C 1
ATOM 6241 O O . PHE B 1 140 ? -9.914 -5.125 202.961 1.00 59.03 138 PHE B O 1
ATOM 6249 N N . PRO B 1 141 ? -9.096 -3.453 204.236 1.00 63.04 139 PRO B N 1
ATOM 6250 C CA . PRO B 1 141 ? -8.829 -2.640 203.037 1.00 61.81 139 PRO B CA 1
ATOM 6251 C C . PRO B 1 141 ? -7.950 -3.312 201.970 1.00 54.76 139 PRO B C 1
ATOM 6252 O O . PRO B 1 141 ? -7.870 -2.819 200.858 1.00 61.19 139 PRO B O 1
ATOM 6256 N N . LEU B 1 142 ? -7.317 -4.429 202.300 1.00 50.34 140 LEU B N 1
ATOM 6257 C CA . LEU B 1 142 ? -6.497 -5.158 201.333 1.00 40.20 140 LEU B CA 1
ATOM 6258 C C . LEU B 1 142 ? -7.214 -6.356 200.733 1.00 61.83 140 LEU B C 1
ATOM 6259 O O . LEU B 1 142 ? -6.585 -7.172 200.042 1.00 51.21 140 LEU B O 1
ATOM 6264 N N . LEU B 1 143 ? -8.521 -6.454 200.998 1.00 58.77 141 LEU B N 1
ATOM 6265 C CA . LEU B 1 143 ? -9.328 -7.602 200.581 1.00 39.83 141 LEU B CA 1
ATOM 6266 C C . LEU B 1 143 ? -10.141 -7.320 199.332 1.00 58.77 141 LEU B C 1
ATOM 6267 O O . LEU B 1 143 ? -10.640 -6.202 199.145 1.00 57.54 141 LEU B O 1
ATOM 6272 N N . TYR B 1 144 ? -10.275 -8.333 198.475 1.00 54.04 142 TYR B N 1
ATOM 6273 C CA . TYR B 1 144 ? -11.194 -8.235 197.337 1.00 56.31 142 TYR B CA 1
ATOM 6274 C C . TYR B 1 144 ? -12.219 -9.366 197.361 1.00 43.39 142 TYR B C 1
ATOM 6275 O O . TYR B 1 144 ? -12.057 -10.363 196.663 1.00 65.47 142 TYR B O 1
ATOM 6284 N N . PRO B 1 145 ? -13.289 -9.214 198.148 1.00 56.01 143 PRO B N 1
ATOM 6285 C CA . PRO B 1 145 ? -14.269 -10.292 198.208 1.00 55.86 143 PRO B CA 1
ATOM 6286 C C . PRO B 1 145 ? -15.023 -10.433 196.887 1.00 65.31 143 PRO B C 1
ATOM 6287 O O . PRO B 1 145 ? -15.729 -9.504 196.459 1.00 55.39 143 PRO B O 1
ATOM 6299 N N . LEU B 1 147 ? -17.734 -12.930 194.947 1.00 64.35 145 LEU B N 1
ATOM 6300 C CA . LEU B 1 147 ? -18.650 -14.075 194.877 1.00 65.34 145 LEU B CA 1
ATOM 6301 C C . LEU B 1 147 ? -18.330 -14.869 193.619 1.00 59.19 145 LEU B C 1
ATOM 6302 O O . LEU B 1 147 ? -18.235 -14.297 192.534 1.00 62.75 145 LEU B O 1
ATOM 6307 N N . LEU B 1 148 ? -18.148 -16.176 193.771 1.00 58.69 146 LEU B N 1
ATOM 6308 C CA . LEU B 1 148 ? -17.933 -17.057 192.630 1.00 62.39 146 LEU B CA 1
ATOM 6309 C C . LEU B 1 148 ? -19.237 -17.369 191.867 1.00 72.88 146 LEU B C 1
ATOM 6310 O O . LEU B 1 148 ? -20.124 -18.041 192.399 1.00 98.12 146 LEU B O 1
ATOM 6315 N N . LEU B 1 149 ? -19.346 -16.864 190.633 1.00 65.97 147 LEU B N 1
ATOM 6316 C CA . LEU B 1 149 ? -20.459 -17.168 189.719 1.00 63.34 147 LEU B CA 1
ATOM 6317 C C . LEU B 1 149 ? -19.928 -17.719 188.392 1.00 72.43 147 LEU B C 1
ATOM 6318 O O . LEU B 1 149 ? -20.000 -17.042 187.367 1.00 76.78 147 LEU B O 1
ATOM 6323 N N . PRO B 1 150 ? -19.469 -18.982 188.404 1.00 80.69 148 PRO B N 1
ATOM 6324 C CA . PRO B 1 150 ? -18.514 -19.632 187.505 1.00 84.42 148 PRO B CA 1
ATOM 6325 C C . PRO B 1 150 ? -18.603 -19.267 186.020 1.00 99.45 148 PRO B C 1
ATOM 6326 O O . PRO B 1 150 ? -17.571 -19.005 185.400 1.00 109.24 148 PRO B O 1
ATOM 6330 N N . SER B 1 151 ? -19.803 -19.251 185.446 1.00 97.95 149 SER B N 1
ATOM 6331 C CA . SER B 1 151 ? -19.917 -19.007 184.007 1.00 92.75 149 SER B CA 1
ATOM 6332 C C . SER B 1 151 ? -20.408 -17.599 183.646 1.00 88.28 149 SER B C 1
ATOM 6333 O O . SER B 1 151 ? -20.347 -17.185 182.486 1.00 90.86 149 SER B O 1
ATOM 6336 N N . LYS B 1 152 ? -20.895 -16.867 184.639 1.00 73.18 150 LYS B N 1
ATOM 6337 C CA . LYS B 1 152 ? -21.348 -15.511 184.417 1.00 80.28 150 LYS B CA 1
ATOM 6338 C C . LYS B 1 152 ? -20.167 -14.553 184.449 1.00 88.03 150 LYS B C 1
ATOM 6339 O O . LYS B 1 152 ? -20.058 -13.654 183.611 1.00 91.14 150 LYS B O 1
ATOM 6345 N N . VAL B 1 153 ? -19.288 -14.748 185.426 1.00 77.73 151 VAL B N 1
ATOM 6346 C CA . VAL B 1 153 ? -18.149 -13.861 185.622 1.00 75.13 151 VAL B CA 1
ATOM 6347 C C . VAL B 1 153 ? -16.881 -14.687 185.753 1.00 66.10 151 VAL B C 1
ATOM 6348 O O . VAL B 1 153 ? -16.822 -15.625 186.549 1.00 57.55 151 VAL B O 1
ATOM 6352 N N . ARG B 1 154 ? -15.885 -14.327 184.944 1.00 57.35 152 ARG B N 1
ATOM 6353 C CA . ARG B 1 154 ? -14.621 -15.049 184.846 1.00 55.12 152 ARG B CA 1
ATOM 6354 C C . ARG B 1 154 ? -13.596 -14.448 185.788 1.00 67.80 152 ARG B C 1
ATOM 6355 O O . ARG B 1 154 ? -13.595 -13.238 186.015 1.00 79.45 152 ARG B O 1
ATOM 6363 N N . THR B 1 155 ? -12.720 -15.282 186.338 1.00 65.96 153 THR B N 1
ATOM 6364 C CA . THR B 1 155 ? -11.712 -14.786 187.267 1.00 62.18 153 THR B CA 1
ATOM 6365 C C . THR B 1 155 ? -10.439 -15.630 187.346 1.00 67.23 153 THR B C 1
ATOM 6366 O O . THR B 1 155 ? -10.465 -16.844 187.145 1.00 79.96 153 THR B O 1
ATOM 6370 N N . PHE B 1 156 ? -9.330 -14.963 187.652 1.00 61.46 154 PHE B N 1
ATOM 6371 C CA . PHE B 1 156 ? -8.026 -15.587 187.671 1.00 55.89 154 PHE B CA 1
ATOM 6372 C C . PHE B 1 156 ? -7.601 -15.951 189.086 1.00 63.09 154 PHE B C 1
ATOM 6373 O O . PHE B 1 156 ? -7.921 -15.248 190.042 1.00 74.24 154 PHE B O 1
ATOM 6381 N N . ILE B 1 157 ? -6.884 -17.064 189.207 1.00 67.18 155 ILE B N 1
ATOM 6382 C CA . ILE B 1 157 ? -6.254 -17.453 190.460 1.00 62.87 155 ILE B CA 1
ATOM 6383 C C . ILE B 1 157 ? -4.733 -17.414 190.306 1.00 61.66 155 ILE B C 1
ATOM 6384 O O . ILE B 1 157 ? -4.165 -18.205 189.551 1.00 58.40 155 ILE B O 1
ATOM 6389 N N . ARG B 1 158 ? -4.091 -16.490 191.022 1.00 45.41 156 ARG B N 1
ATOM 6390 C CA . ARG B 1 158 ? -2.649 -16.295 190.945 1.00 46.81 156 ARG B CA 1
ATOM 6391 C C . ARG B 1 158 ? -1.918 -17.399 191.670 1.00 49.51 156 ARG B C 1
ATOM 6392 O O . ARG B 1 158 ? -2.345 -17.835 192.734 1.00 66.30 156 ARG B O 1
ATOM 6400 N N . SER B 1 159 ? -0.831 -17.869 191.073 1.00 59.86 157 SER B N 1
ATOM 6401 C CA . SER B 1 159 ? -0.037 -18.928 191.681 1.00 75.87 157 SER B CA 1
ATOM 6402 C C . SER B 1 159 ? 0.850 -18.378 192.789 1.00 71.29 157 SER B C 1
ATOM 6403 O O . SER B 1 159 ? 1.129 -17.170 192.843 1.00 54.42 157 SER B O 1
ATOM 6406 N N . GLY B 1 160 ? 1.249 -19.263 193.700 1.00 69.48 158 GLY B N 1
ATOM 6407 C CA . GLY B 1 160 ? 2.095 -18.876 194.824 1.00 67.14 158 GLY B CA 1
ATOM 6408 C C . GLY B 1 160 ? 1.320 -18.150 195.902 1.00 70.50 158 GLY B C 1
ATOM 6409 O O . GLY B 1 160 ? 1.771 -18.055 197.043 1.00 80.97 158 GLY B O 1
ATOM 6410 N N . ARG B 1 161 ? 0.154 -17.628 195.536 1.00 63.03 159 ARG B N 1
ATOM 6411 C CA . ARG B 1 161 ? -0.725 -16.970 196.481 1.00 62.73 159 ARG B CA 1
ATOM 6412 C C . ARG B 1 161 ? -1.644 -17.972 197.177 1.00 71.30 159 ARG B C 1
ATOM 6413 O O . ARG B 1 161 ? -2.104 -18.944 196.566 1.00 67.30 159 ARG B O 1
ATOM 6421 N N . VAL B 1 162 ? -1.888 -17.717 198.461 1.00 66.34 160 VAL B N 1
ATOM 6422 C CA . VAL B 1 162 ? -2.882 -18.425 199.261 1.00 56.88 160 VAL B CA 1
ATOM 6423 C C . VAL B 1 162 ? -4.235 -17.746 199.091 1.00 54.77 160 VAL B C 1
ATOM 6424 O O . VAL B 1 162 ? -4.322 -16.523 199.168 1.00 61.36 160 VAL B O 1
ATOM 6428 N N . TYR B 1 163 ? -5.287 -18.523 198.842 1.00 54.45 161 TYR B N 1
ATOM 6429 C CA . TYR B 1 163 ? -6.637 -17.964 198.839 1.00 51.64 161 TYR B CA 1
ATOM 6430 C C . TYR B 1 163 ? -7.534 -18.698 199.822 1.00 52.13 161 TYR B C 1
ATOM 6431 O O . TYR B 1 163 ? -7.210 -19.790 200.286 1.00 62.28 161 TYR B O 1
ATOM 6440 N N . LEU B 1 164 ? -8.687 -18.103 200.100 1.00 49.75 162 LEU B N 1
ATOM 6441 C CA . LEU B 1 164 ? -9.725 -18.764 200.859 1.00 36.74 162 LEU B CA 1
ATOM 6442 C C . LEU B 1 164 ? -10.946 -18.988 199.981 1.00 52.57 162 LEU B C 1
ATOM 6443 O O . LEU B 1 164 ? -11.595 -18.033 199.542 1.00 50.81 162 LEU B O 1
ATOM 6448 N N . ALA B 1 165 ? -11.251 -20.254 199.723 1.00 59.21 163 ALA B N 1
ATOM 6449 C CA . ALA B 1 165 ? -12.535 -20.619 199.145 1.00 55.77 163 ALA B CA 1
ATOM 6450 C C . ALA B 1 165 ? -13.530 -20.621 200.284 1.00 63.20 163 ALA B C 1
ATOM 6451 O O . ALA B 1 165 ? -13.332 -21.332 201.279 1.00 63.94 163 ALA B O 1
ATOM 6453 N N . VAL B 1 166 ? -14.576 -19.806 200.153 1.00 55.16 164 VAL B N 1
ATOM 6454 C CA . VAL B 1 166 ? -15.582 -19.641 201.210 1.00 57.58 164 VAL B CA 1
ATOM 6455 C C . VAL B 1 166 ? -16.970 -20.126 200.770 1.00 66.76 164 VAL B C 1
ATOM 6456 O O . VAL B 1 166 ? -17.467 -19.760 199.698 1.00 72.52 164 VAL B O 1
ATOM 6460 N N . ARG B 1 167 ? -17.579 -20.957 201.613 1.00 63.11 165 ARG B N 1
ATOM 6461 C CA . ARG B 1 167 ? -18.876 -21.559 201.338 1.00 68.23 165 ARG B CA 1
ATOM 6462 C C . ARG B 1 167 ? -19.947 -20.867 202.179 1.00 64.96 165 ARG B C 1
ATOM 6463 O O . ARG B 1 167 ? -19.845 -20.809 203.400 1.00 75.99 165 ARG B O 1
ATOM 6471 N N . LEU B 1 168 ? -20.972 -20.348 201.516 1.00 67.35 166 LEU B N 1
ATOM 6472 C CA . LEU B 1 168 ? -21.992 -19.545 202.170 1.00 74.31 166 LEU B CA 1
ATOM 6473 C C . LEU B 1 168 ? -23.384 -20.151 202.030 1.00 93.45 166 LEU B C 1
ATOM 6474 O O . LEU B 1 168 ? -23.734 -20.712 200.987 1.00 89.33 166 LEU B O 1
ATOM 6479 N N . LYS B 1 169 ? -24.165 -20.034 203.100 1.00 99.04 167 LYS B N 1
ATOM 6480 C CA . LYS B 1 169 ? -25.616 -20.104 203.026 1.00 99.93 167 LYS B CA 1
ATOM 6481 C C . LYS B 1 169 ? -26.109 -18.721 203.396 1.00 94.57 167 LYS B C 1
ATOM 6482 O O . LYS B 1 169 ? -25.602 -18.121 204.342 1.00 99.00 167 LYS B O 1
ATOM 6488 N N . GLU B 1 170 ? -27.086 -18.215 202.650 1.00 88.38 168 GLU B N 1
ATOM 6489 C CA . GLU B 1 170 ? -27.701 -16.926 202.950 1.00 88.42 168 GLU B CA 1
ATOM 6490 C C . GLU B 1 170 ? -28.652 -17.051 204.144 1.00 102.65 168 GLU B C 1
ATOM 6491 O O . GLU B 1 170 ? -28.987 -16.056 204.795 1.00 111.14 168 GLU B O 1
ATOM 6497 N N . LYS B 1 171 ? -29.073 -18.286 204.412 1.00 112.47 169 LYS B N 1
ATOM 6498 C CA . LYS B 1 171 ? -29.895 -18.657 205.566 1.00 115.99 169 LYS B CA 1
ATOM 6499 C C . LYS B 1 171 ? -29.755 -20.171 205.725 1.00 125.16 169 LYS B C 1
ATOM 6500 O O . LYS B 1 171 ? -29.572 -20.879 204.729 1.00 137.66 169 LYS B O 1
ATOM 6506 N N . GLU B 1 172 ? -29.837 -20.666 206.960 1.00 127.33 170 GLU B N 1
ATOM 6507 C CA . GLU B 1 172 ? -29.667 -22.103 207.242 1.00 126.97 170 GLU B CA 1
ATOM 6508 C C . GLU B 1 172 ? -30.738 -22.979 206.565 1.00 123.15 170 GLU B C 1
ATOM 6509 O O . GLU B 1 172 ? -30.543 -24.180 206.366 1.00 114.68 170 GLU B O 1
ATOM 6515 N N . THR B 1 173 ? -31.851 -22.339 206.206 1.00 121.91 171 THR B N 1
ATOM 6516 C CA . THR B 1 173 ? -32.998 -22.940 205.519 1.00 118.21 171 THR B CA 1
ATOM 6517 C C . THR B 1 173 ? -32.701 -23.491 204.115 1.00 119.63 171 THR B C 1
ATOM 6518 O O . THR B 1 173 ? -33.312 -24.469 203.685 1.00 126.61 171 THR B O 1
ATOM 6522 N N . ASP B 1 174 ? -31.765 -22.856 203.417 1.00 118.67 172 ASP B N 1
ATOM 6523 C CA . ASP B 1 174 ? -31.698 -22.947 201.964 1.00 116.79 172 ASP B CA 1
ATOM 6524 C C . ASP B 1 174 ? -31.293 -24.348 201.518 1.00 117.57 172 ASP B C 1
ATOM 6525 O O . ASP B 1 174 ? -31.890 -24.917 200.604 1.00 117.42 172 ASP B O 1
ATOM 6530 N N . GLU B 1 175 ? -30.274 -24.899 202.169 1.00 109.78 173 GLU B N 1
ATOM 6531 C CA . GLU B 1 175 ? -29.731 -26.197 201.785 1.00 106.20 173 GLU B CA 1
ATOM 6532 C C . GLU B 1 175 ? -28.700 -26.054 200.670 1.00 115.73 173 GLU B C 1
ATOM 6533 O O . GLU B 1 175 ? -27.616 -26.635 200.735 1.00 108.28 173 GLU B O 1
ATOM 6539 N N . ALA B 1 176 ? -29.045 -25.279 199.647 1.00 111.61 174 ALA B N 1
ATOM 6540 C CA . ALA B 1 176 ? -28.093 -24.934 198.585 1.00 106.90 174 ALA B CA 1
ATOM 6541 C C . ALA B 1 176 ? -27.015 -23.949 199.083 1.00 105.82 174 ALA B C 1
ATOM 6542 O O . ALA B 1 176 ? -27.134 -23.385 200.174 1.00 103.12 174 ALA B O 1
ATOM 6544 N N . TYR B 1 177 ? -25.969 -23.741 198.284 1.00 100.39 175 TYR B N 1
ATOM 6545 C CA . TYR B 1 177 ? -24.843 -22.895 198.695 1.00 83.59 175 TYR B CA 1
ATOM 6546 C C . TYR B 1 177 ? -24.403 -21.847 197.667 1.00 83.39 175 TYR B C 1
ATOM 6547 O O . TYR B 1 177 ? -24.175 -22.173 196.501 1.00 93.76 175 TYR B O 1
ATOM 6556 N N . SER B 1 178 ? -24.274 -20.596 198.110 1.00 63.91 176 SER B N 1
ATOM 6557 C CA . SER B 1 178 ? -23.464 -19.599 197.398 1.00 57.38 176 SER B CA 1
ATOM 6558 C C . SER B 1 178 ? -21.995 -19.919 197.632 1.00 60.61 176 SER B C 1
ATOM 6559 O O . SER B 1 178 ? -21.655 -20.550 198.633 1.00 80.98 176 SER B O 1
ATOM 6562 N N . TYR B 1 179 ? -21.110 -19.491 196.740 1.00 64.76 177 TYR B N 1
ATOM 6563 C CA . TYR B 1 179 ? -19.673 -19.592 197.039 1.00 62.26 177 TYR B CA 1
ATOM 6564 C C . TYR B 1 179 ? -18.941 -18.289 196.801 1.00 56.53 177 TYR B C 1
ATOM 6565 O O . TYR B 1 179 ? -19.403 -17.450 196.036 1.00 68.42 177 TYR B O 1
ATOM 6574 N N . ALA B 1 180 ? -17.804 -18.109 197.462 1.00 64.14 178 ALA B N 1
ATOM 6575 C CA . ALA B 1 180 ? -16.977 -16.920 197.226 1.00 66.89 178 ALA B CA 1
ATOM 6576 C C . ALA B 1 180 ? -15.485 -17.196 197.375 1.00 54.95 178 ALA B C 1
ATOM 6577 O O . ALA B 1 180 ? -15.081 -18.172 197.992 1.00 58.01 178 ALA B O 1
ATOM 6579 N N . LEU B 1 181 ? -14.674 -16.312 196.807 1.00 65.17 179 LEU B N 1
ATOM 6580 C CA . LEU B 1 181 ? -13.229 -16.412 196.901 1.00 60.80 179 LEU B CA 1
ATOM 6581 C C . LEU B 1 181 ? -12.625 -15.163 197.548 1.00 57.05 179 LEU B C 1
ATOM 6582 O O . LEU B 1 181 ? -13.050 -14.036 197.283 1.00 64.29 179 LEU B O 1
ATOM 6587 N N . LEU B 1 182 ? -11.624 -15.383 198.391 1.00 60.05 180 LEU B N 1
ATOM 6588 C CA . LEU B 1 182 ? -11.004 -14.321 199.161 1.00 50.12 180 LEU B CA 1
ATOM 6589 C C . LEU B 1 182 ? -9.489 -14.401 199.066 1.00 54.23 180 LEU B C 1
ATOM 6590 O O . LEU B 1 182 ? -8.905 -15.491 199.195 1.00 48.21 180 LEU B O 1
ATOM 6595 N N . ASN B 1 183 ? -8.857 -13.250 198.834 1.00 46.36 181 ASN B N 1
ATOM 6596 C CA . ASN B 1 183 ? -7.392 -13.162 198.864 1.00 52.11 181 ASN B CA 1
ATOM 6597 C C . ASN B 1 183 ? -6.853 -13.206 200.280 1.00 41.91 181 ASN B C 1
ATOM 6598 O O . ASN B 1 183 ? -7.515 -12.769 201.208 1.00 52.80 181 ASN B O 1
ATOM 6603 N N . VAL B 1 184 ? -5.651 -13.754 200.437 1.00 56.31 182 VAL B N 1
ATOM 6604 C CA . VAL B 1 184 ? -4.913 -13.651 201.690 1.00 45.65 182 VAL B CA 1
ATOM 6605 C C . VAL B 1 184 ? -3.720 -12.751 201.400 1.00 47.65 182 VAL B C 1
ATOM 6606 O O . VAL B 1 184 ? -2.703 -13.220 200.876 1.00 68.78 182 VAL B O 1
ATOM 6610 N N . PRO B 1 185 ? -3.832 -11.453 201.752 1.00 50.88 183 PRO B N 1
ATOM 6611 C CA . PRO B 1 185 ? -2.965 -10.414 201.191 1.00 49.42 183 PRO B CA 1
ATOM 6612 C C . PRO B 1 185 ? -1.589 -10.402 201.841 1.00 46.09 183 PRO B C 1
ATOM 6613 O O . PRO B 1 185 ? -1.256 -9.506 202.613 1.00 58.51 183 PRO B O 1
ATOM 6617 N N . THR B 1 186 ? -0.792 -11.404 201.515 1.00 47.42 184 THR B N 1
ATOM 6618 C CA . THR B 1 186 ? 0.533 -11.527 202.097 1.00 55.68 184 THR B CA 1
ATOM 6619 C C . THR B 1 186 ? 1.571 -10.670 201.378 1.00 38.78 184 THR B C 1
ATOM 6620 O O . THR B 1 186 ? 2.722 -10.632 201.766 1.00 57.10 184 THR B O 1
ATOM 6624 N N . ASP B 1 187 ? 1.135 -9.995 200.325 1.00 47.57 185 ASP B N 1
ATOM 6625 C CA . ASP B 1 187 ? 1.953 -9.073 199.558 1.00 53.31 185 ASP B CA 1
ATOM 6626 C C . ASP B 1 187 ? 1.987 -7.699 200.232 1.00 65.03 185 ASP B C 1
ATOM 6627 O O . ASP B 1 187 ? 2.802 -6.839 199.875 1.00 65.06 185 ASP B O 1
ATOM 6632 N N . GLY B 1 188 ? 1.079 -7.493 201.186 1.00 58.32 186 GLY B N 1
ATOM 6633 C CA . GLY B 1 188 ? 1.003 -6.239 201.924 1.00 52.17 186 GLY B CA 1
ATOM 6634 C C . GLY B 1 188 ? 1.131 -6.437 203.422 1.00 63.94 186 GLY B C 1
ATOM 6635 O O . GLY B 1 188 ? 1.258 -5.468 204.172 1.00 76.44 186 GLY B O 1
ATOM 6636 N N . LEU B 1 189 ? 1.096 -7.693 203.859 1.00 51.91 187 LEU B N 1
ATOM 6637 C CA . LEU B 1 189 ? 1.095 -8.026 205.279 1.00 44.55 187 LEU B CA 1
ATOM 6638 C C . LEU B 1 189 ? 1.865 -9.336 205.513 1.00 48.26 187 LEU B C 1
ATOM 6639 O O . LEU B 1 189 ? 1.924 -10.181 204.635 1.00 58.87 187 LEU B O 1
ATOM 6644 N N . PRO B 1 190 ? 2.476 -9.505 206.692 1.00 44.66 188 PRO B N 1
ATOM 6645 C CA . PRO B 1 190 ? 3.178 -10.764 206.927 1.00 45.94 188 PRO B CA 1
ATOM 6646 C C . PRO B 1 190 ? 2.232 -11.941 207.161 1.00 51.42 188 PRO B C 1
ATOM 6647 O O . PRO B 1 190 ? 1.068 -11.749 207.524 1.00 49.43 188 PRO B O 1
ATOM 6651 N N . ARG B 1 191 ? 2.739 -13.151 206.951 1.00 59.56 189 ARG B N 1
ATOM 6652 C CA . ARG B 1 191 ? 1.916 -14.353 207.064 1.00 53.99 189 ARG B CA 1
ATOM 6653 C C . ARG B 1 191 ? 1.611 -14.645 208.526 1.00 48.60 189 ARG B C 1
ATOM 6654 O O . ARG B 1 191 ? 0.536 -15.128 208.871 1.00 60.02 189 ARG B O 1
ATOM 6662 N N . PHE B 1 192 ? 2.555 -14.320 209.392 1.00 54.09 190 PHE B N 1
ATOM 6663 C CA . PHE B 1 192 ? 2.347 -14.504 210.818 1.00 53.74 190 PHE B CA 1
ATOM 6664 C C . PHE B 1 192 ? 2.219 -13.148 211.491 1.00 54.18 190 PHE B C 1
ATOM 6665 O O . PHE B 1 192 ? 3.104 -12.301 211.371 1.00 54.85 190 PHE B O 1
ATOM 6673 N N . VAL B 1 193 ? 1.078 -12.927 212.137 1.00 44.00 191 VAL B N 1
ATOM 6674 C CA . VAL B 1 193 ? 0.840 -11.697 212.886 1.00 29.00 191 VAL B CA 1
ATOM 6675 C C . VAL B 1 193 ? 1.194 -11.901 214.369 1.00 47.23 191 VAL B C 1
ATOM 6676 O O . VAL B 1 193 ? 0.703 -12.831 215.015 1.00 52.22 191 VAL B O 1
ATOM 6680 N N . GLU B 1 194 ? 2.068 -11.043 214.892 1.00 49.61 192 GLU B N 1
ATOM 6681 C CA . GLU B 1 194 ? 2.349 -11.016 216.325 1.00 50.35 192 GLU B CA 1
ATOM 6682 C C . GLU B 1 194 ? 1.247 -10.255 217.051 1.00 50.42 192 GLU B C 1
ATOM 6683 O O . GLU B 1 194 ? 0.729 -9.242 216.569 1.00 42.70 192 GLU B O 1
ATOM 6689 N N . LEU B 1 195 ? 0.884 -10.760 218.216 1.00 50.21 193 LEU B N 1
ATOM 6690 C CA . LEU B 1 195 ? -0.100 -10.102 219.052 1.00 57.41 193 LEU B CA 1
ATOM 6691 C C . LEU B 1 195 ? 0.672 -9.354 220.135 1.00 54.27 193 LEU B C 1
ATOM 6692 O O . LEU B 1 195 ? 1.730 -9.809 220.559 1.00 65.55 193 LEU B O 1
ATOM 6697 N N . PRO B 1 196 ? 0.173 -8.188 220.559 1.00 58.04 194 PRO B N 1
ATOM 6698 C CA . PRO B 1 196 ? 0.865 -7.372 221.554 1.00 59.00 194 PRO B CA 1
ATOM 6699 C C . PRO B 1 196 ? 1.128 -8.111 222.860 1.00 59.44 194 PRO B C 1
ATOM 6700 O O . PRO B 1 196 ? 0.359 -8.991 223.248 1.00 68.36 194 PRO B O 1
ATOM 6704 N N . ARG B 1 197 ? 2.207 -7.728 223.531 1.00 56.57 195 ARG B N 1
ATOM 6705 C CA . ARG B 1 197 ? 2.771 -8.511 224.608 1.00 49.81 195 ARG B CA 1
ATOM 6706 C C . ARG B 1 197 ? 3.108 -7.645 225.811 1.00 55.33 195 ARG B C 1
ATOM 6707 O O . ARG B 1 197 ? 3.555 -6.505 225.655 1.00 64.44 195 ARG B O 1
ATOM 6715 N N . LEU B 1 198 ? 2.910 -8.198 227.005 1.00 53.23 196 LEU B N 1
ATOM 6716 C CA . LEU B 1 198 ? 3.476 -7.627 228.237 1.00 64.49 196 LEU B CA 1
ATOM 6717 C C . LEU B 1 198 ? 4.638 -8.477 228.707 1.00 54.89 196 LEU B C 1
ATOM 6718 O O . LEU B 1 198 ? 4.554 -9.699 228.671 1.00 53.27 196 LEU B O 1
ATOM 6723 N N . GLN B 1 199 ? 5.701 -7.838 229.186 1.00 54.46 197 GLN B N 1
ATOM 6724 C CA . GLN B 1 199 ? 6.866 -8.576 229.691 1.00 53.74 197 GLN B CA 1
ATOM 6725 C C . GLN B 1 199 ? 6.508 -9.687 230.658 1.00 51.34 197 GLN B C 1
ATOM 6726 O O . GLN B 1 199 ? 7.135 -10.747 230.644 1.00 66.58 197 GLN B O 1
ATOM 6732 N N . THR B 1 200 ? 5.475 -9.445 231.460 1.00 62.80 198 THR B N 1
ATOM 6733 C CA . THR B 1 200 ? 4.949 -10.430 232.409 1.00 65.90 198 THR B CA 1
ATOM 6734 C C . THR B 1 200 ? 4.286 -11.648 231.744 1.00 68.04 198 THR B C 1
ATOM 6735 O O . THR B 1 200 ? 4.186 -12.701 232.369 1.00 67.35 198 THR B O 1
ATOM 6739 N N . ASP B 1 201 ? 3.824 -11.507 230.498 1.00 62.73 199 ASP B N 1
ATOM 6740 C CA . ASP B 1 201 ? 3.195 -12.625 229.782 1.00 52.18 199 ASP B CA 1
ATOM 6741 C C . ASP B 1 201 ? 4.152 -13.805 229.627 1.00 58.27 199 ASP B C 1
ATOM 6742 O O . ASP B 1 201 ? 5.369 -13.627 229.525 1.00 60.25 199 ASP B O 1
ATOM 6747 N N . THR B 1 202 ? 3.580 -15.006 229.615 1.00 65.13 200 THR B N 1
ATOM 6748 C CA . THR B 1 202 ? 4.333 -16.250 229.515 1.00 69.60 200 THR B CA 1
ATOM 6749 C C . THR B 1 202 ? 4.876 -16.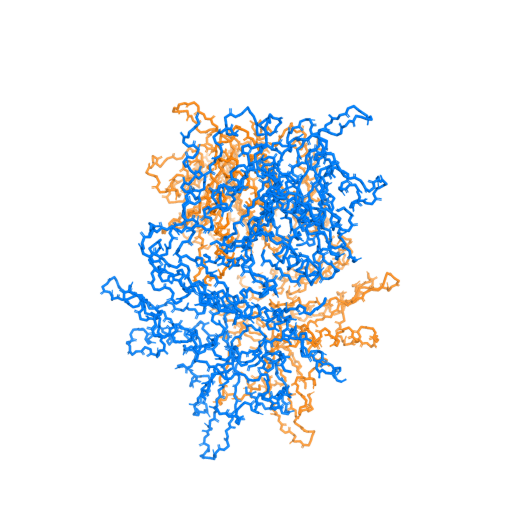429 228.108 1.00 70.43 200 THR B C 1
ATOM 6750 O O . THR B 1 202 ? 5.996 -16.901 227.912 1.00 68.49 200 THR B O 1
ATOM 6754 N N . PHE B 1 203 ? 4.078 -16.036 227.126 1.00 65.65 201 PHE B N 1
ATOM 6755 C CA . PHE B 1 203 ? 4.413 -16.331 225.751 1.00 65.05 201 PHE B CA 1
ATOM 6756 C C . PHE B 1 203 ? 4.671 -15.117 224.876 1.00 79.96 201 PHE B C 1
ATOM 6757 O O . PHE B 1 203 ? 4.490 -13.950 225.270 1.00 69.29 201 PHE B O 1
ATOM 6765 N N . TYR B 1 204 ? 5.125 -15.446 223.675 1.00 77.15 202 TYR B N 1
ATOM 6766 C CA . TYR B 1 204 ? 4.962 -14.614 222.517 1.00 58.49 202 TYR B CA 1
ATOM 6767 C C . TYR B 1 204 ? 3.810 -15.259 221.741 1.00 63.03 202 TYR B C 1
ATOM 6768 O O . TYR B 1 204 ? 3.686 -16.493 221.698 1.00 64.75 202 TYR B O 1
ATOM 6777 N N . TYR B 1 205 ? 2.944 -14.427 221.171 1.00 53.30 203 TYR B N 1
ATOM 6778 C CA . TYR B 1 205 ? 1.747 -14.914 220.491 1.00 55.66 203 TYR B CA 1
ATOM 6779 C C . TYR B 1 205 ? 1.745 -14.614 219.000 1.00 54.02 203 TYR B C 1
ATOM 6780 O O . TYR B 1 205 ? 1.988 -13.477 218.579 1.00 67.65 203 TYR B O 1
ATOM 6789 N N . TYR B 1 206 ? 1.474 -15.647 218.207 1.00 54.98 204 TYR B N 1
ATOM 6790 C CA . TYR B 1 206 ? 1.356 -15.501 216.764 1.00 54.06 204 TYR B CA 1
ATOM 6791 C C . TYR B 1 206 ? 0.101 -16.168 216.223 1.00 59.06 204 TYR B C 1
ATOM 6792 O O . TYR B 1 206 ? -0.370 -17.174 216.768 1.00 60.96 204 TYR B O 1
ATOM 6801 N N . SER B 1 207 ? -0.418 -15.598 215.136 1.00 64.34 205 SER B N 1
ATOM 6802 C CA . SER B 1 207 ? -1.566 -16.146 214.419 1.00 59.03 205 SER B CA 1
ATOM 6803 C C . SER B 1 207 ? -1.318 -16.097 212.934 1.00 47.10 205 SER B C 1
ATOM 6804 O O . SER B 1 207 ? -0.640 -15.184 212.455 1.00 69.45 205 SER B O 1
ATOM 6807 N N . PHE B 1 208 ? -1.851 -17.086 212.213 1.00 46.60 206 PHE B N 1
ATOM 6808 C CA . PHE B 1 208 ? -1.817 -17.095 210.749 1.00 33.06 206 PHE B CA 1
ATOM 6809 C C . PHE B 1 208 ? -2.700 -15.987 210.217 1.00 46.95 206 PHE B C 1
ATOM 6810 O O . PHE B 1 208 ? -3.805 -15.759 210.734 1.00 47.34 206 PHE B O 1
ATOM 6818 N N . LEU B 1 209 ? -2.217 -15.316 209.173 1.00 42.16 207 LEU B N 1
ATOM 6819 C CA . LEU B 1 209 ? -2.925 -14.189 208.591 1.00 42.37 207 LEU B CA 1
ATOM 6820 C C . LEU B 1 209 ? -4.327 -14.599 208.154 1.00 54.99 207 LEU B C 1
ATOM 6821 O O . LEU B 1 209 ? -5.294 -13.899 208.471 1.00 62.35 207 LEU B O 1
ATOM 6826 N N . GLU B 1 210 ? -4.431 -15.739 207.462 1.00 47.36 208 GLU B N 1
ATOM 6827 C CA . GLU B 1 210 ? -5.725 -16.250 206.953 1.00 60.00 208 GLU B CA 1
ATOM 6828 C C . GLU B 1 210 ? -6.742 -16.614 208.044 1.00 64.21 208 GLU B C 1
ATOM 6829 O O . GLU B 1 210 ? -7.952 -16.480 207.852 1.00 62.27 208 GLU B O 1
ATOM 6835 N N . ASP B 1 211 ? -6.246 -17.083 209.183 1.00 67.64 209 ASP B N 1
ATOM 6836 C CA . ASP B 1 211 ? -7.101 -17.396 210.316 1.00 60.23 209 ASP B CA 1
ATOM 6837 C C . ASP B 1 211 ? -7.832 -16.160 210.873 1.00 59.45 209 ASP B C 1
ATOM 6838 O O . ASP B 1 211 ? -8.978 -16.248 211.322 1.00 60.28 209 ASP B O 1
ATOM 6843 N N . ILE B 1 212 ? -7.170 -15.008 210.831 1.00 47.41 210 ILE B N 1
ATOM 6844 C CA . ILE B 1 212 ? -7.796 -13.764 211.258 1.00 40.33 210 ILE B CA 1
ATOM 6845 C C . ILE B 1 212 ? -8.951 -13.394 210.312 1.00 50.63 210 ILE B C 1
ATOM 6846 O O . ILE B 1 212 ? -9.997 -12.914 210.745 1.00 49.39 210 ILE B O 1
ATOM 6851 N N . ILE B 1 213 ? -8.756 -13.639 209.022 1.00 52.84 211 ILE B N 1
ATOM 6852 C CA . ILE B 1 213 ? -9.814 -13.457 208.049 1.00 48.95 211 ILE B CA 1
ATOM 6853 C C . ILE B 1 213 ? -10.945 -14.440 208.358 1.00 50.73 211 ILE B C 1
ATOM 6854 O O . ILE B 1 213 ? -12.117 -14.047 208.402 1.00 60.26 211 ILE B O 1
ATOM 6859 N N . LYS B 1 214 ? -10.583 -15.699 208.618 1.00 55.20 212 LYS B N 1
ATOM 6860 C CA . LYS B 1 214 ? -11.556 -16.737 208.993 1.00 60.11 212 LYS B CA 1
ATOM 6861 C C . LYS B 1 214 ? -12.457 -16.319 210.137 1.00 59.97 212 LYS B C 1
ATOM 6862 O O . LYS B 1 214 ? -13.665 -16.522 210.078 1.00 78.59 212 LYS B O 1
ATOM 6868 N N . GLU B 1 215 ? -11.866 -15.712 211.159 1.00 59.28 213 GLU B N 1
ATOM 6869 C CA . GLU B 1 215 ? -12.603 -15.325 212.351 1.00 55.40 213 GLU B CA 1
ATOM 6870 C C . GLU B 1 215 ? -13.500 -14.128 212.113 1.00 58.61 213 GLU B C 1
ATOM 6871 O O . GLU B 1 215 ? -14.422 -13.876 212.894 1.00 68.97 213 GLU B O 1
ATOM 6877 N N . HIS B 1 216 ? -13.256 -13.410 211.021 1.00 54.24 214 HIS B N 1
ATOM 6878 C CA . HIS B 1 216 ? -13.943 -12.146 210.794 1.00 50.60 214 HIS B CA 1
ATOM 6879 C C . HIS B 1 216 ? -14.730 -12.156 209.504 1.00 57.61 214 HIS B C 1
ATOM 6880 O O . HIS B 1 216 ? -15.240 -11.119 209.056 1.00 53.18 214 HIS B O 1
ATOM 6887 N N . LEU B 1 217 ? -14.836 -13.345 208.921 1.00 59.04 215 LEU B N 1
ATOM 6888 C CA . LEU B 1 217 ? -15.675 -13.577 207.748 1.00 65.23 215 LEU B CA 1
ATOM 6889 C C . LEU B 1 217 ? -17.028 -12.842 207.751 1.00 60.25 215 LEU B C 1
ATOM 6890 O O . LEU B 1 217 ? -17.425 -12.270 206.738 1.00 74.17 215 LEU B O 1
ATOM 6895 N N . ASP B 1 218 ? -17.717 -12.841 208.887 1.00 59.72 216 ASP B N 1
ATOM 6896 C CA . ASP B 1 218 ? -19.030 -12.198 208.989 1.00 66.81 216 ASP B CA 1
ATOM 6897 C C . ASP B 1 218 ? -19.033 -10.680 208.779 1.00 62.76 216 ASP B C 1
ATOM 6898 O O . ASP B 1 218 ? -20.090 -10.101 208.535 1.00 73.87 216 ASP B O 1
ATOM 6903 N N . VAL B 1 219 ? -17.875 -10.025 208.861 1.00 60.62 217 VAL B N 1
ATOM 6904 C CA . VAL B 1 219 ? -17.854 -8.608 208.512 1.00 50.36 217 VAL B CA 1
ATOM 6905 C C . VAL B 1 219 ? -17.806 -8.435 206.994 1.00 58.92 217 VAL B C 1
ATOM 6906 O O . VAL B 1 219 ? -18.324 -7.456 206.456 1.00 72.26 217 VAL B O 1
ATOM 6910 N N . VAL B 1 220 ? -17.227 -9.417 206.310 1.00 57.16 218 VAL B N 1
ATOM 6911 C CA . VAL B 1 220 ? -17.104 -9.400 204.854 1.00 55.88 218 VAL B CA 1
ATOM 6912 C C . VAL B 1 220 ? -18.429 -9.810 204.206 1.00 69.18 218 VAL B C 1
ATOM 6913 O O . VAL B 1 220 ? -18.894 -9.196 203.244 1.00 69.78 218 VAL B O 1
ATOM 6917 N N . PHE B 1 221 ? -19.037 -10.852 204.755 1.00 66.80 219 PHE B N 1
ATOM 6918 C CA . PHE B 1 221 ? -20.334 -11.300 204.307 1.00 62.56 219 PHE B CA 1
ATOM 6919 C C . PHE B 1 221 ? -21.370 -11.116 205.421 1.00 70.23 219 PHE B C 1
ATOM 6920 O O . PHE B 1 221 ? -21.688 -12.073 206.133 1.00 77.01 219 PHE B O 1
ATOM 6928 N N . PRO B 1 222 ? -21.881 -9.881 205.605 1.00 67.22 220 PRO B N 1
ATOM 6929 C CA . PRO B 1 222 ? -22.970 -9.729 206.566 1.00 63.82 220 PRO B CA 1
ATOM 6930 C C . PRO B 1 222 ? -24.280 -10.441 206.173 1.00 77.46 220 PRO B C 1
ATOM 6931 O O . PRO B 1 222 ? -25.035 -10.860 207.052 1.00 95.64 220 PRO B O 1
ATOM 6935 N N . GLY B 1 223 ? -24.538 -10.602 204.879 1.00 77.16 221 GLY B N 1
ATOM 6936 C CA . GLY B 1 223 ? -25.808 -11.178 204.426 1.00 67.00 221 GLY B CA 1
ATOM 6937 C C . GLY B 1 223 ? -25.931 -12.693 204.453 1.00 72.00 221 GLY B C 1
ATOM 6938 O O . GLY B 1 223 ? -26.941 -13.238 204.014 1.00 87.44 221 GLY B O 1
ATOM 6939 N N . TYR B 1 224 ? -24.921 -13.377 204.975 1.00 69.94 222 TYR B N 1
ATOM 6940 C CA . TYR B 1 224 ? -24.868 -14.838 204.914 1.00 69.87 222 TYR B CA 1
ATOM 6941 C C . TYR B 1 224 ? -24.604 -15.408 206.290 1.00 75.85 222 TYR B C 1
ATOM 6942 O O . TYR B 1 224 ? -24.057 -14.723 207.157 1.00 92.69 222 TYR B O 1
ATOM 6951 N N . GLU B 1 225 ? -24.991 -16.661 206.494 1.00 79.44 223 GLU B N 1
ATOM 6952 C CA . GLU B 1 225 ? -24.396 -17.457 207.559 1.00 92.08 223 GLU B CA 1
ATOM 6953 C C . GLU B 1 225 ? -23.156 -18.100 206.921 1.00 96.39 223 GLU B C 1
ATOM 6954 O O . GLU B 1 225 ? -23.269 -18.991 206.071 1.00 92.29 223 GLU B O 1
ATOM 6960 N N . VAL B 1 226 ? -21.980 -17.605 207.301 1.00 94.50 224 VAL B N 1
ATOM 6961 C CA . VAL B 1 226 ? -20.714 -18.045 206.715 1.00 83.47 224 VAL B CA 1
ATOM 6962 C C . VAL B 1 226 ? -20.411 -19.491 207.111 1.00 90.25 224 VAL B C 1
ATOM 6963 O O . VAL B 1 226 ? -19.865 -19.752 208.186 1.00 97.51 224 VAL B O 1
ATOM 6975 N N . ASP B 1 228 ? -18.391 -22.049 205.988 1.00 86.18 226 ASP B N 1
ATOM 6976 C CA . ASP B 1 228 ? -17.037 -22.562 206.093 1.00 84.68 226 ASP B CA 1
ATOM 6977 C C . ASP B 1 228 ? -16.102 -21.727 205.247 1.00 71.97 226 ASP B C 1
ATOM 6978 O O . ASP B 1 228 ? -16.542 -20.818 204.545 1.00 78.78 226 ASP B O 1
ATOM 6983 N N . SER B 1 229 ? -14.813 -22.045 205.333 1.00 65.90 227 SER B N 1
ATOM 6984 C CA . SER B 1 229 ? -13.792 -21.504 204.448 1.00 61.64 227 SER B CA 1
ATOM 6985 C C . SER B 1 229 ? -12.652 -22.492 204.407 1.00 59.22 227 SER B C 1
ATOM 6986 O O . SER B 1 229 ? -12.376 -23.150 205.410 1.00 64.02 227 SER B O 1
ATOM 6989 N N . TYR B 1 230 ? -11.993 -22.598 203.252 1.00 61.32 228 TYR B N 1
ATOM 6990 C CA . TYR B 1 230 ? -10.853 -23.499 203.094 1.00 42.53 228 TYR B CA 1
ATOM 6991 C C . TYR B 1 230 ? -9.683 -22.846 202.345 1.00 56.63 228 TYR B C 1
ATOM 6992 O O . TYR B 1 230 ? -9.871 -22.235 201.294 1.00 67.58 228 TYR B O 1
ATOM 7001 N N . SER B 1 231 ? -8.483 -22.988 202.909 1.00 70.24 229 SER B N 1
ATOM 7002 C CA . SER B 1 231 ? -7.202 -22.661 202.258 1.00 60.32 229 SER B CA 1
ATOM 7003 C C . SER B 1 231 ? -6.982 -23.364 200.914 1.00 58.50 229 SER B C 1
ATOM 7004 O O . SER B 1 231 ? -6.978 -24.590 200.846 1.00 64.08 229 SER B O 1
ATOM 7007 N N . ILE B 1 232 ? -6.784 -22.597 199.847 1.00 44.61 230 ILE B N 1
ATOM 7008 C CA . ILE B 1 232 ? -6.379 -23.181 198.563 1.00 56.96 230 ILE B CA 1
ATOM 7009 C C . ILE B 1 232 ? -5.154 -22.469 198.000 1.00 67.66 230 ILE B C 1
ATOM 7010 O O . ILE B 1 232 ? -4.836 -21.336 198.382 1.00 77.74 230 ILE B O 1
ATOM 7015 N N . LYS B 1 233 ? -4.478 -23.147 197.084 1.00 60.74 231 LYS B N 1
ATOM 7016 C CA . LYS B 1 233 ? -3.229 -22.679 196.527 1.00 65.99 231 LYS B CA 1
ATOM 7017 C C . LYS B 1 233 ? -2.999 -23.408 195.201 1.00 77.20 231 LYS B C 1
ATOM 7018 O O . LYS B 1 233 ? -3.137 -24.631 195.125 1.00 79.82 231 LYS B O 1
ATOM 7024 N N . VAL B 1 234 ? -2.670 -22.659 194.152 1.00 75.74 232 VAL B N 1
ATOM 7025 C CA . VAL B 1 234 ? -2.476 -23.266 192.838 1.00 77.72 232 VAL B CA 1
ATOM 7026 C C . VAL B 1 234 ? -1.048 -23.111 192.330 1.00 82.95 232 VAL B C 1
ATOM 7027 O O . VAL B 1 234 ? -0.307 -22.215 192.758 1.00 93.11 232 VAL B O 1
ATOM 7031 N N . SER B 1 235 ? -0.680 -23.996 191.409 1.00 74.27 233 SER B N 1
ATOM 7032 C CA . SER B 1 235 ? 0.605 -23.935 190.743 1.00 82.37 233 SER B CA 1
ATOM 7033 C C . SER B 1 235 ? 0.374 -23.916 189.238 1.00 96.92 233 SER B C 1
ATOM 7034 O O . SER B 1 235 ? -0.651 -24.417 188.757 1.00 97.38 233 SER B O 1
ATOM 7037 N N . ARG B 1 236 ? 1.318 -23.316 188.510 1.00 102.66 234 ARG B N 1
ATOM 7038 C CA . ARG B 1 236 ? 1.285 -23.265 187.044 1.00 100.30 234 ARG B CA 1
ATOM 7039 C C . ARG B 1 236 ? 2.659 -22.915 186.459 1.00 102.56 234 ARG B C 1
ATOM 7040 O O . ARG B 1 236 ? 3.240 -21.867 186.764 1.00 98.43 234 ARG B O 1
ATOM 7048 N N . PRO B 1 266 ? -2.584 -24.274 184.697 1.00 106.15 264 PRO B N 1
ATOM 7049 C CA . PRO B 1 266 ? -2.943 -24.660 186.065 1.00 108.02 264 PRO B CA 1
ATOM 7050 C C . PRO B 1 266 ? -2.617 -26.133 186.353 1.00 106.94 264 PRO B C 1
ATOM 7051 O O . PRO B 1 266 ? -3.506 -26.985 186.312 1.00 110.40 264 PRO B O 1
ATOM 7055 N N . THR B 1 267 ? -1.351 -26.420 186.651 1.00 108.43 265 THR B N 1
ATOM 7056 C CA . THR B 1 267 ? -0.887 -27.803 186.830 1.00 111.30 265 THR B CA 1
ATOM 7057 C C . THR B 1 267 ? -1.286 -28.463 188.169 1.00 111.38 265 THR B C 1
ATOM 7058 O O . THR B 1 267 ? -1.651 -29.643 188.199 1.00 109.54 265 THR B O 1
ATOM 7062 N N . ARG B 1 268 ? -1.224 -27.709 189.264 1.00 102.62 266 ARG B N 1
ATOM 7063 C CA . ARG B 1 268 ? -1.461 -28.288 190.586 1.00 99.77 266 ARG B CA 1
ATOM 7064 C C . ARG B 1 268 ? -2.372 -27.420 191.474 1.00 98.72 266 ARG B C 1
ATOM 7065 O O . ARG B 1 268 ? -2.635 -26.251 191.176 1.00 100.53 266 ARG B O 1
ATOM 7073 N N . PHE B 1 269 ? -2.832 -28.001 192.577 1.00 98.72 267 PHE B N 1
ATOM 7074 C CA . PHE B 1 269 ? -3.923 -27.436 193.352 1.00 93.33 267 PHE B CA 1
ATOM 7075 C C . PHE B 1 269 ? -3.911 -27.990 194.781 1.00 96.78 267 PHE B C 1
ATOM 7076 O O . PHE B 1 269 ? -4.772 -28.793 195.154 1.00 94.12 267 PHE B O 1
ATOM 7092 N N . TYR B 1 271 ? -4.749 -27.965 198.546 1.00 78.99 269 TYR B N 1
ATOM 7093 C CA . TYR B 1 271 ? -5.899 -27.394 199.261 1.00 90.44 269 TYR B CA 1
ATOM 7094 C C . TYR B 1 271 ? -6.214 -28.065 200.601 1.00 85.22 269 TYR B C 1
ATOM 7095 O O . TYR B 1 271 ? -5.719 -29.152 200.898 1.00 89.54 269 TYR B O 1
ATOM 7104 N N . ASP B 1 272 ? -7.054 -27.397 201.391 1.00 91.18 270 ASP B N 1
ATOM 7105 C CA . ASP B 1 272 ? -7.510 -27.881 202.693 1.00 96.29 270 ASP B CA 1
ATOM 7106 C C . ASP B 1 272 ? -8.331 -29.167 202.535 1.00 100.43 270 ASP B C 1
ATOM 7107 O O . ASP B 1 272 ? -9.414 -29.157 201.953 1.00 97.00 270 ASP B O 1
ATOM 7112 N N . GLY B 1 273 ? -7.798 -30.268 203.064 1.00 103.78 271 GLY B N 1
ATOM 7113 C CA . GLY B 1 273 ? -8.424 -31.589 202.956 1.00 100.30 271 GLY B CA 1
ATOM 7114 C C . GLY B 1 273 ? -9.844 -31.687 203.486 1.00 101.00 271 GLY B C 1
ATOM 7115 O O . GLY B 1 273 ? -10.584 -32.598 203.117 1.00 100.10 271 GLY B O 1
ATOM 7116 N N . ARG B 1 274 ? -10.230 -30.740 204.339 1.00 97.46 272 ARG B N 1
ATOM 7117 C CA . ARG B 1 274 ? -11.593 -30.675 204.867 1.00 96.11 272 ARG B CA 1
ATOM 7118 C C . ARG B 1 274 ? -12.581 -30.133 203.831 1.00 90.84 272 ARG B C 1
ATOM 7119 O O . ARG B 1 274 ? -13.778 -30.034 204.104 1.00 96.10 272 ARG B O 1
ATOM 7135 N N . PRO B 1 276 ? -14.993 -30.080 200.653 1.00 98.74 274 PRO B N 1
ATOM 7136 C CA . PRO B 1 276 ? -15.808 -30.866 199.724 1.00 100.53 274 PRO B CA 1
ATOM 7137 C C . PRO B 1 276 ? -15.368 -30.707 198.266 1.00 102.83 274 PRO B C 1
ATOM 7138 O O . PRO B 1 276 ? -14.731 -29.723 197.908 1.00 103.05 274 PRO B O 1
ATOM 7142 N N . ASP B 1 277 ? -15.704 -31.680 197.431 1.00 112.37 275 ASP B N 1
ATOM 7143 C CA . ASP B 1 277 ? -15.255 -31.659 196.047 1.00 107.07 275 ASP B CA 1
ATOM 7144 C C . ASP B 1 277 ? -16.148 -30.790 195.169 1.00 105.70 275 ASP B C 1
ATOM 7145 O O . ASP B 1 277 ? -15.724 -30.352 194.104 1.00 105.28 275 ASP B O 1
ATOM 7150 N N . GLU B 1 278 ? -17.384 -30.551 195.607 1.00 101.42 276 GLU B N 1
ATOM 7151 C CA . GLU B 1 278 ? -18.334 -29.765 194.812 1.00 114.70 276 GLU B CA 1
ATOM 7152 C C . GLU B 1 278 ? -17.924 -28.297 194.730 1.00 118.70 276 GLU B C 1
ATOM 7153 O O . GLU B 1 278 ? -18.189 -27.619 193.732 1.00 121.07 276 GLU B O 1
ATOM 7159 N N . VAL B 1 279 ? -17.265 -27.821 195.781 1.00 118.42 277 VAL B N 1
ATOM 7160 C CA . VAL B 1 279 ? -16.716 -26.468 195.813 1.00 113.70 277 VAL B CA 1
ATOM 7161 C C . VAL B 1 279 ? -15.348 -26.438 195.109 1.00 110.89 277 VAL B C 1
ATOM 7162 O O . VAL B 1 279 ? -14.904 -25.394 194.619 1.00 98.55 277 VAL B O 1
ATOM 7166 N N . LEU B 1 280 ? -14.700 -27.600 195.048 1.00 112.10 278 LEU B N 1
ATOM 7167 C CA . LEU B 1 280 ? -13.509 -27.789 194.224 1.00 109.40 278 LEU B CA 1
ATOM 7168 C C . LEU B 1 280 ? -13.936 -27.693 192.764 1.00 112.98 278 LEU B C 1
ATOM 7169 O O . LEU B 1 280 ? -13.240 -27.094 191.940 1.00 107.01 278 LEU B O 1
ATOM 7174 N N . ARG B 1 281 ? -15.097 -28.280 192.467 1.00 121.14 279 ARG B N 1
ATOM 7175 C CA . ARG B 1 281 ? -15.724 -28.210 191.145 1.00 122.86 279 ARG B CA 1
ATOM 7176 C C . ARG B 1 281 ? -16.228 -26.803 190.813 1.00 118.18 279 ARG B C 1
ATOM 7177 O O . ARG B 1 281 ? -16.443 -26.466 189.649 1.00 118.77 279 ARG B O 1
ATOM 7185 N N . TYR B 1 282 ? -16.400 -25.979 191.840 1.00 112.96 280 TYR B N 1
ATOM 7186 C CA . TYR B 1 282 ? -16.842 -24.611 191.649 1.00 105.18 280 TYR B CA 1
ATOM 7187 C C . TYR B 1 282 ? -15.695 -23.725 191.174 1.00 114.08 280 TYR B C 1
ATOM 7188 O O . TYR B 1 282 ? -15.865 -22.516 191.012 1.00 118.83 280 TYR B O 1
ATOM 7197 N N . ILE B 1 283 ? -14.528 -24.336 190.969 1.00 114.09 281 ILE B N 1
ATOM 7198 C CA . ILE B 1 283 ? -13.343 -23.648 190.452 1.00 111.41 281 ILE B CA 1
ATOM 7199 C C . ILE B 1 283 ? -12.528 -24.562 189.541 1.00 109.28 281 ILE B C 1
ATOM 7200 O O . ILE B 1 283 ? -12.777 -25.766 189.468 1.00 95.99 281 ILE B O 1
ATOM 7205 N N . ALA B 1 294 ? -4.948 -31.895 191.950 1.00 104.20 292 ALA B N 1
ATOM 7206 C CA . ALA B 1 294 ? -5.564 -31.441 193.193 1.00 103.49 292 ALA B CA 1
ATOM 7207 C C . ALA B 1 294 ? -5.135 -32.297 194.382 1.00 99.40 292 ALA B C 1
ATOM 7208 O O . ALA B 1 294 ? -5.677 -33.379 194.604 1.00 103.38 292 ALA B O 1
ATOM 7210 N N . ILE B 1 295 ? -4.165 -31.803 195.147 1.00 92.89 293 ILE B N 1
ATOM 7211 C CA . ILE B 1 295 ? -3.614 -32.565 196.263 1.00 92.51 293 ILE B CA 1
ATOM 7212 C C . ILE B 1 295 ? -4.103 -32.061 197.616 1.00 98.96 293 ILE B C 1
ATOM 7213 O O . ILE B 1 295 ? -3.594 -31.061 198.137 1.00 97.06 293 ILE B O 1
ATOM 7218 N N . ARG B 1 296 ? -5.083 -32.769 198.179 1.00 99.84 294 ARG B N 1
ATOM 7219 C CA . ARG B 1 296 ? -5.654 -32.415 199.481 1.00 107.01 294 ARG B CA 1
ATOM 7220 C C . ARG B 1 296 ? -4.698 -32.694 200.640 1.00 108.08 294 ARG B C 1
ATOM 7221 O O . ARG B 1 296 ? -4.178 -33.803 200.782 1.00 114.80 294 ARG B O 1
ATOM 7229 N N . SER B 1 297 ? -4.478 -31.670 201.461 1.00 104.71 295 SER B N 1
ATOM 7230 C CA . SER B 1 297 ? -3.529 -31.739 202.569 1.00 103.15 295 SER B CA 1
ATOM 7231 C C . SER B 1 297 ? -4.163 -31.271 203.875 1.00 102.06 295 SER B C 1
ATOM 7232 O O . SER B 1 297 ? -5.371 -31.412 204.057 1.00 105.47 295 SER B O 1
ATOM 7235 N N . GLY B 1 298 ? -3.350 -30.711 204.772 1.00 102.44 296 GLY B N 1
ATOM 7236 C CA . GLY B 1 298 ? -3.798 -30.328 206.115 1.00 97.77 296 GLY B CA 1
ATOM 7237 C C . GLY B 1 298 ? -4.666 -29.086 206.148 1.00 107.33 296 GLY B C 1
ATOM 7238 O O . GLY B 1 298 ? -5.455 -28.845 205.232 1.00 118.01 296 GLY B O 1
ATOM 7239 N N . ASN B 1 299 ? -4.536 -28.288 207.202 1.00 102.04 297 ASN B N 1
ATOM 7240 C CA . ASN B 1 299 ? -5.363 -27.085 207.317 1.00 90.45 297 ASN B CA 1
ATOM 7241 C C . ASN B 1 299 ? -4.659 -25.779 206.943 1.00 86.76 297 ASN B C 1
ATOM 7242 O O . ASN B 1 299 ? -5.278 -24.704 206.959 1.00 80.70 297 ASN B O 1
ATOM 7247 N N . TYR B 1 300 ? -3.376 -25.882 206.589 1.00 69.41 298 TYR B N 1
ATOM 7248 C CA . TYR B 1 300 ? -2.578 -24.709 206.248 1.00 73.66 298 TYR B CA 1
ATOM 7249 C C . TYR B 1 300 ? -1.772 -24.982 204.999 1.00 72.25 298 TYR B C 1
ATOM 7250 O O . TYR B 1 300 ? -1.062 -25.979 204.934 1.00 73.36 298 TYR B O 1
ATOM 7259 N N . VAL B 1 301 ? -1.891 -24.101 204.009 1.00 66.48 299 VAL B N 1
ATOM 7260 C CA . VAL B 1 301 ? -1.108 -24.220 202.781 1.00 57.15 299 VAL B CA 1
ATOM 7261 C C . VAL B 1 301 ? 0.078 -23.269 202.778 1.00 63.84 299 VAL B C 1
ATOM 7262 O O . VAL B 1 301 ? 0.152 -22.349 203.596 1.00 74.50 299 VAL B O 1
ATOM 7266 N N . ASN B 1 302 ? 0.997 -23.505 201.846 1.00 64.06 300 ASN B N 1
ATOM 7267 C CA . ASN B 1 302 ? 2.173 -22.660 201.638 1.00 57.49 300 ASN B CA 1
ATOM 7268 C C . ASN B 1 302 ? 3.031 -22.574 202.887 1.00 61.28 300 ASN B C 1
ATOM 7269 O O . ASN B 1 302 ? 3.578 -21.514 203.210 1.00 55.09 300 ASN B O 1
ATOM 7274 N N . LEU B 1 303 ? 3.154 -23.715 203.567 1.00 55.01 301 LEU B N 1
ATOM 7275 C CA . LEU B 1 303 ? 3.882 -23.823 204.832 1.00 53.42 301 LEU B CA 1
ATOM 7276 C C . LEU B 1 303 ? 5.368 -23.494 204.744 1.00 51.12 301 LEU B C 1
ATOM 7277 O O . LEU B 1 303 ? 6.041 -23.405 205.766 1.00 68.21 301 LEU B O 1
ATOM 7282 N N . GLN B 1 304 ? 5.872 -23.286 203.534 1.00 60.42 302 GLN B N 1
ATOM 7283 C CA . GLN B 1 304 ? 7.222 -22.763 203.346 1.00 60.90 302 GLN B CA 1
ATOM 7284 C C . GLN B 1 304 ? 7.348 -21.391 204.001 1.00 68.28 302 GLN B C 1
ATOM 7285 O O . GLN B 1 304 ? 8.451 -20.965 204.353 1.00 67.72 302 GLN B O 1
ATOM 7291 N N . ASP B 1 305 ? 6.207 -20.719 204.180 1.00 70.89 303 ASP B N 1
ATOM 7292 C CA . ASP B 1 305 ? 6.131 -19.466 204.947 1.00 70.63 303 ASP B CA 1
ATOM 7293 C C . ASP B 1 305 ? 6.622 -19.596 206.390 1.00 64.17 303 ASP B C 1
ATOM 7294 O O . ASP B 1 305 ? 7.010 -18.606 206.989 1.00 73.90 303 ASP B O 1
ATOM 7299 N N . LEU B 1 306 ? 6.610 -20.811 206.938 1.00 66.32 304 LEU B N 1
ATOM 7300 C CA . LEU B 1 306 ? 7.088 -21.058 208.300 1.00 64.14 304 LEU B CA 1
ATOM 7301 C C . LEU B 1 306 ? 8.494 -20.537 208.561 1.00 67.43 304 LEU B C 1
ATOM 7302 O O . LEU B 1 306 ? 8.882 -20.345 209.714 1.00 82.76 304 LEU B O 1
ATOM 7307 N N . ALA B 1 307 ? 9.247 -20.299 207.492 1.00 60.73 305 ALA B N 1
ATOM 7308 C CA . ALA B 1 307 ? 10.546 -19.660 207.605 1.00 50.47 305 ALA B CA 1
ATOM 7309 C C . ALA B 1 307 ? 10.362 -18.251 208.109 1.00 57.08 305 ALA B C 1
ATOM 7310 O O . ALA B 1 307 ? 11.097 -17.820 208.993 1.00 78.68 305 ALA B O 1
ATOM 7325 N N . LEU B 1 309 ? 8.211 -17.036 209.992 1.00 53.30 307 LEU B N 1
ATOM 7326 C CA . LEU B 1 309 ? 7.793 -16.982 211.395 1.00 56.02 307 LEU B CA 1
ATOM 7327 C C . LEU B 1 309 ? 8.996 -16.635 212.266 1.00 60.16 307 LEU B C 1
ATOM 7328 O O . LEU B 1 309 ? 9.989 -17.359 212.274 1.00 68.16 307 LEU B O 1
ATOM 7333 N N . PRO B 1 310 ? 8.910 -15.518 212.994 1.00 57.98 308 PRO B N 1
ATOM 7334 C CA . PRO B 1 310 ? 10.042 -14.971 213.733 1.00 62.49 308 PRO B CA 1
ATOM 7335 C C . PRO B 1 310 ? 10.391 -15.708 215.014 1.00 68.81 308 PRO B C 1
ATOM 7336 O O . PRO B 1 310 ? 9.547 -16.386 215.592 1.00 55.83 308 PRO B O 1
ATOM 7340 N N . ASN B 1 311 ? 11.647 -15.559 215.431 1.00 74.43 309 ASN B N 1
ATOM 7341 C CA . ASN B 1 311 ? 12.155 -16.120 216.674 1.00 65.92 309 ASN B CA 1
ATOM 7342 C C . ASN B 1 311 ? 12.351 -14.992 217.689 1.00 63.82 309 ASN B C 1
ATOM 7343 O O . ASN B 1 311 ? 13.337 -14.255 217.625 1.00 66.31 309 ASN B O 1
ATOM 7348 N N . PRO B 1 312 ? 11.402 -14.857 218.633 1.00 58.70 310 PRO B N 1
ATOM 7349 C CA . PRO B 1 312 ? 11.375 -13.823 219.671 1.00 64.92 310 PRO B CA 1
ATOM 7350 C C . PRO B 1 312 ? 12.677 -13.718 220.469 1.00 76.40 310 PRO B C 1
ATOM 7351 O O . PRO B 1 312 ? 13.015 -12.648 220.981 1.00 65.87 310 PRO B O 1
ATOM 7355 N N . PHE B 1 313 ? 13.401 -14.827 220.560 1.00 76.99 311 PHE B N 1
ATOM 7356 C CA . PHE B 1 313 ? 14.548 -14.920 221.444 1.00 75.99 311 PHE B CA 1
ATOM 7357 C C . PHE B 1 313 ? 15.854 -14.865 220.668 1.00 75.74 311 PHE B C 1
ATOM 7358 O O . PHE B 1 313 ? 16.501 -15.884 220.429 1.00 70.82 311 PHE B O 1
ATOM 7366 N N . ALA B 1 314 ? 16.205 -13.635 220.289 1.00 88.73 312 ALA B N 1
ATOM 7367 C CA . ALA B 1 314 ? 17.373 -13.307 219.479 1.00 72.93 312 ALA B CA 1
ATOM 7368 C C . ALA B 1 314 ? 17.815 -14.541 218.693 1.00 74.58 312 ALA B C 1
ATOM 7369 O O . ALA B 1 314 ? 17.002 -15.034 217.889 1.00 44.59 312 ALA B O 1
ATOM 7371 N N . PRO B 1 315 ? 19.053 -15.063 218.922 1.00 78.35 313 PRO B N 1
ATOM 7372 C CA . PRO B 1 315 ? 19.411 -16.318 218.277 1.00 79.28 313 PRO B CA 1
ATOM 7373 C C . PRO B 1 315 ? 19.408 -17.512 219.235 1.00 77.59 313 PRO B C 1
ATOM 7374 O O . PRO B 1 315 ? 20.165 -18.460 219.028 1.00 86.80 313 PRO B O 1
ATOM 7378 N N . ARG B 1 316 ? 18.559 -17.472 220.256 1.00 77.93 314 ARG B N 1
ATOM 7379 C CA . ARG B 1 316 ? 18.632 -18.442 221.344 1.00 80.11 314 ARG B CA 1
ATOM 7380 C C . ARG B 1 316 ? 18.042 -19.810 220.980 1.00 85.80 314 ARG B C 1
ATOM 7381 O O . ARG B 1 316 ? 18.396 -20.824 221.590 1.00 101.71 314 ARG B O 1
ATOM 7389 N N . LEU B 1 317 ? 17.168 -19.862 219.982 1.00 67.64 315 LEU B N 1
ATOM 7390 C CA . LEU B 1 317 ? 16.548 -21.147 219.646 1.00 64.74 315 LEU B CA 1
ATOM 7391 C C . LEU B 1 317 ? 16.845 -21.618 218.211 1.00 68.09 315 LEU B C 1
ATOM 7392 O O . LEU B 1 317 ? 16.180 -22.517 217.680 1.00 75.83 315 LEU B O 1
ATOM 7397 N N . GLU B 1 318 ? 17.853 -21.007 217.598 1.00 64.34 316 GLU B N 1
ATOM 7398 C CA . GLU B 1 318 ? 18.271 -21.360 216.245 1.00 69.37 316 GLU B CA 1
ATOM 7399 C C . GLU B 1 318 ? 19.804 -21.439 216.116 1.00 63.09 316 GLU B C 1
ATOM 7400 O O . GLU B 1 318 ? 20.535 -21.255 217.094 1.00 54.58 316 GLU B O 1
ATOM 7406 N N . THR B 1 319 ? 20.273 -21.711 214.901 1.00 54.48 317 THR B N 1
ATOM 7407 C CA . THR B 1 319 ? 21.699 -21.702 214.580 1.00 63.38 317 THR B CA 1
ATOM 7408 C C . THR B 1 319 ? 21.959 -20.930 213.285 1.00 68.60 317 THR B C 1
ATOM 7409 O O . THR B 1 319 ? 23.096 -20.816 212.834 1.00 73.13 317 THR B O 1
ATOM 7413 N N . LEU B 1 320 ? 20.904 -20.384 212.691 1.00 62.85 318 LEU B N 1
ATOM 7414 C CA . LEU B 1 320 ? 21.038 -19.740 211.393 1.00 73.21 318 LEU B CA 1
ATOM 7415 C C . LEU B 1 320 ? 21.661 -18.339 211.475 1.00 79.14 318 LEU B C 1
ATOM 7416 O O . LEU B 1 320 ? 21.969 -17.734 210.447 1.00 75.16 318 LEU B O 1
ATOM 7421 N N . THR B 1 321 ? 21.846 -17.823 212.689 1.00 76.12 319 THR B N 1
ATOM 7422 C CA . THR B 1 321 ? 22.462 -16.507 212.867 1.00 80.51 319 THR B CA 1
ATOM 7423 C C . THR B 1 321 ? 23.458 -16.478 214.024 1.00 86.53 319 THR B C 1
ATOM 7424 O O . THR B 1 321 ? 23.135 -15.966 215.098 1.00 95.21 319 THR B O 1
ATOM 7428 N N . PRO B 1 322 ? 24.674 -17.021 213.820 1.00 73.82 320 PRO B N 1
ATOM 7429 C CA . PRO B 1 322 ? 25.712 -16.863 214.836 1.00 66.46 320 PRO B CA 1
ATOM 7430 C C . PRO B 1 322 ? 26.397 -15.491 214.689 1.00 64.13 320 PRO B C 1
ATOM 7431 O O . PRO B 1 322 ? 26.158 -14.795 213.695 1.00 64.57 320 PRO B O 1
ATOM 7435 N N . GLU B 1 323 ? 27.233 -15.107 215.656 1.00 49.53 321 GLU B N 1
ATOM 7436 C CA . GLU B 1 323 ? 27.920 -13.812 215.598 1.00 62.78 321 GLU B CA 1
ATOM 7437 C C . GLU B 1 323 ? 28.692 -13.654 214.311 1.00 55.29 321 GLU B C 1
ATOM 7438 O O . GLU B 1 323 ? 29.559 -14.476 214.021 1.00 66.18 321 GLU B O 1
ATOM 7444 N N . PRO B 1 324 ? 28.343 -12.629 213.511 1.00 55.30 322 PRO B N 1
ATOM 7445 C CA . PRO B 1 324 ? 29.101 -12.318 212.304 1.00 55.63 322 PRO B CA 1
ATOM 7446 C C . PRO B 1 324 ? 30.582 -12.152 212.607 1.00 56.47 322 PRO B C 1
ATOM 7447 O O . PRO B 1 324 ? 30.953 -11.493 213.582 1.00 63.96 322 PRO B O 1
ATOM 7451 N N . LEU B 1 325 ? 31.416 -12.786 211.792 1.00 44.22 323 LEU B N 1
ATOM 7452 C CA . LEU B 1 325 ? 32.848 -12.755 212.018 1.00 57.11 323 LEU B CA 1
ATOM 7453 C C . LEU B 1 325 ? 33.446 -11.508 211.398 1.00 62.29 323 LEU B C 1
ATOM 7454 O O . LEU B 1 325 ? 33.028 -11.077 210.314 1.00 62.14 323 LEU B O 1
ATOM 7459 N N . LEU B 1 326 ? 34.416 -10.928 212.098 1.00 46.40 324 LEU B N 1
ATOM 7460 C CA . LEU B 1 326 ? 35.266 -9.902 211.506 1.00 52.77 324 LEU B CA 1
ATOM 7461 C C . LEU B 1 326 ? 36.604 -10.506 211.066 1.00 56.14 324 LEU B C 1
ATOM 7462 O O . LEU B 1 326 ? 37.087 -11.476 211.659 1.00 61.73 324 LEU B O 1
ATOM 7467 N N . SER B 1 327 ? 37.175 -9.946 210.003 1.00 60.19 325 SER B N 1
ATOM 7468 C CA . SER B 1 327 ? 38.561 -10.212 209.619 1.00 61.10 325 SER B CA 1
ATOM 7469 C C . SER B 1 327 ? 39.492 -9.362 210.489 1.00 62.78 325 SER B C 1
ATOM 7470 O O . SER B 1 327 ? 39.771 -8.203 210.160 1.00 70.94 325 SER B O 1
ATOM 7473 N N . LYS B 1 328 ? 39.979 -9.938 211.586 1.00 62.76 326 LYS B N 1
ATOM 7474 C CA . LYS B 1 328 ? 40.658 -9.155 212.625 1.00 68.15 326 LYS B CA 1
ATOM 7475 C C . LYS B 1 328 ? 41.978 -8.557 212.183 1.00 59.40 326 LYS B C 1
ATOM 7476 O O . LYS B 1 328 ? 42.425 -7.567 212.752 1.00 79.86 326 LYS B O 1
ATOM 7482 N N . HIS B 1 329 ? 42.577 -9.150 211.159 1.00 60.33 327 HIS B N 1
ATOM 7483 C CA . HIS B 1 329 ? 43.776 -8.618 210.529 1.00 63.59 327 HIS B CA 1
ATOM 7484 C C . HIS B 1 329 ? 43.453 -7.298 209.821 1.00 66.12 327 HIS B C 1
ATOM 7485 O O . HIS B 1 329 ? 44.108 -6.267 210.036 1.00 67.20 327 HIS B O 1
ATOM 7492 N N . LEU B 1 330 ? 42.422 -7.356 208.983 1.00 71.15 328 LEU B N 1
ATOM 7493 C CA . LEU B 1 330 ? 41.908 -6.219 208.230 1.00 59.52 328 LEU B CA 1
ATOM 7494 C C . LEU B 1 330 ? 41.373 -5.169 209.178 1.00 61.32 328 LEU B C 1
ATOM 7495 O O . LEU B 1 330 ? 41.574 -3.973 208.989 1.00 66.59 328 LEU B O 1
ATOM 7500 N N . GLU B 1 331 ? 40.703 -5.632 210.219 1.00 61.94 329 GLU B N 1
ATOM 7501 C CA . GLU B 1 331 ? 40.216 -4.742 211.247 1.00 59.22 329 GLU B CA 1
ATOM 7502 C C . GLU B 1 331 ? 41.341 -3.970 211.944 1.00 72.75 329 GLU B C 1
ATOM 7503 O O . GLU B 1 331 ? 41.135 -2.838 212.386 1.00 85.62 329 GLU B O 1
ATOM 7509 N N . GLN B 1 332 ? 42.528 -4.564 212.036 1.00 71.36 330 GLN B N 1
ATOM 7510 C CA . GLN B 1 332 ? 43.617 -3.899 212.738 1.00 70.72 330 GLN B CA 1
ATOM 7511 C C . GLN B 1 332 ? 44.697 -3.336 211.812 1.00 72.01 330 GLN B C 1
ATOM 7512 O O . GLN B 1 332 ? 45.768 -2.928 212.264 1.00 83.58 330 GLN B O 1
ATOM 7518 N N . ALA B 1 333 ? 44.400 -3.290 210.518 1.00 61.40 331 ALA B N 1
ATOM 7519 C CA . ALA B 1 333 ? 45.213 -2.519 209.588 1.00 66.71 331 ALA B CA 1
ATOM 7520 C C . ALA B 1 333 ? 44.884 -1.046 209.833 1.00 70.47 331 ALA B C 1
ATOM 7521 O O . ALA B 1 333 ? 43.832 -0.754 210.405 1.00 85.32 331 ALA B O 1
ATOM 7523 N N . PRO B 1 334 ? 45.770 -0.107 209.421 1.00 77.95 332 PRO B N 1
ATOM 7524 C CA . PRO B 1 334 ? 45.420 1.304 209.674 1.00 71.13 332 PRO B CA 1
ATOM 7525 C C . PRO B 1 334 ? 44.148 1.775 208.930 1.00 73.86 332 PRO B C 1
ATOM 7526 O O . PRO B 1 334 ? 43.445 2.668 209.405 1.00 80.67 332 PRO B O 1
ATOM 7530 N N . SER B 1 335 ? 43.856 1.163 207.789 1.00 75.23 333 SER B N 1
ATOM 7531 C CA . SER B 1 335 ? 42.570 1.331 207.121 1.00 69.64 333 SER B CA 1
ATOM 7532 C C . SER B 1 335 ? 42.298 0.075 206.310 1.00 69.59 333 SER B C 1
ATOM 7533 O O . SER B 1 335 ? 43.210 -0.719 206.085 1.00 80.36 333 SER B O 1
ATOM 7536 N N . LEU B 1 336 ? 41.061 -0.104 205.860 1.00 58.63 334 LEU B N 1
ATOM 7537 C CA . LEU B 1 336 ? 40.740 -1.216 204.975 1.00 53.55 334 LEU B CA 1
ATOM 7538 C C . LEU B 1 336 ? 41.522 -1.124 203.667 1.00 60.61 334 LEU B C 1
ATOM 7539 O O . LEU B 1 336 ? 42.040 -2.125 203.175 1.00 69.59 334 LEU B O 1
ATOM 7552 N N . GLU B 1 338 ? 44.346 0.261 203.088 1.00 74.69 336 GLU B N 1
ATOM 7553 C CA . GLU B 1 338 ? 45.719 -0.105 203.404 1.00 72.17 336 GLU B CA 1
ATOM 7554 C C . GLU B 1 338 ? 45.872 -1.615 203.447 1.00 75.68 336 GLU B C 1
ATOM 7555 O O . GLU B 1 338 ? 46.785 -2.164 202.836 1.00 81.72 336 GLU B O 1
ATOM 7561 N N . GLY B 1 339 ? 44.961 -2.272 204.162 1.00 73.35 337 GLY B N 1
ATOM 7562 C CA . GLY B 1 339 ? 44.938 -3.728 204.281 1.00 54.92 337 GLY B CA 1
ATOM 7563 C C . GLY B 1 339 ? 44.952 -4.425 202.940 1.00 61.35 337 GLY B C 1
ATOM 7564 O O . GLY B 1 339 ? 45.841 -5.238 202.667 1.00 65.39 337 GLY B O 1
ATOM 7565 N N . ILE B 1 340 ? 43.983 -4.089 202.091 1.00 61.28 338 ILE B N 1
ATOM 7566 C CA . ILE B 1 340 ? 43.881 -4.719 200.785 1.00 55.88 338 ILE B CA 1
ATOM 7567 C C . ILE B 1 340 ? 45.181 -4.477 200.040 1.00 63.04 338 ILE B C 1
ATOM 7568 O O . ILE B 1 340 ? 45.766 -5.409 199.486 1.00 73.10 338 ILE B O 1
ATOM 7573 N N . ARG B 1 341 ? 45.660 -3.235 200.073 1.00 61.93 339 ARG B N 1
ATOM 7574 C CA . ARG B 1 341 ? 46.904 -2.878 199.389 1.00 70.90 339 ARG B CA 1
ATOM 7575 C C . ARG B 1 341 ? 48.071 -3.815 199.736 1.00 63.94 339 ARG B C 1
ATOM 7576 O O . ARG B 1 341 ? 48.962 -4.022 198.920 1.00 73.33 339 ARG B O 1
ATOM 7584 N N . ARG B 1 342 ? 48.035 -4.401 200.928 1.00 55.60 340 ARG B N 1
ATOM 7585 C CA . ARG B 1 342 ? 49.131 -5.228 201.424 1.00 70.65 340 ARG B CA 1
ATOM 7586 C C . ARG B 1 342 ? 48.881 -6.727 201.288 1.00 76.84 340 ARG B C 1
ATOM 7587 O O . ARG B 1 342 ? 49.830 -7.499 201.122 1.00 77.05 340 ARG B O 1
ATOM 7595 N N . LYS B 1 343 ? 47.613 -7.131 201.359 1.00 74.39 341 LYS B N 1
ATOM 7596 C CA . LYS B 1 343 ? 47.241 -8.536 201.228 1.00 59.90 341 LYS B CA 1
ATOM 7597 C C . LYS B 1 343 ? 45.861 -8.695 200.606 1.00 65.20 341 LYS B C 1
ATOM 7598 O O . LYS B 1 343 ? 45.008 -7.828 200.761 1.00 75.15 341 LYS B O 1
ATOM 7604 N N . ASP B 1 344 ? 45.658 -9.803 199.894 1.00 65.79 342 ASP B N 1
ATOM 7605 C CA . ASP B 1 344 ? 44.332 -10.224 199.447 1.00 53.36 342 ASP B CA 1
ATOM 7606 C C . ASP B 1 344 ? 43.508 -10.710 200.618 1.00 58.66 342 ASP B C 1
ATOM 7607 O O . ASP B 1 344 ? 44.051 -11.215 201.598 1.00 68.36 342 ASP B O 1
ATOM 7612 N N . TYR B 1 345 ? 42.191 -10.569 200.517 1.00 48.40 343 TYR B N 1
ATOM 7613 C CA . TYR B 1 345 ? 41.318 -11.090 201.554 1.00 53.35 343 TYR B CA 1
ATOM 7614 C C . TYR B 1 345 ? 40.135 -11.788 200.940 1.00 51.64 343 TYR B C 1
ATOM 7615 O O . TYR B 1 345 ? 39.707 -11.432 199.837 1.00 54.61 343 TYR B O 1
ATOM 7624 N N . LEU B 1 346 ? 39.622 -12.788 201.655 1.00 48.80 344 LEU B N 1
ATOM 7625 C CA . LEU B 1 346 ? 38.374 -13.450 201.282 1.00 57.41 344 LEU B CA 1
ATOM 7626 C C . LEU B 1 346 ? 37.333 -13.162 202.325 1.00 55.57 344 LEU B C 1
ATOM 7627 O O . LEU B 1 346 ? 37.625 -13.201 203.513 1.00 64.10 344 LEU B O 1
ATOM 7632 N N . ILE B 1 347 ? 36.119 -12.868 201.879 1.00 61.00 345 ILE B N 1
ATOM 7633 C CA . ILE B 1 347 ? 35.008 -12.653 202.795 1.00 53.97 345 ILE B CA 1
ATOM 7634 C C . ILE B 1 347 ? 33.884 -13.616 202.436 1.00 57.56 345 ILE B C 1
ATOM 7635 O O . ILE B 1 347 ? 33.378 -13.604 201.310 1.00 67.59 345 ILE B O 1
ATOM 7640 N N . HIS B 1 348 ? 33.527 -14.466 203.392 1.00 43.77 346 HIS B N 1
ATOM 7641 C CA . HIS B 1 348 ? 32.471 -15.436 203.206 1.00 47.12 346 HIS B CA 1
ATOM 7642 C C . HIS B 1 348 ? 31.235 -14.969 203.973 1.00 57.66 346 HIS B C 1
ATOM 7643 O O . HIS B 1 348 ? 31.284 -14.819 205.195 1.00 64.91 346 HIS B O 1
ATOM 7650 N N . VAL B 1 349 ? 30.130 -14.733 203.266 1.00 54.99 347 VAL B N 1
ATOM 7651 C CA . VAL B 1 349 ? 28.918 -14.245 203.937 1.00 64.09 347 VAL B CA 1
ATOM 7652 C C . VAL B 1 349 ? 27.969 -15.359 204.378 1.00 70.59 347 VAL B C 1
ATOM 7653 O O . VAL B 1 349 ? 28.012 -16.466 203.834 1.00 63.22 347 VAL B O 1
ATOM 7657 N N . PRO B 1 350 ? 27.013 -15.006 205.242 1.00 71.81 348 PRO B N 1
ATOM 7658 C CA . PRO B 1 350 ? 26.487 -15.061 206.567 1.00 60.86 348 PRO B CA 1
ATOM 7659 C C . PRO B 1 350 ? 27.605 -15.127 207.613 1.00 68.61 348 PRO B C 1
ATOM 7660 O O . PRO B 1 350 ? 27.477 -14.526 208.684 1.00 66.06 348 PRO B O 1
ATOM 7664 N N . TYR B 1 351 ? 28.701 -15.811 207.283 1.00 54.98 349 TYR B N 1
ATOM 7665 C CA . TYR B 1 351 ? 29.777 -16.067 208.235 1.00 61.74 349 TYR B CA 1
ATOM 7666 C C . TYR B 1 351 ? 30.415 -14.780 208.718 1.00 70.66 349 TYR B C 1
ATOM 7667 O O . TYR B 1 351 ? 30.567 -14.555 209.920 1.00 67.21 349 TYR B O 1
ATOM 7676 N N . TYR B 1 352 ? 30.765 -13.936 207.759 1.00 68.43 350 TYR B N 1
ATOM 7677 C CA . TYR B 1 352 ? 31.357 -12.652 208.037 1.00 69.35 350 TYR B CA 1
ATOM 7678 C C . TYR B 1 352 ? 30.316 -11.540 207.993 1.00 67.88 350 TYR B C 1
ATOM 7679 O O . TYR B 1 352 ? 29.149 -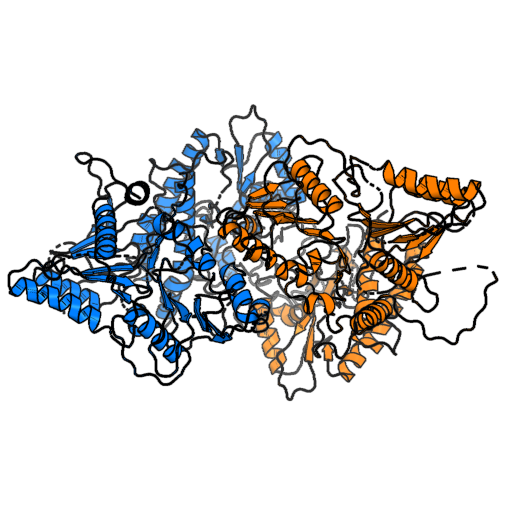11.789 207.694 1.00 62.87 350 TYR B O 1
ATOM 7688 N N . THR B 1 353 ? 30.751 -10.325 208.326 1.00 68.44 351 THR B N 1
ATOM 7689 C CA . THR B 1 353 ? 29.933 -9.126 208.231 1.00 56.41 351 THR B CA 1
ATOM 7690 C C . THR B 1 353 ? 29.750 -8.806 206.778 1.00 61.36 351 THR B C 1
ATOM 7691 O O . THR B 1 353 ? 30.671 -8.991 205.990 1.00 67.69 351 THR B O 1
ATOM 7695 N N . TYR B 1 354 ? 28.580 -8.291 206.420 1.00 62.87 352 TYR B N 1
ATOM 7696 C CA . TYR B 1 354 ? 28.374 -7.767 205.072 1.00 56.72 352 TYR B CA 1
ATOM 7697 C C . TYR B 1 354 ? 28.994 -6.377 204.894 1.00 56.55 352 TYR B C 1
ATOM 7698 O O . TYR B 1 354 ? 29.076 -5.865 203.777 1.00 73.69 352 TYR B O 1
ATOM 7707 N N . ASP B 1 355 ? 29.429 -5.770 205.996 1.00 43.93 353 ASP B N 1
ATOM 7708 C CA . ASP B 1 355 ? 29.849 -4.372 206.003 1.00 48.56 353 ASP B CA 1
ATOM 7709 C C . ASP B 1 355 ? 31.095 -3.988 205.188 1.00 53.37 353 ASP B C 1
ATOM 7710 O O . ASP B 1 355 ? 31.232 -2.826 204.821 1.00 67.18 353 ASP B O 1
ATOM 7715 N N . TYR B 1 356 ? 31.994 -4.930 204.902 1.00 43.94 354 TYR B N 1
ATOM 7716 C CA . TYR B 1 356 ? 33.315 -4.542 204.388 1.00 57.09 354 TYR B CA 1
ATOM 7717 C C . TYR B 1 356 ? 33.255 -3.790 203.079 1.00 58.10 354 TYR B C 1
ATOM 7718 O O . TYR B 1 356 ? 34.034 -2.860 202.858 1.00 53.86 354 TYR B O 1
ATOM 7727 N N . VAL B 1 357 ? 32.321 -4.197 202.229 1.00 56.49 355 VAL B N 1
ATOM 7728 C CA . VAL B 1 357 ? 32.168 -3.589 200.920 1.00 63.19 355 VAL B CA 1
ATOM 7729 C C . VAL B 1 357 ? 31.726 -2.138 201.057 1.00 66.66 355 VAL B C 1
ATOM 7730 O O . VAL B 1 357 ? 32.342 -1.234 200.495 1.00 74.06 355 VAL B O 1
ATOM 7734 N N . VAL B 1 358 ? 30.676 -1.926 201.836 1.00 64.93 356 VAL B N 1
ATOM 7735 C CA . VAL B 1 358 ? 30.205 -0.586 202.147 1.00 60.88 356 VAL B CA 1
ATOM 7736 C C . VAL B 1 358 ? 31.281 0.251 202.825 1.00 60.28 356 VAL B C 1
ATOM 7737 O O . VAL B 1 358 ? 31.576 1.356 202.362 1.00 70.10 356 VAL B O 1
ATOM 7741 N N . ARG B 1 359 ? 31.870 -0.277 203.904 1.00 54.75 357 ARG B N 1
ATOM 7742 C CA . ARG B 1 359 ? 32.930 0.437 204.631 1.00 43.46 357 ARG B CA 1
ATOM 7743 C C . ARG B 1 359 ? 34.130 0.751 203.747 1.00 45.45 357 ARG B C 1
ATOM 7744 O O . ARG B 1 359 ? 34.759 1.798 203.910 1.00 55.57 357 ARG B O 1
ATOM 7752 N N . LEU B 1 360 ? 34.452 -0.153 202.823 1.00 46.75 358 LEU B N 1
ATOM 7753 C CA . LEU B 1 360 ? 35.568 0.077 201.919 1.00 46.12 358 LEU B CA 1
ATOM 7754 C C . LEU B 1 360 ? 35.191 1.160 200.949 1.00 44.56 358 LEU B C 1
ATOM 7755 O O . LEU B 1 360 ? 36.008 2.029 200.626 1.00 63.58 358 LEU B O 1
ATOM 7760 N N . LEU B 1 361 ? 33.945 1.111 200.484 1.00 69.83 359 LEU B N 1
ATOM 7761 C CA . LEU B 1 361 ? 33.453 2.110 199.540 1.00 66.55 359 LEU B CA 1
ATOM 7762 C C . LEU B 1 361 ? 33.472 3.502 200.154 1.00 61.01 359 LEU B C 1
ATOM 7763 O O . LEU B 1 361 ? 33.912 4.452 199.512 1.00 62.61 359 LEU B O 1
ATOM 7776 N N . GLU B 1 363 ? 35.469 4.578 202.625 1.00 63.02 361 GLU B N 1
ATOM 7777 C CA . GLU B 1 363 ? 36.880 4.949 202.705 1.00 53.59 361 GLU B CA 1
ATOM 7778 C C . GLU B 1 363 ? 37.305 5.521 201.373 1.00 64.06 361 GLU B C 1
ATOM 7779 O O . GLU B 1 363 ? 38.015 6.526 201.328 1.00 67.38 361 GLU B O 1
ATOM 7785 N N . ALA B 1 364 ? 36.834 4.884 200.297 1.00 55.39 362 ALA B N 1
ATOM 7786 C CA . ALA B 1 364 ? 37.112 5.331 198.945 1.00 68.66 362 ALA B CA 1
ATOM 7787 C C . ALA B 1 364 ? 36.459 6.679 198.631 1.00 64.26 362 ALA B C 1
ATOM 7788 O O . ALA B 1 364 ? 37.021 7.480 197.893 1.00 70.59 362 ALA B O 1
ATOM 7790 N N . ALA B 1 365 ? 35.284 6.922 199.206 1.00 71.03 363 ALA B N 1
ATOM 7791 C CA . ALA B 1 365 ? 34.547 8.167 198.987 1.00 57.55 363 ALA B CA 1
ATOM 7792 C C . ALA B 1 365 ? 35.226 9.380 199.638 1.00 55.09 363 ALA B C 1
ATOM 7793 O O . ALA B 1 365 ? 35.310 10.448 199.026 1.00 53.31 363 ALA B O 1
ATOM 7795 N N . ILE B 1 366 ? 35.723 9.215 200.864 1.00 49.51 364 ILE B N 1
ATOM 7796 C CA . ILE B 1 366 ? 36.485 10.280 201.528 1.00 46.69 364 ILE B CA 1
ATOM 7797 C C . ILE B 1 366 ? 37.949 10.417 201.074 1.00 57.57 364 ILE B C 1
ATOM 7798 O O . ILE B 1 366 ? 38.543 11.486 201.222 1.00 71.82 364 ILE B O 1
ATOM 7803 N N . SER B 1 367 ? 38.535 9.358 200.519 1.00 71.26 365 SER B N 1
ATOM 7804 C CA . SER B 1 367 ? 39.963 9.397 200.161 1.00 76.36 365 SER B CA 1
ATOM 7805 C C . SER B 1 367 ? 40.269 10.341 199.010 1.00 79.60 365 SER B C 1
ATOM 7806 O O . SER B 1 367 ? 39.635 10.263 197.959 1.00 85.63 365 SER B O 1
ATOM 7809 N N . PRO B 1 368 ? 41.255 11.229 199.208 1.00 79.73 366 PRO B N 1
ATOM 7810 C CA . PRO B 1 368 ? 41.736 12.126 198.153 1.00 77.80 366 PRO B CA 1
ATOM 7811 C C . PRO B 1 368 ? 42.423 11.388 197.002 1.00 80.36 366 PRO B C 1
ATOM 7812 O O . PRO B 1 368 ? 42.412 11.880 195.868 1.00 82.69 366 PRO B O 1
ATOM 7816 N N . ASP B 1 369 ? 42.990 10.217 197.293 1.00 77.42 367 ASP B N 1
ATOM 7817 C CA . ASP B 1 369 ? 43.702 9.402 196.301 1.00 71.59 367 ASP B CA 1
ATOM 7818 C C . ASP B 1 369 ? 42.802 8.742 195.250 1.00 67.74 367 ASP B C 1
ATOM 7819 O O . ASP B 1 369 ? 43.220 8.538 194.104 1.00 61.49 367 ASP B O 1
ATOM 7824 N N . VAL B 1 370 ? 41.583 8.385 195.645 1.00 70.08 368 VAL B N 1
ATOM 7825 C CA . VAL B 1 370 ? 40.673 7.658 194.751 1.00 69.47 368 VAL B CA 1
ATOM 7826 C C . VAL B 1 370 ? 40.202 8.550 193.603 1.00 64.09 368 VAL B C 1
ATOM 7827 O O . VAL B 1 370 ? 39.670 9.637 193.823 1.00 71.93 368 VAL B O 1
ATOM 7831 N N . SER B 1 371 ? 40.423 8.076 192.385 1.00 58.10 369 SER B N 1
ATOM 7832 C CA . SER B 1 371 ? 40.073 8.794 191.168 1.00 53.49 369 SER B CA 1
ATOM 7833 C C . SER B 1 371 ? 38.673 8.446 190.710 1.00 68.80 369 SER B C 1
ATOM 7834 O O . SER B 1 371 ? 37.913 9.324 190.301 1.00 79.16 369 SER B O 1
ATOM 7837 N N . GLU B 1 372 ? 38.345 7.156 190.750 1.00 77.21 370 GLU B N 1
ATOM 7838 C CA . GLU B 1 372 ? 37.005 6.713 190.383 1.00 66.41 370 GLU B CA 1
ATOM 7839 C C . GLU B 1 372 ? 36.525 5.399 191.018 1.00 64.22 370 GLU B C 1
ATOM 7840 O O . GLU B 1 372 ? 37.287 4.691 191.684 1.00 68.99 370 GLU B O 1
ATOM 7846 N N . ILE B 1 373 ? 35.236 5.122 190.831 1.00 45.81 371 ILE B N 1
ATOM 7847 C CA . ILE B 1 373 ? 34.567 3.958 191.389 1.00 50.02 371 ILE B CA 1
ATOM 7848 C C . ILE B 1 373 ? 33.580 3.382 190.381 1.00 60.74 371 ILE B C 1
ATOM 7849 O O . ILE B 1 373 ? 32.672 4.077 189.923 1.00 51.49 371 ILE B O 1
ATOM 7854 N N . ARG B 1 374 ? 33.766 2.117 190.017 1.00 57.63 372 ARG B N 1
ATOM 7855 C CA . ARG B 1 374 ? 32.834 1.466 189.107 1.00 54.19 372 ARG B CA 1
ATOM 7856 C C . ARG B 1 374 ? 32.192 0.280 189.799 1.00 50.28 372 ARG B C 1
ATOM 7857 O O . ARG B 1 374 ? 32.783 -0.293 190.706 1.00 59.86 372 ARG B O 1
ATOM 7865 N N . LEU B 1 375 ? 30.991 -0.091 189.373 1.00 38.78 373 LEU B N 1
ATOM 7866 C CA . LEU B 1 375 ? 30.229 -1.127 190.075 1.00 53.53 373 LEU B CA 1
ATOM 7867 C C . LEU B 1 375 ? 29.123 -1.676 189.200 1.00 54.78 373 LEU B C 1
ATOM 7868 O O . LEU B 1 375 ? 28.417 -0.907 188.555 1.00 66.74 373 LEU B O 1
ATOM 7873 N N . THR B 1 376 ? 28.964 -2.998 189.185 1.00 59.32 374 THR B N 1
ATOM 7874 C CA . THR B 1 376 ? 27.817 -3.629 188.510 1.00 52.89 374 THR B CA 1
ATOM 7875 C C . THR B 1 376 ? 26.640 -3.777 189.472 1.00 51.31 374 THR B C 1
ATOM 7876 O O . THR B 1 376 ? 26.830 -3.940 190.678 1.00 63.50 374 THR B O 1
ATOM 7880 N N . GLN B 1 377 ? 25.426 -3.714 188.935 1.00 68.72 375 GLN B N 1
ATOM 7881 C CA . GLN B 1 377 ? 24.198 -3.899 189.721 1.00 72.65 375 GLN B CA 1
ATOM 7882 C C . GLN B 1 377 ? 23.206 -4.692 188.900 1.00 76.45 375 GLN B C 1
ATOM 7883 O O . GLN B 1 377 ? 23.186 -4.581 187.674 1.00 69.50 375 GLN B O 1
ATOM 7889 N N . TYR B 1 378 ? 22.375 -5.481 189.570 1.00 86.15 376 TYR B N 1
ATOM 7890 C CA . TYR B 1 378 ? 21.273 -6.145 188.896 1.00 86.78 376 TYR B CA 1
ATOM 7891 C C . TYR B 1 378 ? 20.268 -5.101 188.428 1.00 82.44 376 TYR B C 1
ATOM 7892 O O . TYR B 1 378 ? 20.207 -4.764 187.247 1.00 77.20 376 TYR B O 1
ATOM 7901 N N . ARG B 1 379 ? 19.487 -4.591 189.369 1.00 80.50 377 ARG B N 1
ATOM 7902 C CA . ARG B 1 379 ? 18.564 -3.512 189.090 1.00 78.78 377 ARG B CA 1
ATOM 7903 C C . ARG B 1 379 ? 18.993 -2.310 189.911 1.00 77.66 377 ARG B C 1
ATOM 7904 O O . ARG B 1 379 ? 19.874 -2.420 190.762 1.00 80.75 377 ARG B O 1
ATOM 7912 N N . VAL B 1 380 ? 18.391 -1.161 189.633 1.00 70.61 378 VAL B N 1
ATOM 7913 C CA . VAL B 1 380 ? 18.416 -0.044 190.566 1.00 74.74 378 VAL B CA 1
ATOM 7914 C C . VAL B 1 380 ? 17.003 0.037 191.139 1.00 81.39 378 VAL B C 1
ATOM 7915 O O . VAL B 1 380 ? 16.039 0.321 190.421 1.00 74.98 378 VAL B O 1
ATOM 7919 N N . ALA B 1 381 ? 16.882 -0.273 192.425 1.00 82.27 379 ALA B N 1
ATOM 7920 C CA . ALA B 1 381 ? 15.574 -0.384 193.059 1.00 73.39 379 ALA B CA 1
ATOM 7921 C C . ALA B 1 381 ? 15.617 0.029 194.522 1.00 72.09 379 ALA B C 1
ATOM 7922 O O . ALA B 1 381 ? 14.792 0.823 194.970 1.00 72.53 379 ALA B O 1
ATOM 7924 N N . GLU B 1 382 ? 16.579 -0.509 195.264 1.00 72.83 380 GLU B N 1
ATOM 7925 C CA . GLU B 1 382 ? 16.746 -0.150 196.671 1.00 80.24 380 GLU B CA 1
ATOM 7926 C C . GLU B 1 382 ? 17.754 0.981 196.860 1.00 76.31 380 GLU B C 1
ATOM 7927 O O . GLU B 1 382 ? 18.847 0.956 196.289 1.00 73.30 380 GLU B O 1
ATOM 7933 N N . ASN B 1 383 ? 17.367 1.976 197.654 1.00 68.44 381 ASN B N 1
ATOM 7934 C CA . ASN B 1 383 ? 18.290 3.009 198.111 1.00 63.51 381 ASN B CA 1
ATOM 7935 C C . ASN B 1 383 ? 19.065 2.503 199.330 1.00 68.73 381 ASN B C 1
ATOM 7936 O O . ASN B 1 383 ? 18.611 2.630 200.472 1.00 84.91 381 ASN B O 1
ATOM 7941 N N . SER B 1 384 ? 20.239 1.934 199.072 1.00 76.28 382 SER B N 1
ATOM 7942 C CA . SER B 1 384 ? 21.030 1.249 200.092 1.00 66.03 382 SER B CA 1
ATOM 7943 C C . SER B 1 384 ? 22.251 2.030 200.580 1.00 63.55 382 SER B C 1
ATOM 7944 O O . SER B 1 384 ? 22.556 3.116 200.083 1.00 78.14 382 SER B O 1
ATOM 7947 N N . SER B 1 385 ? 22.955 1.452 201.550 1.00 67.07 383 SER B N 1
ATOM 7948 C CA . SER B 1 385 ? 24.204 2.016 202.080 1.00 54.01 383 SER B CA 1
ATOM 7949 C C . SER B 1 385 ? 25.242 2.197 200.984 1.00 53.18 383 SER B C 1
ATOM 7950 O O . SER B 1 385 ? 26.036 3.135 201.011 1.00 66.95 383 SER B O 1
ATOM 7953 N N . ILE B 1 386 ? 25.239 1.268 200.035 1.00 60.61 384 ILE B N 1
ATOM 7954 C CA . ILE B 1 386 ? 26.161 1.295 198.916 1.00 53.25 384 ILE B CA 1
ATOM 7955 C C . ILE B 1 386 ? 25.827 2.459 197.974 1.00 63.23 384 ILE B C 1
ATOM 7956 O O . ILE B 1 386 ? 26.741 3.173 197.537 1.00 69.44 384 ILE B O 1
ATOM 7961 N N . ILE B 1 387 ? 24.536 2.668 197.684 1.00 58.20 385 ILE B N 1
ATOM 7962 C CA . ILE B 1 387 ? 24.124 3.811 196.850 1.00 50.76 385 ILE B CA 1
ATOM 7963 C C . ILE B 1 387 ? 24.574 5.122 197.503 1.00 52.71 385 ILE B C 1
ATOM 7964 O O . ILE B 1 387 ? 25.249 5.929 196.868 1.00 60.14 385 ILE B O 1
ATOM 7969 N N . SER B 1 388 ? 24.248 5.296 198.785 1.00 47.76 386 SER B N 1
ATOM 7970 C CA . SER B 1 388 ? 24.639 6.486 199.550 1.00 53.12 386 SER B CA 1
ATOM 7971 C C . SER B 1 388 ? 26.126 6.767 199.512 1.00 52.49 386 SER B C 1
ATOM 7972 O O . SER B 1 388 ? 26.535 7.930 199.546 1.00 66.90 386 SER B O 1
ATOM 7975 N N . ALA B 1 389 ? 26.922 5.697 199.448 1.00 64.77 387 ALA B N 1
ATOM 7976 C CA . ALA B 1 389 ? 28.389 5.778 199.406 1.00 57.44 387 ALA B CA 1
ATOM 7977 C C . ALA B 1 389 ? 28.876 6.281 198.056 1.00 57.26 387 ALA B C 1
ATOM 7978 O O . ALA B 1 389 ? 29.714 7.182 197.981 1.00 59.80 387 ALA B O 1
ATOM 7980 N N . LEU B 1 390 ? 28.331 5.698 196.992 1.00 47.25 388 LEU B N 1
ATOM 7981 C CA . LEU B 1 390 ? 28.730 6.055 195.646 1.00 60.21 388 LEU B CA 1
ATOM 7982 C C . LEU B 1 390 ? 28.306 7.484 195.324 1.00 67.70 388 LEU B C 1
ATOM 7983 O O . LEU B 1 390 ? 29.011 8.200 194.603 1.00 64.13 388 LEU B O 1
ATOM 7988 N N . GLU B 1 391 ? 27.152 7.879 195.865 1.00 59.83 389 GLU B N 1
ATOM 7989 C CA . GLU B 1 391 ? 26.682 9.255 195.799 1.00 61.33 389 GLU B CA 1
ATOM 7990 C C . GLU B 1 391 ? 27.714 10.155 196.462 1.00 65.15 389 GLU B C 1
ATOM 7991 O O . GLU B 1 391 ? 28.184 11.123 195.848 1.00 56.10 389 GLU B O 1
ATOM 7997 N N . ALA B 1 392 ? 28.093 9.807 197.695 1.00 43.97 390 ALA B N 1
ATOM 7998 C CA . ALA B 1 392 ? 29.104 10.565 198.424 1.00 45.48 390 ALA B CA 1
ATOM 7999 C C . ALA B 1 392 ? 30.401 10.660 197.637 1.00 54.00 390 ALA B C 1
ATOM 8000 O O . ALA B 1 392 ? 31.048 11.706 197.630 1.00 56.30 390 ALA B O 1
ATOM 8002 N N . ALA B 1 393 ? 30.773 9.575 196.968 1.00 49.45 391 ALA B N 1
ATOM 8003 C CA . ALA B 1 393 ? 31.982 9.578 196.171 1.00 63.47 391 ALA B CA 1
ATOM 8004 C C . ALA B 1 393 ? 31.849 10.550 195.000 1.00 67.95 391 ALA B C 1
ATOM 8005 O O . ALA B 1 393 ? 32.727 11.391 194.774 1.00 64.72 391 ALA B O 1
ATOM 8007 N N . ALA B 1 394 ? 30.737 10.447 194.279 1.00 61.18 392 ALA B N 1
ATOM 8008 C CA . ALA B 1 394 ? 30.485 11.301 193.130 1.00 51.79 392 ALA B CA 1
ATOM 8009 C C . ALA B 1 394 ? 30.405 12.782 193.523 1.00 60.00 392 ALA B C 1
ATOM 8010 O O . ALA B 1 394 ? 30.881 13.654 192.794 1.00 68.27 392 ALA B O 1
ATOM 8012 N N . GLN B 1 395 ? 29.832 13.060 194.687 1.00 57.69 393 GLN B N 1
ATOM 8013 C CA . GLN B 1 395 ? 29.735 14.438 195.173 1.00 52.69 393 GLN B CA 1
ATOM 8014 C C . GLN B 1 395 ? 31.066 14.989 195.633 1.00 48.82 393 GLN B C 1
ATOM 8015 O O . GLN B 1 395 ? 31.275 16.183 195.551 1.00 74.11 393 GLN B O 1
ATOM 8021 N N . SER B 1 396 ? 31.960 14.125 196.111 1.00 62.21 394 SER B N 1
ATOM 8022 C CA . SER B 1 396 ? 33.370 14.484 196.342 1.00 55.45 394 SER B CA 1
ATOM 8023 C C . SER B 1 396 ? 34.126 14.735 195.043 1.00 57.74 394 SER B C 1
ATOM 8024 O O . SER B 1 396 ? 35.329 14.985 195.072 1.00 72.29 394 SER B O 1
ATOM 8027 N N . GLY B 1 397 ? 33.431 14.624 193.914 1.00 48.52 395 GLY B N 1
ATOM 8028 C CA . GLY B 1 397 ? 34.006 14.920 192.612 1.00 58.63 395 GLY B CA 1
ATOM 8029 C C . GLY B 1 397 ? 34.571 13.733 191.853 1.00 67.17 395 GLY B C 1
ATOM 8030 O O . GLY B 1 397 ? 35.205 13.906 190.815 1.00 81.90 395 GLY B O 1
ATOM 8031 N N . LYS B 1 398 ? 34.347 12.527 192.356 1.00 56.42 396 LYS B N 1
ATOM 8032 C CA . LYS B 1 398 ? 34.944 11.350 191.747 1.00 54.46 396 LYS B CA 1
ATOM 8033 C C . LYS B 1 398 ? 34.068 10.819 190.629 1.00 63.38 396 LYS B C 1
ATOM 8034 O O . LYS B 1 398 ? 32.842 10.953 190.679 1.00 81.88 396 LYS B O 1
ATOM 8040 N N . LYS B 1 399 ? 34.692 10.234 189.612 1.00 57.23 397 LYS B N 1
ATOM 8041 C CA . LYS B 1 399 ? 33.933 9.581 188.557 1.00 64.55 397 LYS B CA 1
ATOM 8042 C C . LYS B 1 399 ? 33.296 8.352 189.176 1.00 63.69 397 LYS B C 1
ATOM 8043 O O . LYS B 1 399 ? 33.972 7.562 189.811 1.00 69.15 397 LYS B O 1
ATOM 8049 N N . VAL B 1 400 ? 31.985 8.219 189.041 1.00 67.55 398 VAL B N 1
ATOM 8050 C CA . VAL B 1 400 ? 31.277 7.074 189.599 1.00 51.07 398 VAL B CA 1
ATOM 8051 C C . VAL B 1 400 ? 30.289 6.589 188.563 1.00 58.67 398 VAL B C 1
ATOM 8052 O O . VAL B 1 400 ? 29.276 7.234 188.288 1.00 64.24 398 VAL B O 1
ATOM 8056 N N . SER B 1 401 ? 30.617 5.459 187.958 1.00 58.58 399 SER B N 1
ATOM 8057 C CA . SER B 1 401 ? 29.739 4.854 186.986 1.00 58.85 399 SER B CA 1
ATOM 8058 C C . SER B 1 401 ? 29.169 3.571 187.573 1.00 51.84 399 SER B C 1
ATOM 8059 O O . SER B 1 401 ? 29.837 2.887 188.339 1.00 55.48 399 SER B O 1
ATOM 8062 N N . VAL B 1 402 ? 27.931 3.255 187.210 1.00 55.29 400 VAL B N 1
ATOM 8063 C CA . VAL B 1 402 ? 27.196 2.121 187.773 1.00 46.14 400 VAL B CA 1
ATOM 8064 C C . VAL B 1 402 ? 26.568 1.361 186.620 1.00 57.87 400 VAL B C 1
ATOM 8065 O O . VAL B 1 402 ? 25.902 1.952 185.776 1.00 64.58 400 VAL B O 1
ATOM 8069 N N . PHE B 1 403 ? 26.796 0.053 186.573 1.00 70.26 401 PHE B N 1
ATOM 8070 C CA . PHE B 1 403 ? 26.367 -0.761 185.442 1.00 62.70 401 PHE B CA 1
ATOM 8071 C C . PHE B 1 403 ? 25.239 -1.690 185.856 1.00 71.28 401 PHE B C 1
ATOM 8072 O O . PHE B 1 403 ? 25.477 -2.739 186.459 1.00 80.48 401 PHE B O 1
ATOM 8080 N N . VAL B 1 404 ? 24.011 -1.293 185.532 1.00 82.99 402 VAL B N 1
ATOM 8081 C CA . VAL B 1 404 ? 22.814 -2.059 185.903 1.00 89.77 402 VAL B CA 1
ATOM 8082 C C . VAL B 1 404 ? 22.265 -2.868 184.722 1.00 86.28 402 VAL B C 1
ATOM 8083 O O . VAL B 1 404 ? 22.029 -2.321 183.644 1.00 93.53 402 VAL B O 1
ATOM 8087 N N . GLU B 1 405 ? 22.097 -4.176 184.940 1.00 96.24 403 GLU B N 1
ATOM 8088 C CA . GLU B 1 405 ? 21.832 -5.145 183.857 1.00 101.41 403 GLU B CA 1
ATOM 8089 C C . GLU B 1 405 ? 20.364 -5.271 183.446 1.00 97.92 403 GLU B C 1
ATOM 8090 O O . GLU B 1 405 ? 20.072 -5.580 182.290 1.00 108.54 403 GLU B O 1
ATOM 8096 N N . LEU B 1 406 ? 19.448 -5.047 184.383 1.00 88.03 404 LEU B N 1
ATOM 8097 C CA . LEU B 1 406 ? 18.022 -5.048 184.060 1.00 80.36 404 LEU B CA 1
ATOM 8098 C C . LEU B 1 406 ? 17.328 -3.727 184.383 1.00 83.61 404 LEU B C 1
ATOM 8099 O O . LEU B 1 406 ? 17.426 -3.216 185.498 1.00 99.74 404 LEU B O 1
ATOM 8104 N N . LYS B 1 407 ? 16.630 -3.182 183.395 1.00 89.51 405 LYS B N 1
ATOM 8105 C CA . LYS B 1 407 ? 15.662 -2.129 183.641 1.00 94.06 405 LYS B CA 1
ATOM 8106 C C . LYS B 1 407 ? 14.269 -2.762 183.573 1.00 94.33 405 LYS B C 1
ATOM 8107 O O . LYS B 1 407 ? 13.970 -3.508 182.640 1.00 95.19 405 LYS B O 1
ATOM 8113 N N . ALA B 1 408 ? 13.437 -2.483 184.575 1.00 103.76 406 ALA B N 1
ATOM 8114 C CA . ALA B 1 408 ? 12.067 -2.997 184.618 1.00 111.12 406 ALA B CA 1
ATOM 8115 C C . ALA B 1 408 ? 11.247 -2.349 183.514 1.00 115.33 406 ALA B C 1
ATOM 8116 O O . ALA B 1 408 ? 11.481 -1.187 183.167 1.00 122.15 406 ALA B O 1
ATOM 8118 N N . ARG B 1 409 ? 10.303 -3.104 182.955 1.00 110.92 407 ARG B N 1
ATOM 8119 C CA . ARG B 1 409 ? 9.502 -2.612 181.831 1.00 111.10 407 ARG B CA 1
ATOM 8120 C C . ARG B 1 409 ? 8.372 -1.671 182.252 1.00 112.76 407 ARG B C 1
ATOM 8121 O O . ARG B 1 409 ? 8.185 -0.606 181.661 1.00 112.94 407 ARG B O 1
ATOM 8129 N N . PHE B 1 410 ? 7.632 -2.069 183.280 1.00 116.99 408 PHE B N 1
ATOM 8130 C CA . PHE B 1 410 ? 6.507 -1.289 183.779 1.00 115.04 408 PHE B CA 1
ATOM 8131 C C . PHE B 1 410 ? 6.991 -0.372 184.903 1.00 117.88 408 PHE B C 1
ATOM 8132 O O . PHE B 1 410 ? 6.543 -0.483 186.050 1.00 115.11 408 PHE B O 1
ATOM 8140 N N . ASP B 1 411 ? 7.901 0.536 184.547 1.00 111.18 409 ASP B N 1
ATOM 8141 C CA . ASP B 1 411 ? 8.641 1.364 185.504 1.00 119.25 409 ASP B CA 1
ATOM 8142 C C . ASP B 1 411 ? 7.815 2.135 186.533 1.00 119.41 409 ASP B C 1
ATOM 8143 O O . ASP B 1 411 ? 6.961 2.949 186.174 1.00 107.36 409 ASP B O 1
ATOM 8148 N N . GLU B 1 412 ? 8.091 1.860 187.811 1.00 113.85 410 GLU B N 1
ATOM 8149 C CA . GLU B 1 412 ? 7.553 2.636 188.927 1.00 109.55 410 GLU B CA 1
ATOM 8150 C C . GLU B 1 412 ? 8.335 3.933 189.092 1.00 105.42 410 GLU B C 1
ATOM 8151 O O . GLU B 1 412 ? 9.455 4.061 188.596 1.00 113.49 410 GLU B O 1
ATOM 8157 N N . GLU B 1 413 ? 7.748 4.892 189.797 1.00 98.34 411 GLU B N 1
ATOM 8158 C CA . GLU B 1 413 ? 8.401 6.178 190.012 1.00 103.62 411 GLU B CA 1
ATOM 8159 C C . GLU B 1 413 ? 9.548 6.109 191.017 1.00 103.55 411 GLU B C 1
ATOM 8160 O O . GLU B 1 413 ? 10.419 6.976 191.016 1.00 108.32 411 GLU B O 1
ATOM 8166 N N . ASN B 1 414 ? 9.546 5.085 191.868 1.00 101.81 412 ASN B N 1
ATOM 8167 C CA . ASN B 1 414 ? 10.563 4.958 192.910 1.00 98.76 412 ASN B CA 1
ATOM 8168 C C . ASN B 1 414 ? 11.915 4.573 192.334 1.00 95.91 412 ASN B C 1
ATOM 8169 O O . ASN B 1 414 ? 12.953 4.990 192.848 1.00 89.79 412 ASN B O 1
ATOM 8174 N N . ASN B 1 415 ? 11.883 3.780 191.263 1.00 100.28 413 ASN B N 1
ATOM 8175 C CA . ASN B 1 415 ? 13.060 3.520 190.441 1.00 101.87 413 ASN B CA 1
ATOM 8176 C C . ASN B 1 415 ? 13.570 4.834 189.886 1.00 96.81 413 ASN B C 1
ATOM 8177 O O . ASN B 1 415 ? 14.716 5.230 190.128 1.00 95.31 413 ASN B O 1
ATOM 8182 N N . LEU B 1 416 ? 12.678 5.508 189.162 1.00 90.33 414 LEU B N 1
ATOM 8183 C CA . LEU B 1 416 ? 12.950 6.776 188.498 1.00 80.69 414 LEU B CA 1
ATOM 8184 C C . LEU B 1 416 ? 13.507 7.819 189.453 1.00 70.11 414 LEU B C 1
ATOM 8185 O O . LEU B 1 416 ? 14.440 8.541 189.102 1.00 64.56 414 LEU B O 1
ATOM 8190 N N . ARG B 1 417 ? 12.942 7.876 190.658 1.00 56.12 415 ARG B N 1
ATOM 8191 C CA . ARG B 1 417 ? 13.338 8.864 191.669 1.00 72.49 415 ARG B CA 1
ATOM 8192 C C . ARG B 1 417 ? 14.751 8.592 192.152 1.00 70.97 415 ARG B C 1
ATOM 8193 O O . ARG B 1 417 ? 15.602 9.497 192.149 1.00 54.72 415 ARG B O 1
ATOM 8201 N N . LEU B 1 418 ? 14.987 7.341 192.558 1.00 64.16 416 LEU B N 1
ATOM 8202 C CA . LEU B 1 418 ? 16.297 6.900 193.025 1.00 55.98 416 LEU B CA 1
ATOM 8203 C C . LEU B 1 418 ? 17.371 7.154 191.980 1.00 57.39 416 LEU B C 1
ATOM 8204 O O . LEU B 1 418 ? 18.427 7.712 192.291 1.00 68.11 416 LEU B O 1
ATOM 8209 N N . SER B 1 419 ? 17.089 6.761 190.742 1.00 54.30 417 SER B N 1
ATOM 8210 C CA . SER B 1 419 ? 18.034 6.933 189.649 1.00 58.66 417 SER B CA 1
ATOM 8211 C C . SER B 1 419 ? 18.295 8.418 189.350 1.00 66.51 417 SER B C 1
ATOM 8212 O O . SER B 1 419 ? 19.428 8.821 189.085 1.00 76.74 417 SER B O 1
ATOM 8215 N N . GLU B 1 420 ? 17.241 9.223 189.410 1.00 65.22 418 GLU B N 1
ATOM 8216 C CA . GLU B 1 420 ? 17.344 10.656 189.210 1.00 72.90 418 GLU B CA 1
ATOM 8217 C C . GLU B 1 420 ? 18.222 11.266 190.281 1.00 72.79 418 GLU B C 1
ATOM 8218 O O . GLU B 1 420 ? 19.078 12.094 189.973 1.00 81.09 418 GLU B O 1
ATOM 8224 N N . ARG B 1 421 ? 18.026 10.849 191.534 1.00 67.75 419 ARG B N 1
ATOM 8225 C CA . ARG B 1 421 ? 18.850 11.361 192.631 1.00 63.14 419 ARG B CA 1
ATOM 8226 C C . ARG B 1 421 ? 20.325 11.023 192.445 1.00 71.00 419 ARG B C 1
ATOM 8227 O O . ARG B 1 421 ? 21.194 11.871 192.694 1.00 66.88 419 ARG B O 1
ATOM 8243 N N . ARG B 1 423 ? 21.759 10.285 189.487 1.00 53.13 421 ARG B N 1
ATOM 8244 C CA . ARG B 1 423 ? 22.182 11.124 188.373 1.00 56.54 421 ARG B CA 1
ATOM 8245 C C . ARG B 1 423 ? 22.518 12.522 188.860 1.00 59.63 421 ARG B C 1
ATOM 8246 O O . ARG B 1 423 ? 23.594 13.032 188.569 1.00 54.74 421 ARG B O 1
ATOM 8254 N N . ARG B 1 424 ? 21.613 13.118 189.635 1.00 59.59 422 ARG B N 1
ATOM 8255 C CA . ARG B 1 424 ? 21.856 14.436 190.222 1.00 63.15 422 ARG B CA 1
ATOM 8256 C C . ARG B 1 424 ? 23.146 14.476 191.038 1.00 62.29 422 ARG B C 1
ATOM 8257 O O . ARG B 1 424 ? 23.812 15.499 191.086 1.00 64.67 422 ARG B O 1
ATOM 8265 N N . SER B 1 425 ? 23.505 13.355 191.660 1.00 64.97 423 SER B N 1
ATOM 8266 C CA . SER B 1 425 ? 24.670 13.297 192.542 1.00 54.60 423 SER B CA 1
ATOM 8267 C C . SER B 1 425 ? 26.001 13.162 191.807 1.00 58.40 423 SER B C 1
ATOM 8268 O O . SER B 1 425 ? 27.066 13.314 192.409 1.00 68.66 423 SER B O 1
ATOM 8271 N N . GLY B 1 426 ? 25.943 12.889 190.510 1.00 66.09 424 GLY B N 1
ATOM 8272 C CA . GLY B 1 426 ? 27.155 12.738 189.706 1.00 61.67 424 GLY B CA 1
ATOM 8273 C C . GLY B 1 426 ? 27.331 11.343 189.138 1.00 63.44 424 GLY B C 1
ATOM 8274 O O . GLY B 1 426 ? 28.163 11.133 188.257 1.00 81.20 424 GLY B O 1
ATOM 8275 N N . ILE B 1 427 ? 26.541 10.394 189.637 1.00 63.66 425 ILE B N 1
ATOM 8276 C CA . ILE B 1 427 ? 26.693 8.984 189.294 1.00 54.33 425 ILE B CA 1
ATOM 8277 C C . ILE B 1 427 ? 26.150 8.700 187.912 1.00 61.60 425 ILE B C 1
ATOM 8278 O O . ILE B 1 427 ? 25.007 9.050 187.614 1.00 57.13 425 ILE B O 1
ATOM 8283 N N . ARG B 1 428 ? 26.978 8.059 187.083 1.00 63.77 426 ARG B N 1
ATOM 8284 C CA . ARG B 1 428 ? 26.597 7.667 185.725 1.00 66.07 426 ARG B CA 1
ATOM 8285 C C . ARG B 1 428 ? 25.955 6.287 185.647 1.00 62.78 426 ARG B C 1
ATOM 8286 O O . ARG B 1 428 ? 26.632 5.272 185.771 1.00 62.31 426 ARG B O 1
ATOM 8294 N N . ILE B 1 429 ? 24.645 6.256 185.429 1.00 62.28 427 ILE B N 1
ATOM 8295 C CA . ILE B 1 429 ? 23.955 4.995 185.212 1.00 52.94 427 ILE B CA 1
ATOM 8296 C C . ILE B 1 429 ? 24.146 4.562 183.765 1.00 49.06 427 ILE B C 1
ATOM 8297 O O . ILE B 1 429 ? 23.783 5.282 182.845 1.00 65.67 427 ILE B O 1
ATOM 8302 N N . VAL B 1 430 ? 24.760 3.403 183.572 1.00 54.54 428 VAL B N 1
ATOM 8303 C CA . VAL B 1 430 ? 24.939 2.837 182.237 1.00 64.61 428 VAL B CA 1
ATOM 8304 C C . VAL B 1 430 ? 24.268 1.474 182.170 1.00 66.04 428 VAL B C 1
ATOM 8305 O O . VAL B 1 430 ? 24.630 0.549 182.898 1.00 66.69 428 VAL B O 1
ATOM 8309 N N . TYR B 1 431 ? 23.270 1.368 181.303 1.00 67.39 429 TYR B N 1
ATOM 8310 C CA . TYR B 1 431 ? 22.528 0.134 181.164 1.00 72.37 429 TYR B CA 1
ATOM 8311 C C . TYR B 1 431 ? 23.202 -0.808 180.183 1.00 78.45 429 TYR B C 1
ATOM 8312 O O . TYR B 1 431 ? 23.758 -0.367 179.180 1.00 64.31 429 TYR B O 1
ATOM 8321 N N . SER B 1 432 ? 23.149 -2.104 180.491 1.00 89.32 430 SER B N 1
ATOM 8322 C CA . SER B 1 432 ? 23.761 -3.148 179.669 1.00 97.01 430 SER B CA 1
ATOM 8323 C C . SER B 1 432 ? 23.347 -3.054 178.198 1.00 108.12 430 SER B C 1
ATOM 8324 O O . SER B 1 432 ? 22.177 -3.258 177.850 1.00 109.01 430 SER B O 1
ATOM 8340 N N . PRO B 1 434 ? 22.818 -4.335 174.670 1.00 111.93 432 PRO B N 1
ATOM 8341 C CA . PRO B 1 434 ? 22.312 -5.627 174.171 1.00 107.82 432 PRO B CA 1
ATOM 8342 C C . PRO B 1 434 ? 23.291 -6.809 174.051 1.00 108.19 432 PRO B C 1
ATOM 8343 O O . PRO B 1 434 ? 24.452 -6.645 173.663 1.00 103.70 432 PRO B O 1
ATOM 8347 N N . GLY B 1 435 ? 22.805 -7.999 174.384 1.00 105.55 433 GLY B N 1
ATOM 8348 C CA . GLY B 1 435 ? 23.620 -9.209 174.330 1.00 107.82 433 GLY B CA 1
ATOM 8349 C C . GLY B 1 435 ? 24.487 -9.363 175.563 1.00 108.32 433 GLY B C 1
ATOM 8350 O O . GLY B 1 435 ? 24.301 -10.295 176.360 1.00 106.01 433 GLY B O 1
ATOM 8351 N N . LEU B 1 436 ? 25.426 -8.434 175.729 1.00 101.53 434 LEU B N 1
ATOM 8352 C CA . LEU B 1 436 ? 26.353 -8.459 176.863 1.00 103.12 434 LEU B CA 1
ATOM 8353 C C . LEU B 1 436 ? 25.811 -7.860 178.174 1.00 109.67 434 LEU B C 1
ATOM 8354 O O . LEU B 1 436 ? 26.357 -6.879 178.707 1.00 102.84 434 LEU B O 1
ATOM 8359 N N . LYS B 1 437 ? 24.736 -8.462 178.688 1.00 104.20 435 LYS B N 1
ATOM 8360 C CA . LYS B 1 437 ? 24.313 -8.211 180.055 1.00 92.70 435 LYS B CA 1
ATOM 8361 C C . LYS B 1 437 ? 25.485 -8.579 180.947 1.00 95.24 435 LYS B C 1
ATOM 8362 O O . LYS B 1 437 ? 26.051 -9.667 180.825 1.00 106.91 435 LYS B O 1
ATOM 8368 N N . VAL B 1 438 ? 25.873 -7.681 181.836 1.00 93.78 436 VAL B N 1
ATOM 8369 C CA . VAL B 1 438 ? 26.882 -8.051 182.809 1.00 87.05 436 VAL B CA 1
ATOM 8370 C C . VAL B 1 438 ? 26.236 -8.809 183.976 1.00 89.08 436 VAL B C 1
ATOM 8371 O O . VAL B 1 438 ? 25.306 -8.327 184.616 1.00 86.64 436 VAL B O 1
ATOM 8375 N N . HIS B 1 439 ? 26.710 -10.023 184.220 1.00 96.59 437 HIS B N 1
ATOM 8376 C CA . HIS B 1 439 ? 26.229 -10.805 185.352 1.00 96.51 437 HIS B CA 1
ATOM 8377 C C . HIS B 1 439 ? 27.310 -10.869 186.429 1.00 95.74 437 HIS B C 1
ATOM 8378 O O . HIS B 1 439 ? 27.019 -11.130 187.604 1.00 78.85 437 HIS B O 1
ATOM 8385 N N . ALA B 1 440 ? 28.550 -10.636 185.985 1.00 88.94 438 ALA B N 1
ATOM 8386 C CA . ALA B 1 440 ? 29.727 -10.425 186.824 1.00 80.57 438 ALA B CA 1
ATOM 8387 C C . ALA B 1 440 ? 29.477 -9.322 187.842 1.00 89.18 438 ALA B C 1
ATOM 8388 O O . ALA B 1 440 ? 29.385 -8.155 187.465 1.00 93.98 438 ALA B O 1
ATOM 8390 N N . LYS B 1 441 ? 29.370 -9.688 189.121 1.00 92.62 439 LYS B N 1
ATOM 8391 C CA . LYS B 1 441 ? 29.057 -8.722 190.188 1.00 85.03 439 LYS B CA 1
ATOM 8392 C C . LYS B 1 441 ? 30.313 -8.135 190.842 1.00 76.63 439 LYS B C 1
ATOM 8393 O O . LYS B 1 441 ? 30.768 -8.583 191.895 1.00 68.39 439 LYS B O 1
ATOM 8399 N N . THR B 1 442 ? 30.867 -7.122 190.189 1.00 70.17 440 THR B N 1
ATOM 8400 C CA . THR B 1 442 ? 32.158 -6.593 190.565 1.00 71.22 440 THR B CA 1
ATOM 8401 C C . THR B 1 442 ? 32.153 -5.094 190.813 1.00 65.72 440 THR B C 1
ATOM 8402 O O . THR B 1 442 ? 31.259 -4.371 190.382 1.00 77.64 440 THR B O 1
ATOM 8406 N N . ALA B 1 443 ? 33.183 -4.650 191.516 1.00 61.66 441 ALA B N 1
ATOM 8407 C CA . ALA B 1 443 ? 33.409 -3.256 191.807 1.00 56.27 441 ALA B CA 1
ATOM 8408 C C . ALA B 1 443 ? 34.888 -2.945 191.568 1.00 61.84 441 ALA B C 1
ATOM 8409 O O . ALA B 1 443 ? 35.737 -3.835 191.603 1.00 66.29 441 ALA B O 1
ATOM 8411 N N . LEU B 1 444 ? 35.200 -1.679 191.339 1.00 58.38 442 LEU B N 1
ATOM 8412 C CA . LEU B 1 444 ? 36.578 -1.272 191.137 1.00 58.44 442 LEU B CA 1
ATOM 8413 C C . LEU B 1 444 ? 36.829 0.136 191.697 1.00 60.80 442 LEU B C 1
ATOM 8414 O O . LEU B 1 444 ? 36.110 1.088 191.379 1.00 62.09 442 LEU B O 1
ATOM 8419 N N . ILE B 1 445 ? 37.843 0.249 192.543 1.00 45.52 443 ILE B N 1
ATOM 8420 C CA . ILE B 1 445 ? 38.254 1.522 193.099 1.00 51.70 443 ILE B CA 1
ATOM 8421 C C . ILE B 1 445 ? 39.588 1.912 192.475 1.00 62.24 443 ILE B C 1
ATOM 8422 O O . ILE B 1 445 ? 40.585 1.212 192.645 1.00 65.57 443 ILE B O 1
ATOM 8427 N N . LEU B 1 446 ? 39.608 3.024 191.751 1.00 68.56 444 LEU B N 1
ATOM 8428 C CA . LEU B 1 446 ? 40.809 3.455 191.032 1.00 66.13 444 LEU B CA 1
ATOM 8429 C C . LEU B 1 446 ? 41.484 4.663 191.670 1.00 66.61 444 LEU B C 1
ATOM 8430 O O . LEU B 1 446 ? 40.814 5.634 192.017 1.00 78.63 444 LEU B O 1
ATOM 8435 N N . TYR B 1 447 ? 42.804 4.601 191.826 1.00 62.44 445 TYR B N 1
ATOM 8436 C CA . TYR B 1 447 ? 43.577 5.755 192.297 1.00 69.13 445 TYR B CA 1
ATOM 8437 C C . TYR B 1 447 ? 43.962 6.673 191.148 1.00 75.19 445 TYR B C 1
ATOM 8438 O O . TYR B 1 447 ? 43.713 6.351 189.984 1.00 81.00 445 TYR B O 1
ATOM 8447 N N . HIS B 1 448 ? 44.571 7.811 191.476 1.00 73.63 446 HIS B N 1
ATOM 8448 C CA . HIS B 1 448 ? 45.198 8.660 190.463 1.00 79.27 446 HIS B CA 1
ATOM 8449 C C . HIS B 1 448 ? 46.593 8.130 190.102 1.00 85.12 446 HIS B C 1
ATOM 8450 O O . HIS B 1 448 ? 47.388 7.841 191.000 1.00 90.92 446 HIS B O 1
ATOM 8457 N N . THR B 1 449 ? 46.891 7.994 188.805 1.00 82.99 447 THR B N 1
ATOM 8458 C CA . THR B 1 449 ? 48.229 7.541 188.363 1.00 85.64 447 THR B CA 1
ATOM 8459 C C . THR B 1 449 ? 48.794 8.320 187.167 1.00 93.48 447 THR B C 1
ATOM 8460 O O . THR B 1 449 ? 48.114 8.459 186.146 1.00 83.30 447 THR B O 1
ATOM 8464 N N . PRO B 1 450 ? 50.058 8.794 187.295 1.00 105.07 448 PRO B N 1
ATOM 8465 C CA . PRO B 1 450 ? 50.868 9.640 186.406 1.00 107.40 448 PRO B CA 1
ATOM 8466 C C . PRO B 1 450 ? 50.466 9.760 184.927 1.00 109.18 448 PRO B C 1
ATOM 8467 O O . PRO B 1 450 ? 49.571 10.537 184.605 1.00 112.14 448 PRO B O 1
ATOM 8471 N N . ALA B 1 451 ? 51.131 9.024 184.039 1.00 113.66 449 ALA B N 1
ATOM 8472 C CA . ALA B 1 451 ? 50.902 9.184 182.599 1.00 119.58 449 ALA B CA 1
ATOM 8473 C C . ALA B 1 451 ? 50.156 8.000 181.994 1.00 122.08 449 ALA B C 1
ATOM 8474 O O . ALA B 1 451 ? 48.982 7.773 182.305 1.00 128.34 449 ALA B O 1
ATOM 8476 N N . GLY B 1 452 ? 50.840 7.251 181.131 1.00 118.10 450 GLY B N 1
ATOM 8477 C CA . GLY B 1 452 ? 50.306 6.003 180.585 1.00 117.71 450 GLY B CA 1
ATOM 8478 C C . GLY B 1 452 ? 50.523 4.865 181.566 1.00 121.22 450 GLY B C 1
ATOM 8479 O O . GLY B 1 452 ? 50.807 3.732 181.171 1.00 123.07 450 GLY B O 1
ATOM 8480 N N . GLU B 1 453 ? 50.380 5.189 182.850 1.00 121.26 451 GLU B N 1
ATOM 8481 C CA . GLU B 1 453 ? 50.622 4.281 183.959 1.00 115.43 451 GLU B CA 1
ATOM 8482 C C . GLU B 1 453 ? 49.566 3.175 184.018 1.00 117.05 451 GLU B C 1
ATOM 8483 O O . GLU B 1 453 ? 48.449 3.334 183.510 1.00 106.38 451 GLU B O 1
ATOM 8489 N N . ARG B 1 454 ? 49.940 2.053 184.630 1.00 114.73 452 ARG B N 1
ATOM 8490 C CA . ARG B 1 454 ? 49.024 0.951 184.867 1.00 102.58 452 ARG B CA 1
ATOM 8491 C C . ARG B 1 454 ? 47.983 1.399 185.886 1.00 98.60 452 ARG B C 1
ATOM 8492 O O . ARG B 1 454 ? 48.341 2.003 186.907 1.00 89.63 452 ARG B O 1
ATOM 8500 N N . PRO B 1 455 ? 46.691 1.138 185.595 1.00 94.08 453 PRO B N 1
ATOM 8501 C CA . PRO B 1 455 ? 45.608 1.405 186.550 1.00 90.81 453 PRO B CA 1
ATOM 8502 C C . PRO B 1 455 ? 45.834 0.644 187.856 1.00 85.25 453 PRO B C 1
ATOM 8503 O O . PRO B 1 455 ? 45.860 -0.581 187.861 1.00 100.27 453 PRO B O 1
ATOM 8507 N N . GLN B 1 456 ? 46.031 1.373 188.945 1.00 81.77 454 GLN B N 1
ATOM 8508 C CA . GLN B 1 456 ? 46.315 0.759 190.230 1.00 77.40 454 GLN B CA 1
ATOM 8509 C C . GLN B 1 456 ? 45.226 1.140 191.238 1.00 79.69 454 GLN B C 1
ATOM 8510 O O . GLN B 1 456 ? 44.916 2.314 191.398 1.00 87.74 454 GLN B O 1
ATOM 8516 N N . GLY B 1 457 ? 44.639 0.146 191.898 1.00 78.05 455 GLY B N 1
ATOM 8517 C CA . GLY B 1 457 ? 43.564 0.392 192.854 1.00 68.10 455 GLY B CA 1
ATOM 8518 C C . GLY B 1 457 ? 43.154 -0.817 193.673 1.00 75.43 455 GLY B C 1
ATOM 8519 O O . GLY B 1 457 ? 44.006 -1.554 194.174 1.00 82.93 455 GLY B O 1
ATOM 8520 N N . ILE B 1 458 ? 41.843 -1.004 193.836 1.00 75.33 456 ILE B N 1
ATOM 8521 C CA . ILE B 1 458 ? 41.286 -2.223 194.437 1.00 58.85 456 ILE B CA 1
ATOM 8522 C C . ILE B 1 458 ? 40.188 -2.761 193.538 1.00 68.75 456 ILE B C 1
ATOM 8523 O O . ILE B 1 458 ? 39.411 -1.989 192.969 1.00 79.03 456 ILE B O 1
ATOM 8528 N N . ALA B 1 459 ? 40.124 -4.081 193.402 1.00 65.52 457 ALA B N 1
ATOM 8529 C CA . ALA B 1 459 ? 39.007 -4.715 192.716 1.00 51.08 457 ALA B CA 1
ATOM 8530 C C . ALA B 1 459 ? 38.299 -5.685 193.660 1.00 64.55 457 ALA B C 1
ATOM 8531 O O . ALA B 1 459 ? 38.944 -6.362 194.472 1.00 56.90 457 ALA B O 1
ATOM 8533 N N . LEU B 1 460 ? 36.970 -5.717 193.568 1.00 55.65 458 LEU B N 1
ATOM 8534 C CA . LEU B 1 460 ? 36.148 -6.577 194.404 1.00 52.54 458 LEU B CA 1
ATOM 8535 C C . LEU B 1 460 ? 35.391 -7.482 193.482 1.00 57.78 458 LEU B C 1
ATOM 8536 O O . LEU B 1 460 ? 34.643 -6.996 192.641 1.00 69.93 458 LEU B O 1
ATOM 8541 N N . LEU B 1 461 ? 35.576 -8.791 193.622 1.00 55.01 459 LEU B N 1
ATOM 8542 C CA . LEU B 1 461 ? 34.869 -9.745 192.765 1.00 53.39 459 LEU B CA 1
ATOM 8543 C C . LEU B 1 461 ? 34.133 -10.761 193.627 1.00 52.98 459 LEU B C 1
ATOM 8544 O O . LEU B 1 461 ? 34.700 -11.311 194.580 1.00 60.27 459 LEU B O 1
ATOM 8549 N N . SER B 1 462 ? 32.865 -10.992 193.307 1.00 39.85 460 SER B N 1
ATOM 8550 C CA . SER B 1 462 ? 32.015 -11.776 194.190 1.00 53.42 460 SER B CA 1
ATOM 8551 C C . SER B 1 462 ? 31.227 -12.850 193.469 1.00 61.76 460 SER B C 1
ATOM 8552 O O . SER B 1 462 ? 31.048 -12.792 192.254 1.00 72.06 460 SER B O 1
ATOM 8555 N N . THR B 1 463 ? 30.779 -13.843 194.229 1.00 50.85 461 THR B N 1
ATOM 8556 C CA . THR B 1 463 ? 29.960 -14.905 193.685 1.00 52.38 461 THR B CA 1
ATOM 8557 C C . THR B 1 463 ? 28.477 -14.518 193.726 1.00 67.07 461 THR B C 1
ATOM 8558 O O . THR B 1 463 ? 27.660 -15.080 192.990 1.00 70.80 461 THR B O 1
ATOM 8562 N N . GLY B 1 464 ? 28.132 -13.556 194.579 1.00 62.23 462 GLY B N 1
ATOM 8563 C CA . GLY B 1 464 ? 26.734 -13.163 194.764 1.00 76.58 462 GLY B CA 1
ATOM 8564 C C . GLY B 1 464 ? 26.471 -11.726 194.380 1.00 95.25 462 GLY B C 1
ATOM 8565 O O . GLY B 1 464 ? 27.372 -11.023 193.918 1.00 111.55 462 GLY B O 1
ATOM 8566 N N . ASN B 1 465 ? 25.232 -11.285 194.571 1.00 98.43 463 ASN B N 1
ATOM 8567 C CA . ASN B 1 465 ? 24.854 -9.901 194.280 1.00 98.86 463 ASN B CA 1
ATOM 8568 C C . ASN B 1 465 ? 25.327 -8.937 195.370 1.00 92.06 463 ASN B C 1
ATOM 8569 O O . ASN B 1 465 ? 25.215 -9.252 196.558 1.00 91.03 463 ASN B O 1
ATOM 8574 N N . PHE B 1 466 ? 25.840 -7.769 194.971 1.00 94.13 464 PHE B N 1
ATOM 8575 C CA . PHE B 1 466 ? 26.331 -6.768 195.940 1.00 98.15 464 PHE B CA 1
ATOM 8576 C C . PHE B 1 466 ? 25.299 -6.185 196.902 1.00 108.32 464 PHE B C 1
ATOM 8577 O O . PHE B 1 466 ? 25.646 -5.829 198.031 1.00 114.58 464 PHE B O 1
ATOM 8585 N N . ASN B 1 467 ? 24.045 -6.090 196.461 1.00 110.77 465 ASN B N 1
ATOM 8586 C CA . ASN B 1 467 ? 22.958 -5.610 197.317 1.00 109.32 465 ASN B CA 1
ATOM 8587 C C . ASN B 1 467 ? 22.143 -6.748 197.956 1.00 111.89 465 ASN B C 1
ATOM 8588 O O . ASN B 1 467 ? 21.231 -7.288 197.329 1.00 110.29 465 ASN B O 1
ATOM 8593 N N . GLU B 1 468 ? 22.487 -7.108 199.198 1.00 124.98 466 GLU B N 1
ATOM 8594 C CA . GLU B 1 468 ? 21.767 -8.148 199.963 1.00 128.02 466 GLU B CA 1
ATOM 8595 C C . GLU B 1 468 ? 20.379 -7.672 200.400 1.00 129.57 466 GLU B C 1
ATOM 8596 O O . GLU B 1 468 ? 20.227 -7.048 201.456 1.00 136.15 466 GLU B O 1
ATOM 8602 N N . THR B 1 469 ? 19.373 -7.949 199.578 1.00 125.07 467 THR B N 1
ATOM 8603 C CA . THR B 1 469 ? 17.983 -7.740 199.979 1.00 121.86 467 THR B CA 1
ATOM 8604 C C . THR B 1 469 ? 17.235 -9.067 199.832 1.00 118.31 467 THR B C 1
ATOM 8605 O O . THR B 1 469 ? 16.282 -9.178 199.054 1.00 126.63 467 THR B O 1
ATOM 8609 N N . THR B 1 470 ? 17.685 -10.068 200.592 1.00 113.22 468 THR B N 1
ATOM 8610 C CA . THR B 1 470 ? 17.178 -11.443 200.485 1.00 107.05 468 THR B CA 1
ATOM 8611 C C . THR B 1 470 ? 16.241 -11.827 201.648 1.00 105.57 468 THR B C 1
ATOM 8612 O O . THR B 1 470 ? 16.298 -11.230 202.728 1.00 106.49 468 THR B O 1
ATOM 8616 N N . ALA B 1 471 ? 15.374 -12.814 201.412 1.00 102.28 469 ALA B N 1
ATOM 8617 C CA . ALA B 1 471 ? 14.543 -13.401 202.467 1.00 97.14 469 ALA B CA 1
ATOM 8618 C C . ALA B 1 471 ? 15.177 -14.718 202.930 1.00 98.37 469 ALA B C 1
ATOM 8619 O O . ALA B 1 471 ? 15.648 -14.835 204.069 1.00 100.08 469 ALA B O 1
ATOM 8621 N N . ARG B 1 472 ? 15.176 -15.701 202.031 1.00 95.46 470 ARG B N 1
ATOM 8622 C CA . ARG B 1 472 ? 15.993 -16.910 202.150 1.00 82.92 470 ARG B CA 1
ATOM 8623 C C . ARG B 1 472 ? 17.485 -16.519 202.118 1.00 75.07 470 ARG B C 1
ATOM 8624 O O . ARG B 1 472 ? 17.898 -15.702 201.294 1.00 79.25 470 ARG B O 1
ATOM 8632 N N . ILE B 1 473 ? 18.282 -17.088 203.020 1.00 74.50 471 ILE B N 1
ATOM 8633 C CA . ILE B 1 473 ? 19.669 -16.640 203.229 1.00 74.32 471 ILE B CA 1
ATOM 8634 C C . ILE B 1 473 ? 20.692 -17.321 202.296 1.00 63.95 471 ILE B C 1
ATOM 8635 O O . ILE B 1 473 ? 20.885 -18.530 202.363 1.00 67.75 471 ILE B O 1
ATOM 8640 N N . TYR B 1 474 ? 21.341 -16.536 201.438 1.00 54.62 472 TYR B N 1
ATOM 8641 C CA . TYR B 1 474 ? 22.392 -17.033 200.534 1.00 62.50 472 TYR B CA 1
ATOM 8642 C C . TYR B 1 474 ? 23.777 -16.940 201.166 1.00 63.37 472 TYR B C 1
ATOM 8643 O O . TYR B 1 474 ? 24.081 -15.941 201.817 1.00 75.30 472 TYR B O 1
ATOM 8652 N N . SER B 1 475 ? 24.617 -17.958 200.950 1.00 61.24 473 SER B N 1
ATOM 8653 C CA . SER B 1 475 ? 26.047 -17.889 201.303 1.00 51.69 473 SER B CA 1
ATOM 8654 C C . SER B 1 475 ? 26.914 -17.603 200.068 1.00 45.94 473 SER B C 1
ATOM 8655 O O . SER B 1 475 ? 26.815 -18.290 199.044 1.00 53.02 473 SER B O 1
ATOM 8658 N N . ASP B 1 476 ? 27.751 -16.572 200.161 1.00 52.23 474 ASP B N 1
ATOM 8659 C CA . ASP B 1 476 ? 28.565 -16.147 199.021 1.00 50.53 474 ASP B CA 1
ATOM 8660 C C . ASP B 1 476 ? 29.984 -15.766 199.428 1.00 58.81 474 ASP B C 1
ATOM 8661 O O . ASP B 1 476 ? 30.282 -15.555 200.610 1.00 54.09 474 ASP B O 1
ATOM 8666 N N . THR B 1 477 ? 30.853 -15.660 198.432 1.00 49.86 475 THR B N 1
ATOM 8667 C CA . THR B 1 477 ? 32.275 -15.527 198.673 1.00 45.43 475 THR B CA 1
ATOM 8668 C C . THR B 1 477 ? 32.765 -14.371 197.841 1.00 49.23 475 THR B C 1
ATOM 8669 O O . THR B 1 477 ? 32.390 -14.234 196.672 1.00 55.46 475 THR B O 1
ATOM 8673 N N . THR B 1 478 ? 33.579 -13.521 198.462 1.00 60.07 476 THR B N 1
ATOM 8674 C CA . THR B 1 478 ? 34.031 -12.290 197.840 1.00 53.13 476 THR B CA 1
ATOM 8675 C C . THR B 1 478 ? 35.528 -12.161 197.943 1.00 52.63 476 THR B C 1
ATOM 8676 O O . THR B 1 478 ? 36.103 -12.285 199.028 1.00 55.66 476 THR B O 1
ATOM 8680 N N . LEU B 1 479 ? 36.158 -11.904 196.808 1.00 47.27 477 LEU B N 1
ATOM 8681 C CA . LEU B 1 479 ? 37.576 -11.635 196.802 1.00 49.43 477 LEU B CA 1
ATOM 8682 C C . LEU B 1 479 ? 37.816 -10.138 196.832 1.00 55.72 477 LEU B C 1
ATOM 8683 O O . LEU B 1 479 ? 37.196 -9.376 196.091 1.00 70.76 477 LEU B O 1
ATOM 8696 N N . THR B 1 481 ? 40.971 -7.779 196.320 1.00 60.41 479 THR B N 1
ATOM 8697 C CA . THR B 1 481 ? 42.344 -7.822 195.867 1.00 62.41 479 THR B CA 1
ATOM 8698 C C . THR B 1 481 ? 42.815 -6.491 195.305 1.00 66.94 479 THR B C 1
ATOM 8699 O O . THR B 1 481 ? 42.022 -5.716 194.761 1.00 81.93 479 THR B O 1
ATOM 8703 N N . ALA B 1 482 ? 44.109 -6.224 195.457 1.00 64.66 480 ALA B N 1
ATOM 8704 C CA . ALA B 1 482 ? 44.725 -5.063 194.812 1.00 69.17 480 ALA B CA 1
ATOM 8705 C C . ALA B 1 482 ? 45.769 -5.521 193.803 1.00 67.08 480 ALA B C 1
ATOM 8706 O O . ALA B 1 482 ? 46.601 -4.734 193.344 1.00 72.06 480 ALA B O 1
ATOM 8708 N N . ASN B 1 483 ? 45.711 -6.806 193.467 1.00 71.26 481 ASN B N 1
ATOM 8709 C CA . ASN B 1 483 ? 46.673 -7.414 192.566 1.00 53.26 481 ASN B CA 1
ATOM 8710 C C . ASN B 1 483 ? 46.651 -6.709 191.247 1.00 60.27 481 ASN B C 1
ATOM 8711 O O . ASN B 1 483 ? 45.603 -6.624 190.593 1.00 74.58 481 ASN B O 1
ATOM 8716 N N . THR B 1 484 ? 47.818 -6.228 190.849 1.00 53.86 482 THR B N 1
ATOM 8717 C CA . THR B 1 484 ? 47.934 -5.367 189.676 1.00 66.42 482 THR B CA 1
ATOM 8718 C C . THR B 1 484 ? 47.397 -5.990 188.366 1.00 52.15 482 THR B C 1
ATOM 8719 O O . THR B 1 484 ? 46.894 -5.280 187.493 1.00 68.40 482 THR B O 1
ATOM 8723 N N . ASP B 1 485 ? 47.452 -7.311 188.254 1.00 50.97 483 ASP B N 1
ATOM 8724 C CA . ASP B 1 485 ? 46.926 -7.976 187.066 1.00 67.70 483 ASP B CA 1
ATOM 8725 C C . ASP B 1 485 ? 45.406 -7.982 187.029 1.00 73.82 483 ASP B C 1
ATOM 8726 O O . ASP B 1 485 ? 44.811 -7.701 185.986 1.00 68.38 483 ASP B O 1
ATOM 8731 N N . ILE B 1 486 ? 44.792 -8.316 188.164 1.00 74.07 484 ILE B N 1
ATOM 8732 C CA . ILE B 1 486 ? 43.339 -8.399 188.261 1.00 65.21 484 ILE B CA 1
ATOM 8733 C C . ILE B 1 486 ? 42.736 -7.009 188.155 1.00 69.11 484 ILE B C 1
ATOM 8734 O O . ILE B 1 486 ? 41.786 -6.806 187.401 1.00 55.35 484 ILE B O 1
ATOM 8739 N N . VAL B 1 487 ? 43.298 -6.060 188.905 1.00 62.05 485 VAL B N 1
ATOM 8740 C CA . VAL B 1 487 ? 42.834 -4.671 188.877 1.00 63.55 485 VAL B CA 1
ATOM 8741 C C . VAL B 1 487 ? 42.795 -4.118 187.453 1.00 69.21 485 VAL B C 1
ATOM 8742 O O . VAL B 1 487 ? 41.777 -3.547 187.031 1.00 66.95 485 VAL B O 1
ATOM 8746 N N . HIS B 1 488 ? 43.878 -4.332 186.706 1.00 72.69 486 HIS B N 1
ATOM 8747 C CA . HIS B 1 488 ? 43.919 -3.960 185.286 1.00 76.89 486 HIS B CA 1
ATOM 8748 C C . HIS B 1 488 ? 42.875 -4.724 184.442 1.00 73.07 486 HIS B C 1
ATOM 8749 O O . HIS B 1 488 ? 42.322 -4.176 183.478 1.00 68.55 486 HIS B O 1
ATOM 8756 N N . ASP B 1 489 ? 42.610 -5.977 184.822 1.00 64.61 487 ASP B N 1
ATOM 8757 C CA . ASP B 1 489 ? 41.668 -6.844 184.111 1.00 66.82 487 ASP B CA 1
ATOM 8758 C C . ASP B 1 489 ? 40.236 -6.389 184.339 1.00 65.57 487 ASP B C 1
ATOM 8759 O O . ASP B 1 489 ? 39.428 -6.375 183.407 1.00 66.84 487 ASP B O 1
ATOM 8764 N N . VAL B 1 490 ? 39.924 -6.036 185.586 1.00 61.96 488 VAL B N 1
ATOM 8765 C CA . VAL B 1 490 ? 38.594 -5.546 185.936 1.00 65.40 488 VAL B CA 1
ATOM 8766 C C . VAL B 1 490 ? 38.428 -4.168 185.312 1.00 75.27 488 VAL B C 1
ATOM 8767 O O . VAL B 1 490 ? 37.383 -3.867 184.721 1.00 68.77 488 VAL B O 1
ATOM 8771 N N . TYR B 1 491 ? 39.479 -3.353 185.409 1.00 59.09 489 TYR B N 1
ATOM 8772 C CA . TYR B 1 491 ? 39.507 -2.072 184.712 1.00 66.04 489 TYR B CA 1
ATOM 8773 C C . TYR B 1 491 ? 39.091 -2.214 183.255 1.00 69.61 489 TYR B C 1
ATOM 8774 O O . TYR B 1 491 ? 38.156 -1.547 182.791 1.00 76.92 489 TYR B O 1
ATOM 8783 N N . ARG B 1 492 ? 39.786 -3.099 182.547 1.00 67.84 490 ARG B N 1
ATOM 8784 C CA . ARG B 1 492 ? 39.510 -3.348 181.138 1.00 67.72 490 ARG B CA 1
ATOM 8785 C C . ARG B 1 492 ? 38.072 -3.812 180.931 1.00 60.25 490 ARG B C 1
ATOM 8786 O O . ARG B 1 492 ? 37.395 -3.358 180.020 1.00 67.36 490 ARG B O 1
ATOM 8794 N N . LEU B 1 493 ? 37.601 -4.690 181.808 1.00 67.64 491 LEU B N 1
ATOM 8795 C CA . LEU B 1 493 ? 36.259 -5.238 181.692 1.00 64.98 491 LEU B CA 1
ATOM 8796 C C . LEU B 1 493 ? 35.174 -4.161 181.731 1.00 72.71 491 LEU B C 1
ATOM 8797 O O . LEU B 1 493 ? 34.214 -4.217 180.958 1.00 73.02 491 LEU B O 1
ATOM 8802 N N . PHE B 1 494 ? 35.335 -3.187 182.627 1.00 69.90 492 PHE B N 1
ATOM 8803 C CA . PHE B 1 494 ? 34.379 -2.087 182.738 1.00 70.79 492 PHE B CA 1
ATOM 8804 C C . PHE B 1 494 ? 34.358 -1.237 181.483 1.00 74.24 492 PHE B C 1
ATOM 8805 O O . PHE B 1 494 ? 33.286 -0.834 181.036 1.00 75.72 492 PHE B O 1
ATOM 8813 N N . ARG B 1 495 ? 35.537 -0.998 180.908 1.00 74.97 493 ARG B N 1
ATOM 8814 C CA . ARG B 1 495 ? 35.659 -0.293 179.623 1.00 61.52 493 ARG B CA 1
ATOM 8815 C C . ARG B 1 495 ? 35.012 -1.038 178.462 1.00 61.31 493 ARG B C 1
ATOM 8816 O O . ARG B 1 495 ? 34.446 -0.422 177.568 1.00 67.41 493 ARG B O 1
ATOM 8824 N N . ILE B 1 496 ? 35.092 -2.366 178.489 1.00 71.44 494 ILE B N 1
ATOM 8825 C CA . ILE B 1 496 ? 34.369 -3.205 177.539 1.00 69.06 494 ILE B CA 1
ATOM 8826 C C . ILE B 1 496 ? 32.865 -3.034 177.752 1.00 68.66 494 ILE B C 1
ATOM 8827 O O . ILE B 1 496 ? 32.099 -2.933 176.792 1.00 78.64 494 ILE B O 1
ATOM 8832 N N . LEU B 1 497 ? 32.447 -2.964 179.011 1.00 75.80 495 LEU B N 1
ATOM 8833 C CA . LEU B 1 497 ? 31.034 -2.727 179.324 1.00 82.41 495 LEU B CA 1
ATOM 8834 C C . LEU B 1 497 ? 30.638 -1.281 179.048 1.00 82.25 495 LEU B C 1
ATOM 8835 O O . LEU B 1 497 ? 29.471 -0.996 178.781 1.00 76.40 495 LEU B O 1
ATOM 8840 N N . ASP B 1 498 ? 31.624 -0.384 179.093 1.00 57.37 496 ASP B N 1
ATOM 8841 C CA . ASP B 1 498 ? 31.411 1.025 178.825 1.00 70.32 496 ASP B CA 1
ATOM 8842 C C . ASP B 1 498 ? 31.481 1.305 177.318 1.00 83.98 496 ASP B C 1
ATOM 8843 O O . ASP B 1 498 ? 31.607 2.460 176.895 1.00 90.21 496 ASP B O 1
ATOM 8848 N N . GLY B 1 499 ? 31.421 0.241 176.519 1.00 81.08 497 GLY B N 1
ATOM 8849 C CA . GLY B 1 499 ? 31.427 0.340 175.060 1.00 81.55 497 GLY B CA 1
ATOM 8850 C C . GLY B 1 499 ? 32.693 0.890 174.419 1.00 89.01 497 GLY B C 1
ATOM 8851 O O . GLY B 1 499 ? 32.666 1.308 173.252 1.00 97.63 497 GLY B O 1
ATOM 8852 N N . ASP B 1 500 ? 33.798 0.888 175.168 1.00 86.89 498 ASP B N 1
ATOM 8853 C CA A ASP B 1 500 ? 35.072 1.404 174.667 0.50 93.45 498 ASP B CA 1
ATOM 8854 C CA B ASP B 1 500 ? 35.073 1.400 174.665 0.50 94.98 498 ASP B CA 1
ATOM 8855 C C . ASP B 1 500 ? 35.874 0.342 173.900 1.00 94.73 498 ASP B C 1
ATOM 8856 O O . ASP B 1 500 ? 36.119 -0.753 174.412 1.00 77.96 498 ASP B O 1
ATOM 8865 N N . PRO B 1 501 ? 36.288 0.667 172.658 1.00 104.80 499 PRO B N 1
ATOM 8866 C CA . PRO B 1 501 ? 37.108 -0.264 171.881 1.00 109.05 499 PRO B CA 1
ATOM 8867 C C . PRO B 1 501 ? 38.436 -0.528 172.590 1.00 115.07 499 PRO B C 1
ATOM 8868 O O . PRO B 1 501 ? 39.214 0.400 172.850 1.00 117.50 499 PRO B O 1
ATOM 8872 N N . GLU B 1 502 ? 38.671 -1.793 172.921 1.00 116.11 500 GLU B N 1
ATOM 8873 C CA . GLU B 1 502 ? 39.788 -2.164 173.777 1.00 110.89 500 GLU B CA 1
ATOM 8874 C C . GLU B 1 502 ? 40.443 -3.457 173.327 1.00 104.42 500 GLU B C 1
ATOM 8875 O O . GLU B 1 502 ? 39.741 -4.417 172.988 1.00 92.45 500 GLU B O 1
ATOM 8881 N N . PRO B 1 503 ? 41.792 -3.474 173.299 1.00 109.21 501 PRO B N 1
ATOM 8882 C CA . PRO B 1 503 ? 42.556 -4.719 173.177 1.00 105.12 501 PRO B CA 1
ATOM 8883 C C . PRO B 1 503 ? 42.015 -5.784 174.142 1.00 104.74 501 PRO B C 1
ATOM 8884 O O . PRO B 1 503 ? 42.445 -5.866 175.302 1.00 103.79 501 PRO B O 1
ATOM 8888 N N . ALA B 1 504 ? 41.057 -6.573 173.656 1.00 95.86 502 ALA B N 1
ATOM 8889 C CA . ALA B 1 504 ? 40.345 -7.548 174.480 1.00 88.60 502 ALA B CA 1
ATOM 8890 C C . ALA B 1 504 ? 41.207 -8.772 174.803 1.00 100.41 502 ALA B C 1
ATOM 8891 O O . ALA B 1 504 ? 41.038 -9.851 174.223 1.00 103.42 502 ALA B O 1
ATOM 8893 N N . ARG B 1 505 ? 42.139 -8.582 175.730 1.00 101.89 503 ARG B N 1
ATOM 8894 C CA . ARG B 1 505 ? 42.990 -9.658 176.214 1.00 95.57 503 ARG B CA 1
ATOM 8895 C C . ARG B 1 505 ? 43.236 -9.477 177.711 1.00 93.60 503 ARG B C 1
ATOM 8896 O O . ARG B 1 505 ? 43.794 -8.459 178.145 1.00 78.08 503 ARG B O 1
ATOM 8904 N N . PHE B 1 506 ? 42.793 -10.469 178.485 1.00 82.26 504 PHE B N 1
ATOM 8905 C CA . PHE B 1 506 ? 42.884 -10.454 179.941 1.00 70.25 504 PHE B CA 1
ATOM 8906 C C . PHE B 1 506 ? 43.983 -11.377 180.410 1.00 70.51 504 PHE B C 1
ATOM 8907 O O . PHE B 1 506 ? 44.092 -12.503 179.930 1.00 79.08 504 PHE B O 1
ATOM 8915 N N . SER B 1 507 ? 44.794 -10.896 181.348 1.00 73.80 505 SER B N 1
ATOM 8916 C CA . SER B 1 507 ? 45.847 -11.718 181.934 1.00 66.87 505 SER B CA 1
ATOM 8917 C C . SER B 1 507 ? 45.284 -12.875 182.776 1.00 59.89 505 SER B C 1
ATOM 8918 O O . SER B 1 507 ? 45.302 -14.015 182.321 1.00 89.09 505 SER B O 1
ATOM 8921 N N . ARG B 1 508 ? 44.758 -12.602 183.966 1.00 57.57 506 ARG B N 1
ATOM 8922 C CA . ARG B 1 508 ? 44.313 -13.695 184.844 1.00 66.00 506 ARG B CA 1
ATOM 8923 C C . ARG B 1 508 ? 42.815 -13.961 184.789 1.00 70.90 506 ARG B C 1
ATOM 8924 O O . ARG B 1 508 ? 42.382 -15.092 185.004 1.00 84.73 506 ARG B O 1
ATOM 8932 N N . LEU B 1 509 ? 42.029 -12.925 184.517 1.00 64.25 507 LEU B N 1
ATOM 8933 C CA . LEU B 1 509 ? 40.571 -13.038 184.564 1.00 63.80 507 LEU B CA 1
ATOM 8934 C C . LEU B 1 509 ? 40.043 -13.778 183.349 1.00 64.23 507 LEU B C 1
ATOM 8935 O O . LEU B 1 509 ? 40.638 -13.728 182.279 1.00 89.26 507 LEU B O 1
ATOM 8940 N N . LEU B 1 510 ? 38.928 -14.471 183.516 1.00 69.68 508 LEU B N 1
ATOM 8941 C CA . LEU B 1 510 ? 38.315 -15.200 182.414 1.00 68.48 508 LEU B CA 1
ATOM 8942 C C . LEU B 1 510 ? 36.918 -14.645 182.148 1.00 79.11 508 LEU B C 1
ATOM 8943 O O . LEU B 1 510 ? 36.033 -14.716 183.007 1.00 80.34 508 LEU B O 1
ATOM 8948 N N . VAL B 1 511 ? 36.725 -14.100 180.950 1.00 79.91 509 VAL B N 1
ATOM 8949 C CA . VAL B 1 511 ? 35.494 -13.387 180.602 1.00 67.41 509 VAL B CA 1
ATOM 8950 C C . VAL B 1 511 ? 34.714 -14.134 179.519 1.00 63.82 509 VAL B C 1
ATOM 8951 O O . VAL B 1 511 ? 35.294 -14.555 178.525 1.00 71.18 509 VAL B O 1
ATOM 8955 N N . ALA B 1 512 ? 33.401 -14.268 179.722 1.00 70.56 510 ALA B N 1
ATOM 8956 C CA . ALA B 1 512 ? 32.524 -15.198 178.972 1.00 77.82 510 ALA B CA 1
ATOM 8957 C C . ALA B 1 512 ? 32.693 -15.336 177.455 1.00 83.79 510 ALA B C 1
ATOM 8958 O O . ALA B 1 512 ? 33.126 -16.384 176.978 1.00 100.80 510 ALA B O 1
ATOM 8960 N N . ARG B 1 513 ? 32.342 -14.303 176.695 1.00 81.98 511 ARG B N 1
ATOM 8961 C CA . ARG B 1 513 ? 32.440 -14.386 175.233 1.00 78.15 511 ARG B CA 1
ATOM 8962 C C . ARG B 1 513 ? 33.828 -13.975 174.757 1.00 70.95 511 ARG B C 1
ATOM 8963 O O . ARG B 1 513 ? 33.992 -13.464 173.649 1.00 77.49 511 ARG B O 1
ATOM 8971 N N . TYR B 1 514 ? 34.819 -14.200 175.619 1.00 76.76 512 TYR B N 1
ATOM 8972 C CA . TYR B 1 514 ? 36.216 -13.897 175.337 1.00 74.51 512 TYR B CA 1
ATOM 8973 C C . TYR B 1 514 ? 37.049 -15.143 175.571 1.00 78.86 512 TYR B C 1
ATOM 8974 O O . TYR B 1 514 ? 36.900 -16.134 174.849 1.00 91.65 512 TYR B O 1
ATOM 8983 N N . ASN B 1 515 ? 37.907 -15.104 176.587 1.00 74.66 513 ASN B N 1
ATOM 8984 C CA . ASN B 1 515 ? 38.862 -16.193 176.822 1.00 80.10 513 ASN B CA 1
ATOM 8985 C C . ASN B 1 515 ? 38.339 -17.389 177.634 1.00 77.06 513 ASN B C 1
ATOM 8986 O O . ASN B 1 515 ? 38.942 -18.469 177.609 1.00 81.84 513 ASN B O 1
ATOM 8999 N N . GLY B 1 517 ? 35.798 -19.692 177.653 1.00 69.42 515 GLY B N 1
ATOM 9000 C CA . GLY B 1 517 ? 35.497 -21.005 177.082 1.00 71.94 515 GLY B CA 1
ATOM 9001 C C . GLY B 1 517 ? 36.723 -21.801 176.651 1.00 78.83 515 GLY B C 1
ATOM 9002 O O . GLY B 1 517 ? 36.744 -23.028 176.776 1.00 68.97 515 GLY B O 1
ATOM 9003 N N . GLU B 1 518 ? 37.738 -21.101 176.140 1.00 75.11 516 GLU B N 1
ATOM 9004 C CA . GLU B 1 518 ? 38.998 -21.729 175.745 1.00 68.25 516 GLU B CA 1
ATOM 9005 C C . GLU B 1 518 ? 39.734 -22.204 176.976 1.00 86.21 516 GLU B C 1
ATOM 9006 O O . GLU B 1 518 ? 40.167 -23.363 177.053 1.00 80.73 516 GLU B O 1
ATOM 9012 N N . ALA B 1 519 ? 39.849 -21.288 177.938 1.00 90.50 517 ALA B N 1
ATOM 9013 C CA . ALA B 1 519 ? 40.565 -21.514 179.188 1.00 79.64 517 ALA B CA 1
ATOM 9014 C C . ALA B 1 519 ? 40.018 -22.688 179.995 1.00 71.88 517 ALA B C 1
ATOM 9015 O O . ALA B 1 519 ? 40.790 -23.529 180.424 1.00 87.45 517 ALA B O 1
ATOM 9017 N N . ILE B 1 520 ? 38.701 -22.751 180.187 1.00 66.30 518 ILE B N 1
ATOM 9018 C CA . ILE B 1 520 ? 38.077 -23.882 180.872 1.00 62.20 518 ILE B CA 1
ATOM 9019 C C . ILE B 1 520 ? 38.418 -25.173 180.147 1.00 77.95 518 ILE B C 1
ATOM 9020 O O . ILE B 1 520 ? 38.847 -26.156 180.763 1.00 82.94 518 ILE B O 1
ATOM 9025 N N . THR B 1 521 ? 38.250 -25.155 178.829 1.00 83.27 519 THR B N 1
ATOM 9026 C CA . THR B 1 521 ? 38.539 -26.325 178.007 1.00 81.52 519 THR B CA 1
ATOM 9027 C C . THR B 1 521 ? 39.968 -26.839 178.203 1.00 79.60 519 THR B C 1
ATOM 9028 O O . THR B 1 521 ? 40.166 -28.042 178.380 1.00 89.87 519 THR B O 1
ATOM 9032 N N . ASN B 1 522 ? 40.945 -25.931 178.213 1.00 70.46 520 ASN B N 1
ATOM 9033 C CA . ASN B 1 522 ? 42.329 -26.305 178.502 1.00 66.82 520 ASN B CA 1
ATOM 9034 C C . ASN B 1 522 ? 42.450 -26.921 179.876 1.00 75.27 520 ASN B C 1
ATOM 9035 O O . ASN B 1 522 ? 43.102 -27.946 180.047 1.00 86.57 520 ASN B O 1
ATOM 9040 N N . LEU B 1 523 ? 41.799 -26.288 180.848 1.00 78.54 521 LEU B N 1
ATOM 9041 C CA . LEU B 1 523 ? 41.888 -26.685 182.242 1.00 69.21 521 LEU B CA 1
ATOM 9042 C C . LEU B 1 523 ? 41.417 -28.116 182.413 1.00 63.27 521 LEU B C 1
ATOM 9043 O O . LEU B 1 523 ? 42.051 -28.894 183.127 1.00 70.65 521 LEU B O 1
ATOM 9048 N N . ILE B 1 524 ? 40.332 -28.462 181.724 1.00 64.81 522 ILE B N 1
ATOM 9049 C CA . ILE B 1 524 ? 39.858 -29.847 181.657 1.00 67.21 522 ILE B CA 1
ATOM 9050 C C . ILE B 1 524 ? 40.863 -30.752 180.929 1.00 72.09 522 ILE B C 1
ATOM 9051 O O . ILE B 1 524 ? 41.207 -31.841 181.410 1.00 70.86 522 ILE B O 1
ATOM 9056 N N . GLU B 1 525 ? 41.366 -30.269 179.797 1.00 69.07 523 GLU B N 1
ATOM 9057 C CA . GLU B 1 525 ? 42.270 -31.050 178.951 1.00 82.39 523 GLU B CA 1
ATOM 9058 C C . GLU B 1 525 ? 43.669 -31.245 179.563 1.00 72.75 523 GLU B C 1
ATOM 9059 O O . GLU B 1 525 ? 44.455 -32.049 179.075 1.00 75.43 523 GLU B O 1
ATOM 9065 N N . ARG B 1 526 ? 43.969 -30.506 180.623 1.00 61.02 524 ARG B N 1
ATOM 9066 C CA . ARG B 1 526 ? 45.256 -30.614 181.298 1.00 64.19 524 ARG B CA 1
ATOM 9067 C C . ARG B 1 526 ? 45.198 -31.726 182.345 1.00 73.12 524 ARG B C 1
ATOM 9068 O O . ARG B 1 526 ? 46.223 -32.302 182.703 1.00 77.97 524 ARG B O 1
ATOM 9076 N N . GLU B 1 527 ? 43.996 -32.026 182.826 1.00 70.93 525 GLU B N 1
ATOM 9077 C CA . GLU B 1 527 ? 43.808 -33.114 183.778 1.00 69.60 525 GLU B CA 1
ATOM 9078 C C . GLU B 1 527 ? 43.796 -34.438 183.026 1.00 84.32 525 GLU B C 1
ATOM 9079 O O . GLU B 1 527 ? 44.356 -35.438 183.491 1.00 81.09 525 GLU B O 1
ATOM 9085 N N . ILE B 1 528 ? 43.144 -34.425 181.863 1.00 85.14 526 ILE B N 1
ATOM 9086 C CA . ILE B 1 528 ? 43.062 -35.586 180.987 1.00 73.99 526 ILE B CA 1
ATOM 9087 C C . ILE B 1 528 ? 44.458 -35.934 180.502 1.00 79.24 526 ILE B C 1
ATOM 9088 O O . ILE B 1 528 ? 44.871 -37.098 180.552 1.00 81.35 526 ILE B O 1
ATOM 9093 N N . GLU B 1 529 ? 45.182 -34.906 180.064 1.00 70.81 527 GLU B N 1
ATOM 9094 C CA . GLU B 1 529 ? 46.580 -35.038 179.677 1.00 72.33 527 GLU B CA 1
ATOM 9095 C C . GLU B 1 529 ? 47.366 -35.694 180.798 1.00 64.35 527 GLU B C 1
ATOM 9096 O O . GLU B 1 529 ? 48.046 -36.687 180.579 1.00 80.70 527 GLU B O 1
ATOM 9102 N N . ASN B 1 530 ? 47.234 -35.146 182.002 1.00 66.99 528 ASN B N 1
ATOM 9103 C CA . ASN B 1 530 ? 47.949 -35.635 183.175 1.00 69.70 528 ASN B CA 1
ATOM 9104 C C . ASN B 1 530 ? 47.674 -37.095 183.516 1.00 70.58 528 ASN B C 1
ATOM 9105 O O . ASN B 1 530 ? 48.551 -37.776 184.038 1.00 63.56 528 ASN B O 1
ATOM 9110 N N . VAL B 1 531 ? 46.463 -37.563 183.220 1.00 68.03 529 VAL B N 1
ATOM 9111 C CA . VAL B 1 531 ? 46.113 -38.968 183.416 1.00 73.16 529 VAL B CA 1
ATOM 9112 C C . VAL B 1 531 ? 46.894 -39.843 182.441 1.00 76.08 529 VAL B C 1
ATOM 9113 O O . VAL B 1 531 ? 47.543 -40.813 182.844 1.00 79.42 529 VAL B O 1
ATOM 9117 N N . LYS B 1 532 ? 46.854 -39.468 181.165 1.00 77.51 530 LYS B N 1
ATOM 9118 C CA . LYS B 1 532 ? 47.637 -40.134 180.129 1.00 72.34 530 LYS B CA 1
ATOM 9119 C C . LYS B 1 532 ? 49.132 -40.182 180.473 1.00 75.61 530 LYS B C 1
ATOM 9120 O O . LYS B 1 532 ? 49.861 -41.020 179.944 1.00 93.09 530 LYS B O 1
ATOM 9126 N N . ARG B 1 533 ? 49.578 -39.297 181.364 1.00 62.97 531 ARG B N 1
ATOM 9127 C CA . ARG B 1 533 ? 50.978 -39.262 181.793 1.00 72.46 531 ARG B CA 1
ATOM 9128 C C . ARG B 1 533 ? 51.229 -40.044 183.094 1.00 73.56 531 ARG B C 1
ATOM 9129 O O . ARG B 1 533 ? 52.316 -39.957 183.685 1.00 68.46 531 ARG B O 1
ATOM 9137 N N . GLY B 1 534 ? 50.225 -40.807 183.530 1.00 59.70 532 GLY B N 1
ATOM 9138 C CA . GLY B 1 534 ? 50.352 -41.660 184.715 1.00 62.80 532 GLY B CA 1
ATOM 9139 C C . GLY B 1 534 ? 50.074 -40.971 186.039 1.00 72.29 532 GLY B C 1
ATOM 9140 O O . GLY B 1 534 ? 50.095 -41.608 187.095 1.00 64.20 532 GLY B O 1
ATOM 9141 N N . LYS B 1 535 ? 49.812 -39.665 185.974 1.00 74.62 533 LYS B N 1
ATOM 9142 C CA . LYS B 1 535 ? 49.601 -38.824 187.146 1.00 56.55 533 LYS B CA 1
ATOM 9143 C C . LYS B 1 535 ? 48.111 -38.689 187.404 1.00 67.99 533 LYS B C 1
ATOM 9144 O O . LYS B 1 535 ? 47.316 -38.755 186.463 1.00 60.16 533 LYS B O 1
ATOM 9150 N N . ARG B 1 536 ? 47.734 -38.480 188.668 1.00 59.43 534 ARG B N 1
ATOM 9151 C CA . ARG B 1 536 ? 46.328 -38.263 189.033 1.00 62.61 534 ARG B CA 1
ATOM 9152 C C . ARG B 1 536 ? 45.663 -37.079 188.308 1.00 62.42 534 ARG B C 1
ATOM 9153 O O . ARG B 1 536 ? 46.264 -36.025 188.143 1.00 58.57 534 ARG B O 1
ATOM 9161 N N . GLY B 1 537 ? 44.424 -37.268 187.867 1.00 70.96 535 GLY B N 1
ATOM 9162 C CA . GLY B 1 537 ? 43.629 -36.176 187.305 1.00 64.23 535 GLY B CA 1
ATOM 9163 C C . GLY B 1 537 ? 42.414 -35.939 188.176 1.00 62.89 535 GLY B C 1
ATOM 9164 O O . GLY B 1 537 ? 41.678 -36.879 188.482 1.00 74.82 535 GLY B O 1
ATOM 9165 N N . TYR B 1 538 ? 42.203 -34.686 188.586 1.00 74.48 536 TYR B N 1
ATOM 9166 C CA . TYR B 1 538 ? 41.162 -34.357 189.572 1.00 63.05 536 TYR B CA 1
ATOM 9167 C C . TYR B 1 538 ? 40.549 -32.981 189.415 1.00 64.84 536 TYR B C 1
ATOM 9168 O O . TYR B 1 538 ? 41.244 -31.969 189.248 1.00 71.22 536 TYR B O 1
ATOM 9185 N N . LEU B 1 540 ? 37.387 -30.516 191.245 1.00 70.14 538 LEU B N 1
ATOM 9186 C CA . LEU B 1 540 ? 36.387 -30.281 192.270 1.00 75.11 538 LEU B CA 1
ATOM 9187 C C . LEU B 1 540 ? 35.568 -29.066 191.850 1.00 67.73 538 LEU B C 1
ATOM 9188 O O . LEU B 1 540 ? 36.084 -27.950 191.741 1.00 56.44 538 LEU B O 1
ATOM 9193 N N . LEU B 1 541 ? 34.291 -29.295 191.594 1.00 52.89 539 LEU B N 1
ATOM 9194 C CA . LEU B 1 541 ? 33.418 -28.228 191.140 1.00 65.81 539 LEU B CA 1
ATOM 9195 C C . LEU B 1 541 ? 32.198 -28.096 192.050 1.00 66.90 539 LEU B C 1
ATOM 9196 O O . LEU B 1 541 ? 31.514 -29.080 192.345 1.00 71.41 539 LEU B O 1
ATOM 9201 N N . LYS B 1 542 ? 31.962 -26.873 192.516 1.00 67.49 540 LYS B N 1
ATOM 9202 C CA . LYS B 1 542 ? 30.801 -26.543 193.333 1.00 62.60 540 LYS B CA 1
ATOM 9203 C C . LYS B 1 542 ? 29.918 -25.602 192.536 1.00 72.75 540 LYS B C 1
ATOM 9204 O O . LYS B 1 542 ? 30.365 -24.551 192.055 1.00 72.30 540 LYS B O 1
ATOM 9218 N N . ASN B 1 544 ? 25.548 -24.432 191.487 1.00 93.12 542 ASN B N 1
ATOM 9219 C CA . ASN B 1 544 ? 24.140 -24.370 191.870 1.00 94.24 542 ASN B CA 1
ATOM 9220 C C . ASN B 1 544 ? 23.400 -25.505 191.183 1.00 92.40 542 ASN B C 1
ATOM 9221 O O . ASN B 1 544 ? 22.485 -26.116 191.750 1.00 99.66 542 ASN B O 1
ATOM 9226 N N . GLY B 1 545 ? 23.844 -25.797 189.965 1.00 81.65 543 GLY B N 1
ATOM 9227 C CA . GLY B 1 545 ? 23.342 -26.917 189.181 1.00 74.79 543 GLY B CA 1
ATOM 9228 C C . GLY B 1 545 ? 24.056 -26.896 187.850 1.00 80.84 543 GLY B C 1
ATOM 9229 O O . GLY B 1 545 ? 24.707 -25.902 187.498 1.00 82.55 543 GLY B O 1
ATOM 9230 N N . LEU B 1 546 ? 23.960 -27.986 187.104 1.00 79.76 544 LEU B N 1
ATOM 9231 C CA . LEU B 1 546 ? 24.590 -28.005 185.791 1.00 90.74 544 LEU B CA 1
ATOM 9232 C C . LEU B 1 546 ? 23.700 -28.655 184.757 1.00 95.53 544 LEU B C 1
ATOM 9233 O O . LEU B 1 546 ? 23.490 -29.872 184.763 1.00 98.68 544 LEU B O 1
ATOM 9238 N N . GLN B 1 547 ? 23.166 -27.808 183.885 1.00 94.72 545 GLN B N 1
ATOM 9239 C CA . GLN B 1 547 ? 22.198 -28.205 182.881 1.00 90.76 545 GLN B CA 1
ATOM 9240 C C . GLN B 1 547 ? 22.878 -28.507 181.536 1.00 88.12 545 GLN B C 1
ATOM 9241 O O . GLN B 1 547 ? 22.610 -29.549 180.925 1.00 84.18 545 GLN B O 1
ATOM 9247 N N . ASP B 1 548 ? 23.770 -27.614 181.101 1.00 75.83 546 ASP B N 1
ATOM 9248 C CA . ASP B 1 548 ? 24.366 -27.674 179.757 1.00 97.84 546 ASP B CA 1
ATOM 9249 C C . ASP B 1 548 ? 24.843 -29.080 179.349 1.00 106.12 546 ASP B C 1
ATOM 9250 O O . ASP B 1 548 ? 25.581 -29.745 180.088 1.00 105.58 546 ASP B O 1
ATOM 9255 N N . LYS B 1 549 ? 24.381 -29.516 178.175 1.00 108.06 547 LYS B N 1
ATOM 9256 C CA . LYS B 1 549 ? 24.730 -30.816 177.603 1.00 105.27 547 LYS B CA 1
ATOM 9257 C C . LYS B 1 549 ? 26.222 -30.911 177.293 1.00 101.80 547 LYS B C 1
ATOM 9258 O O . LYS B 1 549 ? 26.881 -31.864 177.721 1.00 99.02 547 LYS B O 1
ATOM 9264 N N . ASN B 1 550 ? 26.743 -29.922 176.559 1.00 90.43 548 ASN B N 1
ATOM 9265 C CA . ASN B 1 550 ? 28.151 -29.907 176.142 1.00 103.13 548 ASN B CA 1
ATOM 9266 C C . ASN B 1 550 ? 29.149 -30.135 177.274 1.00 108.02 548 ASN B C 1
ATOM 9267 O O . ASN B 1 550 ? 30.169 -30.816 177.097 1.00 105.84 548 ASN B O 1
ATOM 9272 N N . VAL B 1 551 ? 28.837 -29.581 178.440 1.00 101.89 549 VAL B N 1
ATOM 9273 C CA . VAL B 1 551 ? 29.724 -29.716 179.581 1.00 104.81 549 VAL B CA 1
ATOM 9274 C C . VAL B 1 551 ? 29.459 -30.967 180.416 1.00 97.89 549 VAL B C 1
ATOM 9275 O O . VAL B 1 551 ? 30.397 -31.525 180.978 1.00 92.98 549 VAL B O 1
ATOM 9279 N N . ILE B 1 552 ? 28.203 -31.419 180.482 1.00 90.02 550 ILE B N 1
ATOM 9280 C CA . ILE B 1 552 ? 27.896 -32.717 181.101 1.00 87.94 550 ILE B CA 1
ATOM 9281 C C . ILE B 1 552 ? 28.664 -33.823 180.359 1.00 93.33 550 ILE B C 1
ATOM 9282 O O . ILE B 1 552 ? 29.253 -34.719 180.975 1.00 93.41 550 ILE B O 1
ATOM 9287 N N . THR B 1 553 ? 28.684 -33.723 179.034 1.00 92.07 551 THR B N 1
ATOM 9288 C CA . THR B 1 553 ? 29.455 -34.640 178.212 1.00 91.90 551 THR B CA 1
ATOM 9289 C C . THR B 1 553 ? 30.958 -34.365 178.345 1.00 93.79 551 THR B C 1
ATOM 9290 O O . THR B 1 553 ? 31.769 -35.294 178.252 1.00 99.46 551 THR B O 1
ATOM 9294 N N . GLN B 1 554 ? 31.333 -33.103 178.566 1.00 88.23 552 GLN B N 1
ATOM 9295 C CA . GLN B 1 554 ? 32.746 -32.777 178.793 1.00 91.86 552 GLN B CA 1
ATOM 9296 C C . GLN B 1 554 ? 33.245 -33.412 180.076 1.00 84.36 552 GLN B C 1
ATOM 9297 O O . GLN B 1 554 ? 34.364 -33.917 180.127 1.00 92.20 552 GLN B O 1
ATOM 9303 N N . LEU B 1 555 ? 32.396 -33.394 181.098 1.00 82.57 553 LEU B N 1
ATOM 9304 C CA . LEU B 1 555 ? 32.671 -34.093 182.350 1.00 92.85 553 LEU B CA 1
ATOM 9305 C C . LEU B 1 555 ? 32.663 -35.613 182.140 1.00 94.67 553 LEU B C 1
ATOM 9306 O O . LEU B 1 555 ? 33.438 -36.332 182.778 1.00 101.93 553 LEU B O 1
ATOM 9311 N N . TYR B 1 556 ? 31.801 -36.096 181.245 1.00 85.80 554 TYR B N 1
ATOM 9312 C CA . TYR B 1 556 ? 31.826 -37.506 180.866 1.00 85.21 554 TYR B CA 1
ATOM 9313 C C . TYR B 1 556 ? 33.132 -37.863 180.161 1.00 85.63 554 TYR B C 1
ATOM 9314 O O . TYR B 1 556 ? 33.718 -38.910 180.433 1.00 91.08 554 TYR B O 1
ATOM 9323 N N . ARG B 1 557 ? 33.594 -36.983 179.277 1.00 78.30 555 ARG B N 1
ATOM 9324 C CA . ARG B 1 557 ? 34.883 -37.172 178.604 1.00 86.87 555 ARG B CA 1
ATOM 9325 C C . ARG B 1 557 ? 36.060 -37.315 179.570 1.00 85.56 555 ARG B C 1
ATOM 9326 O O . ARG B 1 557 ? 36.918 -38.183 179.391 1.00 93.90 555 ARG B O 1
ATOM 9334 N N . ALA B 1 558 ? 36.087 -36.467 180.593 1.00 82.09 556 ALA B N 1
ATOM 9335 C CA . ALA B 1 558 ? 37.123 -36.522 181.609 1.00 68.34 556 ALA B CA 1
ATOM 9336 C C . ALA B 1 558 ? 36.973 -37.773 182.464 1.00 73.75 556 ALA B C 1
ATOM 9337 O O . ALA B 1 558 ? 37.971 -38.386 182.848 1.00 77.73 556 ALA B O 1
ATOM 9339 N N . SER B 1 559 ? 35.726 -38.153 182.746 1.00 73.30 557 SER B N 1
ATOM 9340 C CA . SER B 1 559 ? 35.444 -39.334 183.571 1.00 84.06 557 SER B CA 1
ATOM 9341 C C . SER B 1 559 ? 36.033 -40.619 182.983 1.00 82.10 557 SER B C 1
ATOM 9342 O O . SER B 1 559 ? 36.701 -41.376 183.684 1.00 83.59 557 SER B O 1
ATOM 9345 N N . GLU B 1 560 ? 35.793 -40.850 181.696 1.00 78.76 558 GLU B N 1
ATOM 9346 C CA . GLU B 1 560 ? 36.314 -42.035 181.019 1.00 86.06 558 GLU B CA 1
ATOM 9347 C C . GLU B 1 560 ? 37.829 -41.977 180.847 1.00 79.33 558 GLU B C 1
ATOM 9348 O O . GLU B 1 560 ? 38.511 -43.002 180.926 1.00 91.26 558 GLU B O 1
ATOM 9354 N N . ALA B 1 561 ? 38.355 -40.781 180.618 1.00 62.99 559 ALA B N 1
ATOM 9355 C CA . ALA B 1 561 ? 39.799 -40.607 180.487 1.00 54.89 559 ALA B CA 1
ATOM 9356 C C . ALA B 1 561 ? 40.523 -40.636 181.836 1.00 62.92 559 ALA B C 1
ATOM 9357 O O . ALA B 1 561 ? 41.643 -40.142 181.942 1.00 60.55 559 ALA B O 1
ATOM 9359 N N . GLY B 1 562 ? 39.876 -41.180 182.865 1.00 64.19 560 GLY B N 1
ATOM 9360 C CA . GLY B 1 562 ? 40.532 -41.414 184.154 1.00 74.14 560 GLY B CA 1
ATOM 9361 C C . GLY B 1 562 ? 40.619 -40.243 185.122 1.00 80.30 560 GLY B C 1
ATOM 9362 O O . GLY B 1 562 ? 41.337 -40.314 186.132 1.00 74.26 560 GLY B O 1
ATOM 9363 N N . VAL B 1 563 ? 39.898 -39.165 184.827 1.00 78.86 561 VAL B N 1
ATOM 9364 C CA . VAL B 1 563 ? 39.882 -38.000 185.708 1.00 60.52 561 VAL B CA 1
ATOM 9365 C C . VAL B 1 563 ? 38.799 -38.145 186.780 1.00 68.34 561 VAL B C 1
ATOM 9366 O O . VAL B 1 563 ? 37.620 -38.324 186.463 1.00 70.94 561 VAL B O 1
ATOM 9370 N N . GLU B 1 564 ? 39.213 -38.089 188.044 1.00 65.14 562 GLU B N 1
ATOM 9371 C CA . GLU B 1 564 ? 38.283 -38.044 189.171 1.00 71.98 562 GLU B CA 1
ATOM 9372 C C . GLU B 1 564 ? 37.586 -36.691 189.214 1.00 72.70 562 GLU B C 1
ATOM 9373 O O . GLU B 1 564 ? 38.214 -35.645 188.988 1.00 66.10 562 GLU B O 1
ATOM 9379 N N . ILE B 1 565 ? 36.292 -36.717 189.518 1.00 58.48 563 ILE B N 1
ATOM 9380 C CA . ILE B 1 565 ? 35.471 -35.506 189.535 1.00 68.16 563 ILE B CA 1
ATOM 9381 C C . ILE B 1 565 ? 34.568 -35.473 190.764 1.00 72.36 563 ILE B C 1
ATOM 9382 O O . ILE B 1 565 ? 33.841 -36.432 191.047 1.00 73.80 563 ILE B O 1
ATOM 9387 N N . ASP B 1 566 ? 34.638 -34.373 191.507 1.00 78.17 564 ASP B N 1
ATOM 9388 C CA . ASP B 1 566 ? 33.672 -34.110 192.566 1.00 65.11 564 ASP B CA 1
ATOM 9389 C C . ASP B 1 566 ? 32.723 -33.012 192.122 1.00 53.23 564 ASP B C 1
ATOM 9390 O O . ASP B 1 566 ? 33.160 -31.952 191.680 1.00 75.20 564 ASP B O 1
ATOM 9395 N N . LEU B 1 567 ? 31.428 -33.286 192.202 1.00 66.63 565 LEU B N 1
ATOM 9396 C CA . LEU B 1 567 ? 30.416 -32.266 191.958 1.00 69.23 565 LEU B CA 1
ATOM 9397 C C . LEU B 1 567 ? 29.682 -31.963 193.245 1.00 70.02 565 LEU B C 1
ATOM 9398 O O . LEU B 1 567 ? 29.060 -32.851 193.827 1.00 63.23 565 LEU B O 1
ATOM 9403 N N . ILE B 1 568 ? 29.793 -30.720 193.707 1.00 58.77 566 ILE B N 1
ATOM 9404 C CA . ILE B 1 568 ? 28.961 -30.240 194.799 1.00 63.11 566 ILE B CA 1
ATOM 9405 C C . ILE B 1 568 ? 27.890 -29.338 194.180 1.00 73.31 566 ILE B C 1
ATOM 9406 O O . ILE B 1 568 ? 28.202 -28.287 193.619 1.00 71.73 566 ILE B O 1
ATOM 9411 N N . VAL B 1 569 ? 26.634 -29.774 194.251 1.00 70.74 567 VAL B N 1
ATOM 9412 C CA . VAL B 1 569 ? 25.518 -29.043 193.644 1.00 70.55 567 VAL B CA 1
ATOM 9413 C C . VAL B 1 569 ? 24.316 -29.068 194.557 1.00 82.14 567 VAL B C 1
ATOM 9414 O O . VAL B 1 569 ? 24.255 -29.884 195.477 1.00 87.43 567 VAL B O 1
ATOM 9418 N N . ARG B 1 570 ? 23.340 -28.206 194.282 1.00 86.47 568 ARG B N 1
ATOM 9419 C CA . ARG B 1 570 ? 22.136 -28.167 195.108 1.00 83.72 568 ARG B CA 1
ATOM 9420 C C . ARG B 1 570 ? 20.803 -28.425 194.383 1.00 88.15 568 ARG B C 1
ATOM 9421 O O . ARG B 1 570 ? 20.053 -29.322 194.789 1.00 92.20 568 ARG B O 1
ATOM 9429 N N . GLY B 1 571 ? 20.524 -27.667 193.315 1.00 89.83 569 GLY B N 1
ATOM 9430 C CA . GLY B 1 571 ? 19.152 -27.522 192.777 1.00 84.20 569 GLY B CA 1
ATOM 9431 C C . GLY B 1 571 ? 18.695 -28.432 191.648 1.00 89.60 569 GLY B C 1
ATOM 9432 O O . GLY B 1 571 ? 18.335 -29.592 191.886 1.00 81.13 569 GLY B O 1
ATOM 9433 N N . ILE B 1 572 ? 18.682 -27.889 190.425 1.00 97.63 570 ILE B N 1
ATOM 9434 C CA . ILE B 1 572 ? 18.288 -28.633 189.212 1.00 99.71 570 ILE B CA 1
ATOM 9435 C C . ILE B 1 572 ? 19.503 -29.029 188.368 1.00 107.06 570 ILE B C 1
ATOM 9436 O O . ILE B 1 572 ? 20.239 -28.170 187.864 1.00 114.53 570 ILE B O 1
ATOM 9441 N N . CYS B 1 573 ? 19.697 -30.337 188.217 1.00 112.65 571 CYS B N 1
ATOM 9442 C CA . CYS B 1 573 ? 20.794 -30.886 187.422 1.00 112.65 571 CYS B CA 1
ATOM 9443 C C . CYS B 1 573 ? 20.367 -32.247 186.859 1.00 114.66 571 CYS B C 1
ATOM 9444 O O . CYS B 1 573 ? 19.683 -33.018 187.546 1.00 114.28 571 CYS B O 1
ATOM 9447 N N . CYS B 1 574 ? 20.764 -32.534 185.616 1.00 113.78 572 CYS B N 1
ATOM 9448 C CA . CYS B 1 574 ? 20.316 -33.749 184.915 1.00 111.26 572 CYS B CA 1
ATOM 9449 C C . CYS B 1 574 ? 21.418 -34.779 184.591 1.00 109.89 572 CYS B C 1
ATOM 9450 O O . CYS B 1 574 ? 21.128 -35.840 184.017 1.00 108.72 572 CYS B O 1
ATOM 9453 N N . LEU B 1 575 ? 22.665 -34.465 184.962 1.00 112.12 573 LEU B N 1
ATOM 9454 C CA . LEU B 1 575 ? 23.789 -35.422 184.873 1.00 114.11 573 LEU B CA 1
ATOM 9455 C C . LEU B 1 575 ? 23.563 -36.630 185.788 1.00 105.42 573 LEU B C 1
ATOM 9456 O O . LEU B 1 575 ? 23.596 -36.511 187.018 1.00 98.01 573 LEU B O 1
ATOM 9461 N N . VAL B 1 576 ? 23.344 -37.787 185.170 1.00 105.25 574 VAL B N 1
ATOM 9462 C CA . VAL B 1 576 ? 23.139 -39.033 185.902 1.00 104.60 574 VAL B CA 1
ATOM 9463 C C . VAL B 1 576 ? 24.498 -39.639 186.310 1.00 111.88 574 VAL B C 1
ATOM 9464 O O . VAL B 1 576 ? 25.434 -39.685 185.495 1.00 107.59 574 VAL B O 1
ATOM 9468 N N . PRO B 1 577 ? 24.631 -40.054 187.589 1.00 110.06 575 PRO B N 1
ATOM 9469 C CA . PRO B 1 577 ? 25.794 -40.840 187.995 1.00 109.01 575 PRO B CA 1
ATOM 9470 C C . PRO B 1 577 ? 25.521 -42.361 187.939 1.00 112.57 575 PRO B C 1
ATOM 9471 O O . PRO B 1 577 ? 24.430 -42.781 187.521 1.00 104.96 575 PRO B O 1
ATOM 9475 N N . ASP B 1 578 ? 26.525 -43.155 188.334 1.00 116.78 576 ASP B N 1
ATOM 9476 C CA . ASP B 1 578 ? 26.459 -44.635 188.421 1.00 111.86 576 ASP B CA 1
ATOM 9477 C C . ASP B 1 578 ? 26.463 -45.391 187.084 1.00 112.12 576 ASP B C 1
ATOM 9478 O O . ASP B 1 578 ? 26.090 -46.570 187.029 1.00 109.16 576 ASP B O 1
ATOM 9491 N N . PRO B 1 580 ? 28.623 -46.420 183.255 1.00 118.15 578 PRO B N 1
ATOM 9492 C CA . PRO B 1 580 ? 29.841 -46.469 182.431 1.00 121.19 578 PRO B CA 1
ATOM 9493 C C . PRO B 1 580 ? 30.562 -45.128 182.124 1.00 121.94 578 PRO B C 1
ATOM 9494 O O . PRO B 1 580 ? 31.798 -45.103 182.032 1.00 122.86 578 PRO B O 1
ATOM 9498 N N . GLN B 1 581 ? 29.810 -44.038 181.978 1.00 108.74 579 GLN B N 1
ATOM 9499 C CA . GLN B 1 581 ? 30.416 -42.731 181.726 1.00 105.79 579 GLN B CA 1
ATOM 9500 C C . GLN B 1 581 ? 30.513 -41.855 182.996 1.00 106.82 579 GLN B C 1
ATOM 9501 O O . GLN B 1 581 ? 30.832 -40.663 182.911 1.00 110.84 579 GLN B O 1
ATOM 9507 N N . SER B 1 582 ? 30.263 -42.451 184.165 1.00 95.18 580 SER B N 1
ATOM 9508 C CA . SER B 1 582 ? 30.302 -41.718 185.440 1.00 93.42 580 SER B CA 1
ATOM 9509 C C . SER B 1 582 ? 30.729 -42.571 186.643 1.00 95.44 580 SER B C 1
ATOM 9510 O O . SER B 1 582 ? 30.072 -42.555 187.699 1.00 84.58 580 SER B O 1
ATOM 9513 N N . ARG B 1 583 ? 31.821 -43.314 186.484 1.00 84.22 581 ARG B N 1
ATOM 9514 C CA . ARG B 1 583 ? 32.389 -44.061 187.603 1.00 85.95 581 ARG B CA 1
ATOM 9515 C C . ARG B 1 583 ? 33.311 -43.125 188.361 1.00 89.20 581 ARG B C 1
ATOM 9516 O O . ARG B 1 583 ? 33.559 -43.306 189.554 1.00 89.09 581 ARG B O 1
ATOM 9524 N N . ASN B 1 584 ? 33.822 -42.130 187.642 1.00 92.79 582 ASN B N 1
ATOM 9525 C CA . ASN B 1 584 ? 34.778 -41.175 188.185 1.00 87.99 582 ASN B CA 1
ATOM 9526 C C . ASN B 1 584 ? 34.149 -39.847 188.614 1.00 85.15 582 ASN B C 1
ATOM 9527 O O . ASN B 1 584 ? 34.869 -38.915 188.984 1.00 70.71 582 ASN B O 1
ATOM 9532 N N . ILE B 1 585 ? 32.815 -39.772 188.567 1.00 75.41 583 ILE B N 1
ATOM 9533 C CA . ILE B 1 585 ? 32.088 -38.563 188.958 1.00 76.35 583 ILE B CA 1
ATOM 9534 C C . ILE B 1 585 ? 31.239 -38.795 190.211 1.00 75.75 583 ILE B C 1
ATOM 9535 O O . ILE B 1 585 ? 30.196 -39.447 190.151 1.00 86.65 583 ILE B O 1
ATOM 9540 N N . ARG B 1 586 ? 31.707 -38.267 191.343 1.00 80.32 584 ARG B N 1
ATOM 9541 C CA . ARG B 1 586 ? 30.947 -38.288 192.593 1.00 70.08 584 ARG B CA 1
ATOM 9542 C C . ARG B 1 586 ? 30.217 -36.965 192.722 1.00 78.17 584 ARG B C 1
ATOM 9543 O O . ARG B 1 586 ? 30.755 -35.909 192.381 1.00 80.56 584 ARG B O 1
ATOM 9551 N N . VAL B 1 587 ? 28.989 -37.027 193.218 1.00 78.44 585 VAL B N 1
ATOM 9552 C CA . VAL B 1 587 ? 28.114 -35.867 193.202 1.00 76.86 585 VAL B CA 1
ATOM 9553 C C . VAL B 1 587 ? 27.434 -35.687 194.561 1.00 72.75 585 VAL B C 1
ATOM 9554 O O . VAL B 1 587 ? 26.466 -36.370 194.894 1.00 80.07 585 VAL B O 1
ATOM 9558 N N . THR B 1 588 ? 27.985 -34.767 195.349 1.00 84.04 586 THR B N 1
ATOM 9559 C CA . THR B 1 588 ? 27.469 -34.432 196.679 1.00 78.38 586 THR B CA 1
ATOM 9560 C C . THR B 1 588 ? 26.395 -33.341 196.609 1.00 76.15 586 THR B C 1
ATOM 9561 O O . THR B 1 588 ? 26.483 -32.413 195.799 1.00 81.54 586 THR B O 1
ATOM 9565 N N . ARG B 1 589 ? 25.383 -33.457 197.461 1.00 70.51 587 ARG B N 1
ATOM 9566 C CA . ARG B 1 589 ? 24.314 -32.470 197.516 1.00 64.02 587 ARG B CA 1
ATOM 9567 C C . ARG B 1 589 ? 24.053 -32.166 198.968 1.00 59.05 587 ARG B C 1
ATOM 9568 O O . ARG B 1 589 ? 23.473 -32.982 199.679 1.00 71.06 587 ARG B O 1
ATOM 9576 N N . LEU B 1 590 ? 24.482 -30.986 199.405 1.00 74.56 588 LEU B N 1
ATOM 9577 C CA . LEU B 1 590 ? 24.467 -30.624 200.828 1.00 73.55 588 LEU B CA 1
ATOM 9578 C C . LEU B 1 590 ? 23.064 -30.405 201.385 1.00 72.68 588 LEU B C 1
ATOM 9579 O O . LEU B 1 590 ? 22.177 -29.888 200.693 1.00 72.36 588 LEU B O 1
ATOM 9584 N N . VAL B 1 591 ? 22.869 -30.808 202.637 1.00 62.36 589 VAL B N 1
ATOM 9585 C CA . VAL B 1 591 ? 21.567 -30.679 203.283 1.00 77.28 589 VAL B CA 1
ATOM 9586 C C . VAL B 1 591 ? 21.709 -29.641 204.366 1.00 76.10 589 VAL B C 1
ATOM 9587 O O . VAL B 1 591 ? 22.048 -29.969 205.508 1.00 79.16 589 VAL B O 1
ATOM 9591 N N . ASP B 1 592 ? 21.461 -28.382 204.012 1.00 76.18 590 ASP B N 1
ATOM 9592 C CA . ASP B 1 592 ? 21.683 -27.314 204.975 1.00 69.43 590 ASP B CA 1
ATOM 9593 C C . ASP B 1 592 ? 20.784 -26.097 204.825 1.00 73.26 590 ASP B C 1
ATOM 9594 O O . ASP B 1 592 ? 20.095 -25.919 203.818 1.00 76.60 590 ASP B O 1
ATOM 9607 N N . TYR B 1 594 ? 21.460 -22.469 204.887 1.00 56.35 592 TYR B N 1
ATOM 9608 C CA . TYR B 1 594 ? 21.760 -21.394 203.948 1.00 56.07 592 TYR B CA 1
ATOM 9609 C C . TYR B 1 594 ? 21.769 -21.952 202.529 1.00 62.83 592 TYR B C 1
ATOM 9610 O O . TYR B 1 594 ? 22.089 -23.119 202.315 1.00 71.38 592 TYR B O 1
ATOM 9619 N N . LEU B 1 595 ? 21.420 -21.105 201.567 1.00 61.61 593 LEU B N 1
ATOM 9620 C CA . LEU B 1 595 ? 21.454 -21.462 200.160 1.00 60.65 593 LEU B CA 1
ATOM 9621 C C . LEU B 1 595 ? 22.877 -21.349 199.647 1.00 77.69 593 LEU B C 1
ATOM 9622 O O . LEU B 1 595 ? 23.406 -20.237 199.497 1.00 70.06 593 LEU B O 1
ATOM 9627 N N . GLU B 1 596 ? 23.490 -22.500 199.377 1.00 73.92 594 GLU B N 1
ATOM 9628 C CA . GLU B 1 596 ? 24.858 -22.545 198.882 1.00 65.02 594 GLU B CA 1
ATOM 9629 C C . GLU B 1 596 ? 24.976 -21.916 197.491 1.00 67.65 594 GLU B C 1
ATOM 9630 O O . GLU B 1 596 ? 24.725 -22.565 196.479 1.00 81.32 594 GLU B O 1
ATOM 9636 N N . HIS B 1 597 ? 25.362 -20.644 197.452 1.00 62.08 595 HIS B N 1
ATOM 9637 C CA . HIS B 1 597 ? 25.404 -19.898 196.200 1.00 55.30 595 HIS B CA 1
ATOM 9638 C C . HIS B 1 597 ? 26.798 -19.778 195.548 1.00 64.76 595 HIS B C 1
ATOM 9639 O O . HIS B 1 597 ? 26.903 -19.506 194.346 1.00 59.00 595 HIS B O 1
ATOM 9646 N N . SER B 1 598 ? 27.859 -19.966 196.332 1.00 72.41 596 SER B N 1
ATOM 9647 C CA . SER B 1 598 ? 29.227 -20.003 195.795 1.00 67.55 596 SER B CA 1
ATOM 9648 C C . SER B 1 598 ? 29.332 -20.909 194.567 1.00 70.92 596 SER B C 1
ATOM 9649 O O . SER B 1 598 ? 28.755 -22.008 194.515 1.00 70.33 596 SER B O 1
ATOM 9652 N N . ARG B 1 599 ? 30.062 -20.434 193.573 1.00 57.52 597 ARG B N 1
ATOM 9653 C CA . ARG B 1 599 ? 30.395 -21.252 192.435 1.00 49.37 597 ARG B CA 1
ATOM 9654 C C . ARG B 1 599 ? 31.917 -21.299 192.296 1.00 63.88 597 ARG B C 1
ATOM 9655 O O . ARG B 1 599 ? 32.549 -20.308 191.910 1.00 56.59 597 ARG B O 1
ATOM 9663 N N . ILE B 1 600 ? 32.500 -22.448 192.648 1.00 64.47 598 ILE B N 1
ATOM 9664 C CA . ILE B 1 600 ? 33.958 -22.591 192.731 1.00 60.21 598 ILE B CA 1
ATOM 9665 C C . ILE B 1 600 ? 34.467 -23.703 191.812 1.00 63.38 598 ILE B C 1
ATOM 9666 O O . ILE B 1 600 ? 33.842 -24.760 191.693 1.00 56.88 598 ILE B O 1
ATOM 9671 N N . TRP B 1 601 ? 35.596 -23.452 191.151 1.00 70.61 599 TRP B N 1
ATOM 9672 C CA . TRP B 1 601 ? 36.235 -24.456 190.293 1.00 68.54 599 TRP B CA 1
ATOM 9673 C C . TRP B 1 601 ? 37.625 -24.794 190.799 1.00 69.71 599 TRP B C 1
ATOM 9674 O O . TRP B 1 601 ? 38.476 -23.915 190.934 1.00 84.79 599 TRP B O 1
ATOM 9685 N N . CYS B 1 602 ? 37.871 -26.067 191.068 1.00 72.56 600 CYS B N 1
ATOM 9686 C CA . CYS B 1 602 ? 39.194 -26.469 191.522 1.00 69.73 600 CYS B CA 1
ATOM 9687 C C . CYS B 1 602 ? 39.856 -27.481 190.587 1.00 62.83 600 CYS B C 1
ATOM 9688 O O . CYS B 1 602 ? 39.373 -28.603 190.421 1.00 72.30 600 CYS B O 1
ATOM 9691 N N . PHE B 1 603 ? 40.959 -27.068 189.976 1.00 52.59 601 PHE B N 1
ATOM 9692 C CA . PHE B 1 603 ? 41.719 -27.939 189.090 1.00 59.09 601 PHE B CA 1
ATOM 9693 C C . PHE B 1 603 ? 42.990 -28.422 189.767 1.00 65.26 601 PHE B C 1
ATOM 9694 O O . PHE B 1 603 ? 43.828 -27.606 190.187 1.00 57.91 601 PHE B O 1
ATOM 9702 N N . HIS B 1 604 ? 43.122 -29.747 189.873 1.00 58.74 602 HIS B N 1
ATOM 9703 C CA . HIS B 1 604 ? 44.183 -30.353 190.683 1.00 60.84 602 HIS B CA 1
ATOM 9704 C C . HIS B 1 604 ? 45.609 -30.096 190.182 1.00 47.12 602 HIS B C 1
ATOM 9705 O O . HIS B 1 604 ? 46.531 -29.926 190.984 1.00 57.88 602 HIS B O 1
ATOM 9712 N N . ASN B 1 605 ? 45.769 -30.080 188.862 1.00 50.75 603 ASN B N 1
ATOM 9713 C CA . ASN B 1 605 ? 47.033 -29.745 188.219 1.00 62.04 603 ASN B CA 1
ATOM 9714 C C . ASN B 1 605 ? 48.233 -30.439 188.850 1.00 75.26 603 ASN B C 1
ATOM 9715 O O . ASN B 1 605 ? 49.201 -29.784 189.256 1.00 73.44 603 ASN B O 1
ATOM 9720 N N . GLY B 1 606 ? 48.138 -31.764 188.960 1.00 75.35 604 GLY B N 1
ATOM 9721 C CA . GLY B 1 606 ? 49.196 -32.578 189.529 1.00 54.66 604 GLY B CA 1
ATOM 9722 C C . GLY B 1 606 ? 49.732 -32.061 190.851 1.00 75.04 604 GLY B C 1
ATOM 9723 O O . GLY B 1 606 ? 50.946 -32.105 191.090 1.00 85.08 604 GLY B O 1
ATOM 9724 N N . GLY B 1 607 ? 48.842 -31.549 191.702 1.00 62.19 605 GLY B N 1
ATOM 9725 C CA . GLY B 1 607 ? 49.239 -31.093 193.039 1.00 60.03 605 GLY B CA 1
ATOM 9726 C C . GLY B 1 607 ? 49.568 -29.618 193.213 1.00 67.59 605 GLY B C 1
ATOM 9727 O O . GLY B 1 607 ? 49.581 -29.119 194.337 1.00 77.56 605 GLY B O 1
ATOM 9728 N N . LYS B 1 608 ? 49.864 -28.922 192.117 1.00 73.79 606 LYS B N 1
ATOM 9729 C CA . LYS B 1 608 ? 49.992 -27.462 192.147 1.00 71.76 606 LYS B CA 1
ATOM 9730 C C . LYS B 1 608 ? 48.605 -26.925 191.812 1.00 77.20 606 LYS B C 1
ATOM 9731 O O . LYS B 1 608 ? 48.273 -26.734 190.640 1.00 71.89 606 LYS B O 1
ATOM 9737 N N . GLU B 1 609 ? 47.793 -26.704 192.846 1.00 83.00 607 GLU B N 1
ATOM 9738 C CA . GLU B 1 609 ? 46.341 -26.583 192.683 1.00 82.42 607 GLU B CA 1
ATOM 9739 C C . GLU B 1 609 ? 45.914 -25.225 192.149 1.00 75.91 607 GLU B C 1
ATOM 9740 O O . GLU B 1 609 ? 46.512 -24.197 192.475 1.00 84.86 607 GLU B O 1
ATOM 9746 N N . GLU B 1 610 ? 44.884 -25.233 191.312 1.00 66.79 608 GLU B N 1
ATOM 9747 C CA . GLU B 1 610 ? 44.317 -23.997 190.796 1.00 66.57 608 GLU B CA 1
ATOM 9748 C C . GLU B 1 610 ? 42.834 -23.846 191.162 1.00 73.11 608 GLU B C 1
ATOM 9749 O O . GLU B 1 610 ? 42.030 -24.767 190.961 1.00 73.15 608 GLU B O 1
ATOM 9755 N N . VAL B 1 611 ? 42.490 -22.684 191.718 1.00 62.92 609 VAL B N 1
ATOM 9756 C CA . VAL B 1 611 ? 41.134 -22.419 192.217 1.00 58.04 609 VAL B CA 1
ATOM 9757 C C . VAL B 1 611 ? 40.511 -21.199 191.541 1.00 61.74 609 VAL B C 1
ATOM 9758 O O . VAL B 1 611 ? 41.193 -20.194 191.294 1.00 45.29 609 VAL B O 1
ATOM 9762 N N . PHE B 1 612 ? 39.213 -21.299 191.250 1.00 65.34 610 PHE B N 1
ATOM 9763 C CA . PHE B 1 612 ? 38.475 -20.219 190.612 1.00 61.49 610 PHE B CA 1
ATOM 9764 C C . PHE B 1 612 ? 37.186 -19.877 191.347 1.00 65.16 610 PHE B C 1
ATOM 9765 O O . PHE B 1 612 ? 36.390 -20.763 191.670 1.00 67.35 610 PHE B O 1
ATOM 9773 N N . ILE B 1 613 ? 37.027 -18.582 191.630 1.00 65.51 611 ILE B N 1
ATOM 9774 C CA . ILE B 1 613 ? 35.766 -17.955 192.045 1.00 54.66 611 ILE B CA 1
ATOM 9775 C C . ILE B 1 613 ? 35.022 -17.675 190.753 1.00 54.97 611 ILE B C 1
ATOM 9776 O O . ILE B 1 613 ? 35.612 -17.134 189.814 1.00 60.55 611 ILE B O 1
ATOM 9781 N N . SER B 1 614 ? 33.742 -18.027 190.674 1.00 53.88 612 SER B N 1
ATOM 9782 C CA . SER B 1 614 ? 33.019 -17.778 189.429 1.00 56.45 612 SER B CA 1
ATOM 9783 C C . SER B 1 614 ? 31.615 -17.210 189.586 1.00 69.78 612 SER B C 1
ATOM 9784 O O . SER B 1 614 ? 30.846 -17.623 190.471 1.00 64.53 612 SER B O 1
ATOM 9787 N N . SER B 1 615 ? 31.296 -16.282 188.682 1.00 73.06 613 SER B N 1
ATOM 9788 C CA . SER B 1 615 ? 30.031 -15.548 188.695 1.00 83.58 613 SER B CA 1
ATOM 9789 C C . SER B 1 615 ? 28.868 -16.356 188.115 1.00 83.82 613 SER B C 1
ATOM 9790 O O . SER B 1 615 ? 27.708 -15.979 188.267 1.00 84.21 613 SER B O 1
ATOM 9793 N N . ALA B 1 616 ? 29.192 -17.472 187.465 1.00 87.93 614 ALA B N 1
ATOM 9794 C CA . ALA B 1 616 ? 28.199 -18.356 186.866 1.00 82.25 614 ALA B CA 1
ATOM 9795 C C . ALA B 1 616 ? 28.731 -19.773 186.798 1.00 81.16 614 ALA B C 1
ATOM 9796 O O . ALA B 1 616 ? 29.819 -20.063 187.295 1.00 89.51 614 ALA B O 1
ATOM 9798 N N . ASP B 1 617 ? 27.948 -20.654 186.187 1.00 83.14 615 ASP B N 1
ATOM 9799 C CA . ASP B 1 617 ? 28.397 -22.013 185.899 1.00 90.11 615 ASP B CA 1
ATOM 9800 C C . ASP B 1 617 ? 28.137 -22.394 184.438 1.00 89.95 615 ASP B C 1
ATOM 9801 O O . ASP B 1 617 ? 27.288 -21.797 183.772 1.00 95.78 615 ASP B O 1
ATOM 9806 N N . TRP B 1 618 ? 28.874 -23.389 183.956 1.00 87.41 616 TRP B N 1
ATOM 9807 C CA . TRP B 1 618 ? 28.900 -23.740 182.534 1.00 93.99 616 TRP B CA 1
ATOM 9808 C C . TRP B 1 618 ? 27.520 -24.117 181.975 1.00 90.07 616 TRP B C 1
ATOM 9809 O O . TRP B 1 618 ? 27.305 -24.121 180.759 1.00 82.05 616 TRP B O 1
ATOM 9820 N N . LEU B 1 623 ? 27.869 -19.660 179.128 1.00 113.48 621 LEU B N 1
ATOM 9821 C CA . LEU B 1 623 ? 29.199 -19.113 178.857 1.00 113.40 621 LEU B CA 1
ATOM 9822 C C . LEU B 1 623 ? 29.214 -18.211 177.612 1.00 120.25 621 LEU B C 1
ATOM 9823 O O . LEU B 1 623 ? 30.215 -17.538 177.340 1.00 121.73 621 LEU B O 1
ATOM 9828 N N . TYR B 1 624 ? 28.098 -18.190 176.875 1.00 126.01 622 TYR B N 1
ATOM 9829 C CA . TYR B 1 624 ? 28.017 -17.523 175.562 1.00 121.00 622 TYR B CA 1
ATOM 9830 C C . TYR B 1 624 ? 26.912 -16.450 175.472 1.00 122.40 622 TYR B C 1
ATOM 9831 O O . TYR B 1 624 ? 26.874 -15.678 174.507 1.00 121.36 622 TYR B O 1
ATOM 9840 N N . ASN B 1 625 ? 26.024 -16.408 176.470 1.00 120.81 623 ASN B N 1
ATOM 9841 C CA . ASN B 1 625 ? 24.898 -15.458 176.504 1.00 113.32 623 ASN B CA 1
ATOM 9842 C C . ASN B 1 625 ? 25.280 -14.082 177.077 1.00 114.20 623 ASN B C 1
ATOM 9843 O O . ASN B 1 625 ? 25.538 -13.141 176.321 1.00 122.07 623 ASN B O 1
ATOM 9848 N N . ARG B 1 626 ? 25.307 -13.975 178.407 1.00 101.78 624 ARG B N 1
ATOM 9849 C CA . ARG B 1 626 ? 25.753 -12.766 179.108 1.00 83.87 624 ARG B CA 1
ATOM 9850 C C . ARG B 1 626 ? 27.278 -12.680 179.149 1.00 89.84 624 ARG B C 1
ATOM 9851 O O . ARG B 1 626 ? 27.978 -13.434 178.469 1.00 99.88 624 ARG B O 1
ATOM 9859 N N . ILE B 1 627 ? 27.794 -11.765 179.963 1.00 91.66 625 ILE B N 1
ATOM 9860 C CA . ILE B 1 627 ? 29.219 -11.760 180.294 1.00 83.62 625 ILE B CA 1
ATOM 9861 C C . ILE B 1 627 ? 29.428 -12.273 181.720 1.00 86.75 625 ILE B C 1
ATOM 9862 O O . ILE B 1 627 ? 28.867 -11.738 182.686 1.00 96.90 625 ILE B O 1
ATOM 9867 N N . GLU B 1 628 ? 30.225 -13.327 181.834 1.00 78.03 626 GLU B N 1
ATOM 9868 C CA . GLU B 1 628 ? 30.560 -13.909 183.118 1.00 70.85 626 GLU B CA 1
ATOM 9869 C C . GLU B 1 628 ? 32.024 -13.713 183.427 1.00 71.76 626 GLU B C 1
ATOM 9870 O O . GLU B 1 628 ? 32.841 -13.435 182.542 1.00 62.97 626 GLU B O 1
ATOM 9876 N N . THR B 1 629 ? 32.350 -13.869 184.699 1.00 66.45 627 THR B N 1
ATOM 9877 C CA . THR B 1 629 ? 33.716 -13.772 185.144 1.00 62.15 627 THR B CA 1
ATOM 9878 C C . THR B 1 629 ? 34.115 -14.959 186.017 1.00 72.49 627 THR B C 1
ATOM 9879 O O . THR B 1 629 ? 33.352 -15.424 186.880 1.00 72.31 627 THR B O 1
ATOM 9883 N N . ALA B 1 630 ? 35.319 -15.456 185.773 1.00 67.37 628 ALA B N 1
ATOM 9884 C CA . ALA B 1 630 ? 35.927 -16.407 186.676 1.00 60.06 628 ALA B CA 1
ATOM 9885 C C . ALA B 1 630 ? 37.241 -15.814 187.103 1.00 63.69 628 ALA B C 1
ATOM 9886 O O . ALA B 1 630 ? 38.024 -15.335 186.274 1.00 74.17 628 ALA B O 1
ATOM 9888 N N . CYS B 1 631 ? 37.479 -15.834 188.403 1.00 55.97 629 CYS B N 1
ATOM 9889 C CA . CYS B 1 631 ? 38.678 -15.240 188.927 1.00 50.80 629 CYS B CA 1
ATOM 9890 C C . CYS B 1 631 ? 39.528 -16.276 189.628 1.00 56.99 629 CYS B C 1
ATOM 9891 O O . CYS B 1 631 ? 39.056 -16.968 190.521 1.00 60.62 629 CYS B O 1
ATOM 9894 N N . PRO B 1 632 ? 40.787 -16.400 189.203 1.00 61.16 630 PRO B N 1
ATOM 9895 C CA . PRO B 1 632 ? 41.713 -17.277 189.883 1.00 59.91 630 PRO B CA 1
ATOM 9896 C C . PRO B 1 632 ? 41.989 -16.746 191.276 1.00 60.68 630 PRO B C 1
ATOM 9897 O O . PRO B 1 632 ? 42.011 -15.533 191.471 1.00 67.03 630 PRO B O 1
ATOM 9901 N N . VAL B 1 633 ? 42.188 -17.648 192.234 1.00 55.23 631 VAL B N 1
ATOM 9902 C CA . VAL B 1 633 ? 42.589 -17.248 193.580 1.00 58.30 631 VAL B CA 1
ATOM 9903 C C . VAL B 1 633 ? 44.106 -17.385 193.695 1.00 66.58 631 VAL B C 1
ATOM 9904 O O . VAL B 1 633 ? 44.609 -18.425 194.099 1.00 85.62 631 VAL B O 1
ATOM 9908 N N . LEU B 1 634 ? 44.833 -16.336 193.311 1.00 70.70 632 LEU B N 1
ATOM 9909 C CA . LEU B 1 634 ? 46.305 -16.381 193.237 1.00 65.88 632 LEU B CA 1
ATOM 9910 C C . LEU B 1 634 ? 47.003 -16.681 194.567 1.00 66.13 632 LEU B C 1
ATOM 9911 O O . LEU B 1 634 ? 47.916 -17.506 194.618 1.00 79.21 632 LEU B O 1
ATOM 9916 N N . ASP B 1 635 ? 46.562 -16.012 195.628 1.00 61.55 633 ASP B N 1
ATOM 9917 C CA . ASP B 1 635 ? 47.167 -16.137 196.953 1.00 69.15 633 ASP B CA 1
ATOM 9918 C C . ASP B 1 635 ? 47.036 -17.555 197.529 1.00 74.21 633 ASP B C 1
ATOM 9919 O O . ASP B 1 635 ? 45.920 -18.018 197.809 1.00 65.49 633 ASP B O 1
ATOM 9924 N N . PRO B 1 636 ? 48.187 -18.236 197.714 1.00 74.77 634 PRO B N 1
ATOM 9925 C CA . PRO B 1 636 ? 48.298 -19.606 198.228 1.00 68.14 634 PRO B CA 1
ATOM 9926 C C . PRO B 1 636 ? 47.422 -19.879 199.450 1.00 64.97 634 PRO B C 1
ATOM 9927 O O . PRO B 1 636 ? 46.646 -20.848 199.450 1.00 49.25 634 PRO B O 1
ATOM 9931 N N . THR B 1 637 ? 47.537 -19.023 200.467 1.00 52.82 635 THR B N 1
ATOM 9932 C CA . THR B 1 637 ? 46.818 -19.211 201.725 1.00 64.76 635 THR B CA 1
ATOM 9933 C C . THR B 1 637 ? 45.304 -19.118 201.547 1.00 71.63 635 THR B C 1
ATOM 9934 O O . THR B 1 637 ? 44.549 -19.847 202.201 1.00 64.82 635 THR B O 1
ATOM 9938 N N . LEU B 1 638 ? 44.877 -18.247 200.635 1.00 72.77 636 LEU B N 1
ATOM 9939 C CA . LEU B 1 638 ? 43.471 -18.150 200.249 1.00 71.15 636 LEU B CA 1
ATOM 9940 C C . LEU B 1 638 ? 43.038 -19.372 199.425 1.00 67.79 636 LEU B C 1
ATOM 9941 O O . LEU B 1 638 ? 41.908 -19.850 199.552 1.00 75.90 636 LEU B O 1
ATOM 9946 N N . ARG B 1 639 ? 43.940 -19.886 198.595 1.00 49.43 637 ARG B N 1
ATOM 9947 C CA . ARG B 1 639 ? 43.675 -21.146 197.889 1.00 60.63 637 ARG B CA 1
ATOM 9948 C C . ARG B 1 639 ? 43.552 -22.336 198.829 1.00 52.57 637 ARG B C 1
ATOM 9949 O O . ARG B 1 639 ? 42.664 -23.168 198.661 1.00 58.17 637 ARG B O 1
ATOM 9957 N N . ARG B 1 640 ? 44.447 -22.415 199.810 1.00 51.51 638 ARG B N 1
ATOM 9958 C CA . ARG B 1 640 ? 44.323 -23.401 200.873 1.00 50.63 638 ARG B CA 1
ATOM 9959 C C . ARG B 1 640 ? 42.933 -23.294 201.520 1.00 44.67 638 ARG B C 1
ATOM 9960 O O . ARG B 1 640 ? 42.190 -24.284 201.595 1.00 57.21 638 ARG B O 1
ATOM 9968 N N . GLU B 1 641 ? 42.577 -22.072 201.917 1.00 69.43 639 GLU B N 1
ATOM 9969 C CA . GLU B 1 641 ? 41.304 -21.760 202.575 1.00 59.74 639 GLU B CA 1
ATOM 9970 C C . GLU B 1 641 ? 40.081 -22.309 201.869 1.00 65.20 639 GLU B C 1
ATOM 9971 O O . GLU B 1 641 ? 39.319 -23.093 202.452 1.00 56.65 639 GLU B O 1
ATOM 9977 N N . ILE B 1 642 ? 39.907 -21.902 200.615 1.00 45.43 640 ILE B N 1
ATOM 9978 C CA . ILE B 1 642 ? 38.796 -22.388 199.806 1.00 49.99 640 ILE B CA 1
ATOM 9979 C C . ILE B 1 642 ? 38.795 -23.914 199.696 1.00 63.76 640 ILE B C 1
ATOM 9980 O O . ILE B 1 642 ? 37.748 -24.549 199.852 1.00 63.77 640 ILE B O 1
ATOM 9985 N N . ILE B 1 643 ? 39.968 -24.497 199.446 1.00 75.28 641 ILE B N 1
ATOM 9986 C CA . ILE B 1 643 ? 40.089 -25.950 199.364 1.00 73.70 641 ILE B CA 1
ATOM 9987 C C . ILE B 1 643 ? 39.684 -26.562 200.701 1.00 71.23 641 ILE B C 1
ATOM 9988 O O . ILE B 1 643 ? 38.892 -27.511 200.740 1.00 64.30 641 ILE B O 1
ATOM 9993 N N . ASP B 1 644 ? 40.176 -25.984 201.794 1.00 55.36 642 ASP B N 1
ATOM 9994 C CA . ASP B 1 644 ? 39.722 -26.402 203.121 1.00 66.02 642 ASP B CA 1
ATOM 9995 C C . ASP B 1 644 ? 38.186 -26.382 203.244 1.00 59.93 642 ASP B C 1
ATOM 9996 O O . ASP B 1 644 ? 37.598 -27.343 203.724 1.00 52.34 642 ASP B O 1
ATOM 10001 N N . ILE B 1 645 ? 37.550 -25.299 202.790 1.00 55.01 643 ILE B N 1
ATOM 10002 C CA . ILE B 1 645 ? 36.099 -25.156 202.887 1.00 56.62 643 ILE B CA 1
ATOM 10003 C C . ILE B 1 645 ? 35.415 -26.263 202.103 1.00 53.95 643 ILE B C 1
ATOM 10004 O O . ILE B 1 645 ? 34.580 -26.997 202.633 1.00 52.11 643 ILE B O 1
ATOM 10009 N N . LEU B 1 646 ? 35.788 -26.366 200.835 1.00 47.06 644 LEU B N 1
ATOM 10010 C CA . LEU B 1 646 ? 35.221 -27.344 199.924 1.00 54.79 644 LEU B CA 1
ATOM 10011 C C . LEU B 1 646 ? 35.336 -28.756 200.464 1.00 57.92 644 LEU B C 1
ATOM 10012 O O . LEU B 1 646 ? 34.417 -29.554 200.296 1.00 55.77 644 LEU B O 1
ATOM 10017 N N . GLU B 1 647 ? 36.461 -29.045 201.117 1.00 58.40 645 GLU B N 1
ATOM 10018 C CA . GLU B 1 647 ? 36.744 -30.387 201.606 1.00 56.97 645 GLU B CA 1
ATOM 10019 C C . GLU B 1 647 ? 35.927 -30.706 202.832 1.00 46.76 645 GLU B C 1
ATOM 10020 O O . GLU B 1 647 ? 35.544 -31.860 203.040 1.00 67.31 645 GLU B O 1
ATOM 10026 N N . ILE B 1 648 ? 35.654 -29.683 203.642 1.00 50.57 646 ILE B N 1
ATOM 10027 C CA . ILE B 1 648 ? 34.718 -29.819 204.769 1.00 60.43 646 ILE B CA 1
ATOM 10028 C C . ILE B 1 648 ? 33.352 -30.245 204.231 1.00 57.38 646 ILE B C 1
ATOM 10029 O O . ILE B 1 648 ? 32.669 -31.074 204.815 1.00 72.45 646 ILE B O 1
ATOM 10034 N N . GLN B 1 649 ? 32.993 -29.708 203.073 1.00 59.44 647 GLN B N 1
ATOM 10035 C CA . GLN B 1 649 ? 31.733 -30.031 202.429 1.00 71.22 647 GLN B CA 1
ATOM 10036 C C . GLN B 1 649 ? 31.753 -31.413 201.794 1.00 70.44 647 GLN B C 1
ATOM 10037 O O . GLN B 1 649 ? 30.721 -31.911 201.340 1.00 86.58 647 GLN B O 1
ATOM 10043 N N . LEU B 1 650 ? 32.924 -32.037 201.763 1.00 77.04 648 LEU B N 1
ATOM 10044 C CA . LEU B 1 650 ? 33.061 -33.352 201.142 1.00 78.17 648 LEU B CA 1
ATOM 10045 C C . LEU B 1 650 ? 33.286 -34.471 202.151 1.00 77.53 648 LEU B C 1
ATOM 10046 O O . LEU B 1 650 ? 33.245 -35.646 201.791 1.00 95.43 648 LEU B O 1
ATOM 10051 N N . ARG B 1 651 ? 33.510 -34.116 203.410 1.00 75.00 649 ARG B N 1
ATOM 10052 C CA . ARG B 1 651 ? 33.803 -35.124 204.418 1.00 77.88 649 ARG B CA 1
ATOM 10053 C C . ARG B 1 651 ? 32.582 -35.959 204.853 1.00 75.06 649 ARG B C 1
ATOM 10054 O O . ARG B 1 651 ? 31.433 -35.621 204.564 1.00 71.33 649 ARG B O 1
ATOM 10062 N N . ASP B 1 652 ? 32.859 -37.055 205.552 1.00 94.44 650 ASP B N 1
ATOM 10063 C CA . ASP B 1 652 ? 31.885 -38.131 205.768 1.00 96.88 650 ASP B CA 1
ATOM 10064 C C . ASP B 1 652 ? 30.907 -37.889 206.912 1.00 94.16 650 ASP B C 1
ATOM 10065 O O . ASP B 1 652 ? 29.750 -38.307 206.850 1.00 90.91 650 ASP B O 1
ATOM 10070 N N . ASN B 1 653 ? 31.380 -37.208 207.949 1.00 97.27 651 ASN B N 1
ATOM 10071 C CA . ASN B 1 653 ? 30.562 -36.872 209.109 1.00 96.38 651 ASN B CA 1
ATOM 10072 C C . ASN B 1 653 ? 29.637 -35.687 208.846 1.00 100.01 651 ASN B C 1
ATOM 10073 O O . ASN B 1 653 ? 29.106 -35.094 209.780 1.00 112.13 651 ASN B O 1
ATOM 10078 N N . ILE B 1 654 ? 29.452 -35.347 207.573 1.00 102.01 652 ILE B N 1
ATOM 10079 C CA . ILE B 1 654 ? 28.654 -34.189 207.181 1.00 98.89 652 ILE B CA 1
ATOM 10080 C C . ILE B 1 654 ? 27.425 -34.616 206.380 1.00 101.35 652 ILE B C 1
ATOM 10081 O O . ILE B 1 654 ? 27.491 -35.540 205.569 1.00 109.99 652 ILE B O 1
ATOM 10086 N N . LYS B 1 655 ? 26.308 -33.942 206.641 1.00 90.83 653 LYS B N 1
ATOM 10087 C CA . LYS B 1 655 ? 25.004 -34.309 206.098 1.00 81.37 653 LYS B CA 1
ATOM 10088 C C . LYS B 1 655 ? 24.778 -33.928 204.626 1.00 87.95 653 LYS B C 1
ATOM 10089 O O . LYS B 1 655 ? 24.563 -32.759 204.289 1.00 83.63 653 LYS B O 1
ATOM 10095 N N . ALA B 1 656 ? 24.807 -34.942 203.764 1.00 100.88 654 ALA B N 1
ATOM 10096 C CA . ALA B 1 656 ? 24.501 -34.801 202.339 1.00 104.13 654 ALA B CA 1
ATOM 10097 C C . ALA B 1 656 ? 24.106 -36.171 201.765 1.00 102.83 654 ALA B C 1
ATOM 10098 O O . ALA B 1 656 ? 23.394 -36.935 202.425 1.00 101.46 654 ALA B O 1
ATOM 10100 N N . CYS B 1 657 ? 24.551 -36.464 200.540 1.00 101.73 655 CYS B N 1
ATOM 10101 C CA . CYS B 1 657 ? 24.499 -37.820 199.970 1.00 99.63 655 CYS B CA 1
ATOM 10102 C C . CYS B 1 657 ? 25.326 -37.929 198.684 1.00 97.92 655 CYS B C 1
ATOM 10103 O O . CYS B 1 657 ? 26.136 -38.849 198.519 1.00 71.11 655 CYS B O 1
ATOM 10106 N N . ILE B 1 666 ? 35.103 -51.232 200.687 1.00 73.02 664 ILE B N 1
ATOM 10107 C CA . ILE B 1 666 ? 36.524 -50.962 200.462 1.00 67.43 664 ILE B CA 1
ATOM 10108 C C . ILE B 1 666 ? 37.127 -50.174 201.633 1.00 75.50 664 ILE B C 1
ATOM 10109 O O . ILE B 1 666 ? 38.077 -50.638 202.276 1.00 60.75 664 ILE B O 1
ATOM 10114 N N . TYR B 1 667 ? 36.555 -49.005 201.928 1.00 90.10 665 TYR B N 1
ATOM 10115 C CA . TYR B 1 667 ? 36.936 -48.248 203.119 1.00 93.60 665 TYR B CA 1
ATOM 10116 C C . TYR B 1 667 ? 36.182 -48.800 204.301 1.00 101.64 665 TYR B C 1
ATOM 10117 O O . TYR B 1 667 ? 35.278 -49.625 204.154 1.00 114.96 665 TYR B O 1
ATOM 10126 N N . LYS B 1 668 ? 36.530 -48.301 205.475 1.00 107.05 666 LYS B N 1
ATOM 10127 C CA . LYS B 1 668 ? 35.961 -48.817 206.695 1.00 105.50 666 LYS B CA 1
ATOM 10128 C C . LYS B 1 668 ? 35.892 -47.731 207.736 1.00 117.45 666 LYS B C 1
ATOM 10129 O O . LYS B 1 668 ? 36.783 -46.878 207.805 1.00 118.37 666 LYS B O 1
ATOM 10135 N N . HIS B 1 669 ? 34.778 -47.740 208.470 1.00 131.98 667 HIS B N 1
ATOM 10136 C CA . HIS B 1 669 ? 34.627 -47.096 209.779 1.00 136.04 667 HIS B CA 1
ATOM 10137 C C . HIS B 1 669 ? 33.275 -47.378 210.414 1.00 142.24 667 HIS B C 1
ATOM 10138 O O . HIS B 1 669 ? 32.381 -47.946 209.780 1.00 144.18 667 HIS B O 1
ATOM 10145 N N . ASN B 1 670 ? 33.142 -46.976 211.673 1.00 151.96 668 ASN B N 1
ATOM 10146 C CA . ASN B 1 670 ? 31.995 -47.354 212.481 1.00 155.20 668 ASN B CA 1
ATOM 10147 C C . ASN B 1 670 ? 30.906 -46.285 212.516 1.00 154.31 668 ASN B C 1
ATOM 10148 O O . ASN B 1 670 ? 31.087 -45.177 212.002 1.00 148.20 668 ASN B O 1
ATOM 10153 N N . SER B 1 671 ? 29.776 -46.638 213.121 1.00 158.47 669 SER B N 1
ATOM 10154 C CA . SER B 1 671 ? 28.628 -45.747 213.244 1.00 162.74 669 SER B CA 1
ATOM 10155 C C . SER B 1 671 ? 28.613 -45.043 214.609 1.00 170.25 669 SER B C 1
ATOM 10156 O O . SER B 1 671 ? 27.576 -44.995 215.280 1.00 175.34 669 SER B O 1
ATOM 10159 N N . ASP B 1 672 ? 29.764 -44.495 215.010 1.00 170.51 670 ASP B N 1
ATOM 10160 C CA . ASP B 1 672 ? 29.904 -43.838 216.321 1.00 162.32 670 ASP B CA 1
ATOM 10161 C C . ASP B 1 672 ? 30.467 -42.410 216.283 1.00 160.48 670 ASP B C 1
ATOM 10162 O O . ASP B 1 672 ? 31.215 -42.008 217.179 1.00 158.83 670 ASP B O 1
ATOM 10167 N N . GLU B 1 673 ? 30.093 -41.655 215.246 1.00 156.81 671 GLU B N 1
ATOM 10168 C CA . GLU B 1 673 ? 30.331 -40.204 215.171 1.00 146.55 671 GLU B CA 1
ATOM 10169 C C . GLU B 1 673 ? 29.046 -39.460 214.806 1.00 13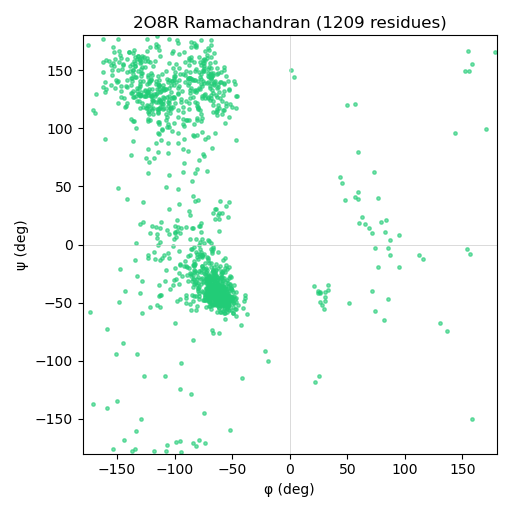9.79 671 GLU B C 1
ATOM 10170 O O . GLU B 1 673 ? 28.308 -39.885 213.913 1.00 142.47 671 GLU B O 1
ATOM 10176 N N . LYS B 1 674 ? 28.791 -38.352 215.501 1.00 124.86 672 LYS B N 1
ATOM 10177 C CA . LYS B 1 674 ? 27.577 -37.555 215.307 1.00 104.48 672 LYS B CA 1
ATOM 10178 C C . LYS B 1 674 ? 27.702 -36.686 214.054 1.00 90.44 672 LYS B C 1
ATOM 10179 O O . LYS B 1 674 ? 28.556 -35.800 214.002 1.00 84.60 672 LYS B O 1
ATOM 10185 N N . PRO B 1 675 ? 26.848 -36.927 213.041 1.00 84.01 673 PRO B N 1
ATOM 10186 C CA . PRO B 1 675 ? 26.937 -36.117 211.831 1.00 84.32 673 PRO B CA 1
ATOM 10187 C C . PRO B 1 675 ? 26.604 -34.640 212.093 1.00 93.13 673 PRO B C 1
ATOM 10188 O O . PRO B 1 675 ? 25.713 -34.332 212.892 1.00 94.81 673 PRO B O 1
ATOM 10192 N N . VAL B 1 676 ? 27.343 -33.747 211.440 1.00 89.16 674 VAL B N 1
ATOM 10193 C CA . VAL B 1 676 ? 27.121 -32.303 211.554 1.00 89.30 674 VAL B CA 1
ATOM 10194 C C . VAL B 1 676 ? 26.688 -31.689 210.225 1.00 92.48 674 VAL B C 1
ATOM 10195 O O . VAL B 1 676 ? 26.583 -32.379 209.203 1.00 88.89 674 VAL B O 1
ATOM 10199 N N . ARG B 1 677 ? 26.453 -30.382 210.247 1.00 75.49 675 ARG B N 1
ATOM 10200 C CA . ARG B 1 677 ? 26.094 -29.666 209.041 1.00 67.55 675 ARG B CA 1
ATOM 10201 C C . ARG B 1 677 ? 27.290 -28.879 208.507 1.00 65.96 675 ARG B C 1
ATOM 10202 O O . ARG B 1 677 ? 28.027 -28.227 209.270 1.00 55.77 675 ARG B O 1
ATOM 10210 N N . ALA B 1 678 ? 27.463 -28.940 207.190 1.00 47.24 676 ALA B N 1
ATOM 10211 C CA . ALA B 1 678 ? 28.583 -28.293 206.520 1.00 59.30 676 ALA B CA 1
ATOM 10212 C C . ALA B 1 678 ? 28.781 -26.841 206.948 1.00 65.64 676 ALA B C 1
ATOM 10213 O O . ALA B 1 678 ? 29.908 -26.415 207.227 1.00 60.39 676 ALA B O 1
ATOM 10215 N N . GLN B 1 679 ? 27.677 -26.104 207.026 1.00 57.86 677 GLN B N 1
ATOM 10216 C CA . GLN B 1 679 ? 27.716 -24.672 207.312 1.00 62.53 677 GLN B CA 1
ATOM 10217 C C . GLN B 1 679 ? 28.171 -24.332 208.733 1.00 69.49 677 GLN B C 1
ATOM 10218 O O . GLN B 1 679 ? 28.847 -23.324 208.946 1.00 69.08 677 GLN B O 1
ATOM 10224 N N . ALA B 1 680 ? 27.806 -25.175 209.696 1.00 70.16 678 ALA B N 1
ATOM 10225 C CA . ALA B 1 680 ? 28.258 -24.993 211.073 1.00 70.97 678 ALA B CA 1
ATOM 10226 C C . ALA B 1 680 ? 29.747 -25.335 211.189 1.00 69.82 678 ALA B C 1
ATOM 10227 O O . ALA B 1 680 ? 30.499 -24.685 211.924 1.00 72.97 678 ALA B O 1
ATOM 10229 N N . ALA B 1 681 ? 30.164 -26.357 210.449 1.00 67.78 679 ALA B N 1
ATOM 10230 C CA . ALA B 1 681 ? 31.556 -26.764 210.445 1.00 65.27 679 ALA B CA 1
ATOM 10231 C C . ALA B 1 681 ? 32.352 -25.629 209.843 1.00 60.10 679 ALA B C 1
ATOM 10232 O O . ALA B 1 681 ? 33.362 -25.202 210.405 1.00 67.78 679 ALA B O 1
ATOM 10234 N N . ILE B 1 682 ? 31.855 -25.110 208.723 1.00 61.09 680 ILE B N 1
ATOM 10235 C CA . ILE B 1 682 ? 32.502 -23.999 208.031 1.00 57.68 680 ILE B CA 1
ATOM 10236 C C . ILE B 1 682 ? 32.635 -22.789 208.940 1.00 62.64 680 ILE B C 1
ATOM 10237 O O . ILE B 1 682 ? 33.679 -22.130 208.939 1.00 65.56 680 ILE B O 1
ATOM 10242 N N . TYR B 1 683 ? 31.590 -22.522 209.728 1.00 59.79 681 TYR B N 1
ATOM 10243 C CA . TYR B 1 683 ? 31.618 -21.426 210.688 1.00 51.40 681 TYR B CA 1
ATOM 10244 C C . TYR B 1 683 ? 32.662 -21.640 211.776 1.00 65.33 681 TYR B C 1
ATOM 10245 O O . TYR B 1 683 ? 33.444 -20.722 212.079 1.00 56.87 681 TYR B O 1
ATOM 10254 N N . ARG B 1 684 ? 32.669 -22.842 212.362 1.00 63.11 682 ARG B N 1
ATOM 10255 C CA . ARG B 1 684 ? 33.697 -23.210 213.339 1.00 58.14 682 ARG B CA 1
ATOM 10256 C C . ARG B 1 684 ? 35.098 -23.022 212.759 1.00 61.26 682 ARG B C 1
ATOM 10257 O O . ARG B 1 684 ? 35.989 -22.537 213.451 1.00 59.36 682 ARG B O 1
ATOM 10265 N N . TYR B 1 685 ? 35.265 -23.376 211.482 1.00 52.00 683 TYR B N 1
ATOM 10266 C CA . TYR B 1 685 ? 36.538 -23.250 210.782 1.00 53.48 683 TYR B CA 1
ATOM 10267 C C . TYR B 1 685 ? 37.007 -21.794 210.630 1.00 62.36 683 TYR B C 1
ATOM 10268 O O . TYR B 1 685 ? 38.153 -21.451 210.967 1.00 61.33 683 TYR B O 1
ATOM 10277 N N . LEU B 1 686 ? 36.117 -20.949 210.121 1.00 54.33 684 LEU B N 1
ATOM 10278 C CA . LEU B 1 686 ? 36.440 -19.546 209.878 1.00 58.23 684 LEU B CA 1
ATOM 10279 C C . LEU B 1 686 ? 36.632 -18.763 211.186 1.00 59.22 684 LEU B C 1
ATOM 10280 O O . LEU B 1 686 ? 37.481 -17.869 211.259 1.00 58.47 684 LEU B O 1
ATOM 10285 N N . LYS B 1 687 ? 35.856 -19.099 212.215 1.00 59.48 685 LYS B N 1
ATOM 10286 C CA . LYS B 1 687 ? 36.083 -18.510 213.532 1.00 63.65 685 LYS B CA 1
ATOM 10287 C C . LYS B 1 687 ? 37.471 -18.859 214.058 1.00 64.07 685 LYS B C 1
ATOM 10288 O O . LYS B 1 687 ? 38.208 -17.977 214.491 1.00 71.81 685 LYS B O 1
ATOM 10294 N N . GLY B 1 688 ? 37.821 -20.144 213.995 1.00 71.67 686 GLY B N 1
ATOM 10295 C CA . GLY B 1 688 ? 39.142 -20.620 214.402 1.00 58.76 686 GLY B CA 1
ATOM 10296 C C . GLY B 1 688 ? 40.266 -19.872 213.706 1.00 64.09 686 GLY B C 1
ATOM 10297 O O . GLY B 1 688 ? 41.170 -19.356 214.362 1.00 61.79 686 GLY B O 1
ATOM 10298 N N . LYS B 1 689 ? 40.179 -19.795 212.379 1.00 58.19 687 LYS B N 1
ATOM 10299 C CA . LYS B 1 689 ? 41.140 -19.078 211.542 1.00 67.21 687 LYS B CA 1
ATOM 10300 C C . LYS B 1 689 ? 41.382 -17.627 211.975 1.00 74.10 687 LYS B C 1
ATOM 10301 O O . LYS B 1 689 ? 42.520 -17.142 211.946 1.00 74.06 687 LYS B O 1
ATOM 10307 N N . GLU B 1 690 ? 40.314 -16.944 212.380 1.00 75.17 688 GLU B N 1
ATOM 10308 C CA . GLU B 1 690 ? 40.410 -15.538 212.730 1.00 70.93 688 GLU B CA 1
ATOM 10309 C C . GLU B 1 690 ? 41.176 -15.350 214.026 1.00 86.92 688 GLU B C 1
ATOM 10310 O O . GLU B 1 690 ? 42.102 -14.542 214.085 1.00 93.35 688 GLU B O 1
ATOM 10316 N N . GLU B 1 691 ? 40.838 -16.139 215.043 1.00 92.19 689 GLU B N 1
ATOM 10317 C CA . GLU B 1 691 ? 41.537 -16.052 216.329 1.00 92.66 689 GLU B CA 1
ATOM 10318 C C . GLU B 1 691 ? 42.919 -16.742 216.397 1.00 101.21 689 GLU B C 1
ATOM 10319 O O . GLU B 1 691 ? 43.454 -16.947 217.489 1.00 108.77 689 GLU B O 1
ATOM 10325 N N . THR B 1 692 ? 43.500 -17.071 215.239 1.00 99.02 690 THR B N 1
ATOM 10326 C CA . THR B 1 692 ? 44.860 -17.628 215.176 1.00 96.18 690 THR B CA 1
ATOM 10327 C C . THR B 1 692 ? 45.903 -16.527 215.344 1.00 98.12 690 THR B C 1
ATOM 10328 O O . THR B 1 692 ? 46.941 -16.736 215.980 1.00 107.64 690 THR B O 1
#

Solvent-accessible surface area: 55211 Å² total

B-factor: mean 72.42, std 23.5, range [15.09, 200.0]

Radius of gyration: 34.54 Å; Cα contacts (8 Å, |Δi|>4): 2255; chains: 2; bounding box: 86×112×72 Å

InterPro domains:
  IPR003414 Polyphosphate kinase [MF_00347] (7-686)
  IPR003414 Polyphosphate kinase [PIRSF015589] (4-691)
  IPR003414 Polyphosphate kinase [PTHR30218] (6-689)
  IPR003414 Polyphosphate kinase [TIGR03705] (8-682)
  IPR024953 Polyphosphate kinase middle domain [PF02503] (125-306)
  IPR025198 Polyphosphate kinase N-terminal domain [PF13089] (8-115)
  IPR025200 Polyphosphate kinase C-terminal domain 2 [PF13090] (507-677)
  IPR036830 Polyphosphate kinase middle domain superfamily [G3DSA:3.30.1840.10] (116-305)
  IPR036832 Polyphosphate kinase N-terminal domain superfamily [SSF140356] (7-111)
  IPR041108 Polyphosphate kinase, C-terminal domain 1 [PF17941] (334-497)

Nearest PDB structures (foldseek):
  2o8r-assembly1_A  TM=1.001E+00  e=0.000E+00  Porphyromonas gingivalis
  2o8r-assembly1_B  TM=8.605E-01  e=4.386E-91  Porphyromonas gingivalis
  1xdo-assembly1_A  TM=8.975E-01  e=6.967E-55  Escherichia coli
  7ufy-assembly2_B  TM=5.332E-01  e=2.719E-05  Homo sapiens
  8uv1-assembly1_A  TM=4.795E-01  e=4.671E-05  Homo sapiens

Foldseek 3Di:
DPAFWDDFVLQLLLLLLLCCLQPPVAQLVSNLLSLLVSQVSVLVCLLPPLVVVVVVVVCVVLVVNLVSVLVSQVSSVCSVVVPNQVVCLVVFAHEDPADDPDPQQVVVLVVCCVPPVVVQKDKFPPAVPDADFDDALFKKKKKWWDFDDPDPDITIMIMGQPCVRPAQWDWGDDDPVDRHTYIYGSVNSCQVPVCVVCVRTDIDMWMKHFRYNDPDDDVCGSAITAQPDVVVVVSVCSRVVDDCSRYDHHHRDPSSSSSNDDDPVPPPSHDDDDDADDFVQCVPDPAVVSQLVHKDKDKPPNHDLPSVLSVLCLQPDPFWQAKEWEDQADDDDDSNLVSQLSNQLVVHAAEYEYQDDDPGNPVSVVNVVSRYHYHYDVFARALWGKMATWTDDDDPDQTWGDMKGKQDHSDDDDPQFATIMIMHRDSQVNRQVVQVVCVVVVHDDPLDGDFKDKFPGCVVVLLVLLVLLLVCVVVVAAWEEWEAEDDDPVSLQSQLVSVLSVHAYEYAYSRGDTNADDNSNPRYWYKHFDDNHHRWTKDWTCNRPPIWIKTWNDDHPCGRHRYIIIIGTDPDPVVVVLVVVLRVLVVVAQPGMFTAHRVSHTHGNHDPVDDHGHSVVVNSVVVVVVSVVD/DLVVVVVLVLLLCLLPQVAFLLQSLLSLLVSQVFVQVCLQPPVVVDVVPPPSVVVSLVSSVCSVPVPNQVVCVVVFAHADPAQDPPPLQNVQLVVCCVPPVVVQKDKWQPPPPDDDDDDAPFKKKWKWWDLDPPPPDITIMIMGLPCVRPPQKDWGDDDPPDRHTYIYGSVNSCVVVVCVVPVRTPIDMWIKHCPPVRAMTDLPDCVSVVSPHDHHHRDPPSSSSNDDDPPVCPRHDQQDPADDQVQCVPDPHVVVQVVDKDKDKPPLHDLCSVLRVLCLLPDPFWQAKEWEAAAQADPDSNLVSLLSSVQSVHAAEYEYEDDDDVDDVRSVVSVVNVVSRYHYDYFVQARDLWGKMATFGDDDDPDQTFGDIKGKQDGSDPPDDQFAIIMMIHRPSQVNSQVVVVVCVRVVHDDPPDGDFKDKFQGCVVVVLVLLVLLLVCVVVVFAWEEWEAEDADPVVLVSLLVSQQSRHAYEYEYEGDYDNDADNSHPRYHYKYFNRRRHRWTKDWTCNRPPIWIWTWNDPDHRGYMIMIGIPPDPVVVVLVVVLRVLSVDDLEDIHVDDDDPPHHRDHSVVVNSVVVVVVSVD

CATH classification: 3.30.870.10 (+1 more: 3.30.870.10)

Sequence (1218 aa):
SAYPFFRRDSWLSFNERVLEAADRTLPVYDRIKFLSIFSSNLEEFYTVRVAYHQAVLQKHILQAIRETVIRQDELYYRIFYDQILPTLEEHGIRLRTHAPTHPDHKAYLRRFFHEEIFPLLYPLLLPSKVRTFIRSGRRVYLAVRLKEKETDEAYSYALLNVPTDGLPRFVELPRLQTDTFYYYSFLEDIIKEHLDVVFPGYEVDSYSIKVSRDADLLLDAPTRFYDGRPDEVLRYICSSCDIDPEEAIRSGNYVNLQDLALPNPFAPRLETLTPEPLLSKHLEQAPSLEGIRRRKDYLIHVPYYTYDYVVRLLEAAISPDVSEIRLTQYRVAENSSIISALEAAAQSGKKVSVFVELKARFNLRLSERRRSGIRIVYYSPGLKVHAKTALILYHTPAGERPQGIALLSTGNFNETTARIYSDTTLTANTDIVHDVYRLFRILDGDPEPARFSRLLVARYNGEAITNLIEREIENVKRGKRGYLLKNGLQDKNVITQLYRASEAGVEIDLIVRGICCLVPDPQSRNIRVTRLVDYLEHSRIWCFHNGGKEEEVFISSADWKRNLYNRIETACPVLDPTLRREIIDILEIQLRDNIKACRIDSSLNNIYKHNSDEKPVRAQAAIYRYLKGKEETTRDSWLSFNERVLEAADRTLPVYDRIKFLSIFSSNLEEFYTVRVAYLQAIRETVIRQDELYYRIFYDQILPTLEEHGIRLRTHAPTHPDHKAYLRRFFHEEIFPLLYPLLLPSKVRTFIRSGRVYLAVRLKEKETDEAYSYALLNVPTDGLPRFVELPRLQTDTFYYYSFLEDIIKEHLDVVFPGYEVDSYSIKVSRPTRFYDGRPDEVLRYIAIRSGNYVNLQDLALPNPFAPRLETLTPEPLLSKHLEQAPSLEGIRRKDYLIHVPYYTYDYVVRLLEAAISPDVSEIRLTQYRVAENSSIISALEAAAQSGKKVSVFVELKARFDEENNLRLSERRRSGIRIVYSPGLKVHAKTALILYHTPAGERPQGIALLSTGNFNETTARIYSDTTLTANTDIVHDVYRLFRILDGDDPEPARFSRLLVARYNGEAITNLIEREIENVKRGKRGYLLKNGLQDKNVITQLYRASEAGVEIDLIVRGICCLVPDPQSRNIRVTRLVDYLEHSRIWCFHNGGKEEVFISSADWLYNRIETACPVLDPTLRREIIDILEIQLRDNIKACIYKHNSDEKPVRAQAAIYRYLKGKEET